Protein AF-0000000077054681 (afdb_homodimer)

InterPro domains:
  IPR001948 Peptidase M18 [PF02127] (9-437)
  IPR001948 Peptidase M18 [PR00932] (75-91)
  IPR001948 Peptidase M18 [PR00932] (108-128)
  IPR001948 Peptidase M18 [PR00932] (143-160)
  IPR001948 Peptidase M18 [PR00932] (277-295)
  IPR001948 Peptidase M18 [PR00932] (404-419)
  IPR001948 Peptidase M18 [PTHR28570] (3-448)
  IPR023358 Peptidase M18, domain 2 [G3DSA:2.30.250.10] (86-228)

Nearest PDB structures (foldseek):
  7dde-assembly1_C  TM=9.577E-01  e=2.203E-56  Schizosaccharomyces pombe 972h-
  4dyo-assembly1_A  TM=9.453E-01  e=5.571E-54  Homo sapiens
  3vat-assembly1_A  TM=9.464E-01  e=4.766E-52  Bos taurus
  5jh9-assembly1_D  TM=9.249E-01  e=1.759E-48  Saccharomyces cerevisiae S288C
  5jm6-assembly1_A  TM=9.136E-01  e=3.093E-45  Thermochaetoides thermophila

Solvent-accessible surface area (backbone atoms only — not comparable to full-atom values): 50030 Å² total; per-residue (Å²): 106,55,44,59,52,48,36,54,50,54,67,60,33,89,42,26,52,38,40,38,51,54,49,49,54,54,38,46,75,70,63,38,40,79,53,62,90,89,51,83,53,77,91,70,62,47,66,62,31,43,36,29,41,67,38,93,56,30,14,39,40,35,38,35,34,18,68,61,49,50,71,25,44,22,36,37,33,37,35,28,30,44,41,51,56,38,42,27,55,37,90,57,17,57,40,68,49,98,50,28,29,33,39,36,56,40,80,35,40,74,28,38,54,65,60,52,37,43,37,60,24,21,48,34,37,37,36,37,30,53,54,96,89,38,80,46,79,43,65,42,70,64,87,38,46,32,27,36,25,65,46,78,32,45,59,68,43,54,80,76,37,46,70,14,40,35,52,73,56,51,76,83,59,54,58,48,32,40,29,43,77,41,77,76,79,83,70,84,51,91,42,64,50,49,67,29,31,48,54,71,57,50,51,52,51,23,60,71,50,71,52,58,66,77,33,39,75,46,72,52,43,34,47,42,65,70,70,69,44,39,71,16,28,76,77,56,50,28,34,40,24,52,47,48,60,24,44,50,33,35,50,16,44,52,51,6,54,56,58,37,64,74,52,90,58,84,78,32,33,33,31,37,33,44,38,32,20,17,44,58,55,69,70,13,81,42,87,37,12,50,63,33,62,64,67,60,47,55,47,30,69,68,28,31,75,90,22,32,69,54,13,33,73,53,23,40,35,39,20,32,40,59,40,71,27,62,47,73,62,49,60,87,67,48,30,85,90,31,65,33,51,65,56,55,24,26,29,37,36,44,35,95,84,42,42,24,40,28,40,73,68,38,45,50,52,51,51,50,53,27,59,76,67,73,46,57,70,37,53,34,45,76,36,91,92,49,69,76,69,71,59,59,35,31,51,37,28,65,74,66,62,32,52,26,29,28,31,19,39,30,27,38,14,48,49,33,58,26,24,38,34,25,34,58,17,44,41,46,40,20,50,50,37,20,48,46,58,60,39,45,57,63,50,52,76,71,53,65,78,84,77,54,79,76,71,78,67,79,72,74,74,77,71,81,76,79,75,72,72,68,66,73,68,66,69,75,72,71,67,87,75,83,124,105,51,42,59,53,47,37,53,50,55,64,61,32,88,42,28,51,36,40,38,51,54,49,49,55,54,39,45,75,70,64,38,40,80,55,60,89,89,51,83,52,77,92,70,60,49,65,63,34,43,35,29,41,68,38,94,56,30,16,38,40,36,37,36,34,17,68,62,47,50,70,25,44,20,37,39,33,39,34,27,29,44,42,50,55,38,43,27,54,37,92,58,18,57,38,69,48,97,51,28,28,32,40,36,56,41,81,34,41,74,28,36,54,64,59,52,38,43,38,62,24,22,49,33,38,39,35,36,28,53,55,95,90,37,81,45,79,44,64,42,71,65,87,38,47,32,27,35,26,67,46,78,31,45,60,69,43,56,79,75,38,45,70,14,41,36,52,72,57,51,75,84,60,56,60,46,33,39,28,42,76,41,77,75,79,83,70,84,51,91,43,65,52,50,68,30,31,49,55,70,59,51,51,52,51,23,61,71,50,70,53,58,67,77,33,38,76,47,72,51,43,33,47,42,66,70,71,68,44,39,70,16,27,77,76,57,49,27,34,40,25,52,46,48,59,24,44,50,33,35,49,16,44,51,50,6,53,57,56,38,65,75,51,90,58,84,79,32,31,32,30,38,33,44,38,32,20,17,44,59,58,70,69,13,82,41,88,38,13,50,63,33,60,63,66,59,48,54,46,32,71,66,27,32,75,89,23,35,68,54,13,33,73,52,23,41,36,40,21,31,41,60,40,71,27,64,47,74,60,48,59,86,67,49,31,84,90,31,64,33,53,65,54,54,24,25,28,37,37,43,34,95,86,43,42,23,41,28,39,72,68,38,45,48,52,52,51,50,54,26,58,78,67,74,46,56,72,37,55,35,46,74,38,91,89,50,68,76,68,71,59,60,34,29,51,37,26,68,74,65,62,32,52,26,30,26,29,19,39,30,26,38,15,51,50,32,58,26,25,37,32,26,33,57,17,44,42,44,39,19,51,50,38,18,49,46,60,60,40,44,58,62,49,53,75,71,53,66,76,84,76,55,78,75,69,78,65,79,71,75,73,77,69,79,75,79,73,70,71,66,63,67,67,62,66,78,68,69,70,86,75,88,121

Foldseek 3Di:
DLLVVLLVLQLQQQFLLSNLVVLVVVLVVLPEAEDDPVDACVVPDDAQHKYKYADPSNKIKIKHAHNQAAFQAAEEEEEAARGAKFWKFDQFFFDDDPFFTKGFTDTAFDFPLVLQAPAQKWKWWWFFFDDPNDTDIFTFTLLDSQWHQHDDDLVPDDPVCVVVPDDDDDCRPRNITTRDGGDADPDDDPQPSCRRYPPVVLVSRCVRRVHDSNGTPGIIMTMAHSPRWDQDDPVSWKIKAFCVWPVLLVSLLSLLQSVLSPDDFDPRHYMYMYIYAYCFSPPQPDCRGLLHCVVVSVSCSRNNPVSSVSHQALYEYEYEGEAAAQDPVCNVFFDVVQHHHFLQEKEWEDDPVLLPVDDPVLVVVLVVLCVVVVFGYGYGYGDPPDDDHHGSFSSNCVVSVHHYIYMYFHWPPGSRSMTMGTSNHSVSSNNSSNSSSRCSNVVSVVDCPPVDPPPPPPPPPPPPPPPPPPPPPPPPPDDDDDD/DLLVVLLVLQLQQQFLLSNLVVLVVVLVVLPEAEDDPVDACVVPDDAQHKYKYADPSNKIKIKHHHNQAAFQAAEEEEEAARGAKFWKFDQFFFDDDPFFTKGFTDTAFDFPLVLQAPAQKWKWWWFFFDDPNDTDIFTFTLLDSQWHQHDDDLVPDDPVCVVVPDDDDDCRPRNITTRDGGDADPDDDPQPSCRRYPPVVLVSRCVRRVHDSNGTPGIIMTMAHSPRWDQDDPVSWKIKAFCVWPVLLVSLLSLLQSVLSPDDFDPRHYMYMYIYAYCFSPPQPDCRGLLHCVVVSVSCSRNNPVSLVSHQALYEYEYEGEAAAQDPVCNVFFDVVQHHHFLQEKEWEDDPVLLPVDDPVLVVVLVVLCVVVVFGYGYGYGDPPDDDHHGSFSSNCVVSVHHYIYMYFHWPPGSRSMTMGTSNHSVSSNNSSNSSSRCSSVVSVVDPPPVDPPPPPPPPPPPPPPPPPVPPPPPVPDDDDDD

pLDDT: mean 90.67, std 16.48, range [17.61, 98.88]

Structure (mmCIF, N/CA/C/O backbone):
data_AF-0000000077054681-model_v1
#
loop_
_entity.id
_entity.type
_entity.pdbx_description
1 polymer 'aspartyl aminopeptidase'
#
loop_
_atom_site.group_PDB
_atom_site.id
_atom_site.type_symbol
_atom_site.label_atom_id
_atom_site.label_alt_id
_atom_site.label_comp_id
_atom_site.label_asym_id
_atom_site.label_entity_id
_atom_site.label_seq_id
_atom_site.pdbx_PDB_ins_code
_atom_site.Cartn_x
_atom_site.Cartn_y
_atom_site.Cartn_z
_atom_site.occupancy
_atom_site.B_iso_or_equiv
_atom_site.auth_seq_id
_atom_site.auth_comp_id
_atom_site.auth_asym_id
_atom_site.auth_atom_id
_atom_site.pdbx_PDB_model_num
ATOM 1 N N . MET A 1 1 ? 7.539 -8.102 -24.031 1 67.88 1 MET A N 1
ATOM 2 C CA . MET A 1 1 ? 8.391 -8.812 -23.078 1 67.88 1 MET A CA 1
ATOM 3 C C . MET A 1 1 ? 7.555 -9.547 -22.047 1 67.88 1 MET A C 1
ATOM 5 O O . MET A 1 1 ? 6.426 -9.148 -21.766 1 67.88 1 MET A O 1
ATOM 9 N N . SER A 1 2 ? 8.062 -10.641 -21.625 1 86.94 2 SER A N 1
ATOM 10 C CA . SER A 1 2 ? 7.367 -11.508 -20.672 1 86.94 2 SER A CA 1
ATOM 11 C C . SER A 1 2 ? 6.961 -10.742 -19.422 1 86.94 2 SER A C 1
ATOM 13 O O . SER A 1 2 ? 5.84 -10.898 -18.922 1 86.94 2 SER A O 1
ATOM 15 N N . ALA A 1 3 ? 7.75 -9.758 -19.141 1 91.12 3 ALA A N 1
ATOM 16 C CA . ALA A 1 3 ? 7.449 -9.023 -17.906 1 91.12 3 ALA A CA 1
ATOM 17 C C . ALA A 1 3 ? 6.227 -8.133 -18.094 1 91.12 3 ALA A C 1
ATOM 19 O O . ALA A 1 3 ? 5.355 -8.078 -17.219 1 91.12 3 ALA A O 1
ATOM 20 N N . THR A 1 4 ? 6.152 -7.453 -19.188 1 95.31 4 THR A N 1
ATOM 21 C CA . THR A 1 4 ? 5.02 -6.574 -19.453 1 95.31 4 THR A CA 1
ATOM 22 C C . THR A 1 4 ? 3.729 -7.379 -19.578 1 95.31 4 THR A C 1
ATOM 24 O O . THR A 1 4 ? 2.672 -6.945 -19.125 1 95.31 4 THR A O 1
ATOM 27 N N . GLY A 1 5 ? 3.811 -8.5 -20.281 1 97.31 5 GLY A N 1
ATOM 28 C CA . GLY A 1 5 ? 2.652 -9.375 -20.359 1 97.31 5 GLY A CA 1
ATOM 29 C C . GLY A 1 5 ? 2.174 -9.859 -19 1 97.31 5 GLY A C 1
ATOM 30 O O . GLY A 1 5 ? 0.968 -9.922 -18.75 1 97.31 5 GLY A O 1
ATOM 31 N N . PHE A 1 6 ? 3.135 -10.156 -18.234 1 98.31 6 PHE A N 1
ATOM 32 C CA . PHE A 1 6 ? 2.801 -10.617 -16.891 1 98.31 6 PHE A CA 1
ATOM 33 C C . PHE A 1 6 ? 2.123 -9.516 -16.078 1 98.31 6 PHE A C 1
ATOM 35 O O . PHE A 1 6 ? 1.15 -9.766 -15.367 1 98.31 6 PHE A O 1
ATOM 42 N N . ILE A 1 7 ? 2.619 -8.344 -16.141 1 98 7 ILE A N 1
ATOM 43 C CA . ILE A 1 7 ? 2.031 -7.191 -15.461 1 98 7 ILE A CA 1
ATOM 44 C C . ILE A 1 7 ? 0.583 -7.016 -15.914 1 98 7 ILE A C 1
ATOM 46 O O . ILE A 1 7 ? -0.308 -6.805 -15.086 1 98 7 ILE A O 1
ATOM 50 N N . ASP A 1 8 ? 0.38 -7.074 -17.156 1 97.81 8 ASP A N 1
ATOM 51 C CA . ASP A 1 8 ? -0.972 -6.965 -17.703 1 97.81 8 ASP A CA 1
ATOM 52 C C . ASP A 1 8 ? -1.867 -8.086 -17.172 1 97.81 8 ASP A C 1
ATOM 54 O O . ASP A 1 8 ? -3.041 -7.855 -16.875 1 97.81 8 ASP A O 1
ATOM 58 N N . PHE A 1 9 ? -1.359 -9.242 -17.141 1 98.44 9 PHE A N 1
ATOM 59 C CA . PHE A 1 9 ? -2.076 -10.391 -16.609 1 98.44 9 PHE A CA 1
ATOM 60 C C . PHE A 1 9 ? -2.486 -10.141 -15.156 1 98.44 9 PHE A C 1
ATOM 62 O O . PHE A 1 9 ? -3.639 -10.375 -14.781 1 98.44 9 PHE A O 1
ATOM 69 N N . LEU A 1 10 ? -1.54 -9.648 -14.312 1 98.5 10 LEU A N 1
ATOM 70 C CA . LEU A 1 10 ? -1.794 -9.383 -12.906 1 98.5 10 LEU A CA 1
ATOM 71 C C . LEU A 1 10 ? -2.869 -8.312 -12.742 1 98.5 10 LEU A C 1
ATOM 73 O O . LEU A 1 10 ? -3.686 -8.383 -11.82 1 98.5 10 LEU A O 1
ATOM 77 N N . ARG A 1 11 ? -2.893 -7.34 -13.586 1 97.81 11 ARG A N 1
ATOM 78 C CA . ARG A 1 11 ? -3.82 -6.219 -13.484 1 97.81 11 ARG A CA 1
ATOM 79 C C . ARG A 1 11 ? -5.246 -6.656 -13.812 1 97.81 11 ARG A C 1
ATOM 81 O O . ARG A 1 11 ? -6.203 -5.945 -13.5 1 97.81 11 ARG A O 1
ATOM 88 N N . LYS A 1 12 ? -5.398 -7.863 -14.375 1 97.69 12 LYS A N 1
ATOM 89 C CA . LYS A 1 12 ? -6.715 -8.328 -14.812 1 97.69 12 LYS A CA 1
ATOM 90 C C . LYS A 1 12 ? -7.215 -9.469 -13.93 1 97.69 12 LYS A C 1
ATOM 92 O O . LYS A 1 12 ? -8.305 -9.992 -14.141 1 97.69 12 LYS A O 1
ATOM 97 N N . THR A 1 13 ? -6.43 -9.828 -12.945 1 98.44 13 THR A N 1
ATOM 98 C CA . THR A 1 13 ? -6.758 -11.078 -12.273 1 98.44 13 THR A CA 1
ATOM 99 C C . THR A 1 13 ? -6.77 -10.891 -10.758 1 98.44 13 THR A C 1
ATOM 101 O O . THR A 1 13 ? -5.965 -11.5 -10.047 1 98.44 13 THR A O 1
ATOM 104 N N . PRO A 1 14 ? -7.773 -10.211 -10.258 1 98 14 PRO A N 1
ATOM 105 C CA . PRO A 1 14 ? -7.84 -9.945 -8.82 1 98 14 PRO A CA 1
ATOM 106 C C . PRO A 1 14 ? -8.227 -11.18 -8 1 98 14 PRO A C 1
ATOM 108 O O . PRO A 1 14 ? -7.945 -11.242 -6.805 1 98 14 PRO A O 1
ATOM 111 N N . THR A 1 15 ? -8.93 -12.164 -8.625 1 98.38 15 THR A N 1
ATOM 112 C CA . THR A 1 15 ? -9.32 -13.398 -7.945 1 98.38 15 THR A CA 1
ATOM 113 C C . THR A 1 15 ? -9.086 -14.609 -8.844 1 98.38 15 THR A C 1
ATOM 115 O O . THR A 1 15 ? -8.797 -14.453 -10.039 1 98.38 15 THR A O 1
ATOM 118 N N . GLN A 1 16 ? -9.234 -15.805 -8.266 1 98.44 16 GLN A N 1
ATOM 119 C CA . GLN A 1 16 ? -9.039 -17.047 -9.023 1 98.44 16 GLN A CA 1
ATOM 120 C C . GLN A 1 16 ? -10.062 -17.172 -10.148 1 98.44 16 GLN A C 1
ATOM 122 O O . GLN A 1 16 ? -9.781 -17.766 -11.188 1 98.44 16 GLN A O 1
ATOM 127 N N . PHE A 1 17 ? -11.258 -16.547 -9.977 1 98.38 17 PHE A N 1
ATOM 128 C CA . PHE A 1 17 ? -12.258 -16.562 -11.039 1 98.38 17 PHE A CA 1
ATOM 129 C C . PHE A 1 17 ? -11.766 -15.805 -12.266 1 98.38 17 PHE A C 1
ATOM 131 O O . PHE A 1 17 ? -11.922 -16.266 -13.391 1 98.38 17 PHE A O 1
ATOM 138 N N . HIS A 1 18 ? -11.188 -14.688 -11.984 1 98.69 18 HIS A N 1
ATOM 139 C CA . HIS A 1 18 ? -10.672 -13.844 -13.055 1 98.69 18 HIS A CA 1
ATOM 140 C C . HIS A 1 18 ? -9.445 -14.461 -13.711 1 98.69 18 HIS A C 1
ATOM 142 O O . HIS A 1 18 ? -9.227 -14.297 -14.906 1 98.69 18 HIS A O 1
ATOM 148 N N . VAL A 1 19 ? -8.656 -15.18 -12.898 1 98.81 19 VAL A N 1
ATOM 149 C CA . VAL A 1 19 ? -7.504 -15.891 -13.445 1 98.81 19 VAL A CA 1
ATOM 150 C C . VAL A 1 19 ? -7.969 -16.906 -14.484 1 98.81 19 VAL A C 1
ATOM 152 O O . VAL A 1 19 ? -7.469 -16.922 -15.609 1 98.81 19 VAL A O 1
ATOM 155 N N . VAL A 1 20 ? -8.914 -17.734 -14.102 1 98.69 20 VAL A N 1
ATOM 156 C CA . VAL A 1 20 ? -9.406 -18.797 -14.977 1 98.69 20 VAL A CA 1
ATOM 157 C C . VAL A 1 20 ? -10.055 -18.172 -16.219 1 98.69 20 VAL A C 1
ATOM 159 O O . VAL A 1 20 ? -9.82 -18.641 -17.344 1 98.69 20 VAL A O 1
ATOM 162 N N . LYS A 1 21 ? -10.828 -17.125 -16.031 1 98.25 21 LYS A N 1
ATOM 163 C CA . LYS A 1 21 ? -11.453 -16.453 -17.172 1 98.25 21 LYS A CA 1
ATOM 164 C C . LYS A 1 21 ? -10.398 -15.945 -18.156 1 98.25 21 LYS A C 1
ATOM 166 O O . LYS A 1 21 ? -10.531 -16.125 -19.359 1 98.25 21 LYS A O 1
ATOM 171 N N . THR A 1 22 ? -9.406 -15.336 -17.609 1 98.5 22 THR A N 1
ATOM 172 C CA . THR A 1 22 ? -8.336 -14.781 -18.438 1 98.5 22 THR A CA 1
ATOM 173 C C . THR A 1 22 ? -7.602 -15.891 -19.188 1 98.5 22 THR A C 1
ATOM 175 O O . THR A 1 22 ? -7.277 -15.75 -20.375 1 98.5 22 THR A O 1
ATOM 178 N N . CYS A 1 23 ? -7.359 -16.969 -18.562 1 98.75 23 CYS A N 1
ATOM 179 C CA . CYS A 1 23 ? -6.711 -18.109 -19.188 1 98.75 23 CYS A CA 1
ATOM 180 C C . CYS A 1 23 ? -7.578 -18.688 -20.297 1 98.75 23 CYS A C 1
ATOM 182 O O . CYS A 1 23 ? -7.082 -19.031 -21.375 1 98.75 23 CYS A O 1
ATOM 184 N N . ILE A 1 24 ? -8.867 -18.844 -20.062 1 98.62 24 ILE A N 1
ATOM 185 C CA . ILE A 1 24 ? -9.797 -19.375 -21.047 1 98.62 24 ILE A CA 1
ATOM 186 C C . ILE A 1 24 ? -9.766 -18.516 -22.312 1 98.62 24 ILE A C 1
ATOM 188 O O . ILE A 1 24 ? -9.727 -19.031 -23.422 1 98.62 24 ILE A O 1
ATOM 192 N N . GLN A 1 25 ? -9.773 -17.203 -22.109 1 98.44 25 GLN A N 1
ATOM 193 C CA . GLN A 1 25 ? -9.742 -16.297 -23.25 1 98.44 25 GLN A CA 1
ATOM 194 C C . GLN A 1 25 ? -8.516 -16.531 -24.125 1 98.44 25 GLN A C 1
ATOM 196 O O . GLN A 1 25 ? -8.602 -16.547 -25.344 1 98.44 25 GLN A O 1
ATOM 201 N N . GLN A 1 26 ? -7.449 -16.734 -23.5 1 98.19 26 GLN A N 1
ATOM 202 C CA . GLN A 1 26 ? -6.211 -16.953 -24.234 1 98.19 26 GLN A CA 1
ATOM 203 C C . GLN A 1 26 ? -6.199 -18.328 -24.906 1 98.19 26 GLN A C 1
ATOM 205 O O . GLN A 1 26 ? -5.719 -18.484 -26.031 1 98.19 26 GLN A O 1
ATOM 210 N N . LEU A 1 27 ? -6.715 -19.312 -24.203 1 98.62 27 LEU A N 1
ATOM 211 C CA . LEU A 1 27 ? -6.801 -20.656 -24.766 1 98.62 27 LEU A CA 1
ATOM 212 C C . LEU A 1 27 ? -7.723 -20.688 -25.984 1 98.62 27 LEU A C 1
ATOM 214 O O . LEU A 1 27 ? -7.391 -21.281 -27.016 1 98.62 27 LEU A O 1
ATOM 218 N N . GLN A 1 28 ? -8.828 -20.031 -25.844 1 98.38 28 GLN A N 1
ATOM 219 C CA . GLN A 1 28 ? -9.773 -19.984 -26.953 1 98.38 28 GLN A CA 1
ATOM 220 C C . GLN A 1 28 ? -9.18 -19.266 -28.156 1 98.38 28 GLN A C 1
ATOM 222 O O . GLN A 1 28 ? -9.367 -19.688 -29.297 1 98.38 28 GLN A O 1
ATOM 227 N N . ALA A 1 29 ? -8.492 -18.234 -27.906 1 98.06 29 ALA A N 1
ATOM 228 C CA . ALA A 1 29 ? -7.82 -17.5 -28.984 1 98.06 29 ALA A CA 1
ATOM 229 C C . ALA A 1 29 ? -6.789 -18.391 -29.688 1 98.06 29 ALA A C 1
ATOM 231 O O . ALA A 1 29 ? -6.496 -18.188 -30.859 1 98.06 29 ALA A O 1
ATOM 232 N N . ALA A 1 30 ? -6.324 -19.406 -28.969 1 97.69 30 ALA A N 1
ATOM 233 C CA . ALA A 1 30 ? -5.312 -20.312 -29.5 1 97.69 30 ALA A CA 1
ATOM 234 C C . ALA A 1 30 ? -5.957 -21.562 -30.078 1 97.69 30 ALA A C 1
ATOM 236 O O . ALA A 1 30 ? -5.262 -22.531 -30.406 1 97.69 30 ALA A O 1
ATOM 237 N N . GLY A 1 31 ? -7.305 -21.625 -30.094 1 97.62 31 GLY A N 1
ATOM 238 C CA . GLY A 1 31 ? -7.996 -22.688 -30.812 1 97.62 31 GLY A CA 1
ATOM 239 C C . GLY A 1 31 ? -8.391 -23.859 -29.922 1 97.62 31 GLY A C 1
ATOM 240 O O . GLY A 1 31 ? -8.727 -24.938 -30.406 1 97.62 31 GLY A O 1
ATOM 241 N N . PHE A 1 32 ? -8.352 -23.719 -28.641 1 98.56 32 PHE A N 1
ATOM 242 C CA . PHE A 1 32 ? -8.734 -24.781 -27.734 1 98.56 32 PHE A CA 1
ATOM 243 C C . PHE A 1 32 ? -10.25 -24.938 -27.688 1 98.56 32 PHE A C 1
ATOM 245 O O . PHE A 1 32 ? -10.977 -23.938 -27.703 1 98.56 32 PHE A O 1
ATOM 252 N N . THR A 1 33 ? -10.648 -26.172 -27.547 1 97.75 33 THR A N 1
ATOM 253 C CA . THR A 1 33 ? -12.062 -26.516 -27.438 1 97.75 33 THR A CA 1
ATOM 254 C C . THR A 1 33 ? -12.398 -26.938 -26 1 97.75 33 THR A C 1
ATOM 256 O O . THR A 1 33 ? -11.68 -27.75 -25.406 1 97.75 33 THR A O 1
ATOM 259 N N . ARG A 1 34 ? -13.461 -26.438 -25.5 1 97.56 34 ARG A N 1
ATOM 260 C CA . ARG A 1 34 ? -13.898 -26.812 -24.156 1 97.56 34 ARG A CA 1
ATOM 261 C C . ARG A 1 34 ? -14.539 -28.188 -24.156 1 97.56 34 ARG A C 1
ATOM 263 O O . ARG A 1 34 ? -15.344 -28.516 -25.031 1 97.56 34 ARG A O 1
ATOM 270 N N . LEU A 1 35 ? -14.172 -29.016 -23.25 1 96.56 35 LEU A N 1
ATOM 271 C CA . LEU A 1 35 ? -14.766 -30.328 -23.031 1 96.56 35 LEU A CA 1
ATOM 272 C C . LEU A 1 35 ? -15.625 -30.344 -21.781 1 96.56 35 LEU A C 1
ATOM 274 O O . LEU A 1 35 ? -15.406 -29.547 -20.859 1 96.56 35 LEU A O 1
ATOM 278 N N . SER A 1 36 ? -16.594 -31.234 -21.797 1 93.06 36 SER A N 1
ATOM 279 C CA . SER A 1 36 ? -17.391 -31.516 -20.594 1 93.06 36 SER A CA 1
ATOM 280 C C . SER A 1 36 ? -16.953 -32.812 -19.953 1 93.06 36 SER A C 1
ATOM 282 O O . SER A 1 36 ? -16.859 -33.844 -20.609 1 93.06 36 SER A O 1
ATOM 284 N N . GLU A 1 37 ? -16.703 -32.75 -18.594 1 89.62 37 GLU A N 1
ATOM 285 C CA . GLU A 1 37 ? -16.359 -33.969 -17.875 1 89.62 37 GLU A CA 1
ATOM 286 C C . GLU A 1 37 ? -17.578 -34.875 -17.719 1 89.62 37 GLU A C 1
ATOM 288 O O . GLU A 1 37 ? -17.453 -36.031 -17.297 1 89.62 37 GLU A O 1
ATOM 293 N N . LYS A 1 38 ? -18.656 -34.375 -18.094 1 90.25 38 LYS A N 1
ATOM 294 C CA . LYS A 1 38 ? -19.875 -35.156 -17.969 1 90.25 38 LYS A CA 1
ATOM 295 C C . LYS A 1 38 ? -20.078 -36.062 -19.188 1 90.25 38 LYS A C 1
ATOM 297 O O . LYS A 1 38 ? -20.953 -36.906 -19.203 1 90.25 38 LYS A O 1
ATOM 302 N N . GLU A 1 39 ? -19.219 -35.875 -20.109 1 90.38 39 GLU A N 1
ATOM 303 C CA . GLU A 1 39 ? -19.312 -36.656 -21.359 1 90.38 39 GLU A CA 1
ATOM 304 C C . GLU A 1 39 ? -18.109 -37.562 -21.531 1 90.38 39 GLU A C 1
ATOM 306 O O . GLU A 1 39 ? -17.062 -37.312 -20.922 1 90.38 39 GLU A O 1
ATOM 311 N N . VAL A 1 40 ? -18.328 -38.531 -22.391 1 87.94 40 VAL A N 1
ATOM 312 C CA . VAL A 1 40 ? -17.203 -39.375 -22.797 1 87.94 40 VAL A CA 1
ATOM 313 C C . VAL A 1 40 ? -16.375 -38.688 -23.859 1 87.94 40 VAL A C 1
ATOM 315 O O . VAL A 1 40 ? -16.922 -38.062 -24.766 1 87.94 40 VAL A O 1
ATOM 318 N N . TRP A 1 41 ? -15.016 -38.844 -23.766 1 92.62 41 TRP A N 1
ATOM 319 C CA . TRP A 1 41 ? -14.141 -38.062 -24.641 1 92.62 41 TRP A CA 1
ATOM 320 C C . TRP A 1 41 ? -13.711 -38.875 -25.844 1 92.62 41 TRP A C 1
ATOM 322 O O . TRP A 1 41 ? -13.078 -38.344 -26.766 1 92.62 41 TRP A O 1
ATOM 332 N N . ASP A 1 42 ? -14.023 -40.125 -26.031 1 86.69 42 ASP A N 1
ATOM 333 C CA . ASP A 1 42 ? -13.523 -41.062 -27.047 1 86.69 42 ASP A CA 1
ATOM 334 C C . ASP A 1 42 ? -13.703 -40.469 -28.453 1 86.69 42 ASP A C 1
ATOM 336 O O . ASP A 1 42 ? -12.789 -40.531 -29.281 1 86.69 42 ASP A O 1
ATOM 340 N N . ASP A 1 43 ? -14.789 -40 -28.766 1 87.69 43 ASP A N 1
ATOM 341 C CA . ASP A 1 43 ? -15.031 -39.469 -30.109 1 87.69 43 ASP A CA 1
ATOM 342 C C . ASP A 1 43 ? -14.797 -37.969 -30.172 1 87.69 43 ASP A C 1
ATOM 344 O O . ASP A 1 43 ? -14.898 -37.344 -31.234 1 87.69 43 ASP A O 1
ATOM 348 N N . LYS A 1 44 ? -14.289 -37.469 -29.109 1 92.56 44 LYS A N 1
ATOM 349 C CA . LYS A 1 44 ? -14.18 -36.031 -29.047 1 92.56 44 LYS A CA 1
ATOM 350 C C . LYS A 1 44 ? -12.719 -35.594 -29.016 1 92.56 44 LYS A C 1
ATOM 352 O O . LYS A 1 44 ? -12.391 -34.5 -29.516 1 92.56 44 LYS A O 1
ATOM 357 N N . VAL A 1 45 ? -11.914 -36.406 -28.453 1 95.56 45 VAL A N 1
ATOM 358 C CA . VAL A 1 45 ? -10.5 -36.062 -28.344 1 95.56 45 VAL A CA 1
ATOM 359 C C . VAL A 1 45 ? -9.703 -36.844 -29.406 1 95.56 45 VAL A C 1
ATOM 361 O O . VAL A 1 45 ? -9.836 -38.062 -29.516 1 95.56 45 VAL A O 1
ATOM 364 N N . GLN A 1 46 ? -8.969 -36.094 -30.172 1 94.44 46 GLN A N 1
ATOM 365 C CA . GLN A 1 46 ? -8.211 -36.688 -31.281 1 94.44 46 GLN A CA 1
ATOM 366 C C . GLN A 1 46 ? -6.754 -36.219 -31.25 1 94.44 46 GLN A C 1
ATOM 368 O O . GLN A 1 46 ? -6.438 -35.188 -30.656 1 94.44 46 GLN A O 1
ATOM 373 N N . PRO A 1 47 ? -5.895 -37.031 -31.891 1 93.69 47 PRO A N 1
ATOM 374 C CA . PRO A 1 47 ? -4.523 -36.531 -32.031 1 93.69 47 PRO A CA 1
ATOM 375 C C . PRO A 1 47 ? -4.453 -35.156 -32.719 1 93.69 47 PRO A C 1
ATOM 377 O O . PRO A 1 47 ? -5.25 -34.875 -33.594 1 93.69 47 PRO A O 1
ATOM 380 N N . ASN A 1 48 ? -3.555 -34.406 -32.281 1 92.75 48 ASN A N 1
ATOM 381 C CA . ASN A 1 48 ? -3.346 -33.031 -32.719 1 92.75 48 ASN A CA 1
ATOM 382 C C . ASN A 1 48 ? -4.477 -32.094 -32.25 1 92.75 48 ASN A C 1
ATOM 384 O O . ASN A 1 48 ? -4.613 -30.984 -32.781 1 92.75 48 ASN A O 1
ATOM 388 N N . GLY A 1 49 ? -5.254 -32.531 -31.375 1 96.25 49 GLY A N 1
ATOM 389 C CA . GLY A 1 49 ? -6.336 -31.734 -30.828 1 96.25 49 GLY A CA 1
ATOM 390 C C . GLY A 1 49 ? -5.926 -30.922 -29.609 1 96.25 49 GLY A C 1
ATOM 391 O O . GLY A 1 49 ? -4.957 -31.266 -28.938 1 96.25 49 GLY A O 1
ATOM 392 N N . ARG A 1 50 ? -6.637 -29.797 -29.375 1 97.94 50 ARG A N 1
ATOM 393 C CA . ARG A 1 50 ? -6.445 -28.891 -28.25 1 97.94 50 ARG A CA 1
ATOM 394 C C . ARG A 1 50 ? -7.719 -28.766 -27.422 1 97.94 50 ARG A C 1
ATOM 396 O O . ARG A 1 50 ? -8.766 -28.375 -27.938 1 97.94 50 ARG A O 1
ATOM 403 N N . TYR A 1 51 ? -7.602 -29.031 -26.109 1 98.62 51 TYR A N 1
ATOM 404 C CA . TYR A 1 51 ? -8.812 -29.125 -25.297 1 98.62 51 TYR A CA 1
ATOM 405 C C . TYR A 1 51 ? -8.586 -28.516 -23.906 1 98.62 51 TYR A C 1
ATOM 407 O O . TYR A 1 51 ? -7.441 -28.359 -23.469 1 98.62 51 TYR A O 1
ATOM 415 N N . PHE A 1 52 ? -9.727 -28.094 -23.266 1 98.56 52 PHE A N 1
ATOM 416 C CA . PHE A 1 52 ? -9.641 -27.703 -21.859 1 98.56 52 PHE A CA 1
ATOM 417 C C . PHE A 1 52 ? -10.977 -27.906 -21.156 1 98.56 52 PHE A C 1
ATOM 419 O O . PHE A 1 52 ? -12.008 -28.047 -21.812 1 98.56 52 PHE A O 1
ATOM 426 N N . PHE A 1 53 ? -10.922 -27.969 -19.891 1 97.81 53 PHE A N 1
ATOM 427 C CA . PHE A 1 53 ? -12.102 -27.922 -19.031 1 97.81 53 PHE A CA 1
ATOM 428 C C . PHE A 1 53 ? -11.773 -27.25 -17.703 1 97.81 53 PHE A C 1
ATOM 430 O O . PHE A 1 53 ? -10.609 -26.969 -17.406 1 97.81 53 PHE A O 1
ATOM 437 N N . THR A 1 54 ? -12.844 -26.875 -16.984 1 97.12 54 THR A N 1
ATOM 438 C CA . THR A 1 54 ? -12.664 -26.219 -15.703 1 97.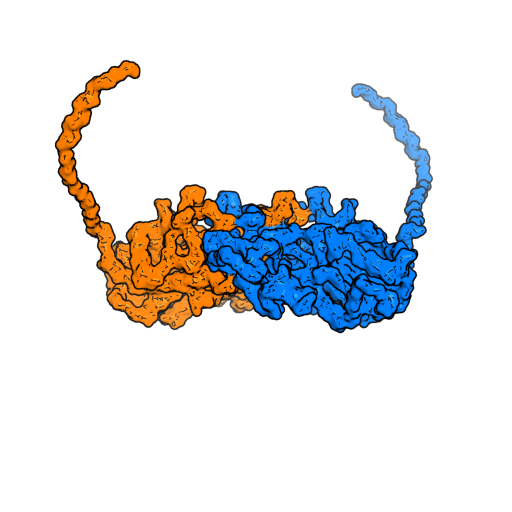12 54 THR A CA 1
ATOM 439 C C . THR A 1 54 ? -13.406 -26.969 -14.602 1 97.12 54 THR A C 1
ATOM 441 O O . THR A 1 54 ? -14.305 -27.766 -14.883 1 97.12 54 THR A O 1
ATOM 444 N N . ARG A 1 55 ? -12.938 -26.766 -13.414 1 95.69 55 ARG A N 1
ATOM 445 C CA . ARG A 1 55 ? -13.656 -27.219 -12.219 1 95.69 55 ARG A CA 1
ATOM 446 C C . ARG A 1 55 ? -13.898 -26.062 -11.258 1 95.69 55 ARG A C 1
ATOM 448 O O . ARG A 1 55 ? -12.977 -25.297 -10.961 1 95.69 55 ARG A O 1
ATOM 455 N N . ASN A 1 56 ? -15.102 -25.859 -10.812 1 93.62 56 ASN A N 1
ATOM 456 C CA . ASN A 1 56 ? -15.531 -24.828 -9.883 1 93.62 56 ASN A CA 1
ATOM 457 C C . ASN A 1 56 ? -15.266 -23.422 -10.438 1 93.62 56 ASN A C 1
ATOM 459 O O . ASN A 1 56 ? -15.312 -22.438 -9.695 1 93.62 56 ASN A O 1
ATOM 463 N N . GLU A 1 57 ? -14.844 -23.344 -11.672 1 94.75 57 GLU A N 1
ATOM 464 C CA . GLU A 1 57 ? -14.508 -22.094 -12.344 1 94.75 57 GLU A CA 1
ATOM 465 C C . GLU A 1 57 ? -13.297 -21.438 -11.695 1 94.75 57 GLU A C 1
ATOM 467 O O . GLU A 1 57 ? -13.055 -20.234 -11.906 1 94.75 57 GLU A O 1
ATOM 472 N N . THR A 1 58 ? -12.578 -22.188 -10.844 1 97.69 58 THR A N 1
ATOM 473 C CA . THR A 1 58 ? -11.398 -21.656 -10.172 1 97.69 58 THR A CA 1
ATOM 474 C C . THR A 1 58 ? -10.164 -22.484 -10.523 1 97.69 58 THR A C 1
ATOM 476 O O . THR A 1 58 ? -9.039 -22.078 -10.234 1 97.69 58 THR A O 1
ATOM 479 N N . SER A 1 59 ? -10.352 -23.625 -11.117 1 98.19 59 SER A N 1
ATOM 480 C CA . SER A 1 59 ? -9.266 -24.453 -11.664 1 98.19 59 SER A CA 1
ATOM 481 C C . SER A 1 59 ? -9.43 -24.656 -13.164 1 98.19 59 SER A C 1
ATOM 483 O O . SER A 1 59 ? -10.547 -24.609 -13.68 1 98.19 59 SER A O 1
ATOM 485 N N . LEU A 1 60 ? -8.359 -24.828 -13.82 1 98.69 60 LEU A N 1
ATOM 486 C CA . LEU A 1 60 ? -8.352 -24.969 -15.273 1 98.69 60 LEU A CA 1
ATOM 487 C C . LEU A 1 60 ? -7.348 -26.031 -15.703 1 98.69 60 LEU A C 1
ATOM 489 O O . LEU A 1 60 ? -6.211 -26.062 -15.219 1 98.69 60 LEU A O 1
ATOM 493 N N . PHE A 1 61 ? -7.82 -26.938 -16.578 1 98.62 61 PHE A N 1
ATOM 494 C CA . PHE A 1 61 ? -6.988 -28 -17.141 1 98.62 61 PHE A CA 1
ATOM 495 C C . PHE A 1 61 ? -7.02 -27.969 -18.656 1 98.62 61 PHE A C 1
ATOM 497 O O . PHE A 1 61 ? -8.078 -28.125 -19.266 1 98.62 61 PHE A O 1
ATOM 504 N N . ALA A 1 62 ? -5.91 -27.703 -19.203 1 98.81 62 ALA A N 1
ATOM 505 C CA . ALA A 1 62 ? -5.77 -27.672 -20.656 1 98.81 62 ALA A CA 1
ATOM 506 C C . ALA A 1 62 ? -4.766 -28.719 -21.141 1 98.81 62 ALA A C 1
ATOM 508 O O . ALA A 1 62 ? -3.787 -29 -20.453 1 98.81 62 ALA A O 1
ATOM 509 N N . PHE A 1 63 ? -5.055 -29.281 -22.344 1 98.62 63 PHE A N 1
ATOM 510 C CA . PHE A 1 63 ? -4.094 -30.25 -22.859 1 98.62 63 PHE A CA 1
ATOM 511 C C . PHE A 1 63 ? -4.148 -30.297 -24.391 1 98.62 63 PHE A C 1
ATOM 513 O O . PHE A 1 63 ? -5.176 -29.969 -24.984 1 98.62 63 PHE A O 1
ATOM 520 N N . CYS A 1 64 ? -3.047 -30.609 -24.922 1 98.06 64 CYS A N 1
ATOM 521 C CA . CYS A 1 64 ? -2.861 -30.859 -26.344 1 98.06 64 CYS A CA 1
ATOM 522 C C . CYS A 1 64 ? -2.355 -32.281 -26.594 1 98.06 64 CYS A C 1
ATOM 524 O O . CYS A 1 64 ? -1.381 -32.719 -25.984 1 98.06 64 CYS A O 1
ATOM 526 N N . VAL A 1 65 ? -3.066 -32.969 -27.531 1 97.62 65 VAL A N 1
ATOM 527 C CA . VAL A 1 65 ? -2.697 -34.344 -27.844 1 97.62 65 VAL A CA 1
ATOM 528 C C . VAL A 1 65 ? -1.709 -34.344 -29 1 97.62 65 VAL A C 1
ATOM 530 O O . VAL A 1 65 ? -1.996 -33.812 -30.078 1 97.62 65 VAL A O 1
ATOM 533 N N . GLY A 1 66 ? -0.561 -34.938 -28.797 1 96.62 66 GLY A N 1
ATOM 534 C CA . GLY A 1 66 ? 0.42 -35.031 -29.875 1 96.62 66 GLY A CA 1
ATOM 535 C C . GLY A 1 66 ? -0.105 -35.75 -31.094 1 96.62 66 GLY A C 1
ATOM 536 O O . GLY A 1 66 ? -0.912 -36.688 -31 1 96.62 66 GLY A O 1
ATOM 537 N N . LYS A 1 67 ? 0.465 -35.406 -32.188 1 95.31 67 LYS A N 1
ATOM 538 C CA . LYS A 1 67 ? 0.022 -35.969 -33.469 1 95.31 67 LYS A CA 1
ATOM 539 C C . LYS A 1 67 ? 0.237 -37.469 -33.531 1 95.31 67 LYS A C 1
ATOM 541 O O . LYS A 1 67 ? -0.56 -38.188 -34.125 1 95.31 67 LYS A O 1
ATOM 546 N N . GLU A 1 68 ? 1.213 -37.969 -32.906 1 95.88 68 GLU A N 1
ATOM 547 C CA . GLU A 1 68 ? 1.587 -39.375 -33 1 95.88 68 GLU A CA 1
ATOM 548 C C . GLU A 1 68 ? 1.227 -40.094 -31.703 1 95.88 68 GLU A C 1
ATOM 550 O O . GLU A 1 68 ? 1.767 -41.156 -31.406 1 95.88 68 GLU A O 1
ATOM 555 N N . PHE A 1 69 ? 0.365 -39.562 -30.938 1 96.75 69 PHE A N 1
ATOM 556 C CA . PHE A 1 69 ? 0.014 -40.094 -29.625 1 96.75 69 PHE A CA 1
ATOM 557 C C . PHE A 1 69 ? -0.633 -41.469 -29.766 1 96.75 69 PHE A C 1
ATOM 559 O O . PHE A 1 69 ? -1.507 -41.656 -30.609 1 96.75 69 PHE A O 1
ATOM 566 N N . GLN A 1 70 ? -0.17 -42.375 -28.969 1 95.31 70 GLN A N 1
ATOM 567 C CA . GLN A 1 70 ? -0.788 -43.688 -28.766 1 95.31 70 GLN A CA 1
ATOM 568 C C . GLN A 1 70 ? -1.139 -43.906 -27.297 1 95.31 70 GLN A C 1
ATOM 570 O O . GLN A 1 70 ? -0.462 -43.406 -26.406 1 95.31 70 GLN A O 1
ATOM 575 N N . LYS A 1 71 ? -2.156 -44.719 -27.125 1 95.06 71 LYS A N 1
ATOM 576 C CA . LYS A 1 71 ? -2.547 -45.062 -25.75 1 95.06 71 LYS A CA 1
ATOM 577 C C . LYS A 1 71 ? -1.372 -45.625 -24.969 1 95.06 71 LYS A C 1
ATOM 579 O O . LYS A 1 71 ? -0.7 -46.562 -25.422 1 95.06 71 LYS A O 1
ATOM 584 N N . GLY A 1 72 ? -1.168 -44.938 -23.844 1 95.5 72 GLY A N 1
ATOM 585 C CA . GLY A 1 72 ? -0.058 -45.375 -23 1 95.5 72 GLY A CA 1
ATOM 586 C C . GLY A 1 72 ? 1.154 -44.469 -23.109 1 95.5 72 GLY A C 1
ATOM 587 O O . GLY A 1 72 ? 2.061 -44.562 -22.266 1 95.5 72 GLY A O 1
ATOM 588 N N . ASP A 1 73 ? 1.199 -43.656 -24.078 1 96.19 73 ASP A N 1
ATOM 589 C CA . ASP A 1 73 ? 2.26 -42.656 -24.141 1 96.19 73 ASP A CA 1
ATOM 590 C C . ASP A 1 73 ? 2.176 -41.688 -22.938 1 96.19 73 ASP A C 1
ATOM 592 O O . ASP A 1 73 ? 1.186 -41.688 -22.203 1 96.19 73 ASP A O 1
ATOM 596 N N . GLY A 1 74 ? 3.26 -40.906 -22.812 1 96.94 74 GLY A N 1
ATOM 597 C CA . GLY A 1 74 ? 3.406 -40.125 -21.594 1 96.94 74 GLY A CA 1
ATOM 598 C C . GLY A 1 74 ? 2.795 -38.75 -21.672 1 96.94 74 GLY A C 1
ATOM 599 O O . GLY A 1 74 ? 2.322 -38.312 -22.734 1 96.94 74 GLY A O 1
ATOM 600 N N . PHE A 1 75 ? 2.789 -38.094 -20.531 1 98.25 75 PHE A N 1
ATOM 601 C CA . PHE A 1 75 ? 2.252 -36.75 -20.359 1 98.25 75 PHE A CA 1
ATOM 602 C C . PHE A 1 75 ? 3.324 -35.781 -19.828 1 98.25 75 PHE A C 1
ATOM 604 O O . PHE A 1 75 ? 4.031 -36.125 -18.875 1 98.25 75 PHE A O 1
ATOM 611 N N . ALA A 1 76 ? 3.506 -34.656 -20.5 1 98.44 76 ALA A N 1
ATOM 612 C CA . ALA A 1 76 ? 4.273 -33.531 -19.969 1 98.44 76 ALA A CA 1
ATOM 613 C C . ALA A 1 76 ? 3.365 -32.562 -19.25 1 98.44 76 ALA A C 1
ATOM 615 O O . ALA A 1 76 ? 2.627 -31.797 -19.891 1 98.44 76 ALA A O 1
ATOM 616 N N . ILE A 1 77 ? 3.51 -32.5 -17.938 1 98.81 77 ILE A N 1
ATOM 617 C CA . ILE A 1 77 ? 2.529 -31.766 -17.141 1 98.81 77 ILE A CA 1
ATOM 618 C C . ILE A 1 77 ? 3.203 -30.594 -16.438 1 98.81 77 ILE A C 1
ATOM 620 O O . ILE A 1 77 ? 4.211 -30.781 -15.742 1 98.81 77 ILE A O 1
ATOM 624 N N . VAL A 1 78 ? 2.705 -29.406 -16.625 1 98.88 78 VAL A N 1
ATOM 625 C CA . VAL A 1 78 ? 3.027 -28.281 -15.773 1 98.88 78 VAL A CA 1
ATOM 626 C C . VAL A 1 78 ? 1.842 -27.969 -14.859 1 98.88 78 VAL A C 1
ATOM 628 O O . VAL A 1 78 ? 0.716 -27.797 -15.336 1 98.88 78 VAL A O 1
ATOM 631 N N . ALA A 1 79 ? 2.105 -27.969 -13.586 1 98.75 79 ALA A N 1
ATOM 632 C CA . ALA A 1 79 ? 1.055 -27.688 -12.609 1 98.75 79 ALA A CA 1
ATOM 633 C C . ALA A 1 79 ? 1.369 -26.422 -11.812 1 98.75 79 ALA A C 1
ATOM 635 O O . ALA A 1 79 ? 2.512 -26.219 -11.398 1 98.75 79 ALA A O 1
ATOM 636 N N . ALA A 1 80 ? 0.426 -25.562 -11.664 1 98.69 80 ALA A N 1
ATOM 637 C CA . ALA A 1 80 ? 0.481 -24.344 -10.852 1 98.69 80 ALA A CA 1
ATOM 638 C C . ALA A 1 80 ? -0.837 -24.125 -10.117 1 98.69 80 ALA A C 1
ATOM 640 O O . ALA A 1 80 ? -1.617 -25.062 -9.922 1 98.69 80 ALA A O 1
ATOM 641 N N . HIS A 1 81 ? -1.003 -22.953 -9.5 1 98.62 81 HIS A N 1
ATOM 642 C CA . HIS A 1 81 ? -2.283 -22.734 -8.836 1 98.62 81 HIS A CA 1
ATOM 643 C C . HIS A 1 81 ? -2.754 -21.297 -9.023 1 98.62 81 HIS A C 1
ATOM 645 O O . HIS A 1 81 ? -1.945 -20.406 -9.273 1 98.62 81 HIS A O 1
ATOM 651 N N . THR A 1 82 ? -4.066 -21.109 -8.875 1 98.69 82 THR A N 1
ATOM 652 C CA . THR A 1 82 ? -4.73 -19.891 -9.281 1 98.69 82 THR A CA 1
ATOM 653 C C . THR A 1 82 ? -5.02 -19 -8.07 1 98.69 82 THR A C 1
ATOM 655 O O . THR A 1 82 ? -5.34 -17.812 -8.219 1 98.69 82 THR A O 1
ATOM 658 N N . ASP A 1 83 ? -4.93 -19.594 -6.887 1 98.06 83 ASP A N 1
ATOM 659 C CA . ASP A 1 83 ? -5.352 -18.859 -5.699 1 98.06 83 ASP A CA 1
ATOM 660 C C . ASP A 1 83 ? -4.164 -18.188 -5.023 1 98.06 83 ASP A C 1
ATOM 662 O O . ASP A 1 83 ? -3.01 -18.484 -5.328 1 98.06 83 ASP A O 1
ATOM 666 N N . SER A 1 84 ? -4.406 -17.203 -4.242 1 97.69 84 SER A N 1
ATOM 667 C CA . SER A 1 84 ? -3.463 -16.453 -3.418 1 97.69 84 SER A CA 1
ATOM 668 C C . SER A 1 84 ? -4.051 -16.156 -2.045 1 97.69 84 SER A C 1
ATOM 670 O O . SER A 1 84 ? -5.27 -16.062 -1.893 1 97.69 84 SER A O 1
ATOM 672 N N . PRO A 1 85 ? -3.213 -15.984 -1.026 1 96.81 85 PRO A N 1
ATOM 673 C CA . PRO A 1 85 ? -3.762 -15.539 0.255 1 96.81 85 PRO A CA 1
ATOM 674 C C . PRO A 1 85 ? -4.562 -14.242 0.133 1 96.81 85 PRO A C 1
ATOM 676 O O . PRO A 1 85 ? -4.172 -13.344 -0.615 1 96.81 85 PRO A O 1
ATOM 679 N N . SER A 1 86 ? -5.719 -14.219 0.817 1 97.56 86 SER A N 1
ATOM 680 C CA . SER A 1 86 ? -6.629 -13.078 0.712 1 97.56 86 SER A CA 1
ATOM 681 C C . SER A 1 86 ? -7.559 -13 1.917 1 97.56 86 SER A C 1
ATOM 683 O O . SER A 1 86 ? -7.52 -13.867 2.795 1 97.56 86 SER A O 1
ATOM 685 N N . LEU A 1 87 ? -8.273 -11.906 2.037 1 97.56 87 LEU A N 1
ATOM 686 C CA . LEU A 1 87 ? -9.398 -11.797 2.955 1 97.56 87 LEU A CA 1
ATOM 687 C C . LEU A 1 87 ? -10.719 -12 2.221 1 97.56 87 LEU A C 1
ATOM 689 O O . LEU A 1 87 ? -11.031 -11.258 1.288 1 97.56 87 LEU A O 1
ATOM 693 N N . LYS A 1 88 ? -11.414 -13.008 2.639 1 98 88 LYS A N 1
ATOM 694 C CA . LYS A 1 88 ? -12.68 -13.375 2.012 1 98 88 LYS A CA 1
ATOM 695 C C . LYS A 1 88 ? -13.867 -12.922 2.857 1 98 88 LYS A C 1
ATOM 697 O O . LYS A 1 88 ? -13.836 -13.031 4.086 1 98 88 LYS A O 1
ATOM 702 N N . LEU A 1 89 ? -14.914 -12.383 2.197 1 98.06 89 LEU A N 1
ATOM 703 C CA . LEU A 1 89 ? -16.109 -12.023 2.943 1 98.06 89 LEU A CA 1
ATOM 704 C C . LEU A 1 89 ? -16.75 -13.258 3.576 1 98.06 8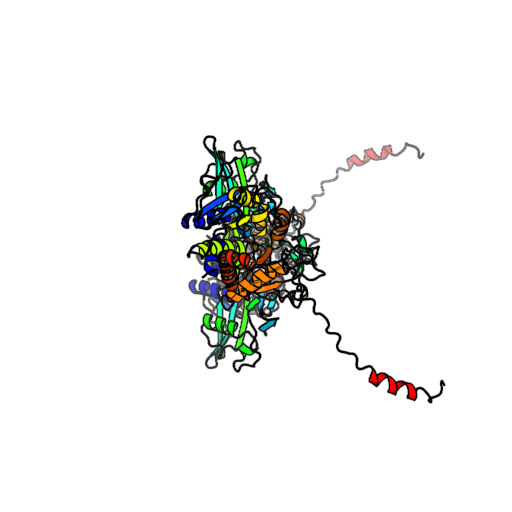9 LEU A C 1
ATOM 706 O O . LEU A 1 89 ? -16.828 -14.312 2.943 1 98.06 89 LEU A O 1
ATOM 710 N N . LYS A 1 90 ? -17.156 -13.117 4.812 1 96.44 90 LYS A N 1
ATOM 711 C CA . LYS A 1 90 ? -17.938 -14.164 5.477 1 96.44 90 LYS A CA 1
ATOM 712 C C . LYS A 1 90 ? -19.312 -14.32 4.832 1 96.44 90 LYS A C 1
ATOM 714 O O . LYS A 1 90 ? -19.781 -13.414 4.148 1 96.44 90 LYS A O 1
ATOM 719 N N . PRO A 1 91 ? -19.953 -15.523 5.027 1 94.94 91 PRO A N 1
ATOM 720 C CA . PRO A 1 91 ? -21.281 -15.711 4.457 1 94.94 91 PRO A CA 1
ATOM 721 C C . PRO A 1 91 ? -22.281 -14.648 4.91 1 94.94 91 PRO A C 1
ATOM 723 O O . PRO A 1 91 ? -23.203 -14.297 4.168 1 94.94 91 PRO A O 1
ATOM 726 N N . ILE A 1 92 ? -22.125 -14.234 6.086 1 95.31 92 ILE A N 1
ATOM 727 C CA . ILE A 1 92 ? -22.766 -13.031 6.602 1 95.31 92 ILE A CA 1
ATOM 728 C C . ILE A 1 92 ? -21.703 -11.977 6.922 1 95.31 92 ILE A C 1
ATOM 730 O O . ILE A 1 92 ? -20.953 -12.117 7.883 1 95.31 92 ILE A O 1
ATOM 734 N N . SER A 1 93 ? -21.703 -10.953 6.086 1 96 93 SER A N 1
ATOM 735 C CA . SER A 1 93 ? -20.594 -10.023 6.191 1 96 93 SER A CA 1
ATOM 736 C C . SER A 1 93 ? -21.031 -8.695 6.809 1 96 93 SER A C 1
ATOM 738 O O . SER A 1 93 ? -20.188 -7.863 7.156 1 96 93 SER A O 1
ATOM 740 N N . LYS A 1 94 ? -22.297 -8.469 6.918 1 93.62 94 LYS A N 1
ATOM 741 C CA . LYS A 1 94 ? -22.781 -7.199 7.438 1 93.62 94 LYS A CA 1
ATOM 742 C C . LYS A 1 94 ? -22.422 -7.031 8.914 1 93.62 94 LYS A C 1
ATOM 744 O O . LYS A 1 94 ? -22.781 -7.867 9.742 1 93.62 94 LYS A O 1
ATOM 749 N N . GLN A 1 95 ? -21.656 -6.031 9.188 1 93.44 95 GLN A N 1
ATOM 750 C CA . GLN A 1 95 ? -21.266 -5.672 10.547 1 93.44 95 GLN A CA 1
ATOM 751 C C . GLN A 1 95 ? -21.297 -4.16 10.742 1 93.44 95 GLN A C 1
ATOM 753 O O . GLN A 1 95 ? -20.953 -3.402 9.836 1 93.44 95 GLN A O 1
ATOM 758 N N . GLU A 1 96 ? -21.766 -3.779 11.844 1 93.25 96 GLU A N 1
ATOM 759 C CA . GLU A 1 96 ? -21.781 -2.373 12.234 1 93.25 96 GLU A CA 1
ATOM 760 C C . GLU A 1 96 ? -21.328 -2.189 13.672 1 93.25 96 GLU A C 1
ATOM 762 O O . GLU A 1 96 ? -21.641 -3 14.547 1 93.25 96 GLU A O 1
ATOM 767 N N . SER A 1 97 ? -20.5 -1.188 13.883 1 91.44 97 SER A N 1
ATOM 768 C CA . SER A 1 97 ? -20.078 -0.844 15.234 1 91.44 97 SER A CA 1
ATOM 769 C C . SER A 1 97 ? -19.984 0.667 15.422 1 91.44 97 SER A C 1
ATOM 771 O O . SER A 1 97 ? -19.203 1.337 14.75 1 91.44 97 SER A O 1
ATOM 773 N N . LYS A 1 98 ? -20.859 1.229 16.297 1 90.75 98 LYS A N 1
ATOM 774 C CA . LYS A 1 98 ? -20.812 2.627 16.719 1 90.75 98 LYS A CA 1
ATOM 775 C C . LYS A 1 98 ? -20.75 3.564 15.523 1 90.75 98 LYS A C 1
ATOM 777 O O . LYS A 1 98 ? -19.875 4.434 15.453 1 90.75 98 LYS A O 1
ATOM 782 N N . GLY A 1 99 ? -21.547 3.381 14.578 1 91.5 99 GLY A N 1
ATOM 783 C CA . GLY A 1 99 ? -21.719 4.305 13.469 1 91.5 99 GLY A CA 1
ATOM 784 C C . GLY A 1 99 ? -20.766 4.023 12.312 1 91.5 99 GLY A C 1
ATOM 785 O O . GLY A 1 99 ? -20.609 4.855 11.422 1 91.5 99 GLY A O 1
ATOM 786 N N . HIS A 1 100 ? -20.094 2.918 12.367 1 95.5 100 HIS A N 1
ATOM 787 C CA . HIS A 1 100 ? -19.203 2.504 11.281 1 95.5 100 HIS A CA 1
ATOM 788 C C . HIS A 1 100 ? -19.734 1.259 10.578 1 95.5 100 HIS A C 1
ATOM 790 O O . HIS A 1 100 ? -20.141 0.293 11.234 1 95.5 100 HIS A O 1
ATOM 796 N N . LEU A 1 101 ? -19.844 1.398 9.266 1 95.56 101 LEU A N 1
ATOM 797 C CA . LEU A 1 101 ? -20.156 0.223 8.461 1 95.56 101 LEU A CA 1
ATOM 798 C C . LEU A 1 101 ? -18.891 -0.601 8.195 1 95.56 101 LEU A C 1
ATOM 800 O O . LEU A 1 101 ? -17.938 -0.102 7.609 1 95.56 101 LEU A O 1
ATOM 804 N N . MET A 1 102 ? -18.906 -1.825 8.672 1 96.62 102 MET A N 1
ATOM 805 C CA . MET A 1 102 ? -17.75 -2.709 8.578 1 96.62 102 MET A CA 1
ATOM 806 C C . MET A 1 102 ? -18.109 -4.008 7.867 1 96.62 102 MET A C 1
ATOM 808 O O . MET A 1 102 ? -19.281 -4.293 7.645 1 96.62 102 MET A O 1
ATOM 812 N N . LEU A 1 103 ? -17.109 -4.809 7.453 1 97.19 103 LEU A N 1
ATOM 813 C CA . LEU A 1 103 ? -17.312 -6.078 6.766 1 97.19 103 LEU A CA 1
ATOM 814 C C . LEU A 1 103 ? -16.703 -7.227 7.551 1 97.19 103 LEU A C 1
ATOM 816 O O . LEU A 1 103 ? -15.516 -7.176 7.91 1 97.19 103 LEU A O 1
ATOM 820 N N . GLY A 1 104 ? -17.5 -8.234 7.855 1 96.88 104 GLY A N 1
ATOM 821 C CA . GLY A 1 104 ? -16.938 -9.484 8.344 1 96.88 104 GLY A CA 1
ATOM 822 C C . GLY A 1 104 ? -16.125 -10.219 7.297 1 96.88 104 GLY A C 1
ATOM 823 O O . GLY A 1 104 ? -16.609 -10.492 6.199 1 96.88 104 GLY A O 1
ATOM 824 N N . VAL A 1 105 ? -14.891 -10.547 7.645 1 97.31 105 VAL A N 1
ATOM 825 C CA . VAL A 1 105 ? -14.023 -11.25 6.703 1 97.31 105 VAL A CA 1
ATOM 826 C C . VAL A 1 105 ? -13.367 -12.438 7.398 1 97.31 105 VAL A C 1
ATOM 828 O O . VAL A 1 105 ? -13.352 -12.516 8.625 1 97.31 105 VAL A O 1
ATOM 831 N N . GLU A 1 106 ? -12.938 -13.359 6.641 1 96.19 106 GLU A N 1
ATOM 832 C CA . GLU A 1 106 ? -12.125 -14.477 7.109 1 96.19 106 GLU A CA 1
ATOM 833 C C . GLU A 1 106 ? -10.828 -14.594 6.305 1 96.19 106 GLU A C 1
ATOM 835 O O . GLU A 1 106 ? -10.805 -14.266 5.117 1 96.19 106 GLU A O 1
ATOM 840 N N . MET A 1 107 ? -9.82 -15.039 6.969 1 95.31 107 MET A N 1
ATOM 841 C CA . MET A 1 107 ? -8.516 -15.203 6.328 1 95.31 107 MET A CA 1
ATOM 842 C C . MET A 1 107 ? -8.523 -16.406 5.391 1 95.31 107 MET A C 1
ATOM 844 O O . MET A 1 107 ? -8.961 -17.5 5.773 1 95.31 107 MET A O 1
ATOM 848 N N . TYR A 1 108 ? -8.172 -16.203 4.195 1 96 108 TYR A N 1
ATOM 849 C CA . TYR A 1 108 ? -7.957 -17.25 3.213 1 96 108 TYR A CA 1
ATOM 850 C C . TYR A 1 108 ? -6.469 -17.5 3 1 96 108 TYR A C 1
ATOM 852 O O . TYR A 1 108 ? -5.762 -16.656 2.465 1 96 108 TYR A O 1
ATOM 860 N N . GLY A 1 109 ? -5.992 -18.703 3.402 1 93.94 109 GLY A N 1
ATOM 861 C CA . GLY A 1 109 ? -4.578 -19.031 3.275 1 93.94 109 GLY A CA 1
ATOM 862 C C . GLY A 1 109 ? -3.725 -18.422 4.367 1 93.94 109 GLY A C 1
ATOM 863 O O . GLY A 1 109 ? -4.238 -17.719 5.25 1 93.94 109 GLY A O 1
ATOM 864 N N . GLY A 1 110 ? -2.451 -18.703 4.34 1 92.94 110 GLY A N 1
ATOM 865 C CA . GLY A 1 110 ? -1.496 -18.203 5.316 1 92.94 110 GLY A CA 1
ATOM 866 C C . GLY A 1 110 ? -0.857 -16.891 4.91 1 92.94 110 GLY A C 1
ATOM 867 O O . GLY A 1 110 ? 0.348 -16.828 4.656 1 92.94 110 GLY A O 1
ATOM 868 N N . GLY A 1 111 ? -1.604 -15.883 4.941 1 94.5 111 GLY A N 1
ATOM 869 C CA . GLY A 1 111 ? -1.106 -14.578 4.531 1 94.5 111 GLY A CA 1
ATOM 870 C C . GLY A 1 111 ? -0.456 -13.805 5.66 1 94.5 111 GLY A C 1
ATOM 871 O O . GLY A 1 111 ? -0.598 -14.164 6.828 1 94.5 111 GLY A O 1
ATOM 872 N N . LYS A 1 112 ? 0.389 -12.812 5.301 1 95.25 112 LYS A N 1
ATOM 873 C CA . LYS A 1 112 ? 0.843 -11.781 6.227 1 95.25 112 LYS A CA 1
ATOM 874 C C . LYS A 1 112 ? -0.194 -10.672 6.359 1 95.25 112 LYS A C 1
ATOM 876 O O . LYS A 1 112 ? -0.02 -9.586 5.809 1 95.25 112 LYS A O 1
ATOM 881 N N . PHE A 1 113 ? -1.086 -10.844 7.254 1 95.62 113 PHE A N 1
ATOM 882 C CA . PHE A 1 113 ? -2.303 -10.039 7.219 1 95.62 113 PHE A CA 1
ATOM 883 C C . PHE A 1 113 ? -2.057 -8.656 7.805 1 95.62 113 PHE A C 1
ATOM 885 O O . PHE A 1 113 ? -2.859 -7.742 7.613 1 95.62 113 PHE A O 1
ATOM 892 N N . TYR A 1 114 ? -0.945 -8.398 8.547 1 93.69 114 TYR A N 1
ATOM 893 C CA . TYR A 1 114 ? -0.619 -7.051 8.992 1 93.69 114 TYR A CA 1
ATOM 894 C C . TYR A 1 114 ? -0.354 -6.133 7.809 1 93.69 114 TYR A C 1
ATOM 896 O O . TYR A 1 114 ? -0.489 -4.91 7.922 1 93.69 114 TYR A O 1
ATOM 904 N N . THR A 1 115 ? 0.002 -6.719 6.648 1 95.94 115 THR A N 1
ATOM 905 C CA . THR A 1 115 ? 0.304 -5.91 5.473 1 95.94 115 THR A CA 1
ATOM 906 C C . THR A 1 115 ? -0.979 -5.43 4.805 1 95.94 115 THR A C 1
ATOM 908 O O . THR A 1 115 ? -0.937 -4.605 3.887 1 95.94 115 THR A O 1
ATOM 911 N N . TRP A 1 116 ? -2.119 -5.891 5.262 1 96.38 116 TRP A N 1
ATOM 912 C CA . TRP A 1 116 ? -3.408 -5.492 4.707 1 96.38 116 TRP A CA 1
ATOM 913 C C . TRP A 1 116 ? -3.92 -4.223 5.375 1 96.38 116 TRP A C 1
ATOM 915 O O . TRP A 1 116 ? -4.848 -3.58 4.871 1 96.38 116 TRP A O 1
ATOM 925 N N . ALA A 1 117 ? -3.314 -3.902 6.508 1 95 117 ALA A N 1
ATOM 926 C CA . ALA A 1 117 ? -3.711 -2.689 7.219 1 95 117 ALA A CA 1
ATOM 927 C C . ALA A 1 117 ? -3.168 -1.443 6.523 1 95 117 ALA A C 1
ATOM 929 O O . ALA A 1 117 ? -2.109 -1.488 5.895 1 95 117 ALA A O 1
ATOM 930 N N . ASP A 1 118 ? -3.965 -0.364 6.656 1 96.25 118 ASP A N 1
ATOM 931 C CA . ASP A 1 118 ? -3.559 0.958 6.191 1 96.25 118 ASP A CA 1
ATOM 932 C C . ASP A 1 118 ? -3.258 0.947 4.695 1 96.25 118 ASP A C 1
ATOM 934 O O . ASP A 1 118 ? -2.189 1.389 4.266 1 96.25 118 ASP A O 1
ATOM 938 N N . ARG A 1 119 ? -4.176 0.351 3.945 1 95.44 119 ARG A N 1
ATOM 939 C CA . ARG A 1 119 ? -4.18 0.246 2.49 1 95.44 119 ARG A CA 1
ATOM 940 C C . ARG A 1 119 ? -5.594 0.4 1.934 1 95.44 119 ARG A C 1
ATOM 942 O O . ARG A 1 119 ? -6.57 0.048 2.598 1 95.44 119 ARG A O 1
ATOM 949 N N . ASP A 1 120 ? -5.551 0.978 0.654 1 95.62 120 ASP A N 1
ATOM 950 C CA . ASP A 1 120 ? -6.828 0.908 -0.054 1 95.62 120 ASP A CA 1
ATOM 951 C C . ASP A 1 120 ? -7.184 -0.536 -0.401 1 95.62 120 ASP A C 1
ATOM 953 O O . ASP A 1 120 ? -6.34 -1.288 -0.893 1 95.62 120 ASP A O 1
ATOM 957 N N . LEU A 1 121 ? -8.383 -0.881 -0.12 1 98.31 121 LEU A N 1
ATOM 958 C CA . LEU A 1 121 ? -8.812 -2.221 -0.495 1 98.31 121 LEU A CA 1
ATOM 959 C C . LEU A 1 121 ? -10.047 -2.16 -1.396 1 98.31 121 LEU A C 1
ATOM 961 O O . LEU A 1 121 ? -10.953 -1.358 -1.163 1 98.31 121 LEU A O 1
ATOM 965 N N . SER A 1 122 ? -10.031 -2.904 -2.439 1 98.5 122 SER A N 1
ATOM 966 C CA . SER A 1 122 ? -11.172 -3.111 -3.328 1 98.5 122 SER A CA 1
ATOM 967 C C . SER A 1 122 ? -11.781 -4.492 -3.131 1 98.5 122 SER A C 1
ATOM 969 O O . SER A 1 122 ? -11.445 -5.195 -2.172 1 98.5 122 SER A O 1
ATOM 971 N N . LEU A 1 123 ? -12.773 -4.805 -3.967 1 98.56 123 LEU A N 1
ATOM 972 C CA . LEU A 1 123 ? -13.516 -6.055 -3.84 1 98.56 123 LEU A CA 1
ATOM 973 C C . LEU A 1 123 ? -13.812 -6.656 -5.211 1 98.56 123 LEU A C 1
ATOM 975 O O . LEU A 1 123 ? -14.18 -5.934 -6.141 1 98.56 123 LEU A O 1
ATOM 979 N N . ALA A 1 124 ? -13.57 -7.957 -5.375 1 98.81 124 ALA A N 1
ATOM 980 C CA . ALA A 1 124 ? -13.891 -8.711 -6.586 1 98.81 124 ALA A CA 1
ATOM 981 C C . ALA A 1 124 ? -14.328 -10.133 -6.246 1 98.81 124 ALA A C 1
ATOM 983 O O . ALA A 1 124 ? -14.102 -10.609 -5.133 1 98.81 124 ALA A O 1
ATOM 984 N N . GLY A 1 125 ? -15.047 -10.734 -7.164 1 98.38 125 GLY A N 1
ATOM 985 C CA . GLY A 1 125 ? -15.5 -12.094 -6.922 1 98.38 125 GLY A CA 1
ATOM 986 C C . GLY A 1 125 ? -16.531 -12.57 -7.934 1 98.38 125 GLY A C 1
ATOM 987 O O . GLY A 1 125 ? -16.438 -12.242 -9.117 1 98.38 125 GLY A O 1
ATOM 988 N N . ARG A 1 126 ? -17.406 -13.461 -7.434 1 98.19 126 ARG A N 1
ATOM 989 C CA . ARG A 1 126 ? -18.453 -14 -8.289 1 98.19 126 ARG A CA 1
ATOM 990 C C . ARG A 1 126 ? -19.797 -14.016 -7.57 1 98.19 126 ARG A C 1
ATOM 992 O O . ARG A 1 126 ? -19.859 -14.086 -6.344 1 98.19 126 ARG A O 1
ATOM 999 N N . LEU A 1 127 ? -20.828 -13.875 -8.375 1 97.75 127 LEU A N 1
ATOM 1000 C CA . LEU A 1 127 ? -22.219 -14.055 -7.961 1 97.75 127 LEU A CA 1
ATOM 1001 C C . LEU A 1 127 ? -22.797 -15.336 -8.555 1 97.75 127 LEU A C 1
ATOM 1003 O O . LEU A 1 127 ? -22.531 -15.672 -9.711 1 97.75 127 LEU A O 1
ATOM 1007 N N . ILE A 1 128 ? -23.5 -16.109 -7.727 1 96.88 128 ILE A N 1
ATOM 1008 C CA . ILE A 1 128 ? -24.344 -17.188 -8.203 1 96.88 128 ILE A CA 1
ATOM 1009 C C . ILE A 1 128 ? -25.797 -16.703 -8.305 1 96.88 128 ILE A C 1
ATOM 1011 O O . ILE A 1 128 ? -26.422 -16.375 -7.293 1 96.88 128 ILE A O 1
ATOM 1015 N N . CYS A 1 129 ? -26.312 -16.688 -9.523 1 96.81 129 CYS A N 1
ATOM 1016 C CA . CYS A 1 129 ? -27.609 -16.062 -9.773 1 96.81 129 CYS A CA 1
ATOM 1017 C C . CYS A 1 129 ? -28.594 -17.078 -10.375 1 96.81 129 CYS A C 1
ATOM 1019 O O . CYS A 1 129 ? -28.172 -18.016 -11.047 1 96.81 129 CYS A O 1
ATOM 1021 N N . GLU A 1 130 ? -29.844 -16.828 -10.055 1 96 130 GLU A N 1
ATOM 1022 C CA . GLU A 1 130 ? -30.938 -17.562 -10.695 1 96 130 GLU A CA 1
ATOM 1023 C C . GLU A 1 130 ? -31.625 -16.719 -11.758 1 96 130 GLU A C 1
ATOM 1025 O O . GLU A 1 130 ? -32.031 -15.586 -11.492 1 96 130 GLU A O 1
ATOM 1030 N N . LYS A 1 131 ? -31.641 -17.203 -12.938 1 92.25 131 LYS A N 1
ATOM 1031 C CA . LYS A 1 131 ? -32.344 -16.547 -14.039 1 92.25 131 LYS A CA 1
ATOM 1032 C C . LYS A 1 131 ? -33.219 -17.547 -14.812 1 92.25 131 LYS A C 1
ATOM 1034 O O . LYS A 1 131 ? -32.688 -18.406 -15.508 1 92.25 131 LYS A O 1
ATOM 1039 N N . GLU A 1 132 ? -34.5 -17.328 -14.75 1 92.88 132 GLU A N 1
ATOM 1040 C CA . GLU A 1 132 ? -35.469 -18.141 -15.484 1 92.88 132 GLU A CA 1
ATOM 1041 C C . GLU A 1 132 ? -35.25 -19.625 -15.242 1 92.88 132 GLU A C 1
ATOM 1043 O O . GLU A 1 132 ? -35.156 -20.422 -16.188 1 92.88 132 GLU A O 1
ATOM 1048 N N . GLY A 1 133 ? -34.969 -19.969 -14.117 1 93.06 133 GLY A N 1
ATOM 1049 C CA . GLY A 1 133 ? -34.812 -21.359 -13.734 1 93.06 133 GLY A CA 1
ATOM 1050 C C . GLY A 1 133 ? -33.375 -21.875 -13.898 1 93.06 133 GLY A C 1
ATOM 1051 O O . GLY A 1 133 ? -33.094 -23.016 -13.523 1 93.06 133 GLY A O 1
ATOM 1052 N N . ARG A 1 134 ? -32.531 -21.094 -14.336 1 94.75 134 ARG A N 1
ATOM 1053 C CA . ARG A 1 134 ? -31.141 -21.469 -14.492 1 94.75 134 ARG A CA 1
ATOM 1054 C C . ARG A 1 134 ? -30.281 -20.812 -13.422 1 94.75 134 ARG A C 1
ATOM 1056 O O . ARG A 1 134 ? -30.547 -19.688 -13 1 94.75 134 ARG A O 1
ATOM 1063 N N . ILE A 1 135 ? -29.266 -21.625 -12.992 1 95.38 135 ILE A N 1
ATOM 1064 C CA . ILE A 1 135 ? -28.281 -21.109 -12.055 1 95.38 135 ILE A CA 1
ATOM 1065 C C . ILE A 1 135 ? -26.969 -20.812 -12.797 1 95.38 135 ILE A C 1
ATOM 1067 O O . ILE A 1 135 ? -26.406 -21.703 -13.414 1 95.38 135 ILE A O 1
ATOM 1071 N N . GLU A 1 136 ? -26.609 -19.578 -12.727 1 95.19 136 GLU A N 1
ATOM 1072 C CA . GLU A 1 136 ? -25.438 -19.172 -13.484 1 95.19 136 GLU A CA 1
ATOM 1073 C C . GLU A 1 136 ? -24.484 -18.328 -12.625 1 95.19 136 GLU A C 1
ATOM 1075 O O . GLU A 1 136 ? -24.891 -17.797 -11.586 1 95.19 136 GLU A O 1
ATOM 1080 N N . THR A 1 137 ? -23.234 -18.297 -13.109 1 96.44 137 THR A N 1
ATOM 1081 C CA . THR A 1 137 ? -22.219 -17.516 -12.422 1 96.44 137 THR A CA 1
ATOM 1082 C C . THR A 1 137 ? -21.953 -16.203 -13.156 1 96.44 137 THR A C 1
ATOM 1084 O O . THR A 1 137 ? -21.922 -16.188 -14.391 1 96.44 137 THR A O 1
ATOM 1087 N N . LYS A 1 138 ? -21.812 -15.109 -12.398 1 97 138 LYS A N 1
ATOM 1088 C CA . LYS A 1 138 ? -21.359 -13.812 -12.891 1 97 138 LYS A CA 1
ATOM 1089 C C . LYS A 1 138 ? -20.172 -13.297 -12.086 1 97 138 LYS A C 1
ATOM 1091 O O . LYS A 1 138 ? -20.188 -13.328 -10.852 1 97 138 LYS A O 1
ATOM 1096 N N . ILE A 1 139 ? -19.094 -12.906 -12.812 1 97.88 139 ILE A N 1
ATOM 1097 C CA . ILE A 1 139 ? -17.953 -12.383 -12.078 1 97.88 139 ILE A CA 1
ATOM 1098 C C . ILE A 1 139 ? -17.969 -10.852 -12.133 1 97.88 139 ILE A C 1
ATOM 1100 O O . ILE A 1 139 ? -18.562 -10.266 -13.039 1 97.88 139 ILE A O 1
ATOM 1104 N N . PHE A 1 140 ? -17.375 -10.18 -11.172 1 98.38 140 PHE A N 1
ATOM 1105 C CA . PHE A 1 140 ? -17.312 -8.719 -11.102 1 98.38 140 PHE A CA 1
ATOM 1106 C C . PHE A 1 140 ? -15.992 -8.258 -10.492 1 98.38 140 PHE A C 1
ATOM 1108 O O . PHE A 1 140 ? -15.289 -9.047 -9.852 1 98.38 140 PHE A O 1
ATOM 1115 N N . ASP A 1 141 ? -15.609 -7.086 -10.773 1 98.56 141 ASP A N 1
ATOM 1116 C CA . ASP A 1 141 ? -14.492 -6.355 -10.188 1 98.56 141 ASP A CA 1
ATOM 1117 C C . ASP A 1 141 ? -14.852 -4.883 -9.984 1 98.56 141 ASP A C 1
ATOM 1119 O O . ASP A 1 141 ? -15.078 -4.152 -10.945 1 98.56 141 ASP A O 1
ATOM 1123 N N . LEU A 1 142 ? -14.859 -4.418 -8.734 1 97.5 142 LEU A N 1
ATOM 1124 C CA . LEU A 1 142 ? -15.359 -3.078 -8.445 1 97.5 142 LEU A CA 1
ATOM 1125 C C . LEU A 1 142 ? -14.344 -2.02 -8.867 1 97.5 142 LEU A C 1
ATOM 1127 O O . LEU A 1 142 ? -14.711 -0.884 -9.172 1 97.5 142 LEU A O 1
ATOM 1131 N N . HIS A 1 143 ? -13.07 -2.318 -8.859 1 95.38 143 HIS A N 1
ATOM 1132 C CA . HIS A 1 143 ? -12.016 -1.382 -9.219 1 95.38 143 HIS A CA 1
ATOM 1133 C C . HIS A 1 143 ? -12.141 -0.078 -8.438 1 95.38 143 HIS A C 1
ATOM 1135 O O . HIS A 1 143 ? -11.961 1.006 -9 1 95.38 143 HIS A O 1
ATOM 1141 N N . LYS A 1 144 ? -12.516 -0.123 -7.219 1 94.62 144 LYS A N 1
ATOM 1142 C CA . LYS A 1 144 ? -12.75 1.032 -6.355 1 94.62 144 LYS A CA 1
ATOM 1143 C C . LYS A 1 144 ? -12.031 0.875 -5.02 1 94.62 144 LYS A C 1
ATOM 1145 O O . LYS A 1 144 ? -12.016 -0.213 -4.441 1 94.62 144 LYS A O 1
ATOM 1150 N N . ALA A 1 145 ? -11.406 2.047 -4.617 1 96.5 145 ALA A N 1
ATOM 1151 C CA . ALA A 1 145 ? -10.977 2.059 -3.223 1 96.5 145 ALA A CA 1
ATOM 1152 C C . ALA A 1 145 ? -12.172 2.004 -2.281 1 96.5 145 ALA A C 1
ATOM 1154 O O . ALA A 1 145 ? -12.625 3.035 -1.782 1 96.5 145 ALA A O 1
ATOM 1155 N N . LEU A 1 146 ? -12.602 0.853 -1.944 1 97.88 146 LEU A N 1
ATOM 1156 C CA . LEU A 1 146 ? -13.883 0.623 -1.292 1 97.88 146 LEU A CA 1
ATOM 1157 C C . LEU A 1 146 ? -13.758 0.751 0.222 1 97.88 146 LEU A C 1
ATOM 1159 O O . LEU A 1 146 ? -14.664 1.254 0.886 1 97.88 146 LEU A O 1
ATOM 1163 N N . CYS A 1 147 ? -12.742 0.225 0.758 1 97.69 147 CYS A N 1
ATOM 1164 C CA . CYS A 1 147 ? -12.672 0.135 2.213 1 97.69 147 CYS A CA 1
ATOM 1165 C C . CYS A 1 147 ? -11.234 0.211 2.697 1 97.69 147 CYS A C 1
ATOM 1167 O O . CYS A 1 147 ? -10.305 0.346 1.893 1 97.69 147 CYS A O 1
ATOM 1169 N N . PHE A 1 148 ? -11.062 0.246 4.039 1 97.81 148 PHE A N 1
ATOM 1170 C CA . PHE A 1 148 ? -9.797 0.463 4.734 1 97.81 148 PHE A CA 1
ATOM 1171 C C . PHE A 1 148 ? -9.797 -0.248 6.086 1 97.81 148 PHE A C 1
ATOM 1173 O O . PHE A 1 148 ? -10.805 -0.255 6.789 1 97.81 148 PHE A O 1
ATOM 1180 N N . ILE A 1 149 ? -8.703 -0.978 6.336 1 97.44 149 ILE A N 1
ATOM 1181 C CA . ILE A 1 149 ? -8.5 -1.522 7.672 1 97.44 149 ILE A CA 1
ATOM 1182 C C . ILE A 1 149 ? -7.492 -0.659 8.43 1 97.44 149 ILE A C 1
ATOM 1184 O O . ILE A 1 149 ? -6.281 -0.866 8.32 1 97.44 149 ILE A O 1
ATOM 1188 N N . PRO A 1 150 ? -7.957 0.235 9.219 1 96.75 150 PRO A N 1
ATOM 1189 C CA . PRO A 1 150 ? -7.031 1.149 9.891 1 96.75 150 PRO A CA 1
ATOM 1190 C C . PRO A 1 150 ? -6.332 0.506 11.086 1 96.75 150 PRO A C 1
ATOM 1192 O O . PRO A 1 150 ? -6.996 -0.023 11.984 1 96.75 150 PRO A O 1
ATOM 1195 N N . SER A 1 151 ? -5.016 0.565 11.094 1 94 151 SER A N 1
ATOM 1196 C CA . SER A 1 151 ? -4.273 0.185 12.289 1 94 151 SER A CA 1
ATOM 1197 C C . SER A 1 151 ? -4.445 1.219 13.398 1 94 151 SER A C 1
ATOM 1199 O O . SER A 1 151 ? -4.934 2.324 13.156 1 94 151 SER A O 1
ATOM 1201 N N . LEU A 1 152 ? -4.113 0.83 14.547 1 92.38 152 LEU A N 1
ATOM 1202 C CA . LEU A 1 152 ? -4.184 1.737 15.688 1 92.38 152 LEU A CA 1
ATOM 1203 C C . LEU A 1 152 ? -3.135 2.836 15.578 1 92.38 152 LEU A C 1
ATOM 1205 O O . LEU A 1 152 ? -1.979 2.566 15.242 1 92.38 152 LEU A O 1
ATOM 1209 N N . ALA A 1 153 ? -3.625 4.082 15.82 1 90.94 153 ALA A N 1
ATOM 1210 C CA . ALA A 1 153 ? -2.674 5.191 15.836 1 90.94 153 ALA A CA 1
ATOM 1211 C C . ALA A 1 153 ? -1.536 4.926 16.812 1 90.94 153 ALA A C 1
ATOM 1213 O O . ALA A 1 153 ? -1.76 4.398 17.906 1 90.94 153 ALA A O 1
ATOM 1214 N N . ILE A 1 154 ? -0.394 5.387 16.453 1 89.19 154 ILE A N 1
ATOM 1215 C CA . ILE A 1 154 ? 0.804 5.09 17.234 1 89.19 154 ILE A CA 1
ATOM 1216 C C . ILE A 1 154 ? 0.67 5.688 18.625 1 89.19 154 ILE A C 1
ATOM 1218 O O . ILE A 1 154 ? 1.174 5.121 19.594 1 89.19 154 ILE A O 1
ATOM 1222 N N . HIS A 1 155 ? 0.006 6.82 18.75 1 87.88 155 HIS A N 1
ATOM 1223 C CA . HIS A 1 155 ? -0.154 7.543 20.016 1 87.88 155 HIS A CA 1
ATOM 1224 C C . HIS A 1 155 ? -0.991 6.738 21 1 87.88 155 HIS A C 1
ATOM 1226 O O . HIS A 1 155 ? -0.915 6.969 22.219 1 87.88 155 HIS A O 1
ATOM 1232 N N . LEU A 1 156 ? -1.788 5.859 20.469 1 88.56 156 LEU A N 1
ATOM 1233 C CA . LEU A 1 156 ? -2.727 5.098 21.281 1 88.56 156 LEU A CA 1
ATOM 1234 C C . LEU A 1 156 ? -2.189 3.701 21.578 1 88.56 156 LEU A C 1
ATOM 1236 O O . LEU A 1 156 ? -2.832 2.918 22.281 1 88.56 156 LEU A O 1
ATOM 1240 N N . SER A 1 157 ? -1.017 3.416 21.031 1 87.38 157 SER A N 1
ATOM 1241 C CA . SER A 1 157 ? -0.429 2.088 21.172 1 87.38 157 SER A CA 1
ATOM 1242 C C . SER A 1 157 ? 0.277 1.944 22.516 1 87.38 157 SER A C 1
ATOM 1244 O O . SER A 1 157 ? 0.557 2.941 23.188 1 87.38 157 SER A O 1
ATOM 1246 N N . ASP A 1 158 ? 0.514 0.739 22.906 1 87 158 ASP A N 1
ATOM 1247 C CA . ASP A 1 158 ? 1.285 0.499 24.125 1 87 158 ASP A CA 1
ATOM 1248 C C . ASP A 1 158 ? 2.762 0.823 23.906 1 87 158 ASP A C 1
ATOM 1250 O O . ASP A 1 158 ? 3.162 1.234 22.812 1 87 158 ASP A O 1
ATOM 1254 N N . GLU A 1 159 ? 3.482 0.675 24.922 1 85.88 159 GLU A N 1
ATOM 1255 C CA . GLU A 1 159 ? 4.875 1.109 24.906 1 85.88 159 GLU A CA 1
ATOM 1256 C C . GLU A 1 159 ? 5.695 0.314 23.891 1 85.88 159 GLU A C 1
ATOM 1258 O O . GLU A 1 159 ? 6.574 0.867 23.234 1 85.88 159 GLU A O 1
ATOM 1263 N N . LYS A 1 160 ? 5.422 -0.97 23.797 1 85.5 160 LYS A N 1
ATOM 1264 C CA . LYS A 1 160 ? 6.184 -1.825 22.891 1 85.5 160 LYS A CA 1
ATOM 1265 C C . LYS A 1 160 ? 5.898 -1.477 21.438 1 85.5 160 LYS A C 1
ATOM 1267 O O . LYS A 1 160 ? 6.816 -1.418 20.625 1 85.5 160 LYS A O 1
ATOM 1272 N N . GLU A 1 161 ? 4.688 -1.184 21.141 1 87.94 161 GLU A N 1
ATOM 1273 C CA . GLU A 1 161 ? 4.281 -0.917 19.75 1 87.94 161 GLU A CA 1
ATOM 1274 C C . GLU A 1 161 ? 4.586 0.524 19.359 1 87.94 161 GLU A C 1
ATOM 1276 O O . GLU A 1 161 ? 4.68 0.84 18.172 1 87.94 161 GLU A O 1
ATOM 1281 N N . ARG A 1 162 ? 4.828 1.396 20.266 1 88 162 ARG A N 1
ATOM 1282 C CA . ARG A 1 162 ? 5.031 2.816 20.016 1 88 162 ARG A CA 1
ATOM 1283 C C . ARG A 1 162 ? 6.391 3.064 19.359 1 88 162 ARG A C 1
ATOM 1285 O O . ARG A 1 162 ? 6.652 4.16 18.859 1 88 162 ARG A O 1
ATOM 1292 N N . LYS A 1 163 ? 7.219 2.025 19.375 1 87.19 163 LYS A N 1
ATOM 1293 C CA . LYS A 1 163 ? 8.523 2.152 18.734 1 87.19 163 LYS A CA 1
ATOM 1294 C C . LYS A 1 163 ? 8.406 2.07 17.219 1 87.19 163 LYS A C 1
ATOM 1296 O O . LYS A 1 163 ? 9.344 2.416 16.484 1 87.19 163 LYS A O 1
ATOM 1301 N N . GLY A 1 164 ? 7.301 1.562 16.766 1 87.75 164 GLY A N 1
ATOM 1302 C CA . GLY A 1 164 ? 7.027 1.549 15.336 1 87.75 164 GLY A CA 1
ATOM 1303 C C . GLY A 1 164 ? 7.625 0.351 14.625 1 87.75 164 GLY A C 1
ATOM 1304 O O . GLY A 1 164 ? 7.582 0.268 13.398 1 87.75 164 GLY A O 1
ATOM 1305 N N . ASP A 1 165 ? 8.203 -0.587 15.391 1 91.25 165 ASP A N 1
ATOM 1306 C CA . ASP A 1 165 ? 8.891 -1.726 14.789 1 91.25 165 ASP A CA 1
ATOM 1307 C C . ASP A 1 165 ? 8.172 -3.033 15.117 1 91.25 165 ASP A C 1
ATOM 1309 O O . ASP A 1 165 ? 8.758 -4.113 14.992 1 91.25 165 ASP A O 1
ATOM 1313 N N . ARG A 1 166 ? 6.949 -2.865 15.594 1 92.5 166 ARG A N 1
ATOM 1314 C CA . ARG A 1 166 ? 6.188 -4.07 15.898 1 92.5 166 ARG A CA 1
ATOM 1315 C C . ARG A 1 166 ? 4.688 -3.797 15.859 1 92.5 166 ARG A C 1
ATOM 1317 O O . ARG A 1 166 ? 4.254 -2.666 16.078 1 92.5 166 ARG A O 1
ATOM 1324 N N . VAL A 1 167 ? 3.932 -4.844 15.562 1 92.69 167 VAL A N 1
ATOM 1325 C CA . VAL A 1 167 ? 2.475 -4.816 15.641 1 92.69 167 VAL A CA 1
ATOM 1326 C C . VAL A 1 167 ? 1.949 -6.215 15.953 1 92.69 167 VAL A C 1
ATOM 1328 O O . VAL A 1 167 ? 2.559 -7.215 15.57 1 92.69 167 VAL A O 1
ATOM 1331 N N . GLU A 1 168 ? 0.992 -6.289 16.734 1 93.19 168 GLU A N 1
ATOM 1332 C CA . GLU A 1 168 ? 0.211 -7.492 17.016 1 93.19 168 GLU A CA 1
ATOM 1333 C C . GLU A 1 168 ? -1.277 -7.172 17.109 1 93.19 168 GLU A C 1
ATOM 1335 O O . GLU A 1 168 ? -1.662 -6.148 17.688 1 93.19 168 GLU A O 1
ATOM 1340 N N . PHE A 1 169 ? -2.137 -7.953 16.5 1 92.94 169 PHE A N 1
ATOM 1341 C CA . PHE A 1 169 ? -3.564 -7.652 16.516 1 92.9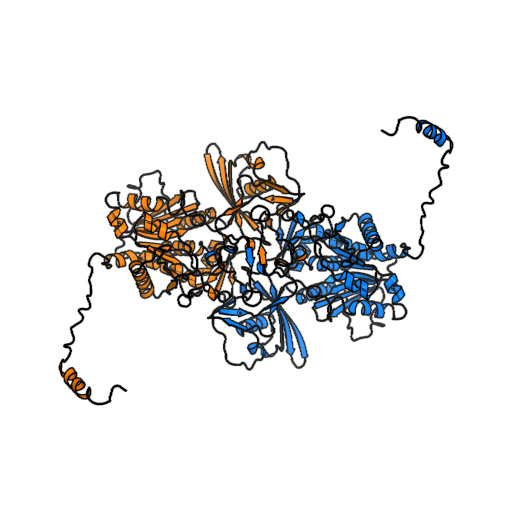4 169 PHE A CA 1
ATOM 1342 C C . PHE A 1 169 ? -4.387 -8.938 16.547 1 92.94 169 PHE A C 1
ATOM 1344 O O . PHE A 1 169 ? -3.873 -10.016 16.234 1 92.94 169 PHE A O 1
ATOM 1351 N N . ASN A 1 170 ? -5.633 -8.805 17.047 1 94.69 170 ASN A N 1
ATOM 1352 C CA . ASN A 1 170 ? -6.586 -9.914 17.031 1 94.69 170 ASN A CA 1
ATOM 1353 C C . ASN A 1 170 ? -7.211 -10.094 15.648 1 94.69 170 ASN A C 1
ATOM 1355 O O . ASN A 1 170 ? -7.891 -9.203 15.148 1 94.69 170 ASN A O 1
ATOM 1359 N N . LYS A 1 171 ? -7.113 -11.242 15.07 1 92.75 171 LYS A N 1
ATOM 1360 C CA . LYS A 1 171 ? -7.512 -11.508 13.688 1 92.75 171 LYS A CA 1
ATOM 1361 C C . LYS A 1 171 ? -9.031 -11.438 13.531 1 92.75 171 LYS A C 1
ATOM 1363 O O . LYS A 1 171 ? -9.539 -11.211 12.438 1 92.75 171 LYS A O 1
ATOM 1368 N N . GLU A 1 172 ? -9.711 -11.672 14.602 1 93.81 172 GLU A N 1
ATOM 1369 C CA . GLU A 1 172 ? -11.164 -11.672 14.531 1 93.81 172 GLU A CA 1
ATOM 1370 C C . GLU A 1 172 ? -11.727 -10.266 14.719 1 93.81 172 GLU A C 1
ATOM 1372 O O . GLU A 1 172 ? -12.68 -9.875 14.039 1 93.81 172 GLU A O 1
ATOM 1377 N N . THR A 1 173 ? -11.141 -9.422 15.57 1 94.06 173 THR A N 1
ATOM 1378 C CA . THR A 1 173 ? -11.773 -8.172 15.977 1 94.06 173 THR A CA 1
ATOM 1379 C C . THR A 1 173 ? -11.008 -6.973 15.406 1 94.06 173 THR A C 1
ATOM 1381 O O . THR A 1 173 ? -11.508 -5.848 15.422 1 94.06 173 THR A O 1
ATOM 1384 N N . GLN A 1 174 ? -9.82 -7.211 14.844 1 94.38 174 GLN A N 1
ATOM 1385 C CA . GLN A 1 174 ? -8.992 -6.086 14.43 1 94.38 174 GLN A CA 1
ATOM 1386 C C . GLN A 1 174 ? -8.516 -6.254 12.992 1 94.38 174 GLN A C 1
ATOM 1388 O O . GLN A 1 174 ? -7.398 -5.855 12.648 1 94.38 174 GLN A O 1
ATOM 1393 N N . LEU A 1 175 ? -9.258 -6.988 12.234 1 94.56 175 LEU A N 1
ATOM 1394 C CA . LEU A 1 175 ? -9.047 -7.16 10.797 1 94.56 175 LEU A CA 1
ATOM 1395 C C . LEU A 1 175 ? -10.336 -6.902 10.023 1 94.56 175 LEU A C 1
ATOM 1397 O O . LEU A 1 175 ? -10.633 -7.605 9.055 1 94.56 175 LEU A O 1
ATOM 1401 N N . LEU A 1 176 ? -11.133 -5.934 10.484 1 95.81 176 LEU A N 1
ATOM 1402 C CA . LEU A 1 176 ? -12.43 -5.652 9.883 1 95.81 176 LEU A CA 1
ATOM 1403 C C . LEU A 1 176 ? -12.375 -4.391 9.031 1 95.81 176 LEU A C 1
ATOM 1405 O O . LEU A 1 176 ? -12.25 -3.283 9.562 1 95.81 176 LEU A O 1
ATOM 1409 N N . PRO A 1 177 ? -12.594 -4.488 7.75 1 97.5 177 PRO A N 1
ATOM 1410 C CA . PRO A 1 177 ? -12.57 -3.305 6.891 1 97.5 177 PRO A CA 1
ATOM 1411 C C . PRO A 1 177 ? -13.719 -2.342 7.18 1 97.5 177 PRO A C 1
ATOM 1413 O O . PRO A 1 177 ? -14.859 -2.775 7.363 1 97.5 177 PRO A O 1
ATOM 1416 N N . ILE A 1 178 ? -13.406 -1.069 7.305 1 97.69 178 ILE A N 1
ATOM 1417 C CA . ILE A 1 178 ? -14.414 -0.013 7.34 1 97.69 178 ILE A CA 1
ATOM 1418 C C . ILE A 1 178 ? -14.703 0.474 5.922 1 97.69 178 ILE A C 1
ATOM 1420 O O . ILE A 1 178 ? -13.789 0.904 5.211 1 97.69 178 ILE A O 1
ATOM 1424 N N . PHE A 1 179 ? -15.984 0.406 5.492 1 97 179 PHE A N 1
ATOM 1425 C CA . PHE A 1 179 ? -16.266 0.767 4.105 1 97 179 PHE A CA 1
ATOM 1426 C C . PHE A 1 179 ? -17.25 1.923 4.039 1 97 179 PHE A C 1
ATOM 1428 O O . PHE A 1 179 ? -17.547 2.438 2.955 1 97 179 PHE A O 1
ATOM 1435 N N . GLY A 1 180 ? -17.734 2.342 5.18 1 96.12 180 GLY A N 1
ATOM 1436 C CA . GLY A 1 180 ? -18.641 3.482 5.215 1 96.12 180 GLY A CA 1
ATOM 1437 C C . GLY A 1 180 ? -19 3.906 6.625 1 96.12 180 GLY A C 1
ATOM 1438 O O . GLY A 1 180 ? -18.562 3.295 7.598 1 96.12 180 GLY A O 1
ATOM 1439 N N . LEU A 1 181 ? -19.719 5.031 6.707 1 94.56 181 LEU A N 1
ATOM 1440 C CA . LEU A 1 181 ? -20.281 5.512 7.961 1 94.56 181 LEU A CA 1
ATOM 1441 C C . LEU A 1 181 ? -21.797 5.34 7.977 1 94.56 181 LEU A C 1
ATOM 1443 O O . LEU A 1 181 ? -22.453 5.449 6.938 1 94.56 181 LEU A O 1
ATOM 1447 N N . GLY A 1 182 ? -22.344 5.035 9.148 1 90.25 182 GLY A N 1
ATOM 1448 C CA . GLY A 1 182 ? -23.781 4.914 9.289 1 90.25 182 GLY A CA 1
ATOM 1449 C C . GLY A 1 182 ? -24.203 3.66 10.031 1 90.25 182 GLY A C 1
ATOM 1450 O O . GLY A 1 182 ? -23.375 2.992 10.656 1 90.25 182 GLY A O 1
ATOM 1451 N N . SER A 1 183 ? -25.516 3.514 10.023 1 84.81 183 SER A N 1
ATOM 1452 C CA . SER A 1 183 ? -26.094 2.346 10.68 1 84.81 183 SER A CA 1
ATOM 1453 C C . SER A 1 183 ? -26.75 1.412 9.68 1 84.81 183 SER A C 1
ATOM 1455 O O . SER A 1 183 ? -27.219 1.854 8.625 1 84.81 183 SER A O 1
ATOM 1457 N N . LEU A 1 184 ? -26.703 0.174 10.016 1 82.5 184 LEU A N 1
ATOM 1458 C CA . LEU A 1 184 ? -27.359 -0.827 9.188 1 82.5 184 LEU A CA 1
ATOM 1459 C C . LEU A 1 184 ? -28.859 -0.835 9.445 1 82.5 184 LEU A C 1
ATOM 1461 O O . LEU A 1 184 ? -29.312 -0.575 10.562 1 82.5 184 LEU A O 1
ATOM 1465 N N . ASP A 1 185 ? -29.547 -1.012 8.383 1 77.31 185 ASP A N 1
ATOM 1466 C CA . ASP A 1 185 ? -30.984 -1.219 8.547 1 77.31 185 ASP A CA 1
ATOM 1467 C C . ASP A 1 185 ? -31.266 -2.537 9.266 1 77.31 185 ASP A C 1
ATOM 1469 O O . ASP A 1 185 ? -30.812 -3.598 8.828 1 77.31 185 ASP A O 1
ATOM 1473 N N . GLU A 1 186 ? -31.938 -2.479 10.328 1 74.56 186 GLU A N 1
ATOM 1474 C CA . GLU A 1 186 ? -32.219 -3.654 11.141 1 74.56 186 GLU A CA 1
ATOM 1475 C C . GLU A 1 186 ? -33.406 -4.434 10.602 1 74.56 186 GLU A C 1
ATOM 1477 O O . GLU A 1 186 ? -33.594 -5.609 10.93 1 74.56 186 GLU A O 1
ATOM 1482 N N . LYS A 1 187 ? -34.156 -3.877 9.727 1 81.12 187 LYS A N 1
ATOM 1483 C CA . LYS A 1 187 ? -35.344 -4.574 9.258 1 81.12 187 LYS A CA 1
ATOM 1484 C C . LYS A 1 187 ? -34.969 -5.648 8.234 1 81.12 187 LYS A C 1
ATOM 1486 O O . LYS A 1 187 ? -34.156 -5.41 7.336 1 81.12 187 LYS A O 1
ATOM 1491 N N . GLU A 1 188 ? -35.594 -6.797 8.445 1 86.88 188 GLU A N 1
ATOM 1492 C CA . GLU A 1 188 ? -35.406 -7.887 7.496 1 86.88 188 GLU A CA 1
ATOM 1493 C C . GLU A 1 188 ? -35.938 -7.516 6.113 1 86.88 188 GLU A C 1
ATOM 1495 O O . GLU A 1 188 ? -37.031 -6.926 5.988 1 86.88 188 GLU A O 1
ATOM 1500 N N . SER A 1 189 ? -35.125 -7.883 5.082 1 90.69 189 SER A N 1
ATOM 1501 C CA . SER A 1 189 ? -35.5 -7.582 3.703 1 90.69 189 SER A CA 1
ATOM 1502 C C . SER A 1 189 ? -36.125 -8.789 3.033 1 90.69 189 SER A C 1
ATOM 1504 O O . SER A 1 189 ? -35.844 -9.938 3.375 1 90.69 189 SER A O 1
ATOM 1506 N N . GLU A 1 190 ? -37 -8.516 2.072 1 92.5 190 GLU A N 1
ATOM 1507 C CA . GLU A 1 190 ? -37.562 -9.562 1.232 1 92.5 190 GLU A CA 1
ATOM 1508 C C . GLU A 1 190 ? -36.531 -10.156 0.297 1 92.5 190 GLU A C 1
ATOM 1510 O O . GLU A 1 190 ? -36.656 -11.297 -0.147 1 92.5 190 GLU A O 1
ATOM 1515 N N . VAL A 1 191 ? -35.625 -9.383 -0.003 1 94.56 191 VAL A N 1
ATOM 1516 C CA . VAL A 1 191 ? -34.5 -9.844 -0.811 1 94.56 191 VAL A CA 1
ATOM 1517 C C . VAL A 1 191 ? -33.469 -10.484 0.089 1 94.56 191 VAL A C 1
ATOM 1519 O O . VAL A 1 191 ? -32.781 -9.789 0.855 1 94.56 191 VAL A O 1
ATOM 1522 N N . ASP A 1 192 ? -33.219 -11.773 -0.044 1 93 192 ASP A N 1
ATOM 1523 C CA . ASP A 1 192 ? -32.469 -12.609 0.894 1 93 192 ASP A CA 1
ATOM 1524 C C . ASP A 1 192 ? -31.031 -12.125 1.044 1 93 192 ASP A C 1
ATOM 1526 O O . ASP A 1 192 ? -30.5 -12.078 2.154 1 93 192 ASP A O 1
ATOM 1530 N N . ILE A 1 193 ? -30.406 -11.781 -0.027 1 95.25 193 ILE A N 1
ATOM 1531 C CA . ILE A 1 193 ? -28.984 -11.445 -0.013 1 95.25 193 ILE A CA 1
ATOM 1532 C C . ILE A 1 193 ? -28.766 -10.203 0.845 1 95.25 193 ILE A C 1
ATOM 1534 O O . ILE A 1 193 ? -27.688 -10.031 1.421 1 95.25 193 ILE A O 1
ATOM 1538 N N . TYR A 1 194 ? -29.75 -9.297 1.004 1 95.56 194 TYR A N 1
ATOM 1539 C CA . TYR A 1 194 ? -29.641 -8.086 1.807 1 95.56 194 TYR A CA 1
ATOM 1540 C C . TYR A 1 194 ? -29.609 -8.422 3.293 1 95.56 194 TYR A C 1
ATOM 1542 O O . TYR A 1 194 ? -29.188 -7.598 4.109 1 95.56 194 TYR A O 1
ATOM 1550 N N . ASN A 1 195 ? -30.109 -9.555 3.658 1 93.5 195 ASN A N 1
ATOM 1551 C CA . ASN A 1 195 ? -30.109 -9.961 5.059 1 93.5 195 ASN A CA 1
ATOM 1552 C C . ASN A 1 195 ? -28.734 -10.453 5.496 1 93.5 195 ASN A C 1
ATOM 1554 O O . ASN A 1 195 ? -28.438 -10.5 6.691 1 93.5 195 ASN A O 1
ATOM 1558 N N . ARG A 1 196 ? -27.969 -10.789 4.531 1 94.44 196 ARG A N 1
ATOM 1559 C CA . ARG A 1 196 ? -26.672 -11.383 4.848 1 94.44 196 ARG A CA 1
ATOM 1560 C C . ARG A 1 196 ? -25.531 -10.398 4.594 1 94.44 196 ARG A C 1
ATOM 1562 O O . ARG A 1 196 ? -24.5 -10.453 5.266 1 94.44 196 ARG A O 1
ATOM 1569 N N . HIS A 1 197 ? -25.625 -9.508 3.686 1 96.44 197 HIS A N 1
ATOM 1570 C CA . HIS A 1 197 ? -24.625 -8.531 3.273 1 96.44 197 HIS A CA 1
ATOM 1571 C C . HIS A 1 197 ? -25.203 -7.121 3.244 1 96.44 197 HIS A C 1
ATOM 1573 O O . HIS A 1 197 ? -26.406 -6.945 3.049 1 96.44 197 HIS A O 1
ATOM 1579 N N . PRO A 1 198 ? -24.359 -6.055 3.482 1 95.5 198 PRO A N 1
ATOM 1580 C CA . PRO A 1 198 ? -24.875 -4.688 3.453 1 95.5 198 PRO A CA 1
ATOM 1581 C C . PRO A 1 198 ? -25.547 -4.336 2.127 1 95.5 198 PRO A C 1
ATOM 1583 O O . PRO A 1 198 ? -24.969 -4.562 1.061 1 95.5 198 PRO A O 1
ATOM 1586 N N . LYS A 1 199 ? -26.719 -3.758 2.217 1 95.5 199 LYS A N 1
ATOM 1587 C CA . LYS A 1 199 ? -27.531 -3.463 1.034 1 95.5 199 LYS A CA 1
ATOM 1588 C C . LYS A 1 199 ? -26.75 -2.613 0.035 1 95.5 199 LYS A C 1
ATOM 1590 O O . LYS A 1 199 ? -26.766 -2.879 -1.169 1 95.5 199 LYS A O 1
ATOM 1595 N N . GLU A 1 200 ? -26.078 -1.589 0.538 1 94.38 200 GLU A N 1
ATOM 1596 C CA . GLU A 1 200 ? -25.359 -0.684 -0.346 1 94.38 200 GLU A CA 1
ATOM 1597 C C . GLU A 1 200 ? -24.25 -1.416 -1.091 1 94.38 200 GLU A C 1
ATOM 1599 O O . GLU A 1 200 ? -24 -1.144 -2.268 1 94.38 200 GLU A O 1
ATOM 1604 N N . LEU A 1 201 ? -23.594 -2.293 -0.427 1 96.56 201 LEU A N 1
ATOM 1605 C CA . LEU A 1 201 ? -22.531 -3.066 -1.055 1 96.56 201 LEU A CA 1
ATOM 1606 C C . LEU A 1 201 ? -23.094 -4.004 -2.117 1 96.56 201 LEU A C 1
ATOM 1608 O O . LEU A 1 201 ? -22.547 -4.09 -3.225 1 96.56 201 LEU A O 1
ATOM 1612 N N . VAL A 1 202 ? -24.156 -4.68 -1.79 1 97.5 202 VAL A N 1
ATOM 1613 C CA . VAL A 1 202 ? -24.797 -5.598 -2.73 1 97.5 202 VAL A CA 1
ATOM 1614 C C . VAL A 1 202 ? -25.234 -4.836 -3.977 1 97.5 202 VAL A C 1
ATOM 1616 O O . VAL A 1 202 ? -25.031 -5.301 -5.102 1 97.5 202 VAL A O 1
ATOM 1619 N N . ASP A 1 203 ? -25.844 -3.68 -3.727 1 97.5 203 ASP A N 1
ATOM 1620 C CA . ASP A 1 203 ? -26.312 -2.869 -4.848 1 97.5 203 ASP A CA 1
ATOM 1621 C C . ASP A 1 203 ? -25.156 -2.49 -5.77 1 97.5 203 ASP A C 1
ATOM 1623 O O . ASP A 1 203 ? -25.281 -2.529 -6.992 1 97.5 203 ASP A O 1
ATOM 1627 N N . LEU A 1 204 ? -24.078 -2.131 -5.188 1 97.69 204 LEU A N 1
ATOM 1628 C CA . LEU A 1 204 ? -22.906 -1.759 -5.973 1 97.69 204 LEU A CA 1
ATOM 1629 C C . LEU A 1 204 ? -22.391 -2.949 -6.77 1 97.69 204 LEU A C 1
ATOM 1631 O O . LEU A 1 204 ? -22.047 -2.814 -7.945 1 97.69 204 LEU A O 1
ATOM 1635 N N . ILE A 1 205 ? -22.297 -4.121 -6.164 1 98.38 205 ILE A N 1
ATOM 1636 C CA . ILE A 1 205 ? -21.812 -5.34 -6.805 1 98.38 205 ILE A CA 1
ATOM 1637 C C . ILE A 1 205 ? -22.734 -5.719 -7.957 1 98.38 205 ILE A C 1
ATOM 1639 O O . ILE A 1 205 ? -22.281 -6.023 -9.062 1 98.38 205 ILE A O 1
ATOM 1643 N N . CYS A 1 206 ? -24.031 -5.656 -7.707 1 98.25 206 CYS A N 1
ATOM 1644 C CA . CYS A 1 206 ? -25.016 -6.031 -8.711 1 98.25 206 CYS A CA 1
ATOM 1645 C C . CYS A 1 206 ? -24.953 -5.09 -9.906 1 98.25 206 CYS A C 1
ATOM 1647 O O . CYS A 1 206 ? -25.078 -5.523 -11.055 1 98.25 206 CYS A O 1
ATOM 1649 N N . LYS A 1 207 ? -24.828 -3.832 -9.578 1 98 207 LYS A N 1
ATOM 1650 C CA . LYS A 1 207 ? -24.688 -2.857 -10.656 1 98 207 LYS A CA 1
ATOM 1651 C C . LYS A 1 207 ? -23.484 -3.182 -11.539 1 98 207 LYS A C 1
ATOM 1653 O O . LYS A 1 207 ? -23.578 -3.16 -12.773 1 98 207 LYS A O 1
ATOM 1658 N N . GLU A 1 208 ? -22.344 -3.506 -10.938 1 97.56 208 GLU A N 1
ATOM 1659 C CA . GLU A 1 208 ? -21.125 -3.842 -11.664 1 97.56 208 GLU A CA 1
ATOM 1660 C C . GLU A 1 208 ? -21.297 -5.125 -12.469 1 97.56 208 GLU A C 1
ATOM 1662 O O . GLU A 1 208 ? -20.812 -5.23 -13.602 1 97.56 208 GLU A O 1
ATOM 1667 N N . ALA A 1 209 ? -22 -6.07 -11.922 1 97.31 209 ALA A N 1
ATOM 1668 C CA . ALA A 1 209 ? -22.156 -7.387 -12.539 1 97.31 209 ALA A CA 1
ATOM 1669 C C . ALA A 1 209 ? -23.297 -7.391 -13.555 1 97.31 209 ALA A C 1
ATOM 1671 O O . ALA A 1 209 ? -23.422 -8.312 -14.367 1 97.31 209 ALA A O 1
ATOM 1672 N N . GLY A 1 210 ? -24.172 -6.41 -13.531 1 96.81 210 GLY A N 1
ATOM 1673 C CA . GLY A 1 210 ? -25.312 -6.32 -14.438 1 96.81 210 GLY A CA 1
ATOM 1674 C C . GLY A 1 210 ? -26.422 -7.285 -14.094 1 96.81 210 GLY A C 1
ATOM 1675 O O . GLY A 1 210 ? -27.016 -7.898 -14.977 1 96.81 210 GLY A O 1
ATOM 1676 N N . VAL A 1 211 ? -26.688 -7.48 -12.828 1 97.38 211 VAL A N 1
ATOM 1677 C CA . VAL A 1 211 ? -27.766 -8.375 -12.398 1 97.38 211 VAL A CA 1
ATOM 1678 C C . VAL A 1 211 ? -28.594 -7.691 -11.32 1 97.38 211 VAL A C 1
ATOM 1680 O O . VAL A 1 211 ? -28.219 -6.648 -10.789 1 97.38 211 VAL A O 1
ATOM 1683 N N . SER A 1 212 ? -29.781 -8.219 -11.062 1 97.06 212 SER A N 1
ATOM 1684 C CA . SER A 1 212 ? -30.625 -7.73 -9.977 1 97.06 212 SER A CA 1
ATOM 1685 C C . SER A 1 212 ? -30.312 -8.453 -8.664 1 97.06 212 SER A C 1
ATOM 1687 O O . SER A 1 212 ? -30.031 -9.656 -8.672 1 97.06 212 SER A O 1
ATOM 1689 N N . ALA A 1 213 ? -30.453 -7.766 -7.523 1 97.56 213 ALA A N 1
ATOM 1690 C CA . ALA A 1 213 ? -30.203 -8.352 -6.211 1 97.56 213 ALA A CA 1
ATOM 1691 C C . ALA A 1 213 ? -31.109 -9.539 -5.949 1 97.56 213 ALA A C 1
ATOM 1693 O O . ALA A 1 213 ? -30.719 -10.508 -5.297 1 97.56 213 ALA A O 1
ATOM 1694 N N . GLU A 1 214 ? -32.281 -9.477 -6.504 1 96.75 214 GLU A N 1
ATOM 1695 C CA . GLU A 1 214 ? -33.25 -10.523 -6.289 1 96.75 214 GLU A CA 1
ATOM 1696 C C . GLU A 1 214 ? -32.812 -11.844 -6.91 1 96.75 214 GLU A C 1
ATOM 1698 O O . GLU A 1 214 ? -33.188 -12.922 -6.445 1 96.75 214 GLU A O 1
ATOM 1703 N N . SER A 1 215 ? -32.031 -11.719 -7.891 1 97 215 SER A N 1
ATOM 1704 C CA . SER A 1 215 ? -31.594 -12.914 -8.609 1 97 215 SER A CA 1
ATOM 1705 C C . SER A 1 215 ? -30.391 -13.562 -7.934 1 97 215 SER A C 1
ATOM 1707 O O . SER A 1 215 ? -30.047 -14.703 -8.242 1 97 215 SER A O 1
ATOM 1709 N N . VAL A 1 216 ? -29.75 -12.867 -6.98 1 97.69 216 VAL A N 1
ATOM 1710 C CA . VAL A 1 216 ? -28.516 -13.344 -6.379 1 97.69 216 VAL A CA 1
ATOM 1711 C C . VAL A 1 216 ? -28.828 -14.344 -5.27 1 97.69 216 VAL A C 1
ATOM 1713 O O . VAL A 1 216 ? -29.484 -14.008 -4.285 1 97.69 216 VAL A O 1
ATOM 1716 N N . LEU A 1 217 ? -28.359 -15.555 -5.492 1 96.06 217 LEU A N 1
ATOM 1717 C CA . LEU A 1 217 ? -28.531 -16.609 -4.496 1 96.06 217 LEU A CA 1
ATOM 1718 C C . LEU A 1 217 ? -27.391 -16.609 -3.494 1 96.06 217 LEU A C 1
ATOM 1720 O O . LEU A 1 217 ? -27.594 -16.859 -2.307 1 96.06 217 LEU A O 1
ATOM 1724 N N . ASP A 1 218 ? -26.172 -16.406 -3.99 1 96.44 218 ASP A N 1
ATOM 1725 C CA . ASP A 1 218 ? -24.969 -16.406 -3.158 1 96.44 218 ASP A CA 1
ATOM 1726 C C . ASP A 1 218 ? -23.828 -15.656 -3.842 1 96.44 218 ASP A C 1
ATOM 1728 O O . ASP A 1 218 ? -23.938 -15.281 -5.012 1 96.44 218 ASP A O 1
ATOM 1732 N N . MET A 1 219 ? -22.797 -15.383 -3.014 1 96.81 219 MET A N 1
ATOM 1733 C CA . MET A 1 219 ? -21.656 -14.688 -3.578 1 96.81 219 MET A CA 1
ATOM 1734 C C . MET A 1 219 ? -20.359 -15.133 -2.895 1 96.81 219 MET A C 1
ATOM 1736 O O . MET A 1 219 ? -20.375 -15.562 -1.741 1 96.81 219 MET A O 1
ATOM 1740 N N . ASP A 1 220 ? -19.203 -15.18 -3.607 1 97.19 220 ASP A N 1
ATOM 1741 C CA . ASP A 1 220 ? -17.828 -15.32 -3.146 1 97.19 220 ASP A CA 1
ATOM 1742 C C . ASP A 1 220 ? -17.016 -14.07 -3.453 1 97.19 220 ASP A C 1
ATOM 1744 O O . ASP A 1 220 ? -16.719 -13.781 -4.617 1 97.19 220 ASP A O 1
ATOM 1748 N N . CYS A 1 221 ? -16.656 -13.367 -2.387 1 98 221 CYS A N 1
ATOM 1749 C CA . CYS A 1 221 ? -16 -12.078 -2.588 1 98 221 CYS A CA 1
ATOM 1750 C C . CYS A 1 221 ? -14.68 -12.023 -1.843 1 98 221 CYS A C 1
ATOM 1752 O O . CYS A 1 221 ? -14.578 -12.484 -0.706 1 98 221 CYS A O 1
ATOM 1754 N N . TYR A 1 222 ? -13.711 -11.477 -2.504 1 98.56 222 TYR A N 1
ATOM 1755 C CA . TYR A 1 222 ? -12.375 -11.336 -1.934 1 98.56 222 TYR A CA 1
ATOM 1756 C C . TYR A 1 222 ? -11.906 -9.883 -1.987 1 98.56 222 TYR A C 1
ATOM 1758 O O . TYR A 1 222 ? -12.133 -9.195 -2.982 1 98.56 222 TYR A O 1
ATOM 1766 N N . LEU A 1 223 ? -11.312 -9.414 -0.856 1 98.56 223 LEU A N 1
ATOM 1767 C CA . LEU A 1 223 ? -10.633 -8.117 -0.866 1 98.56 223 LEU A CA 1
ATOM 1768 C C . LEU A 1 223 ? -9.281 -8.227 -1.566 1 98.56 223 LEU A C 1
ATOM 1770 O O . LEU A 1 223 ? -8.648 -9.289 -1.564 1 98.56 223 LEU A O 1
ATOM 1774 N N . TYR A 1 224 ? -8.867 -7.133 -2.207 1 98.25 224 TYR A N 1
ATOM 1775 C CA . TYR A 1 224 ? -7.543 -7.09 -2.824 1 98.25 224 TYR A CA 1
ATOM 1776 C C . TYR A 1 224 ? -7.012 -5.66 -2.871 1 98.25 224 TYR A C 1
ATOM 1778 O O . TYR A 1 224 ? -7.77 -4.703 -2.703 1 98.25 224 TYR A O 1
ATOM 1786 N N . ASP A 1 225 ? -5.688 -5.523 -2.947 1 97.19 225 ASP A N 1
ATOM 1787 C CA . ASP A 1 225 ? -5.004 -4.254 -3.17 1 97.19 225 ASP A CA 1
ATOM 1788 C C . ASP A 1 225 ? -5.137 -3.807 -4.625 1 97.19 225 ASP A C 1
ATOM 1790 O O . ASP A 1 225 ? -4.59 -4.441 -5.527 1 97.19 225 ASP A O 1
ATOM 1794 N N . PRO A 1 226 ? -5.82 -2.656 -4.859 1 95.44 226 PRO A N 1
ATOM 1795 C CA . PRO A 1 226 ? -6.039 -2.238 -6.246 1 95.44 226 PRO A CA 1
ATOM 1796 C C . PRO A 1 226 ? -4.844 -1.495 -6.836 1 95.44 226 PRO A C 1
ATOM 1798 O O . PRO A 1 226 ? -4.871 -1.1 -8 1 95.44 226 PRO A O 1
ATOM 1801 N N . THR A 1 227 ? -3.76 -1.225 -6.035 1 95.25 227 THR A N 1
ATOM 1802 C CA . THR A 1 227 ? -2.549 -0.65 -6.609 1 95.25 227 THR A CA 1
ATOM 1803 C C . THR A 1 227 ? -2.049 -1.497 -7.777 1 95.25 227 THR A C 1
ATOM 1805 O O . THR A 1 227 ? -1.795 -2.693 -7.617 1 95.25 227 THR A O 1
ATOM 1808 N N . PRO A 1 228 ? -1.892 -0.898 -8.93 1 95.94 228 PRO A N 1
ATOM 1809 C CA . PRO A 1 228 ? -1.542 -1.69 -10.109 1 95.94 228 PRO A CA 1
ATOM 1810 C C . PRO A 1 228 ? -0.157 -2.326 -10 1 95.94 228 PRO A C 1
ATOM 1812 O O . PRO A 1 228 ? 0.77 -1.71 -9.469 1 95.94 228 PRO A O 1
ATOM 1815 N N . ALA A 1 229 ? -0.068 -3.562 -10.531 1 97.88 229 ALA A N 1
ATOM 1816 C CA . ALA A 1 229 ? 1.253 -4.152 -10.734 1 97.88 229 ALA A CA 1
ATOM 1817 C C . ALA A 1 229 ? 2.158 -3.205 -11.523 1 97.88 229 ALA A C 1
ATOM 1819 O O . ALA A 1 229 ? 1.71 -2.541 -12.461 1 97.88 229 ALA A O 1
ATOM 1820 N N . THR A 1 230 ? 3.488 -3.191 -11.156 1 96.88 230 THR A N 1
ATOM 1821 C CA . THR A 1 230 ? 4.348 -2.205 -11.805 1 96.88 230 THR A CA 1
ATOM 1822 C C . THR A 1 230 ? 5.789 -2.705 -11.867 1 96.88 230 THR A C 1
ATOM 1824 O O . THR A 1 230 ? 6.18 -3.586 -11.102 1 96.88 230 THR A O 1
ATOM 1827 N N . ILE A 1 231 ? 6.504 -2.215 -12.891 1 97.12 231 ILE A N 1
ATOM 1828 C CA . ILE A 1 231 ? 7.949 -2.402 -12.969 1 97.12 231 ILE A CA 1
ATOM 1829 C C . ILE A 1 231 ? 8.656 -1.382 -12.078 1 97.12 231 ILE A C 1
ATOM 1831 O O . ILE A 1 231 ? 8.25 -0.216 -12.023 1 97.12 231 ILE A O 1
ATOM 1835 N N . GLY A 1 232 ? 9.656 -1.877 -11.367 1 96.19 232 GLY A N 1
ATOM 1836 C CA . GLY A 1 232 ? 10.375 -0.978 -10.484 1 96.19 232 GLY A CA 1
ATOM 1837 C C . GLY A 1 232 ? 11.867 -1.269 -10.414 1 96.19 232 GLY A C 1
ATOM 1838 O O . GLY A 1 232 ? 12.359 -2.156 -11.109 1 96.19 232 GLY A O 1
ATOM 1839 N N . GLY A 1 233 ? 12.555 -0.515 -9.469 1 96.5 233 GLY A N 1
ATOM 1840 C CA . GLY A 1 233 ? 14.008 -0.608 -9.344 1 96.5 233 GLY A CA 1
ATOM 1841 C C . GLY A 1 233 ? 14.742 0.41 -10.195 1 96.5 233 GLY A C 1
ATOM 1842 O O . GLY A 1 233 ? 14.18 0.965 -11.141 1 96.5 233 GLY A O 1
ATOM 1843 N N . ILE A 1 234 ? 15.961 0.565 -9.891 1 95.94 234 ILE A N 1
ATOM 1844 C CA . ILE A 1 234 ? 16.75 1.605 -10.531 1 95.94 234 ILE A CA 1
ATOM 1845 C C . ILE A 1 234 ? 16.938 1.281 -12.008 1 95.94 234 ILE A C 1
ATOM 1847 O O . ILE A 1 234 ? 16.984 2.184 -12.852 1 95.94 234 ILE A O 1
ATOM 1851 N N . HIS A 1 235 ? 16.938 0.025 -12.359 1 95.06 235 HIS A N 1
ATOM 1852 C CA . HIS A 1 235 ? 17.125 -0.406 -13.742 1 95.06 235 HIS A CA 1
ATOM 1853 C C . HIS A 1 235 ? 15.922 -1.175 -14.258 1 95.06 235 HIS A C 1
ATOM 1855 O O . HIS A 1 235 ? 16.047 -2.027 -15.141 1 95.06 235 HIS A O 1
ATOM 1861 N N . ASP A 1 236 ? 14.82 -0.928 -13.625 1 95.31 236 ASP A N 1
ATOM 1862 C CA . ASP A 1 236 ? 13.578 -1.587 -14.031 1 95.31 236 ASP A CA 1
ATOM 1863 C C . ASP A 1 236 ? 13.719 -3.105 -13.977 1 95.31 236 ASP A C 1
ATOM 1865 O O . ASP A 1 236 ? 13.297 -3.805 -14.906 1 95.31 236 ASP A O 1
ATOM 1869 N N . GLU A 1 237 ? 14.273 -3.617 -12.961 1 95.75 237 GLU A N 1
ATOM 1870 C CA . GLU A 1 237 ? 14.609 -5.035 -12.906 1 95.75 237 GLU A CA 1
ATOM 1871 C C . GLU A 1 237 ? 13.648 -5.801 -11.992 1 95.75 237 GLU A C 1
ATOM 1873 O O . GLU A 1 237 ? 13.773 -7.016 -11.836 1 95.75 237 GLU A O 1
ATOM 1878 N N . PHE A 1 238 ? 12.695 -5.047 -11.375 1 98.19 238 PHE A N 1
ATOM 1879 C CA . PHE A 1 238 ? 11.781 -5.695 -10.445 1 98.19 238 PHE A CA 1
ATOM 1880 C C . PHE A 1 238 ? 10.336 -5.555 -10.914 1 98.19 238 PHE A C 1
ATOM 1882 O O . PHE A 1 238 ? 10.031 -4.684 -11.727 1 98.19 238 PHE A O 1
ATOM 1889 N N . ILE A 1 239 ? 9.516 -6.434 -10.484 1 98.44 239 ILE A N 1
ATOM 1890 C CA . ILE A 1 239 ? 8.062 -6.328 -10.539 1 98.44 239 ILE A CA 1
ATOM 1891 C C . ILE A 1 239 ? 7.488 -6.262 -9.125 1 98.44 239 ILE A C 1
ATOM 1893 O O . ILE A 1 239 ? 7.848 -7.074 -8.266 1 98.44 239 ILE A O 1
ATOM 1897 N N . PHE A 1 240 ? 6.707 -5.23 -8.852 1 98.31 240 PHE A N 1
ATOM 1898 C CA . PHE A 1 240 ? 5.977 -5.098 -7.598 1 98.31 240 PHE A CA 1
ATOM 1899 C C . PHE A 1 240 ? 4.488 -5.352 -7.809 1 98.31 240 PHE A C 1
ATOM 1901 O O . PHE A 1 240 ? 3.867 -4.742 -8.68 1 98.31 240 PHE A O 1
ATOM 1908 N N . SER A 1 241 ? 3.91 -6.25 -7.086 1 98.25 241 SER A N 1
ATOM 1909 C CA . SER A 1 241 ? 2.488 -6.555 -7.199 1 98.25 241 SER A CA 1
ATOM 1910 C C . SER A 1 241 ? 2.035 -7.496 -6.086 1 98.25 241 SER A C 1
ATOM 1912 O O . SER A 1 241 ? 2.863 -8.047 -5.359 1 98.25 241 SER A O 1
ATOM 1914 N N . GLY A 1 242 ? 0.716 -7.535 -5.98 1 97 242 GLY A N 1
ATOM 1915 C CA . GLY A 1 242 ? 0.16 -8.656 -5.242 1 97 242 GLY A CA 1
ATOM 1916 C C . GLY A 1 242 ? 0.047 -9.922 -6.078 1 97 242 GLY A C 1
ATOM 1917 O O . GLY A 1 242 ? 0.094 -9.867 -7.309 1 97 242 GLY A O 1
ATOM 1918 N N . LYS A 1 243 ? 0.046 -11.047 -5.391 1 98.31 243 LYS A N 1
ATOM 1919 C CA . LYS A 1 243 ? -0.338 -12.352 -5.934 1 98.31 243 LYS A CA 1
ATOM 1920 C C . LYS A 1 243 ? 0.73 -12.883 -6.883 1 98.31 243 LYS A C 1
ATOM 1922 O O . LYS A 1 243 ? 0.453 -13.758 -7.707 1 98.31 243 LYS A O 1
ATOM 1927 N N . ILE A 1 244 ? 1.987 -12.289 -6.801 1 98.62 244 ILE A N 1
ATOM 1928 C CA . ILE A 1 244 ? 3.064 -12.914 -7.559 1 98.62 244 ILE A CA 1
ATOM 1929 C C . ILE A 1 244 ? 3.109 -14.406 -7.258 1 98.62 244 ILE A C 1
ATOM 1931 O O . ILE A 1 244 ? 3.27 -15.227 -8.164 1 98.62 244 ILE A O 1
ATOM 1935 N N . ASP A 1 245 ? 2.99 -14.734 -6.004 1 98 245 ASP A N 1
ATOM 1936 C CA . ASP A 1 245 ? 2.701 -16.109 -5.582 1 98 245 ASP A CA 1
ATOM 1937 C C . ASP A 1 245 ? 1.224 -16.438 -5.773 1 98 245 ASP A C 1
ATOM 1939 O O . ASP A 1 245 ? 0.366 -15.898 -5.066 1 98 245 ASP A O 1
ATOM 1943 N N . ASN A 1 246 ? 0.81 -17.172 -6.652 1 98.19 246 ASN A N 1
ATOM 1944 C CA . ASN A 1 246 ? 1.589 -17.969 -7.594 1 98.19 246 ASN A CA 1
ATOM 1945 C C . ASN A 1 246 ? 1.25 -17.609 -9.039 1 98.19 246 ASN A C 1
ATOM 1947 O O . ASN A 1 246 ? 1.424 -18.438 -9.945 1 98.19 246 ASN A O 1
ATOM 1951 N N . LEU A 1 247 ? 0.708 -16.438 -9.203 1 98.75 247 LEU A N 1
ATOM 1952 C CA . LEU A 1 247 ? 0.237 -16.078 -10.539 1 98.75 247 LEU A CA 1
ATOM 1953 C C . LEU A 1 247 ? 1.407 -15.914 -11.5 1 98.75 247 LEU A C 1
ATOM 1955 O O . LEU A 1 247 ? 1.229 -15.969 -12.719 1 98.75 247 LEU A O 1
ATOM 1959 N N . SER A 1 248 ? 2.596 -15.719 -10.953 1 98.75 248 SER A N 1
ATOM 1960 C CA . SER A 1 248 ? 3.773 -15.703 -11.82 1 98.75 248 SER A CA 1
ATOM 1961 C C . SER A 1 248 ? 3.959 -17.047 -12.516 1 98.75 248 SER A C 1
ATOM 1963 O O . SER A 1 248 ? 4.141 -17.094 -13.734 1 98.75 248 SER A O 1
ATOM 1965 N N . MET A 1 249 ? 3.838 -18.094 -11.742 1 98.75 249 MET A N 1
ATOM 1966 C CA . MET A 1 249 ? 4.043 -19.422 -12.312 1 98.75 249 MET A CA 1
ATOM 1967 C C . MET A 1 249 ? 2.846 -19.844 -13.164 1 98.75 249 MET A C 1
ATOM 1969 O O . MET A 1 249 ? 3.004 -20.531 -14.164 1 98.75 249 MET A O 1
ATOM 1973 N N . THR A 1 250 ? 1.681 -19.406 -12.75 1 98.81 250 THR A N 1
ATOM 1974 C CA . THR A 1 250 ? 0.509 -19.594 -13.594 1 98.81 250 THR A CA 1
ATOM 1975 C C . THR A 1 250 ? 0.715 -18.969 -14.961 1 98.81 250 THR A C 1
ATOM 1977 O O . THR A 1 250 ? 0.463 -19.594 -15.992 1 98.81 250 THR A O 1
ATOM 1980 N N . TYR A 1 251 ? 1.178 -17.766 -14.938 1 98.81 251 TYR A N 1
ATOM 1981 C CA . TYR A 1 251 ? 1.455 -17.047 -16.188 1 98.81 251 TYR A CA 1
ATOM 1982 C C . TYR A 1 251 ? 2.529 -17.766 -17 1 98.81 251 TYR A C 1
ATOM 1984 O O . TYR A 1 251 ? 2.375 -17.953 -18.203 1 98.81 251 TYR A O 1
ATOM 1992 N N . CYS A 1 252 ? 3.627 -18.125 -16.375 1 98.75 252 CYS A N 1
ATOM 1993 C CA . CYS A 1 252 ? 4.73 -18.781 -17.062 1 98.75 252 CYS A CA 1
ATOM 1994 C C . CYS A 1 252 ? 4.285 -20.109 -17.656 1 98.75 252 CYS A C 1
ATOM 1996 O O . CYS A 1 252 ? 4.633 -20.438 -18.797 1 98.75 252 CYS A O 1
ATOM 1998 N N . GLY A 1 253 ? 3.541 -20.891 -16.859 1 98.81 253 GLY A N 1
ATOM 1999 C CA . GLY A 1 253 ? 3.027 -22.156 -17.359 1 98.81 253 GLY A CA 1
ATOM 2000 C C . GLY A 1 253 ? 2.125 -22 -18.562 1 98.81 253 GLY A C 1
ATOM 2001 O O . GLY A 1 253 ? 2.264 -22.719 -19.547 1 98.81 253 GLY A O 1
ATOM 2002 N N . LEU A 1 254 ? 1.21 -21.047 -18.484 1 98.81 254 LEU A N 1
ATOM 2003 C CA . LEU A 1 254 ? 0.266 -20.797 -19.578 1 98.81 254 LEU A CA 1
ATOM 2004 C C . LEU A 1 254 ? 0.997 -20.375 -20.844 1 98.81 254 LEU A C 1
ATOM 2006 O O . LEU A 1 254 ? 0.754 -20.938 -21.922 1 98.81 254 LEU A O 1
ATOM 2010 N N . HIS A 1 255 ? 1.857 -19.484 -20.703 1 98.69 255 HIS A N 1
ATOM 2011 C CA . HIS A 1 255 ? 2.496 -18.938 -21.891 1 98.69 255 HIS A CA 1
ATOM 2012 C C . HIS A 1 255 ? 3.537 -19.906 -22.453 1 98.69 255 HIS A C 1
ATOM 2014 O O . HIS A 1 255 ? 3.717 -20 -23.672 1 98.69 255 HIS A O 1
ATOM 2020 N N . GLY A 1 256 ? 4.25 -20.594 -21.562 1 98.75 256 GLY A N 1
ATOM 2021 C CA . GLY A 1 256 ? 5.086 -21.672 -22.062 1 98.75 256 GLY A CA 1
ATOM 2022 C C . GLY A 1 256 ? 4.305 -22.734 -22.812 1 98.75 256 GLY A C 1
ATOM 2023 O O . GLY A 1 256 ? 4.773 -23.266 -23.812 1 98.75 256 GLY A O 1
ATOM 2024 N N . PHE A 1 257 ? 3.152 -23.062 -22.312 1 98.62 257 PHE A N 1
ATOM 2025 C CA . PHE A 1 257 ? 2.26 -24.047 -22.922 1 98.62 257 PHE A CA 1
ATOM 2026 C C . PHE A 1 257 ? 1.836 -23.594 -24.312 1 98.62 257 PHE A C 1
ATOM 2028 O O . PHE A 1 257 ? 1.993 -24.328 -25.297 1 98.62 257 PHE A O 1
ATOM 2035 N N . LEU A 1 258 ? 1.389 -22.391 -24.422 1 98.44 258 LEU A N 1
ATOM 2036 C CA . LEU A 1 258 ? 0.904 -21.844 -25.688 1 98.44 258 LEU A CA 1
ATOM 2037 C C . LEU A 1 258 ? 2.043 -21.719 -26.688 1 98.44 258 LEU A C 1
ATOM 2039 O O . LEU A 1 258 ? 1.882 -22.047 -27.859 1 98.44 258 LEU A O 1
ATOM 2043 N N . GLN A 1 259 ? 3.17 -21.281 -26.203 1 97.88 259 GLN A N 1
ATOM 2044 C CA . GLN A 1 259 ? 4.309 -21.094 -27.094 1 97.88 259 GLN A CA 1
ATOM 2045 C C . GLN A 1 259 ? 4.828 -22.438 -27.609 1 97.88 259 GLN A C 1
ATOM 2047 O O . GLN A 1 259 ? 5.32 -22.531 -28.734 1 97.88 259 GLN A O 1
ATOM 2052 N N . SER A 1 260 ? 4.691 -23.438 -26.828 1 97.56 260 SER A N 1
ATOM 2053 C CA . SER A 1 260 ? 5.168 -24.766 -27.219 1 97.56 260 SER A CA 1
ATOM 2054 C C . SER A 1 260 ? 4.379 -25.312 -28.406 1 97.56 260 SER A C 1
ATOM 2056 O O . SER A 1 260 ? 4.82 -26.266 -29.062 1 97.56 260 SER A O 1
ATOM 2058 N N . LEU A 1 261 ? 3.283 -24.734 -28.703 1 96.44 261 LEU A N 1
ATOM 2059 C CA . LEU A 1 261 ? 2.391 -25.234 -29.75 1 96.44 261 LEU A CA 1
ATOM 2060 C C . LEU A 1 261 ? 2.596 -24.469 -31.047 1 96.44 261 LEU A C 1
ATOM 2062 O O . LEU A 1 261 ? 2.023 -24.828 -32.094 1 96.44 261 LEU A O 1
ATOM 2066 N N . GLU A 1 262 ? 3.377 -23.484 -31.047 1 94.44 262 GLU A N 1
ATOM 2067 C CA . GLU A 1 262 ? 3.533 -22.609 -32.219 1 94.44 262 GLU A CA 1
ATOM 2068 C C . GLU A 1 262 ? 4.25 -23.328 -33.344 1 94.44 262 GLU A C 1
ATOM 2070 O O . GLU A 1 262 ? 3.986 -23.062 -34.531 1 94.44 262 GLU A O 1
ATOM 2075 N N . GLN A 1 263 ? 5.16 -24.219 -33 1 93 263 GLN A N 1
ATOM 2076 C CA . GLN A 1 263 ? 5.887 -25 -33.969 1 93 263 GLN A CA 1
ATOM 2077 C C . GLN A 1 263 ? 5.742 -26.5 -33.719 1 93 263 GLN A C 1
ATOM 2079 O O . GLN A 1 263 ? 5.703 -26.922 -32.562 1 93 263 GLN A O 1
ATOM 2084 N N . PRO A 1 264 ? 5.688 -27.156 -34.812 1 90.44 264 PRO A N 1
ATOM 2085 C CA . PRO A 1 264 ? 5.598 -28.609 -34.625 1 90.44 264 PRO A CA 1
ATOM 2086 C C . PRO A 1 264 ? 6.848 -29.203 -33.969 1 90.44 264 PRO A C 1
ATOM 2088 O O . PRO A 1 264 ? 7.949 -28.672 -34.156 1 90.44 264 PRO A O 1
ATOM 2091 N N . VAL A 1 265 ? 6.605 -30.203 -33.188 1 90.44 265 VAL A N 1
ATOM 2092 C CA . VAL A 1 265 ? 7.691 -30.953 -32.594 1 90.44 265 VAL A CA 1
ATOM 2093 C C . VAL A 1 265 ? 7.875 -32.281 -33.312 1 90.44 265 VAL A C 1
ATOM 2095 O O . VAL A 1 265 ? 6.898 -32.906 -33.75 1 90.44 265 VAL A O 1
ATOM 2098 N N . ALA A 1 266 ? 9.18 -32.625 -33.438 1 85.06 266 ALA A N 1
ATOM 2099 C CA . ALA A 1 266 ? 9.445 -33.938 -34.031 1 85.06 266 ALA A CA 1
ATOM 2100 C C . ALA A 1 266 ? 9.016 -35.062 -33.125 1 85.06 266 ALA A C 1
ATOM 2102 O O . ALA A 1 266 ? 9.203 -35 -31.891 1 85.06 266 ALA A O 1
ATOM 2103 N N . ASP A 1 267 ? 8.383 -36.156 -33.562 1 86.25 267 ASP A N 1
ATOM 2104 C CA . ASP A 1 267 ? 7.938 -37.312 -32.781 1 86.25 267 ASP A CA 1
ATOM 2105 C C . ASP A 1 267 ? 7.004 -36.875 -31.656 1 86.25 267 ASP A C 1
ATOM 2107 O O . ASP A 1 267 ? 7.254 -37.188 -30.484 1 86.25 267 ASP A O 1
ATOM 2111 N N . ASP A 1 268 ? 6.062 -36.188 -32.031 1 93.25 268 ASP A N 1
ATOM 2112 C CA . ASP A 1 268 ? 5.113 -35.594 -31.094 1 93.25 268 ASP A CA 1
ATOM 2113 C C . ASP A 1 268 ? 4.152 -36.656 -30.531 1 93.25 268 ASP A C 1
ATOM 2115 O O . ASP A 1 268 ? 2.945 -36.594 -30.781 1 93.25 268 ASP A O 1
ATOM 2119 N N . HIS A 1 269 ? 4.652 -37.531 -29.641 1 95.31 269 HIS A N 1
ATOM 2120 C CA . HIS A 1 269 ? 3.85 -38.625 -29.125 1 95.31 269 HIS A CA 1
ATOM 2121 C C . HIS A 1 269 ? 3.344 -38.312 -27.719 1 95.31 269 HIS A C 1
ATOM 2123 O O . HIS A 1 269 ? 2.57 -39.094 -27.156 1 95.31 269 HIS A O 1
ATOM 2129 N N . MET A 1 270 ? 3.674 -37.219 -27.172 1 96.62 270 MET A N 1
ATOM 2130 C CA . MET A 1 270 ? 3.293 -36.875 -25.812 1 96.62 270 MET A CA 1
ATOM 2131 C C . MET A 1 270 ? 1.998 -36.062 -25.781 1 96.62 270 MET A C 1
ATOM 2133 O O . MET A 1 270 ? 1.618 -35.469 -26.797 1 96.62 270 MET A O 1
ATOM 2137 N N . VAL A 1 271 ? 1.306 -36.125 -24.625 1 98.19 271 VAL A N 1
ATOM 2138 C CA . VAL A 1 271 ? 0.262 -35.156 -24.312 1 98.19 271 VAL A CA 1
ATOM 2139 C C . VAL A 1 271 ? 0.836 -34.062 -23.438 1 98.19 271 VAL A C 1
ATOM 2141 O O . VAL A 1 271 ? 1.48 -34.312 -22.422 1 98.19 271 VAL A O 1
ATOM 2144 N N . ARG A 1 272 ? 0.688 -32.812 -23.875 1 98.5 272 ARG A N 1
ATOM 2145 C CA . ARG A 1 272 ? 1.068 -31.672 -23.047 1 98.5 272 ARG A CA 1
ATOM 2146 C C . ARG A 1 272 ? -0.102 -31.188 -22.203 1 98.5 272 ARG A C 1
ATOM 2148 O O . ARG A 1 272 ? -1.208 -30.984 -22.703 1 98.5 272 ARG A O 1
ATOM 2155 N N . VAL A 1 273 ? 0.164 -31 -20.891 1 98.81 273 VAL A N 1
ATOM 2156 C CA . VAL A 1 273 ? -0.932 -30.672 -19.984 1 98.81 273 VAL A CA 1
ATOM 2157 C C . VAL A 1 273 ? -0.562 -29.469 -19.141 1 98.81 273 VAL A C 1
ATOM 2159 O O . VAL A 1 273 ? 0.522 -29.422 -18.547 1 98.81 273 VAL A O 1
ATOM 2162 N N . LEU A 1 274 ? -1.398 -28.438 -19.141 1 98.88 274 LEU A N 1
ATOM 2163 C CA . LEU A 1 274 ? -1.381 -27.359 -18.172 1 98.88 274 LEU A CA 1
ATOM 2164 C C . LEU A 1 274 ? -2.467 -27.547 -17.125 1 98.88 274 LEU A C 1
ATOM 2166 O O . LEU A 1 274 ? -3.654 -27.578 -17.438 1 98.88 274 LEU A O 1
ATOM 2170 N N . ALA A 1 275 ? -2.051 -27.719 -15.898 1 98.81 275 ALA A N 1
ATOM 2171 C CA . ALA A 1 275 ? -2.98 -27.906 -14.789 1 98.81 275 ALA A CA 1
ATOM 2172 C C . ALA A 1 275 ? -2.877 -26.75 -13.789 1 98.81 275 ALA A C 1
ATOM 2174 O O . ALA A 1 275 ? -1.865 -26.609 -13.102 1 98.81 275 ALA A O 1
ATOM 2175 N N . LEU A 1 276 ? -3.912 -25.953 -13.727 1 98.81 276 LEU A N 1
ATOM 2176 C CA . LEU A 1 276 ? -3.99 -24.844 -12.781 1 98.81 276 LEU A CA 1
ATOM 2177 C C . LEU A 1 276 ? -5.016 -25.125 -11.688 1 98.81 276 LEU A C 1
ATOM 2179 O O . LEU A 1 276 ? -6.223 -25.094 -11.938 1 98.81 276 LEU A O 1
ATOM 2183 N N . PHE A 1 277 ? -4.523 -25.312 -10.492 1 98.44 277 PHE A N 1
ATOM 2184 C CA . PHE A 1 277 ? -5.379 -25.75 -9.398 1 98.44 277 PHE A CA 1
ATOM 2185 C C . PHE A 1 277 ? -5.781 -24.578 -8.516 1 98.44 277 PHE A C 1
ATOM 2187 O O . PHE A 1 277 ? -5.066 -23.562 -8.453 1 98.44 277 PHE A O 1
ATOM 2194 N N . ASP A 1 278 ? -6.91 -24.688 -7.883 1 97.5 278 ASP A N 1
ATOM 2195 C CA . ASP A 1 278 ? -7.301 -23.828 -6.773 1 97.5 278 ASP A CA 1
ATOM 2196 C C . ASP A 1 278 ? -6.984 -24.484 -5.43 1 97.5 278 ASP A C 1
ATOM 2198 O O . ASP A 1 278 ? -6.598 -25.656 -5.383 1 97.5 278 ASP A O 1
ATOM 2202 N N . HIS A 1 279 ? -7.012 -23.688 -4.367 1 95.81 279 HIS A N 1
ATOM 2203 C CA . HIS A 1 279 ? -6.992 -24.109 -2.975 1 95.81 279 HIS A CA 1
ATOM 2204 C C . HIS A 1 279 ? -5.621 -24.641 -2.578 1 95.81 279 HIS A C 1
ATOM 2206 O O . HIS A 1 279 ? -5.504 -25.453 -1.654 1 95.81 279 HIS A O 1
ATOM 2212 N N . GLU A 1 280 ? -4.609 -24.297 -3.309 1 95.06 280 GLU A N 1
ATOM 2213 C CA . GLU A 1 280 ? -3.266 -24.641 -2.848 1 95.06 280 GLU A CA 1
ATOM 2214 C C . GLU A 1 280 ? -2.945 -23.953 -1.523 1 95.06 280 GLU A C 1
ATOM 2216 O O . GLU A 1 280 ? -2.352 -24.562 -0.631 1 95.06 280 GLU A O 1
ATOM 2221 N N . GLU A 1 281 ? -3.406 -22.734 -1.363 1 93.88 281 GLU A N 1
ATOM 2222 C CA . GLU A 1 281 ? -3.053 -21.922 -0.204 1 93.88 281 GLU A CA 1
ATOM 2223 C C . GLU A 1 281 ? -3.773 -22.406 1.051 1 93.88 281 GLU A C 1
ATOM 2225 O O . GLU A 1 281 ? -3.449 -21.984 2.162 1 93.88 281 GLU A O 1
ATOM 2230 N N . ILE A 1 282 ? -4.746 -23.266 0.778 1 92.44 282 ILE A N 1
ATOM 2231 C CA . ILE A 1 282 ? -5.488 -23.75 1.935 1 92.44 282 ILE A CA 1
ATOM 2232 C C . ILE A 1 282 ? -5.391 -25.281 2.004 1 92.44 282 ILE A C 1
ATOM 2234 O O . ILE A 1 282 ? -6.262 -25.938 2.574 1 92.44 282 ILE A O 1
ATOM 2238 N N . GLY A 1 283 ? -4.434 -25.953 1.296 1 88.94 283 GLY A N 1
ATOM 2239 C CA . GLY A 1 283 ? -4.109 -27.344 1.552 1 88.94 283 GLY A CA 1
ATOM 2240 C C . GLY A 1 283 ? -4.379 -28.25 0.363 1 88.94 283 GLY A C 1
ATOM 2241 O O . GLY A 1 283 ? -3.99 -29.422 0.365 1 88.94 283 GLY A O 1
ATOM 2242 N N . SER A 1 284 ? -5.215 -27.844 -0.673 1 92 284 SER A N 1
ATOM 2243 C CA . SER A 1 284 ? -5.383 -28.5 -1.962 1 92 284 SER A CA 1
ATOM 2244 C C . SER A 1 284 ? -6.383 -29.656 -1.865 1 92 284 SER A C 1
ATOM 2246 O O . SER A 1 284 ? -6.75 -30.25 -2.879 1 92 284 SER A O 1
ATOM 2248 N N . ALA A 1 285 ? -6.836 -30.062 -0.657 1 89.69 285 ALA A N 1
ATOM 2249 C CA . ALA A 1 285 ? -7.758 -31.188 -0.475 1 89.69 285 ALA A CA 1
ATOM 2250 C C . ALA A 1 285 ? -9.195 -30.766 -0.756 1 89.69 285 ALA A C 1
ATOM 2252 O O . ALA A 1 285 ? -10.016 -30.672 0.163 1 89.69 285 ALA A O 1
ATOM 2253 N N . SER A 1 286 ? -9.477 -30.578 -1.961 1 90.5 286 SER A N 1
ATOM 2254 C CA . SER A 1 286 ? -10.797 -30.109 -2.369 1 90.5 286 SER A CA 1
ATOM 2255 C C . SER A 1 286 ? -11.117 -30.531 -3.799 1 90.5 286 SER A C 1
ATOM 2257 O O . SER A 1 286 ? -10.266 -31.094 -4.488 1 90.5 286 SER A O 1
ATOM 2259 N N . LEU A 1 287 ? -12.297 -30.281 -4.254 1 90 287 LEU A N 1
ATOM 2260 C CA . LEU A 1 287 ? -12.789 -30.562 -5.602 1 90 287 LEU A CA 1
ATOM 2261 C C . LEU A 1 287 ? -11.883 -29.906 -6.648 1 90 287 LEU A C 1
ATOM 2263 O O . LEU A 1 287 ? -11.625 -30.5 -7.699 1 90 287 LEU A O 1
ATOM 2267 N N . ALA A 1 288 ? -11.414 -28.734 -6.324 1 92.62 288 ALA A N 1
ATOM 2268 C CA . ALA A 1 288 ? -10.672 -27.938 -7.301 1 92.62 288 ALA A CA 1
ATOM 2269 C C . ALA A 1 288 ? -9.18 -27.922 -6.977 1 92.62 288 ALA A C 1
ATOM 2271 O O . ALA A 1 288 ? -8.406 -27.234 -7.652 1 92.62 288 ALA A O 1
ATOM 2272 N N . GLY A 1 289 ? -8.805 -28.703 -5.98 1 94.69 289 GLY A N 1
ATOM 2273 C CA . GLY A 1 289 ? -7.418 -28.719 -5.531 1 94.69 289 GLY A CA 1
ATOM 2274 C C . GLY A 1 289 ? -6.598 -29.828 -6.156 1 94.69 289 GLY A C 1
ATOM 2275 O O . GLY A 1 289 ? -7.137 -30.688 -6.859 1 94.69 289 GLY A O 1
ATOM 2276 N N . ALA A 1 290 ? -5.367 -29.828 -5.836 1 94.88 290 ALA A N 1
ATOM 2277 C CA . ALA A 1 290 ? -4.41 -30.734 -6.469 1 94.88 290 ALA A CA 1
ATOM 2278 C C . ALA A 1 290 ? -4.617 -32.156 -5.996 1 94.88 290 ALA A C 1
ATOM 2280 O O . ALA A 1 290 ? -4.152 -33.094 -6.637 1 94.88 290 ALA A O 1
ATOM 2281 N N . GLU A 1 291 ? -5.281 -32.312 -4.969 1 92.56 291 GLU A N 1
ATOM 2282 C CA . GLU A 1 291 ? -5.547 -33.656 -4.484 1 92.56 291 GLU A CA 1
ATOM 2283 C C . GLU A 1 291 ? -6.816 -34.219 -5.113 1 92.56 291 GLU A C 1
ATOM 2285 O O . GLU A 1 291 ? -7.242 -35.344 -4.77 1 92.56 291 GLU A O 1
ATOM 2290 N N . SER A 1 292 ? -7.316 -33.469 -5.973 1 91.5 292 SER A N 1
ATOM 2291 C CA . SER A 1 292 ? -8.484 -33.969 -6.695 1 91.5 292 SER A CA 1
ATOM 2292 C C . SER A 1 292 ? -8.086 -35 -7.746 1 91.5 292 SER A C 1
ATOM 2294 O O . SER A 1 292 ? -6.922 -35.375 -7.832 1 91.5 292 SER A O 1
ATOM 2296 N N . THR A 1 293 ? -9.078 -35.438 -8.57 1 91.62 293 THR A N 1
ATOM 2297 C CA . THR A 1 293 ? -8.859 -36.5 -9.531 1 91.62 293 THR A CA 1
ATOM 2298 C C . THR A 1 293 ? -8.664 -35.938 -10.938 1 91.62 293 THR A C 1
ATOM 2300 O O . THR A 1 293 ? -8.773 -36.688 -11.922 1 91.62 293 THR A O 1
ATOM 2303 N N . SER A 1 294 ? -8.438 -34.719 -11.039 1 92.75 294 SER A N 1
ATOM 2304 C CA . SER A 1 294 ? -8.453 -34.062 -12.336 1 92.75 294 SER A CA 1
ATOM 2305 C C . SER A 1 294 ? -7.387 -34.625 -13.266 1 92.75 294 SER A C 1
ATOM 2307 O O . SER A 1 294 ? -7.676 -34.969 -14.414 1 92.75 294 SER A O 1
ATOM 2309 N N . LEU A 1 295 ? -6.152 -34.719 -12.797 1 95.44 295 LEU A N 1
ATOM 2310 C CA . LEU A 1 295 ? -5.074 -35.219 -13.641 1 95.44 295 LEU A CA 1
ATOM 2311 C C . LEU A 1 295 ? -5.273 -36.719 -13.953 1 95.44 295 LEU A C 1
ATOM 2313 O O . LEU A 1 295 ? -5.023 -37.156 -15.078 1 95.44 295 LEU A O 1
ATOM 2317 N N . ARG A 1 296 ? -5.672 -37.438 -12.992 1 93.25 296 ARG A N 1
ATOM 2318 C CA . ARG A 1 296 ? -5.957 -38.844 -13.211 1 93.25 296 ARG A CA 1
ATOM 2319 C C . ARG A 1 296 ? -7.047 -39.031 -14.266 1 93.25 296 ARG A C 1
ATOM 2321 O O . ARG A 1 296 ? -6.996 -39.969 -15.062 1 93.25 296 ARG A O 1
ATOM 2328 N N . THR A 1 297 ? -8.008 -38.188 -14.188 1 92.56 297 THR A N 1
ATOM 2329 C CA . THR A 1 297 ? -9.094 -38.25 -15.156 1 92.56 297 THR A CA 1
ATOM 2330 C C . THR A 1 297 ? -8.562 -38.031 -16.578 1 92.56 297 THR A C 1
ATOM 2332 O O . THR A 1 297 ? -8.938 -38.781 -17.5 1 92.56 297 THR A O 1
ATOM 2335 N N . ILE A 1 298 ? -7.742 -37.094 -16.781 1 95.25 298 ILE A N 1
ATOM 2336 C CA . ILE A 1 298 ? -7.172 -36.844 -18.094 1 95.25 298 ILE A CA 1
ATOM 2337 C C . ILE A 1 298 ? -6.383 -38.062 -18.578 1 95.25 298 ILE A C 1
ATOM 2339 O O . ILE A 1 298 ? -6.57 -38.5 -19.703 1 95.25 298 ILE A O 1
ATOM 2343 N N . ILE A 1 299 ? -5.551 -38.594 -17.734 1 96 299 ILE A N 1
ATOM 2344 C CA . ILE A 1 299 ? -4.68 -39.719 -18.109 1 96 299 ILE A CA 1
ATOM 2345 C C . ILE A 1 299 ? -5.527 -40.938 -18.422 1 96 299 ILE A C 1
ATOM 2347 O O . ILE A 1 299 ? -5.312 -41.594 -19.453 1 96 299 ILE A O 1
ATOM 2351 N N . SER A 1 300 ? -6.504 -41.188 -17.641 1 94.38 300 SER A N 1
ATOM 2352 C CA . SER A 1 300 ? -7.348 -42.344 -17.828 1 94.38 300 SER A CA 1
ATOM 2353 C C . SER A 1 300 ? -8.195 -42.25 -19.078 1 94.38 300 SER A C 1
ATOM 2355 O O . SER A 1 300 ? -8.359 -43.219 -19.828 1 94.38 300 SER A O 1
ATOM 2357 N N . GLN A 1 301 ? -8.734 -41.094 -19.328 1 93.88 301 GLN A N 1
ATOM 2358 C CA . GLN A 1 301 ? -9.602 -40.906 -20.484 1 93.88 301 GLN A CA 1
ATOM 2359 C C . GLN A 1 301 ? -8.805 -41 -21.781 1 93.88 301 GLN A C 1
ATOM 2361 O O . GLN A 1 301 ? -9.305 -41.531 -22.781 1 93.88 301 GLN A O 1
ATOM 2366 N N . LEU A 1 302 ? -7.613 -40.562 -21.781 1 94.81 302 LEU A N 1
ATOM 2367 C CA . LEU A 1 302 ? -6.836 -40.531 -23.016 1 94.81 302 LEU A CA 1
ATOM 2368 C C . LEU A 1 302 ? -6.117 -41.875 -23.234 1 94.81 302 LEU A C 1
ATOM 2370 O O . LEU A 1 302 ? -6.023 -42.344 -24.375 1 94.81 302 LEU A O 1
ATOM 2374 N N . SER A 1 303 ? -5.621 -42.438 -22.172 1 94.56 303 SER A N 1
ATOM 2375 C CA . SER A 1 303 ? -4.805 -43.656 -22.312 1 94.56 303 SER A CA 1
ATOM 2376 C C . SER A 1 303 ? -5.652 -44.906 -22.203 1 94.56 303 SER A C 1
ATOM 2378 O O . SER A 1 303 ? -5.246 -45.969 -22.672 1 94.56 303 SER A O 1
ATOM 2380 N N . GLY A 1 304 ? -6.793 -44.781 -21.625 1 92.94 304 GLY A N 1
ATOM 2381 C CA . GLY A 1 304 ? -7.523 -45.969 -21.219 1 92.94 304 GLY A CA 1
ATOM 2382 C C . GLY A 1 304 ? -7.031 -46.531 -19.891 1 92.94 304 GLY A C 1
ATOM 2383 O O . GLY A 1 304 ? -5.832 -46.5 -19.609 1 92.94 304 GLY A O 1
ATOM 2384 N N . GLU A 1 305 ? -7.93 -47.125 -19.203 1 92.56 305 GLU A N 1
ATOM 2385 C CA . GLU A 1 305 ? -7.625 -47.562 -17.844 1 92.56 305 GLU A CA 1
ATOM 2386 C C . GLU A 1 305 ? -6.523 -48.625 -17.859 1 92.56 305 GLU A C 1
ATOM 2388 O O . GLU A 1 305 ? -5.723 -48.688 -16.922 1 92.56 305 GLU A O 1
ATOM 2393 N N . SER A 1 306 ? -6.434 -49.344 -18.875 1 95.06 306 SER A N 1
ATOM 2394 C CA . SER A 1 306 ? -5.484 -50.469 -18.938 1 95.06 306 SER A CA 1
ATOM 2395 C C . SER A 1 306 ? -4.062 -49.969 -19.172 1 95.06 306 SER A C 1
ATOM 2397 O O . SER A 1 306 ? -3.094 -50.688 -18.922 1 95.06 306 SER A O 1
ATOM 2399 N N . ASN A 1 307 ? -3.943 -48.75 -19.609 1 95.81 307 ASN A N 1
ATOM 2400 C CA . ASN A 1 307 ? -2.635 -48.219 -20 1 95.81 307 ASN A CA 1
ATOM 2401 C C . ASN A 1 307 ? -2.178 -47.094 -19.078 1 95.81 307 ASN A C 1
ATOM 2403 O O . ASN A 1 307 ? -1.182 -46.438 -19.359 1 95.81 307 ASN A O 1
ATOM 2407 N N . VAL A 1 308 ? -2.854 -46.938 -17.969 1 95.31 308 VAL A N 1
ATOM 2408 C CA . VAL A 1 308 ? -2.598 -45.812 -17.094 1 95.31 308 VAL A CA 1
ATOM 2409 C C . VAL A 1 308 ? -1.216 -45.938 -16.469 1 95.31 308 VAL A C 1
ATOM 2411 O O . VAL A 1 308 ? -0.468 -44.969 -16.375 1 95.31 308 VAL A O 1
ATOM 2414 N N . SER A 1 309 ? -0.921 -47.094 -16.016 1 94.44 309 SER A N 1
ATOM 2415 C CA . SER A 1 309 ? 0.357 -47.312 -15.344 1 94.44 309 SER A CA 1
ATOM 2416 C C . SER A 1 309 ? 1.527 -47 -16.266 1 94.44 309 SER A C 1
ATOM 2418 O O . SER A 1 309 ? 2.496 -46.344 -15.859 1 94.44 309 SER A O 1
ATOM 2420 N N . GLN A 1 310 ? 1.462 -47.469 -17.5 1 93.94 310 GLN A N 1
ATOM 2421 C CA . GLN A 1 310 ? 2.502 -47.188 -18.5 1 93.94 310 GLN A CA 1
ATOM 2422 C C . GLN A 1 310 ? 2.588 -45.719 -18.812 1 93.94 310 GLN A C 1
ATOM 2424 O O . GLN A 1 310 ? 3.684 -45.156 -18.906 1 93.94 310 GLN A O 1
ATOM 2429 N N . ALA A 1 311 ? 1.447 -45.125 -18.922 1 96.5 311 ALA A N 1
ATOM 2430 C CA . ALA A 1 311 ? 1.402 -43.688 -19.234 1 96.5 311 ALA A CA 1
ATOM 2431 C C . ALA A 1 311 ? 2.082 -42.875 -18.141 1 96.5 311 ALA A C 1
ATOM 2433 O O . ALA A 1 311 ? 2.863 -41.969 -18.422 1 96.5 311 ALA A O 1
ATOM 2434 N N . ILE A 1 312 ? 1.808 -43.219 -16.922 1 95.75 312 ILE A N 1
ATOM 2435 C CA . ILE A 1 312 ? 2.338 -42.469 -15.781 1 95.75 312 ILE A CA 1
ATOM 2436 C C . ILE A 1 312 ? 3.859 -42.625 -15.742 1 95.75 312 ILE A C 1
ATOM 2438 O O . ILE A 1 312 ? 4.566 -41.625 -15.484 1 95.75 312 ILE A O 1
ATOM 2442 N N . ARG A 1 313 ? 4.355 -43.75 -16.016 1 93.38 313 ARG A N 1
ATOM 2443 C CA . ARG A 1 313 ? 5.793 -44 -15.961 1 93.38 313 ARG A CA 1
ATOM 2444 C C . ARG A 1 313 ? 6.531 -43.25 -17.047 1 93.38 313 ARG A C 1
ATOM 2446 O O . ARG A 1 313 ? 7.73 -43 -16.922 1 93.38 313 ARG A O 1
ATOM 2453 N N . LYS A 1 314 ? 5.785 -42.875 -18.062 1 95.25 314 LYS A N 1
ATOM 2454 C CA . LYS A 1 314 ? 6.371 -42.125 -19.172 1 95.25 314 LYS A CA 1
ATOM 2455 C C . LYS A 1 314 ? 6.105 -40.625 -19 1 95.25 314 LYS A C 1
ATOM 2457 O O . LYS A 1 314 ? 6.422 -39.812 -19.891 1 95.25 314 LYS A O 1
ATOM 2462 N N . SER A 1 315 ? 5.543 -40.25 -17.875 1 97.31 315 SER A N 1
ATOM 2463 C CA . SER A 1 315 ? 5.109 -38.875 -17.656 1 97.31 315 SER A CA 1
ATOM 2464 C C . SER A 1 315 ? 6.062 -38.156 -16.719 1 97.31 315 SER A C 1
ATOM 2466 O O . SER A 1 315 ? 6.859 -38.781 -16.016 1 97.31 315 SER A O 1
ATOM 2468 N N . PHE A 1 316 ? 6.039 -36.812 -16.75 1 97.75 316 PHE A N 1
ATOM 2469 C CA . PHE A 1 316 ? 6.809 -35.906 -15.906 1 97.75 316 PHE A CA 1
ATOM 2470 C C . PHE A 1 316 ? 5.961 -34.719 -15.453 1 97.75 316 PHE A C 1
ATOM 2472 O O . PHE A 1 316 ? 5.191 -34.156 -16.234 1 97.75 316 PHE A O 1
ATOM 2479 N N . LEU A 1 317 ? 6.066 -34.469 -14.172 1 98.5 317 LEU A N 1
ATOM 2480 C CA . LEU A 1 317 ? 5.363 -33.312 -13.586 1 98.5 317 LEU A CA 1
ATOM 2481 C C . LEU A 1 317 ? 6.344 -32.219 -13.219 1 98.5 317 LEU A C 1
ATOM 2483 O O . LEU A 1 317 ? 7.254 -32.406 -12.414 1 98.5 317 LEU A O 1
ATOM 2487 N N . LEU A 1 318 ? 6.211 -31.125 -13.867 1 98.69 318 LEU A N 1
ATOM 2488 C CA . LEU A 1 318 ? 6.855 -29.891 -13.445 1 98.69 318 LEU A CA 1
ATOM 2489 C C . LEU A 1 318 ? 5.93 -29.078 -12.555 1 98.69 318 LEU A C 1
ATOM 2491 O O . LEU A 1 318 ? 4.996 -28.438 -13.039 1 98.69 318 LEU A O 1
ATOM 2495 N N . SER A 1 319 ? 6.168 -29.141 -11.266 1 98.62 319 SER A N 1
ATOM 2496 C CA . SER A 1 319 ? 5.406 -28.359 -10.305 1 98.62 319 SER A CA 1
ATOM 2497 C C . SER A 1 319 ? 5.91 -26.922 -10.234 1 98.62 319 SER A C 1
ATOM 2499 O O . SER A 1 319 ? 6.969 -26.656 -9.656 1 98.62 319 SER A O 1
ATOM 2501 N N . TYR A 1 320 ? 5.129 -26.016 -10.82 1 98.56 320 TYR A N 1
ATOM 2502 C CA . TYR A 1 320 ? 5.477 -24.594 -10.906 1 98.56 320 TYR A CA 1
ATOM 2503 C C . TYR A 1 320 ? 4.922 -23.828 -9.711 1 98.56 320 TYR A C 1
ATOM 2505 O O . TYR A 1 320 ? 3.738 -23.469 -9.688 1 98.56 320 TYR A O 1
ATOM 2513 N N . ASP A 1 321 ? 5.75 -23.516 -8.789 1 98.19 321 ASP A N 1
ATOM 2514 C CA . ASP A 1 321 ? 5.461 -22.766 -7.57 1 98.19 321 ASP A CA 1
ATOM 2515 C C . ASP A 1 321 ? 6.637 -21.875 -7.184 1 98.19 321 ASP A C 1
ATOM 2517 O O . ASP A 1 321 ? 7.789 -22.297 -7.227 1 98.19 321 ASP A O 1
ATOM 2521 N N . VAL A 1 322 ? 6.379 -20.688 -6.785 1 98 322 VAL A N 1
ATOM 2522 C CA . VAL A 1 322 ? 7.434 -19.719 -6.52 1 98 322 VAL A CA 1
ATOM 2523 C C . VAL A 1 322 ? 8.305 -20.203 -5.363 1 98 322 VAL A C 1
ATOM 2525 O O . VAL A 1 322 ? 7.891 -21.062 -4.582 1 98 322 VAL A O 1
ATOM 2528 N N . SER A 1 323 ? 9.5 -19.672 -5.371 1 96.62 323 SER A N 1
ATOM 2529 C CA . SER A 1 323 ? 10.453 -19.953 -4.301 1 96.62 323 SER A CA 1
ATOM 2530 C C . SER A 1 323 ? 10.859 -18.672 -3.586 1 96.62 323 SER A C 1
ATOM 2532 O O . SER A 1 323 ? 10.477 -17.562 -3.996 1 96.62 323 SER A O 1
ATOM 2534 N N . HIS A 1 324 ? 11.656 -18.844 -2.479 1 96.12 324 HIS A N 1
ATOM 2535 C CA . HIS A 1 324 ? 12.109 -17.688 -1.704 1 96.12 324 HIS A CA 1
ATOM 2536 C C . HIS A 1 324 ? 13.422 -17.141 -2.256 1 96.12 324 HIS A C 1
ATOM 2538 O O . HIS A 1 324 ? 14.422 -17.844 -2.322 1 96.12 324 HIS A O 1
ATOM 2544 N N . ALA A 1 325 ? 13.406 -15.875 -2.604 1 97.44 325 ALA A N 1
ATOM 2545 C CA . ALA A 1 325 ? 14.672 -15.203 -2.896 1 97.44 325 ALA A CA 1
ATOM 2546 C C . ALA A 1 325 ? 15.406 -14.828 -1.613 1 97.44 325 ALA A C 1
ATOM 2548 O O . ALA A 1 325 ? 14.781 -14.633 -0.567 1 97.44 325 ALA A O 1
ATOM 2549 N N . PHE A 1 326 ? 16.688 -14.727 -1.754 1 95.88 326 PHE A N 1
ATOM 2550 C CA . PHE A 1 326 ? 17.516 -14.281 -0.64 1 95.88 326 PHE A CA 1
ATOM 2551 C C . PHE A 1 326 ? 17.156 -12.859 -0.235 1 95.88 326 PHE A C 1
ATOM 2553 O O . PHE A 1 326 ? 17.125 -11.961 -1.077 1 95.88 326 PHE A O 1
ATOM 2560 N N . ASN A 1 327 ? 16.828 -12.672 0.967 1 95.12 327 ASN A N 1
ATOM 2561 C CA . ASN A 1 327 ? 16.609 -11.359 1.565 1 95.12 327 ASN A CA 1
ATOM 2562 C C . ASN A 1 327 ? 17.828 -10.906 2.373 1 95.12 327 ASN A C 1
ATOM 2564 O O . ASN A 1 327 ? 18.094 -11.438 3.453 1 95.12 327 ASN A O 1
ATOM 2568 N N . PRO A 1 328 ? 18.531 -9.914 1.917 1 94.25 328 PRO A N 1
ATOM 2569 C CA . PRO A 1 328 ? 19.75 -9.492 2.611 1 94.25 328 PRO A CA 1
ATOM 2570 C C . PRO A 1 328 ? 19.469 -8.953 4.012 1 94.25 328 PRO A C 1
ATOM 2572 O O . PRO A 1 328 ? 20.375 -8.922 4.855 1 94.25 328 PRO A O 1
ATOM 2575 N N . GLU A 1 329 ? 18.281 -8.516 4.297 1 93.69 329 GLU A N 1
ATOM 2576 C CA . GLU A 1 329 ? 17.922 -8.023 5.625 1 93.69 329 GLU A CA 1
ATOM 2577 C C . GLU A 1 329 ? 17.781 -9.172 6.617 1 93.69 329 GLU A C 1
ATOM 2579 O O . GLU A 1 329 ? 17.781 -8.953 7.832 1 93.69 329 GLU A O 1
ATOM 2584 N N . TYR A 1 330 ? 17.609 -10.32 6.125 1 94.12 330 TYR A N 1
ATOM 2585 C CA . TYR A 1 330 ? 17.406 -11.523 6.926 1 94.12 330 TYR A CA 1
ATOM 2586 C C . TYR A 1 330 ? 18.344 -12.641 6.484 1 94.12 330 TYR A C 1
ATOM 2588 O O . TYR A 1 330 ? 17.922 -13.766 6.227 1 94.12 330 TYR A O 1
ATOM 2596 N N . SER A 1 331 ? 19.547 -12.344 6.5 1 91.25 331 SER A N 1
ATOM 2597 C CA . SER A 1 331 ? 20.562 -13.227 5.918 1 91.25 331 SER A CA 1
ATOM 2598 C C . SER A 1 331 ? 20.625 -14.555 6.668 1 91.25 331 SER A C 1
ATOM 2600 O O . SER A 1 331 ? 21.016 -15.578 6.102 1 91.25 331 SER A O 1
ATOM 2602 N N . ASP A 1 332 ? 20.203 -14.562 7.879 1 91.25 332 ASP A N 1
ATOM 2603 C CA . ASP A 1 332 ? 20.297 -15.758 8.711 1 91.25 332 ASP A CA 1
ATOM 2604 C C . ASP A 1 332 ? 19.141 -16.719 8.445 1 91.25 332 ASP A C 1
ATOM 2606 O O . ASP A 1 332 ? 19.109 -17.828 8.977 1 91.25 332 ASP A O 1
ATOM 2610 N N . LYS A 1 333 ? 18.25 -16.406 7.531 1 92.44 333 LYS A N 1
ATOM 2611 C CA . LYS A 1 333 ? 17.047 -17.219 7.316 1 92.44 333 LYS A CA 1
ATOM 2612 C C . LYS A 1 333 ? 17.188 -18.078 6.062 1 92.44 333 LYS A C 1
ATOM 2614 O O . LYS A 1 333 ? 16.234 -18.766 5.672 1 92.44 333 LYS A O 1
ATOM 2619 N N . THR A 1 334 ? 18.25 -18.078 5.453 1 91 334 THR A N 1
ATOM 2620 C CA . THR A 1 334 ? 18.516 -18.875 4.262 1 91 334 THR A CA 1
ATOM 2621 C C . THR A 1 334 ? 19.781 -19.703 4.426 1 91 334 THR A C 1
ATOM 2623 O O . THR A 1 334 ? 20.734 -19.25 5.062 1 91 334 THR A O 1
ATOM 2626 N N . GLU A 1 335 ? 19.781 -20.938 3.873 1 90.81 335 GLU A N 1
ATOM 2627 C CA . GLU A 1 335 ? 20.984 -21.75 3.844 1 90.81 335 GLU A CA 1
ATOM 2628 C C . GLU A 1 335 ? 22.078 -21.078 3.021 1 90.81 335 GLU A C 1
ATOM 2630 O O . GLU A 1 335 ? 21.859 -20.672 1.882 1 90.81 335 GLU A O 1
ATOM 2635 N N . SER A 1 336 ? 23.234 -20.969 3.457 1 90.12 336 SER A N 1
ATOM 2636 C CA . SER A 1 336 ? 24.281 -20.062 2.979 1 90.12 336 SER A CA 1
ATOM 2637 C C . SER A 1 336 ? 24.703 -20.422 1.558 1 90.12 336 SER A C 1
ATOM 2639 O O . SER A 1 336 ? 25.078 -19.547 0.776 1 90.12 336 SER A O 1
ATOM 2641 N N . ASN A 1 337 ? 24.609 -21.688 1.171 1 91.12 337 ASN A N 1
ATOM 2642 C CA . ASN A 1 337 ? 25.078 -22.094 -0.15 1 91.12 337 ASN A CA 1
ATOM 2643 C C . ASN A 1 337 ? 23.938 -22.203 -1.145 1 91.12 337 ASN A C 1
ATOM 2645 O O . ASN A 1 337 ? 24.141 -22.547 -2.309 1 91.12 337 ASN A O 1
ATOM 2649 N N . HIS A 1 338 ? 22.797 -21.922 -0.685 1 94.12 338 HIS A N 1
ATOM 2650 C CA . HIS A 1 338 ? 21.625 -22.094 -1.529 1 94.12 338 HIS A CA 1
ATOM 2651 C C . HIS A 1 338 ? 20.797 -20.812 -1.598 1 94.12 338 HIS A C 1
ATOM 2653 O O . HIS A 1 338 ? 19.578 -20.844 -1.549 1 94.12 338 HIS A O 1
ATOM 2659 N N . ARG A 1 339 ? 21.531 -19.688 -1.579 1 93.56 339 ARG A N 1
ATOM 2660 C CA . ARG A 1 339 ? 20.875 -18.391 -1.725 1 93.56 339 ARG A CA 1
ATOM 2661 C C . ARG A 1 339 ? 20.406 -18.172 -3.16 1 93.56 339 ARG A C 1
ATOM 2663 O O . ARG A 1 339 ? 21.219 -18.156 -4.086 1 93.56 339 ARG A O 1
ATOM 2670 N N . CYS A 1 340 ? 19.156 -18.062 -3.332 1 96.38 340 CYS A N 1
ATOM 2671 C CA . CYS A 1 340 ? 18.609 -17.781 -4.656 1 96.38 340 CYS A CA 1
ATOM 2672 C C . CYS A 1 340 ? 18.453 -16.281 -4.867 1 96.38 340 CYS A C 1
ATOM 2674 O O . CYS A 1 340 ? 18 -15.562 -3.969 1 96.38 340 CYS A O 1
ATOM 2676 N N . ILE A 1 341 ? 18.828 -15.781 -5.98 1 96.62 341 ILE A N 1
ATOM 2677 C CA . ILE A 1 341 ? 18.891 -14.352 -6.266 1 96.62 341 ILE A CA 1
ATOM 2678 C C . ILE A 1 341 ? 17.906 -14.008 -7.379 1 96.62 341 ILE A C 1
ATOM 2680 O O . ILE A 1 341 ? 17.75 -14.758 -8.344 1 96.62 341 ILE A O 1
ATOM 2684 N N . LEU A 1 342 ? 17.219 -12.891 -7.223 1 97.81 342 LEU A N 1
ATOM 2685 C CA . LEU A 1 342 ? 16.312 -12.414 -8.266 1 97.81 342 LEU A CA 1
ATOM 2686 C C . LEU A 1 342 ? 17.062 -12.219 -9.578 1 97.81 342 LEU A C 1
ATOM 2688 O O . LEU A 1 342 ? 18.203 -11.75 -9.594 1 97.81 342 LEU A O 1
ATOM 2692 N N . ASN A 1 343 ? 16.406 -12.562 -10.656 1 97.69 343 ASN A N 1
ATOM 2693 C CA . ASN A 1 343 ? 16.859 -12.375 -12.031 1 97.69 343 ASN A CA 1
ATOM 2694 C C . ASN A 1 343 ? 18.047 -13.273 -12.352 1 97.69 343 ASN A C 1
ATOM 2696 O O . ASN A 1 343 ? 18.75 -13.055 -13.336 1 97.69 343 ASN A O 1
ATOM 2700 N N . LYS A 1 344 ? 18.266 -14.273 -11.547 1 97 344 LYS A N 1
ATOM 2701 C CA . LYS A 1 344 ? 19.312 -15.25 -11.828 1 97 344 LYS A CA 1
ATOM 2702 C C . LYS A 1 344 ? 18.703 -16.594 -12.211 1 97 344 LYS A C 1
ATOM 2704 O O . LYS A 1 344 ? 19.391 -17.625 -12.141 1 97 344 LYS A O 1
ATOM 2709 N N . GLY A 1 345 ? 17.438 -16.594 -12.555 1 96.75 345 GLY A N 1
ATOM 2710 C CA . GLY A 1 345 ? 16.812 -17.781 -13.125 1 96.75 345 GLY A CA 1
ATOM 2711 C C . GLY A 1 345 ? 15.844 -18.453 -12.18 1 96.75 345 GLY A C 1
ATOM 2712 O O . GLY A 1 345 ? 15.68 -18.031 -11.039 1 96.75 345 GLY A O 1
ATOM 2713 N N . VAL A 1 346 ? 15.227 -19.516 -12.688 1 98.06 346 VAL A N 1
ATOM 2714 C CA . VAL A 1 346 ? 14.242 -20.328 -11.961 1 98.06 346 VAL A CA 1
ATOM 2715 C C . VAL A 1 346 ? 14.945 -21.172 -10.914 1 98.06 346 VAL A C 1
ATOM 2717 O O . VAL A 1 346 ? 16.109 -21.547 -11.086 1 98.06 346 VAL A O 1
ATOM 2720 N N . VAL A 1 347 ? 14.18 -21.453 -9.828 1 98.31 347 VAL A N 1
ATOM 2721 C CA . VAL A 1 347 ? 14.727 -22.203 -8.703 1 98.31 347 VAL A CA 1
ATOM 2722 C C . VAL A 1 347 ? 14.148 -23.609 -8.688 1 98.31 347 VAL A C 1
ATOM 2724 O O . VAL A 1 347 ? 12.93 -23.797 -8.734 1 98.31 347 VAL A O 1
ATOM 2727 N N . MET A 1 348 ? 15.008 -24.531 -8.648 1 97.81 348 MET A N 1
ATOM 2728 C CA . MET A 1 348 ? 14.633 -25.906 -8.352 1 97.81 348 MET A CA 1
ATOM 2729 C C . MET A 1 348 ? 14.742 -26.203 -6.859 1 97.81 348 MET A C 1
ATOM 2731 O O . MET A 1 348 ? 15.82 -26.062 -6.273 1 97.81 348 MET A O 1
ATOM 2735 N N . SER A 1 349 ? 13.68 -26.641 -6.266 1 96.75 349 SER A N 1
ATOM 2736 C CA . SER A 1 349 ? 13.617 -26.781 -4.812 1 96.75 349 SER A CA 1
ATOM 2737 C C . SER A 1 349 ? 13.75 -28.234 -4.387 1 96.75 349 SER A C 1
ATOM 2739 O O . SER A 1 349 ? 13.094 -29.109 -4.961 1 96.75 349 SER A O 1
ATOM 2741 N N . PHE A 1 350 ? 14.578 -28.469 -3.404 1 94.5 350 PHE A N 1
ATOM 2742 C CA . PHE A 1 350 ? 14.812 -29.797 -2.842 1 94.5 350 PHE A CA 1
ATOM 2743 C C . PHE A 1 350 ? 14.367 -29.844 -1.386 1 94.5 350 PHE A C 1
ATOM 2745 O O . PHE A 1 350 ? 14.43 -28.844 -0.671 1 94.5 350 PHE A O 1
ATOM 2752 N N . ALA A 1 351 ? 13.859 -31 -0.979 1 92.69 351 ALA A N 1
ATOM 2753 C CA . ALA A 1 351 ? 13.555 -31.281 0.421 1 92.69 351 ALA A CA 1
ATOM 2754 C C . ALA A 1 351 ? 13.641 -32.781 0.703 1 92.69 351 ALA A C 1
ATOM 2756 O O . ALA A 1 351 ? 12.859 -33.562 0.156 1 92.69 351 ALA A O 1
ATOM 2757 N N . ALA A 1 352 ? 14.477 -33.125 1.63 1 86.5 352 ALA A N 1
ATOM 2758 C CA . ALA A 1 352 ? 14.602 -34.531 1.99 1 86.5 352 ALA A CA 1
ATOM 2759 C C . ALA A 1 352 ? 13.32 -35.062 2.648 1 86.5 352 ALA A C 1
ATOM 2761 O O . ALA A 1 352 ? 13.039 -36.25 2.619 1 86.5 352 ALA A O 1
ATOM 2762 N N . SER A 1 353 ? 12.562 -34.156 3.18 1 85.31 353 SER A N 1
ATOM 2763 C CA . SER A 1 353 ? 11.305 -34.469 3.836 1 85.31 353 SER A CA 1
ATOM 2764 C C . SER A 1 353 ? 10.227 -34.812 2.814 1 85.31 353 SER A C 1
ATOM 2766 O O . SER A 1 353 ? 9.156 -35.312 3.178 1 85.31 353 SER A O 1
ATOM 2768 N N . GLN A 1 354 ? 10.438 -34.469 1.549 1 87.75 354 GLN A N 1
ATOM 2769 C CA . GLN A 1 354 ? 9.531 -34.688 0.429 1 87.75 354 GLN A CA 1
ATOM 2770 C C . GLN A 1 354 ? 8.414 -33.625 0.425 1 87.75 354 GLN A C 1
ATOM 2772 O O . GLN A 1 354 ? 7.395 -33.812 -0.237 1 87.75 354 GLN A O 1
ATOM 2777 N N . ASN A 1 355 ? 8.656 -32.625 1.203 1 89.75 355 ASN A N 1
ATOM 2778 C CA . ASN A 1 355 ? 7.781 -31.453 1.039 1 89.75 355 ASN A CA 1
ATOM 2779 C C . ASN A 1 355 ? 7.969 -30.797 -0.325 1 89.75 355 ASN A C 1
ATOM 2781 O O . ASN A 1 355 ? 7.137 -30 -0.75 1 89.75 355 ASN A O 1
ATOM 2785 N N . MET A 1 356 ? 9.055 -31.109 -0.835 1 93.31 356 MET A N 1
ATOM 2786 C CA . MET A 1 356 ? 9.297 -30.922 -2.262 1 93.31 356 MET A CA 1
ATOM 2787 C C . MET A 1 356 ? 9.586 -32.25 -2.945 1 93.31 356 MET A C 1
ATOM 2789 O O . MET A 1 356 ? 10.266 -33.125 -2.385 1 93.31 356 MET A O 1
ATOM 2793 N N . ALA A 1 357 ? 9.156 -32.344 -4.145 1 94.69 357 ALA A N 1
ATOM 2794 C CA . ALA A 1 357 ? 9.172 -33.688 -4.758 1 94.69 357 ALA A CA 1
ATOM 2795 C C . ALA A 1 357 ? 10.406 -33.875 -5.633 1 94.69 357 ALA A C 1
ATOM 2797 O O . ALA A 1 357 ? 10.625 -34.938 -6.191 1 94.69 357 ALA A O 1
ATOM 2798 N N . THR A 1 358 ? 11.195 -32.875 -5.75 1 95.38 358 THR A N 1
ATOM 2799 C CA . THR A 1 358 ? 12.383 -32.969 -6.594 1 95.38 358 THR A CA 1
ATOM 2800 C C . THR A 1 358 ? 13.32 -34.062 -6.094 1 95.38 358 THR A C 1
ATOM 2802 O O . THR A 1 358 ? 13.633 -34.125 -4.902 1 95.38 358 THR A O 1
ATOM 2805 N N . SER A 1 359 ? 13.672 -34.938 -6.969 1 92.25 359 SER A N 1
ATOM 2806 C CA . SER A 1 359 ? 14.648 -36 -6.738 1 92.25 359 SER A CA 1
ATOM 2807 C C . SER A 1 359 ? 15.836 -35.875 -7.691 1 92.25 359 SER A C 1
ATOM 2809 O O . SER A 1 359 ? 15.828 -35.031 -8.594 1 92.25 359 SER A O 1
ATOM 2811 N N . ALA A 1 360 ? 16.828 -36.75 -7.461 1 90.88 360 ALA A N 1
ATOM 2812 C CA . ALA A 1 360 ? 18.016 -36.688 -8.32 1 90.88 360 ALA A CA 1
ATOM 2813 C C . ALA A 1 360 ? 17.641 -36.906 -9.781 1 90.88 360 ALA A C 1
ATOM 2815 O O . ALA A 1 360 ? 18.109 -36.219 -10.672 1 90.88 360 ALA A O 1
ATOM 2816 N N . PRO A 1 361 ? 16.828 -37.875 -10.086 1 91 361 PRO A N 1
ATOM 2817 C CA . PRO A 1 361 ? 16.453 -38.094 -11.492 1 91 361 PRO A CA 1
ATOM 2818 C C . PRO A 1 361 ? 15.695 -36.906 -12.086 1 91 361 PRO A C 1
ATOM 2820 O O . PRO A 1 361 ? 16 -36.469 -13.203 1 91 361 PRO A O 1
ATOM 2823 N N . SER A 1 362 ? 14.688 -36.469 -11.336 1 95.25 362 SER A N 1
ATOM 2824 C CA . SER A 1 362 ? 13.922 -35.344 -11.883 1 95.25 362 SER A CA 1
ATOM 2825 C C . SER A 1 362 ? 14.773 -34.094 -12 1 95.25 362 SER A C 1
ATOM 2827 O O . SER A 1 362 ? 14.625 -33.312 -12.945 1 95.25 362 SER A O 1
ATOM 2829 N N . ALA A 1 363 ? 15.664 -33.906 -11.047 1 96.06 363 ALA A N 1
ATOM 2830 C CA . ALA A 1 363 ? 16.594 -32.781 -11.109 1 96.06 363 ALA A CA 1
ATOM 2831 C C . ALA A 1 363 ? 17.516 -32.875 -12.328 1 96.06 363 ALA A C 1
ATOM 2833 O O . ALA A 1 363 ? 17.828 -31.875 -12.969 1 96.06 363 ALA A O 1
ATOM 2834 N N . ALA A 1 364 ? 17.969 -34.062 -12.617 1 94.12 364 ALA A N 1
ATOM 2835 C CA . ALA A 1 364 ? 18.844 -34.312 -13.773 1 94.12 364 ALA A CA 1
ATOM 2836 C C . ALA A 1 364 ? 18.141 -33.906 -15.07 1 94.12 364 ALA A C 1
ATOM 2838 O O . ALA A 1 364 ? 18.75 -33.344 -15.969 1 94.12 364 ALA A O 1
ATOM 2839 N N . VAL A 1 365 ? 16.922 -34.281 -15.141 1 94.44 365 VAL A N 1
ATOM 2840 C CA . VAL A 1 365 ? 16.141 -33.938 -16.312 1 94.44 365 VAL A CA 1
ATOM 2841 C C . VAL A 1 365 ? 16.094 -32.406 -16.484 1 94.44 365 VAL A C 1
ATOM 2843 O O . VAL A 1 365 ? 16.344 -31.891 -17.578 1 94.44 365 VAL A O 1
ATOM 2846 N N . MET A 1 366 ? 15.805 -31.719 -15.406 1 97.31 366 MET A N 1
ATOM 2847 C CA . MET A 1 366 ? 15.695 -30.266 -15.453 1 97.31 366 MET A CA 1
ATOM 2848 C C . MET A 1 366 ? 17.047 -29.641 -15.781 1 97.31 366 MET A C 1
ATOM 2850 O O . MET A 1 366 ? 17.109 -28.672 -16.562 1 97.31 366 MET A O 1
ATOM 2854 N N . ARG A 1 367 ? 18.047 -30.109 -15.188 1 96.38 367 ARG A N 1
ATOM 2855 C CA . ARG A 1 367 ? 19.375 -29.578 -15.461 1 96.38 367 ARG A CA 1
ATOM 2856 C C . ARG A 1 367 ? 19.766 -29.797 -16.922 1 96.38 367 ARG A C 1
ATOM 2858 O O . ARG A 1 367 ? 20.375 -28.922 -17.547 1 96.38 367 ARG A O 1
ATOM 2865 N N . TYR A 1 368 ? 19.5 -30.984 -17.438 1 95.94 368 TYR A N 1
ATOM 2866 C CA . TYR A 1 368 ? 19.766 -31.281 -18.844 1 95.94 368 TYR A CA 1
ATOM 2867 C C . TYR A 1 368 ? 19 -30.328 -19.766 1 95.94 368 TYR A C 1
ATOM 2869 O O . TYR A 1 368 ? 19.578 -29.75 -20.672 1 95.94 368 TYR A O 1
ATOM 2877 N N . LEU A 1 369 ? 17.75 -30.234 -19.484 1 96.94 369 LEU A N 1
ATOM 2878 C CA . LEU A 1 369 ? 16.891 -29.375 -20.281 1 96.94 369 LEU A CA 1
ATOM 2879 C C . LEU A 1 369 ? 17.391 -27.938 -20.266 1 96.94 369 LEU A C 1
ATOM 2881 O O . LEU A 1 369 ? 17.484 -27.297 -21.312 1 96.94 369 LEU A O 1
ATOM 2885 N N . CYS A 1 370 ? 17.703 -27.391 -19.094 1 97.62 370 CYS A N 1
ATOM 2886 C CA . CYS A 1 370 ? 18.141 -26 -18.953 1 97.62 370 CYS A CA 1
ATOM 2887 C C . CYS A 1 370 ? 19.5 -25.781 -19.578 1 97.62 370 CYS A C 1
ATOM 2889 O O . CYS A 1 370 ? 19.766 -24.75 -20.188 1 97.62 370 CYS A O 1
ATOM 2891 N N . LYS A 1 371 ? 20.391 -26.719 -19.406 1 96.38 371 LYS A N 1
ATOM 2892 C CA . LYS A 1 371 ? 21.703 -26.641 -20.031 1 96.38 371 LYS A CA 1
ATOM 2893 C C . LYS A 1 371 ? 21.562 -26.594 -21.562 1 96.38 371 LYS A C 1
ATOM 2895 O O . LYS A 1 371 ? 22.188 -25.75 -22.203 1 96.38 371 LYS A O 1
ATOM 2900 N N . LYS A 1 372 ? 20.844 -27.5 -22.109 1 96.19 372 LYS A N 1
ATOM 2901 C CA . LYS A 1 372 ? 20.641 -27.594 -23.547 1 96.19 372 LYS A CA 1
ATOM 2902 C C . LYS A 1 372 ? 20.094 -26.297 -24.125 1 96.19 372 LYS A C 1
ATOM 2904 O O . LYS A 1 372 ? 20.438 -25.906 -25.234 1 96.19 372 LYS A O 1
ATOM 2909 N N . ASN A 1 373 ? 19.266 -25.641 -23.422 1 97.62 373 ASN A N 1
ATOM 2910 C CA . ASN A 1 373 ? 18.594 -24.453 -23.906 1 97.62 373 ASN A CA 1
ATOM 2911 C C . ASN A 1 373 ? 19.234 -23.172 -23.344 1 97.62 373 ASN A C 1
ATOM 2913 O O . ASN A 1 373 ? 18.703 -22.078 -23.547 1 97.62 373 ASN A O 1
ATOM 2917 N N . ARG A 1 374 ? 20.266 -23.203 -22.594 1 97.56 374 ARG A N 1
ATOM 2918 C CA . ARG A 1 374 ? 21 -22.094 -22 1 97.56 374 ARG A CA 1
ATOM 2919 C C . ARG A 1 374 ? 20.094 -21.25 -21.109 1 97.56 374 ARG A C 1
ATOM 2921 O O . ARG A 1 374 ? 20.031 -20.031 -21.25 1 97.56 374 ARG A O 1
ATOM 2928 N N . LEU A 1 375 ? 19.406 -21.984 -20.297 1 97.81 375 LEU A N 1
ATOM 2929 C CA . LEU A 1 375 ? 18.516 -21.328 -19.328 1 97.81 375 LEU A CA 1
ATOM 2930 C C . LEU A 1 375 ? 19.094 -21.438 -17.922 1 97.81 375 LEU A C 1
ATOM 2932 O O . LEU A 1 375 ? 19.625 -22.469 -17.547 1 97.81 375 LEU A O 1
ATOM 2936 N N . ASP A 1 376 ? 18.953 -20.359 -17.156 1 96.25 376 ASP A N 1
ATOM 2937 C CA . ASP A 1 376 ? 19.516 -20.297 -15.805 1 96.25 376 ASP A CA 1
ATOM 2938 C C . ASP A 1 376 ? 18.625 -21.047 -14.805 1 96.25 376 ASP A C 1
ATOM 2940 O O . ASP A 1 376 ? 17.406 -20.906 -14.836 1 96.25 376 ASP A O 1
ATOM 2944 N N . LEU A 1 377 ? 19.281 -21.844 -14.023 1 97.25 377 LEU A N 1
ATOM 2945 C CA . LEU A 1 377 ? 18.609 -22.656 -13.008 1 97.25 377 LEU A CA 1
ATOM 2946 C C . LEU A 1 377 ? 19.344 -22.562 -11.672 1 97.25 377 LEU A C 1
ATOM 2948 O O . LEU A 1 377 ? 20.562 -22.719 -11.625 1 97.25 377 LEU A O 1
ATOM 2952 N N . GLN A 1 378 ? 18.594 -22.203 -10.609 1 97.56 378 GLN A N 1
ATOM 2953 C CA . GLN A 1 378 ? 19.109 -22.172 -9.25 1 97.56 378 GLN A CA 1
ATOM 2954 C C . GLN A 1 378 ? 18.594 -23.344 -8.438 1 97.56 378 GLN A C 1
ATOM 2956 O O . GLN A 1 378 ? 17.703 -24.078 -8.875 1 97.56 378 GLN A O 1
ATOM 2961 N N . SER A 1 379 ? 19.234 -23.641 -7.305 1 96.94 379 SER A N 1
ATOM 2962 C CA . SER A 1 379 ? 18.812 -24.703 -6.398 1 96.94 379 SER A CA 1
ATOM 2963 C C . SER A 1 379 ? 18.562 -24.156 -4.996 1 96.94 379 SER A C 1
ATOM 2965 O O . SER A 1 379 ? 19.281 -23.281 -4.52 1 96.94 379 SER A O 1
ATOM 2967 N N . SER A 1 380 ? 17.547 -24.672 -4.418 1 95.31 380 SER A N 1
ATOM 2968 C CA . SER A 1 380 ? 17.219 -24.219 -3.064 1 95.31 380 SER A CA 1
ATOM 2969 C C . SER A 1 380 ? 16.953 -25.406 -2.143 1 95.31 380 SER A C 1
ATOM 2971 O O . SER A 1 380 ? 16.391 -26.422 -2.57 1 95.31 380 SER A O 1
ATOM 2973 N N . VAL A 1 381 ? 17.391 -25.297 -0.939 1 93.56 381 VAL A N 1
ATOM 2974 C CA . VAL A 1 381 ? 17.047 -26.172 0.184 1 93.56 381 VAL A CA 1
ATOM 2975 C C . VAL A 1 381 ? 16.844 -25.328 1.441 1 93.56 381 VAL A C 1
ATOM 2977 O O . VAL A 1 381 ? 17.547 -24.328 1.642 1 93.56 381 VAL A O 1
ATOM 2980 N N . LYS A 1 382 ? 15.906 -25.641 2.17 1 89.75 382 LYS A N 1
ATOM 2981 C CA . LYS A 1 382 ? 15.672 -24.906 3.402 1 89.75 382 LYS A CA 1
ATOM 2982 C C . LYS A 1 382 ? 16.766 -25.188 4.43 1 89.75 382 LYS A C 1
ATOM 2984 O O . LYS A 1 382 ? 17.422 -26.234 4.379 1 89.75 382 LYS A O 1
ATOM 2989 N N . LYS A 1 383 ? 16.844 -24.219 5.375 1 89.81 383 LYS A N 1
ATOM 2990 C CA . LYS A 1 383 ? 17.672 -24.531 6.543 1 89.81 383 LYS A CA 1
ATOM 2991 C C . LYS A 1 383 ? 17.062 -25.672 7.359 1 89.81 383 LYS A C 1
ATOM 2993 O O . LYS A 1 383 ? 15.836 -25.781 7.473 1 89.81 383 LYS A O 1
ATOM 2998 N N . GLN A 1 384 ? 17.953 -26.391 8.023 1 87.25 384 GLN A N 1
ATOM 2999 C CA . GLN A 1 384 ? 17.5 -27.562 8.766 1 87.25 384 GLN A CA 1
ATOM 3000 C C . GLN A 1 384 ? 16.656 -27.172 9.977 1 87.25 384 GLN A C 1
ATOM 3002 O O . GLN A 1 384 ? 15.883 -27.969 10.5 1 87.25 384 GLN A O 1
ATOM 3007 N N . ASP A 1 385 ? 16.891 -25.953 10.398 1 87.62 385 ASP A N 1
ATOM 3008 C CA . ASP A 1 385 ? 16.203 -25.531 11.609 1 87.62 385 ASP A CA 1
ATOM 3009 C C . ASP A 1 385 ? 15 -24.641 11.273 1 87.62 385 ASP A C 1
ATOM 3011 O O . ASP A 1 385 ? 14.531 -23.875 12.117 1 87.62 385 ASP A O 1
ATOM 3015 N N . MET A 1 386 ? 14.609 -24.656 10.047 1 86.94 386 MET A N 1
ATOM 3016 C CA . MET A 1 386 ? 13.461 -23.875 9.609 1 86.94 386 MET A CA 1
ATOM 3017 C C . MET A 1 386 ? 12.359 -24.781 9.07 1 86.94 386 MET A C 1
ATOM 3019 O O . MET A 1 386 ? 12.641 -25.891 8.594 1 86.94 386 MET A O 1
ATOM 3023 N N . ARG A 1 387 ? 11.141 -24.25 9.227 1 81.12 387 ARG A N 1
ATOM 3024 C CA . ARG A 1 387 ? 10.016 -24.969 8.641 1 81.12 387 ARG A CA 1
ATOM 3025 C C . ARG A 1 387 ? 9.984 -24.797 7.125 1 81.12 387 ARG A C 1
ATOM 3027 O O . ARG A 1 387 ? 10.461 -23.797 6.598 1 81.12 387 ARG A O 1
ATOM 3034 N N . GLU A 1 388 ? 9.445 -25.828 6.586 1 76.38 388 GLU A N 1
ATOM 3035 C CA . GLU A 1 388 ? 9.391 -25.844 5.125 1 76.38 388 GLU A CA 1
ATOM 3036 C C . GLU A 1 388 ? 7.953 -25.734 4.625 1 76.38 388 GLU A C 1
ATOM 3038 O O . GLU A 1 388 ? 7.035 -26.266 5.25 1 76.38 388 GLU A O 1
ATOM 3043 N N . GLY A 1 389 ? 7.723 -25.016 3.596 1 82.12 389 GLY A N 1
ATOM 3044 C CA . GLY A 1 389 ? 6.449 -25.062 2.895 1 82.12 389 GLY A CA 1
ATOM 3045 C C . GLY A 1 389 ? 6.344 -26.219 1.926 1 82.12 389 GLY A C 1
ATOM 3046 O O . GLY A 1 389 ? 7.176 -27.141 1.944 1 82.12 389 GLY A O 1
ATOM 3047 N N . SER A 1 390 ? 5.207 -26.234 1.269 1 89.31 390 SER A N 1
ATOM 3048 C CA . SER A 1 390 ? 5.008 -27.25 0.246 1 89.31 390 SER A CA 1
ATOM 3049 C C . SER A 1 390 ? 4.32 -26.672 -0.987 1 89.31 390 SER A C 1
ATOM 3051 O O . SER A 1 390 ? 4.109 -25.469 -1.072 1 89.31 390 SER A O 1
ATOM 3053 N N . THR A 1 391 ? 4.207 -27.484 -1.991 1 93.62 391 THR A N 1
ATOM 3054 C CA . THR A 1 391 ? 3.559 -27.125 -3.244 1 93.62 391 THR A CA 1
ATOM 3055 C C . THR A 1 391 ? 2.531 -28.172 -3.654 1 93.62 391 THR A C 1
ATOM 3057 O O . THR A 1 391 ? 2.227 -29.078 -2.883 1 93.62 391 THR A O 1
ATOM 3060 N N . VAL A 1 392 ? 1.985 -27.969 -4.805 1 95.44 392 VAL A N 1
ATOM 3061 C CA . VAL A 1 392 ? 1.075 -28.969 -5.344 1 95.44 392 VAL A CA 1
ATOM 3062 C C . VAL A 1 392 ? 1.866 -30.188 -5.793 1 95.44 392 VAL A C 1
ATOM 3064 O O . VAL A 1 392 ? 1.307 -31.281 -5.938 1 95.44 392 VAL A O 1
ATOM 3067 N N . GLY A 1 393 ? 3.135 -30.078 -5.957 1 95.44 393 GLY A N 1
ATOM 3068 C CA . GLY A 1 393 ? 3.996 -31.109 -6.5 1 95.44 393 GLY A CA 1
ATOM 3069 C C . GLY A 1 393 ? 3.965 -32.406 -5.691 1 95.44 393 GLY A C 1
ATOM 3070 O O . GLY A 1 393 ? 3.576 -33.438 -6.199 1 95.44 393 GLY A O 1
ATOM 3071 N N . PRO A 1 394 ? 4.301 -32.312 -4.441 1 93.88 394 PRO A N 1
ATOM 3072 C CA . PRO A 1 394 ? 4.309 -33.5 -3.607 1 93.88 394 PRO A CA 1
ATOM 3073 C C . PRO A 1 394 ? 2.943 -34.188 -3.547 1 93.88 394 PRO A C 1
ATOM 3075 O O . PRO A 1 394 ? 2.863 -35.406 -3.525 1 93.88 394 PRO A O 1
ATOM 3078 N N . ARG A 1 395 ? 1.923 -33.406 -3.561 1 92.81 395 ARG A N 1
ATOM 3079 C CA . ARG A 1 395 ? 0.578 -33.969 -3.51 1 92.81 395 ARG A CA 1
ATOM 3080 C C . ARG A 1 395 ? 0.273 -34.781 -4.773 1 92.81 395 ARG A C 1
ATOM 3082 O O . ARG A 1 395 ? -0.204 -35.906 -4.691 1 92.81 395 ARG A O 1
ATOM 3089 N N . ILE A 1 396 ? 0.567 -34.219 -5.852 1 95.44 396 ILE A N 1
ATOM 3090 C CA . ILE A 1 396 ? 0.289 -34.844 -7.133 1 95.44 396 ILE A CA 1
ATOM 3091 C C . ILE A 1 396 ? 1.219 -36.031 -7.328 1 95.44 396 ILE A C 1
ATOM 3093 O O . ILE A 1 396 ? 0.786 -37.094 -7.773 1 95.44 396 ILE A O 1
ATOM 3097 N N . SER A 1 397 ? 2.469 -35.844 -7.012 1 94.06 397 SER A N 1
ATOM 3098 C CA . SER A 1 397 ? 3.457 -36.906 -7.152 1 94.06 397 SER A CA 1
ATOM 3099 C C . SER A 1 397 ? 3.053 -38.125 -6.359 1 94.06 397 SER A C 1
ATOM 3101 O O . SER A 1 397 ? 3.189 -39.25 -6.844 1 94.06 397 SER A O 1
ATOM 3103 N N . THR A 1 398 ? 2.576 -37.938 -5.176 1 91.25 398 THR A N 1
ATOM 3104 C CA . THR A 1 398 ? 2.164 -39.031 -4.301 1 91.25 398 THR A CA 1
ATOM 3105 C C . THR A 1 398 ? 0.928 -39.75 -4.855 1 91.25 398 THR A C 1
ATOM 3107 O O . THR A 1 398 ? 0.865 -40.969 -4.887 1 91.25 398 THR A O 1
ATOM 3110 N N . GLN A 1 399 ? 0.025 -39 -5.312 1 91.38 399 GLN A N 1
ATOM 3111 C CA . GLN A 1 399 ? -1.247 -39.562 -5.773 1 91.38 399 GLN A CA 1
ATOM 3112 C C . GLN A 1 399 ? -1.079 -40.312 -7.09 1 91.38 399 GLN A C 1
ATOM 3114 O O . GLN A 1 399 ? -1.68 -41.375 -7.289 1 91.38 399 GLN A O 1
ATOM 3119 N N . LEU A 1 400 ? -0.28 -39.75 -7.969 1 93.38 400 LEU A N 1
ATOM 3120 C CA . LEU A 1 400 ? -0.162 -40.312 -9.312 1 93.38 400 LEU A CA 1
ATOM 3121 C C . LEU A 1 400 ? 1.06 -41.219 -9.414 1 93.38 400 LEU A C 1
ATOM 3123 O O . LEU A 1 400 ? 1.123 -42.094 -10.297 1 93.38 400 LEU A O 1
ATOM 3127 N N . GLY A 1 401 ? 2.016 -41.031 -8.539 1 93 401 GLY A N 1
ATOM 3128 C CA . GLY A 1 401 ? 3.285 -41.719 -8.688 1 93 401 GLY A CA 1
ATOM 3129 C C . GLY A 1 401 ? 4.09 -41.25 -9.875 1 93 401 GLY A C 1
ATOM 3130 O O . GLY A 1 401 ? 4.695 -42.062 -10.594 1 93 401 GLY A O 1
ATOM 3131 N N . VAL A 1 402 ? 4.102 -40.062 -10.133 1 95.38 402 VAL A N 1
ATOM 3132 C CA . VAL A 1 402 ? 4.754 -39.5 -11.305 1 95.38 402 VAL A CA 1
ATOM 3133 C C . VAL A 1 402 ? 6.055 -38.812 -10.891 1 95.38 402 VAL A C 1
ATOM 3135 O O . VAL A 1 402 ? 6.129 -38.188 -9.828 1 95.38 402 VAL A O 1
ATOM 3138 N N . LEU A 1 403 ? 7.113 -38.938 -11.727 1 94.94 403 LEU A N 1
ATOM 3139 C CA . LEU A 1 403 ? 8.359 -38.219 -11.523 1 94.94 403 LEU A CA 1
ATOM 3140 C C . LEU A 1 403 ? 8.117 -36.719 -11.539 1 94.94 403 LEU A C 1
ATOM 3142 O O . LEU A 1 403 ? 7.457 -36.188 -12.445 1 94.94 403 LEU A O 1
ATOM 3146 N N . THR A 1 404 ? 8.656 -36 -10.484 1 97.5 404 THR A N 1
ATOM 3147 C CA . THR A 1 404 ? 8.25 -34.594 -10.297 1 97.5 404 THR A CA 1
ATOM 3148 C C . THR A 1 404 ? 9.453 -33.75 -9.938 1 97.5 404 THR A C 1
ATOM 3150 O O . THR A 1 404 ? 10.328 -34.156 -9.18 1 97.5 404 THR A O 1
ATOM 3153 N N . ALA A 1 405 ? 9.539 -32.594 -10.516 1 98.12 405 ALA A N 1
ATOM 3154 C CA . ALA A 1 405 ? 10.461 -31.516 -10.102 1 98.12 405 ALA A CA 1
ATOM 3155 C C . ALA A 1 405 ? 9.695 -30.281 -9.664 1 98.12 405 ALA A C 1
ATOM 3157 O O . ALA A 1 405 ? 8.805 -29.797 -10.375 1 98.12 405 ALA A O 1
ATOM 3158 N N . ASP A 1 406 ? 10.031 -29.766 -8.508 1 98.31 406 ASP A N 1
ATOM 3159 C CA . ASP A 1 406 ? 9.477 -28.5 -8.008 1 98.31 406 ASP A CA 1
ATOM 3160 C C . ASP A 1 406 ? 10.359 -27.328 -8.422 1 98.31 406 ASP A C 1
ATOM 3162 O O . ASP A 1 406 ? 11.508 -27.219 -7.988 1 98.31 406 ASP A O 1
ATOM 3166 N N . CYS A 1 407 ? 9.75 -26.469 -9.266 1 98.38 407 CYS A N 1
ATOM 3167 C CA . CYS A 1 407 ? 10.492 -25.312 -9.773 1 98.38 407 CYS A CA 1
ATOM 3168 C C . CYS A 1 407 ? 9.633 -24.062 -9.734 1 98.38 407 CYS A C 1
ATOM 3170 O O . CYS A 1 407 ? 8.406 -24.141 -9.828 1 98.38 407 CYS A O 1
ATOM 3172 N N . GLY A 1 408 ? 10.242 -22.906 -9.617 1 98.19 408 GLY A N 1
ATOM 3173 C CA . GLY A 1 408 ? 9.57 -21.625 -9.703 1 98.19 408 GLY A CA 1
ATOM 3174 C C . GLY A 1 408 ? 10.508 -20.453 -9.562 1 98.19 408 GLY A C 1
ATOM 3175 O O . GLY A 1 408 ? 11.633 -20.594 -9.062 1 98.19 408 GLY A O 1
ATOM 3176 N N . ILE A 1 409 ? 10.07 -19.312 -9.984 1 98.5 409 ILE A N 1
ATOM 3177 C CA . ILE A 1 409 ? 10.906 -18.125 -9.883 1 98.5 409 ILE A CA 1
ATOM 3178 C C . ILE A 1 409 ? 11.062 -17.734 -8.414 1 98.5 409 ILE A C 1
ATOM 3180 O O . ILE A 1 409 ? 10.188 -18.031 -7.59 1 98.5 409 ILE A O 1
ATOM 3184 N N . PRO A 1 410 ? 12.203 -17.109 -8.078 1 98.12 410 PRO A N 1
ATOM 3185 C CA . PRO A 1 410 ? 12.336 -16.594 -6.719 1 98.12 410 PRO A CA 1
ATOM 3186 C C . PRO A 1 410 ? 11.594 -15.266 -6.523 1 98.12 410 PRO A C 1
ATOM 3188 O O . PRO A 1 410 ? 11.453 -14.484 -7.469 1 98.12 410 PRO A O 1
ATOM 3191 N N . GLN A 1 411 ? 11.125 -15.055 -5.352 1 98.12 411 GLN A N 1
ATOM 3192 C CA . GLN A 1 411 ? 10.477 -13.789 -5.016 1 98.12 411 GLN A CA 1
ATOM 3193 C C . GLN A 1 411 ? 10.75 -13.398 -3.566 1 98.12 411 GLN A C 1
ATOM 3195 O O . GLN A 1 411 ? 11.188 -14.227 -2.764 1 98.12 411 GLN A O 1
ATOM 3200 N N . LEU A 1 412 ? 10.586 -12.125 -3.256 1 97.75 412 LEU A N 1
ATOM 3201 C CA . LEU A 1 412 ? 10.648 -11.586 -1.902 1 97.75 412 LEU A CA 1
ATOM 3202 C C . LEU A 1 412 ? 9.266 -11.211 -1.397 1 97.75 412 LEU A C 1
ATOM 3204 O O . LEU A 1 412 ? 8.359 -10.945 -2.193 1 97.75 412 LEU A O 1
ATOM 3208 N N . ALA A 1 413 ? 9.094 -11.266 -0.083 1 97.44 413 ALA A N 1
ATOM 3209 C CA . ALA A 1 413 ? 7.875 -10.836 0.6 1 97.44 413 ALA A CA 1
ATOM 3210 C C . ALA A 1 413 ? 6.711 -11.766 0.268 1 97.44 413 ALA A C 1
ATOM 3212 O O . ALA A 1 413 ? 5.566 -11.312 0.149 1 97.44 413 ALA A O 1
ATOM 3213 N N . MET A 1 414 ? 7.012 -13.055 0.132 1 96.81 414 MET A N 1
ATOM 3214 C CA . MET A 1 414 ? 5.992 -14.055 -0.19 1 96.81 414 MET A CA 1
ATOM 3215 C C . MET A 1 414 ? 4.852 -14.008 0.822 1 96.81 414 MET A C 1
ATOM 3217 O O . MET A 1 414 ? 5.09 -13.898 2.025 1 96.81 414 MET A O 1
ATOM 3221 N N . HIS A 1 415 ? 3.619 -14.062 0.358 1 96.69 415 HIS A N 1
ATOM 3222 C CA . HIS A 1 415 ? 2.371 -14.125 1.111 1 96.69 415 HIS A CA 1
ATOM 3223 C C . HIS A 1 415 ? 2.016 -12.758 1.699 1 96.69 415 HIS A C 1
ATOM 3225 O O . HIS A 1 415 ? 1.124 -12.656 2.545 1 96.69 415 HIS A O 1
ATOM 3231 N N . SER A 1 416 ? 2.715 -11.727 1.35 1 97.38 416 SER A N 1
ATOM 3232 C CA . SER A 1 416 ? 2.293 -10.352 1.621 1 97.38 416 SER A CA 1
ATOM 3233 C C . SER A 1 416 ? 1.215 -9.906 0.641 1 97.38 416 SER A C 1
ATOM 3235 O O . SER A 1 416 ? 1.007 -10.539 -0.396 1 97.38 416 SER A O 1
ATOM 3237 N N . ILE A 1 417 ? 0.508 -8.844 1.029 1 97.31 417 ILE A N 1
ATOM 3238 C CA . ILE A 1 417 ? -0.476 -8.281 0.11 1 97.31 417 ILE A CA 1
ATOM 3239 C C . ILE A 1 417 ? 0.229 -7.73 -1.128 1 97.31 417 ILE A C 1
ATOM 3241 O O . ILE A 1 417 ? -0.373 -7.633 -2.199 1 97.31 417 ILE A O 1
ATOM 3245 N N . ARG A 1 418 ? 1.515 -7.398 -0.98 1 97.88 418 ARG A N 1
ATOM 3246 C CA . ARG A 1 418 ? 2.35 -6.945 -2.088 1 97.88 418 ARG A CA 1
ATOM 3247 C C . ARG A 1 418 ? 3.721 -7.609 -2.049 1 97.88 418 ARG A C 1
ATOM 3249 O O . ARG A 1 418 ? 4.363 -7.664 -0.998 1 97.88 418 ARG A O 1
ATOM 3256 N N . GLU A 1 419 ? 4.141 -8.102 -3.174 1 98.44 419 GLU A N 1
ATOM 3257 C CA . GLU A 1 419 ? 5.34 -8.922 -3.32 1 98.44 419 GLU A CA 1
ATOM 3258 C C . GLU A 1 419 ? 6.273 -8.352 -4.383 1 98.44 419 GLU A C 1
ATOM 3260 O O . GLU A 1 419 ? 5.961 -7.344 -5.02 1 98.44 419 GLU A O 1
ATOM 3265 N N . MET A 1 420 ? 7.488 -9.008 -4.438 1 98.12 420 MET A N 1
ATOM 3266 C CA . MET A 1 420 ? 8.523 -8.523 -5.352 1 98.12 420 MET A CA 1
ATOM 3267 C C . MET A 1 420 ? 9.211 -9.695 -6.051 1 98.12 420 MET A C 1
ATOM 3269 O O . MET A 1 420 ? 9.555 -10.688 -5.414 1 98.12 420 MET A O 1
ATOM 3273 N N . CYS A 1 421 ? 9.32 -9.609 -7.383 1 98.56 421 CYS A N 1
ATOM 3274 C CA . CYS A 1 421 ? 10.094 -10.594 -8.125 1 98.56 421 CYS A CA 1
ATOM 3275 C C . CYS A 1 421 ? 10.906 -9.93 -9.234 1 98.56 421 CYS A C 1
ATOM 3277 O O . CYS A 1 421 ? 10.859 -8.711 -9.398 1 98.56 421 CYS A O 1
ATOM 3279 N N . GLY A 1 422 ? 11.75 -10.711 -9.898 1 98.31 422 GLY A N 1
ATOM 3280 C CA . GLY A 1 422 ? 12.586 -10.195 -10.969 1 98.31 422 GLY A CA 1
ATOM 3281 C C . GLY A 1 422 ? 11.898 -10.203 -12.32 1 98.31 422 GLY A C 1
ATOM 3282 O O . GLY A 1 422 ? 11.164 -11.133 -12.641 1 98.31 422 GLY A O 1
ATOM 3283 N N . THR A 1 423 ? 12.203 -9.164 -13.133 1 97.75 423 THR A N 1
ATOM 3284 C CA . THR A 1 423 ? 11.609 -9.07 -14.461 1 97.75 423 THR A CA 1
ATOM 3285 C C . THR A 1 423 ? 12.148 -10.164 -15.383 1 97.75 423 THR A C 1
ATOM 3287 O O . THR A 1 423 ? 11.398 -10.75 -16.156 1 97.75 423 THR A O 1
ATOM 3290 N N . LYS A 1 424 ? 13.406 -10.531 -15.305 1 97.5 424 LYS A N 1
ATOM 3291 C CA . LYS A 1 424 ? 14.039 -11.523 -16.172 1 97.5 424 LYS A CA 1
ATOM 3292 C C . LYS A 1 424 ? 13.594 -12.938 -15.82 1 97.5 424 LYS A C 1
ATOM 3294 O O . LYS A 1 424 ? 13.555 -13.812 -16.672 1 97.5 424 LYS A O 1
ATOM 3299 N N . ASP A 1 425 ? 13.266 -13.078 -14.609 1 98.31 425 ASP A N 1
ATOM 3300 C CA . ASP A 1 425 ? 12.883 -14.414 -14.148 1 98.31 425 ASP A CA 1
ATOM 3301 C C . ASP A 1 425 ? 11.594 -14.875 -14.828 1 98.31 425 ASP A C 1
ATOM 3303 O O . ASP A 1 425 ? 11.414 -16.062 -15.086 1 98.31 425 ASP A O 1
ATOM 3307 N N . ILE A 1 426 ? 10.719 -13.938 -15.102 1 98.44 426 ILE A N 1
ATOM 3308 C CA . ILE A 1 426 ? 9.461 -14.281 -15.758 1 98.44 426 ILE A CA 1
ATOM 3309 C C . ILE A 1 426 ? 9.742 -14.859 -17.141 1 98.44 426 ILE A C 1
ATOM 3311 O O . ILE A 1 426 ? 9.156 -15.875 -17.531 1 98.44 426 ILE A O 1
ATOM 3315 N N . GLU A 1 427 ? 10.609 -14.227 -17.844 1 97.69 427 GLU A N 1
ATOM 3316 C CA . GLU A 1 427 ? 10.977 -14.711 -19.172 1 97.69 427 GLU A CA 1
ATOM 3317 C C . GLU A 1 427 ? 11.602 -16.109 -19.094 1 97.69 427 GLU A C 1
ATOM 3319 O O . GLU A 1 427 ? 11.266 -16.984 -19.875 1 97.69 427 GLU A O 1
ATOM 3324 N N . THR A 1 428 ? 12.453 -16.266 -18.156 1 98.25 428 THR A N 1
ATOM 3325 C CA . THR A 1 428 ? 13.094 -17.562 -17.984 1 98.25 428 THR A CA 1
ATOM 3326 C C . THR A 1 428 ? 12.055 -18.641 -17.641 1 98.25 428 THR A C 1
ATOM 3328 O O . THR A 1 428 ? 12.133 -19.75 -18.156 1 98.25 428 THR A O 1
ATOM 3331 N N . GLY A 1 429 ? 11.141 -18.312 -16.766 1 98.5 429 GLY A N 1
ATOM 3332 C CA . GLY A 1 429 ? 10.094 -19.25 -16.422 1 98.5 429 GLY A CA 1
ATOM 3333 C C . GLY A 1 429 ? 9.266 -19.688 -17.609 1 98.5 429 GLY A C 1
ATOM 3334 O O . GLY A 1 429 ? 8.953 -20.875 -17.75 1 98.5 429 GLY A O 1
ATOM 3335 N N . VAL A 1 430 ? 8.953 -18.75 -18.438 1 98.69 430 VAL A N 1
ATOM 3336 C CA . VAL A 1 430 ? 8.18 -19.062 -19.641 1 98.69 430 VAL A CA 1
ATOM 3337 C C . VAL A 1 430 ? 9 -19.969 -20.547 1 98.69 430 VAL A C 1
ATOM 3339 O O . VAL A 1 430 ? 8.484 -20.969 -21.062 1 98.69 430 VAL A O 1
ATOM 3342 N N . LYS A 1 431 ? 10.242 -19.703 -20.734 1 98.69 431 LYS A N 1
ATOM 3343 C CA . LYS A 1 431 ? 11.109 -20.453 -21.656 1 98.69 431 LYS A CA 1
ATOM 3344 C C . LYS A 1 431 ? 11.336 -21.875 -21.141 1 98.69 431 LYS A C 1
ATOM 3346 O O . LYS A 1 431 ? 11.422 -22.812 -21.938 1 98.69 431 LYS A O 1
ATOM 3351 N N . ILE A 1 432 ? 11.453 -22 -19.875 1 98.69 432 ILE A N 1
ATOM 3352 C CA . ILE A 1 432 ? 11.648 -23.344 -19.312 1 98.69 432 ILE A CA 1
ATOM 3353 C C . ILE A 1 432 ? 10.406 -24.188 -19.547 1 98.69 432 ILE A C 1
ATOM 3355 O O . ILE A 1 432 ? 10.5 -25.344 -19.953 1 98.69 432 ILE A O 1
ATOM 3359 N N . ALA A 1 433 ? 9.258 -23.641 -19.297 1 98.69 433 ALA A N 1
ATOM 3360 C CA . ALA A 1 433 ? 8.023 -24.375 -19.547 1 98.69 433 ALA A CA 1
ATOM 3361 C C . ALA A 1 433 ? 7.906 -24.75 -21.016 1 98.69 433 ALA A C 1
ATOM 3363 O O . ALA A 1 433 ? 7.543 -25.891 -21.359 1 98.69 433 ALA A O 1
ATOM 3364 N N . GLU A 1 434 ? 8.203 -23.812 -21.875 1 98.56 434 GLU A N 1
ATOM 3365 C CA . GLU A 1 434 ? 8.148 -24.094 -23.312 1 98.56 434 GLU A CA 1
ATOM 3366 C C . GLU A 1 434 ? 9.086 -25.234 -23.688 1 98.56 434 GLU A C 1
ATOM 3368 O O . GLU A 1 434 ? 8.68 -26.172 -24.375 1 98.56 434 GLU A O 1
ATOM 3373 N N . ALA A 1 435 ? 10.289 -25.141 -23.234 1 98.31 435 ALA A N 1
ATOM 3374 C CA . ALA A 1 435 ? 11.281 -26.172 -23.531 1 98.31 435 ALA A CA 1
ATOM 3375 C C . ALA A 1 435 ? 10.852 -27.531 -22.984 1 98.31 435 ALA A C 1
ATOM 3377 O O . ALA A 1 435 ? 11 -28.547 -23.672 1 98.31 435 ALA A O 1
ATOM 3378 N N . PHE A 1 436 ? 10.344 -27.547 -21.828 1 98.38 436 PHE A N 1
ATOM 3379 C CA . PHE A 1 436 ? 9.891 -28.781 -21.188 1 98.38 436 PHE A CA 1
ATOM 3380 C C . PHE A 1 436 ? 8.812 -29.453 -22.031 1 98.38 436 PHE A C 1
ATOM 3382 O O . PHE A 1 436 ? 8.922 -30.641 -22.344 1 98.38 436 PHE A O 1
ATOM 3389 N N . TYR A 1 437 ? 7.84 -28.656 -22.406 1 98.25 437 TYR A N 1
ATOM 3390 C CA . TYR A 1 437 ? 6.742 -29.203 -23.188 1 98.25 437 TYR A CA 1
ATOM 3391 C C . TYR A 1 437 ? 7.246 -29.766 -24.516 1 98.25 437 TYR A C 1
ATOM 3393 O O . TYR A 1 437 ? 6.75 -30.781 -24.984 1 98.25 437 TYR A O 1
ATOM 3401 N N . ARG A 1 438 ? 8.219 -29.172 -25.047 1 97.5 438 ARG A N 1
ATOM 3402 C CA . ARG A 1 438 ? 8.68 -29.531 -26.391 1 97.5 438 ARG A CA 1
ATOM 3403 C C . ARG A 1 438 ? 9.648 -30.703 -26.344 1 97.5 438 ARG A C 1
ATOM 3405 O O . ARG A 1 438 ? 9.711 -31.5 -27.281 1 97.5 438 ARG A O 1
ATOM 3412 N N . GLU A 1 439 ? 10.32 -30.891 -25.25 1 96.81 439 GLU A N 1
ATOM 3413 C CA . GLU A 1 439 ? 11.484 -31.766 -25.312 1 96.81 439 GLU A CA 1
ATOM 3414 C C . GLU A 1 439 ? 11.312 -33 -24.422 1 96.81 439 GLU A C 1
ATOM 3416 O O . GLU A 1 439 ? 12.062 -33.969 -24.531 1 96.81 439 GLU A O 1
ATOM 3421 N N . TRP A 1 440 ? 10.375 -33 -23.516 1 96.5 440 TRP A N 1
ATOM 3422 C CA . TRP A 1 440 ? 10.227 -34.125 -22.594 1 96.5 440 TRP A CA 1
ATOM 3423 C C . TRP A 1 440 ? 10.109 -35.469 -23.359 1 96.5 440 TRP A C 1
ATOM 3425 O O . TRP A 1 440 ? 10.703 -36.469 -22.969 1 96.5 440 TRP A O 1
ATOM 3435 N N . GLY A 1 441 ? 9.328 -35.469 -24.469 1 94.69 441 GLY A N 1
ATOM 3436 C CA . GLY A 1 441 ? 9.172 -36.719 -25.234 1 94.69 441 GLY A CA 1
ATOM 3437 C C . GLY A 1 441 ? 10.492 -37.312 -25.672 1 94.69 441 GLY A C 1
ATOM 3438 O O . GLY A 1 441 ? 10.695 -38.531 -25.547 1 94.69 441 GLY A O 1
ATOM 3439 N N . THR A 1 442 ? 11.336 -36.5 -26.109 1 94 442 THR A N 1
ATOM 3440 C CA . THR A 1 442 ? 12.648 -36.938 -26.562 1 94 442 THR A CA 1
ATOM 3441 C C . THR A 1 442 ? 13.5 -37.375 -25.375 1 94 442 THR A C 1
ATOM 3443 O O . THR A 1 442 ? 14.195 -38.375 -25.438 1 94 442 THR A O 1
ATOM 3446 N N . ILE A 1 443 ? 13.453 -36.625 -24.297 1 93.75 443 ILE A N 1
ATOM 3447 C CA . ILE A 1 443 ? 14.242 -36.938 -23.109 1 93.75 443 ILE A CA 1
ATOM 3448 C C . ILE A 1 443 ? 13.781 -38.281 -22.516 1 93.75 443 ILE A C 1
ATOM 3450 O O . ILE A 1 443 ? 14.609 -39.125 -22.141 1 93.75 443 ILE A O 1
ATOM 3454 N N . GLU A 1 444 ? 12.516 -38.469 -22.438 1 92.31 444 GLU A N 1
ATOM 3455 C CA . GLU A 1 444 ? 11.93 -39.688 -21.875 1 92.31 444 GLU A CA 1
ATOM 3456 C C . GLU A 1 444 ? 12.406 -40.906 -22.609 1 92.31 444 GLU A C 1
ATOM 3458 O O . GLU A 1 444 ? 12.766 -41.906 -22 1 92.31 444 GLU A O 1
ATOM 3463 N N . LYS A 1 445 ? 12.469 -40.906 -23.922 1 89.38 445 LYS A N 1
ATOM 3464 C CA . LYS A 1 445 ? 12.875 -42.062 -24.734 1 89.38 445 LYS A CA 1
ATOM 3465 C C . LYS A 1 445 ? 14.336 -42.406 -24.469 1 89.38 445 LYS A C 1
ATOM 3467 O O . LYS A 1 445 ? 14.719 -43.594 -24.578 1 89.38 445 LYS A O 1
ATOM 3472 N N . ASN A 1 446 ? 15.039 -41.469 -24.109 1 87.81 446 ASN A N 1
ATOM 3473 C CA . ASN A 1 446 ? 16.484 -41.656 -23.953 1 87.81 446 ASN A CA 1
ATOM 3474 C C . ASN A 1 446 ? 16.859 -41.844 -22.484 1 87.81 446 ASN A C 1
ATOM 3476 O O . ASN A 1 446 ? 18.031 -42 -22.156 1 87.81 446 ASN A O 1
ATOM 3480 N N . MET A 1 447 ? 15.906 -41.812 -21.609 1 85.12 447 MET A N 1
ATOM 3481 C CA . MET A 1 447 ? 16.156 -41.938 -20.172 1 85.12 447 MET A CA 1
ATOM 3482 C C . MET A 1 447 ? 15.961 -43.375 -19.734 1 85.12 447 MET A C 1
ATOM 3484 O O . MET A 1 447 ? 14.898 -43.969 -19.938 1 85.12 447 MET A O 1
ATOM 3488 N N . LYS A 1 448 ? 16.969 -44.094 -19.344 1 76.06 448 LYS A N 1
ATOM 3489 C CA . LYS A 1 448 ? 16.906 -45.469 -18.859 1 76.06 448 LYS A CA 1
ATOM 3490 C C . LYS A 1 448 ? 17.016 -45.531 -17.344 1 76.06 448 LYS A C 1
ATOM 3492 O O . LYS A 1 448 ? 17.938 -46.156 -16.812 1 76.06 448 LYS A O 1
ATOM 3497 N N . LEU A 1 449 ? 16.203 -44.719 -16.641 1 62.25 449 LEU A N 1
ATOM 3498 C CA . LEU A 1 449 ? 16.297 -44.688 -15.18 1 62.25 449 LEU A CA 1
ATOM 3499 C C . LEU A 1 449 ? 15.625 -45.938 -14.57 1 62.25 449 LEU A C 1
ATOM 3501 O O . LEU A 1 449 ? 14.492 -46.25 -14.914 1 62.25 449 LEU A O 1
ATOM 3505 N N . GLY A 1 450 ? 16.312 -46.656 -13.617 1 55.66 450 GLY A N 1
ATOM 3506 C CA . GLY A 1 450 ? 15.82 -47.781 -12.844 1 55.66 450 GLY A CA 1
ATOM 3507 C C . GLY A 1 450 ? 15.758 -49.062 -13.633 1 55.66 450 GLY A C 1
ATOM 3508 O O . GLY A 1 450 ? 15.461 -50.125 -13.078 1 55.66 450 GLY A O 1
ATOM 3509 N N . GLU A 1 451 ? 15.703 -48.938 -14.977 1 59.56 451 GLU A N 1
ATOM 3510 C CA . GLU A 1 451 ? 15.562 -50.156 -15.758 1 59.56 451 GLU A CA 1
ATOM 3511 C C . GLU A 1 451 ? 16.875 -50.938 -15.805 1 59.56 451 GLU A C 1
ATOM 3513 O O . GLU A 1 451 ? 16.859 -52.156 -15.859 1 59.56 451 GLU A O 1
ATOM 3518 N N . GLU A 1 452 ? 17.969 -50.188 -15.836 1 54.62 452 GLU A N 1
ATOM 3519 C CA . GLU A 1 452 ? 19.266 -50.844 -15.82 1 54.62 452 GLU A CA 1
ATOM 3520 C C . GLU A 1 452 ? 20.203 -50.188 -14.805 1 54.62 452 GLU A C 1
ATOM 3522 O O . GLU A 1 452 ? 20.328 -48.969 -14.758 1 54.62 452 GLU A O 1
ATOM 3527 N N . PHE A 1 453 ? 20.219 -50.812 -13.617 1 49.09 453 PHE A N 1
ATOM 3528 C CA . PHE A 1 453 ? 21.25 -50.312 -12.695 1 49.09 453 PHE A CA 1
ATOM 3529 C C . PHE A 1 453 ? 22.641 -50.594 -13.25 1 49.09 453 PHE A C 1
ATOM 3531 O O . PHE A 1 453 ? 23 -51.719 -13.531 1 49.09 453 PHE A O 1
ATOM 3538 N N . TRP A 1 454 ? 23.094 -49.594 -13.906 1 44.88 454 TRP A N 1
ATOM 3539 C CA . TRP A 1 454 ? 24.516 -49.781 -14.18 1 44.88 454 TRP A CA 1
ATOM 3540 C C . TRP A 1 454 ? 25.344 -49.438 -12.953 1 44.88 454 TRP A C 1
ATOM 3542 O O . TRP A 1 454 ? 25.328 -48.281 -12.477 1 44.88 454 TRP A O 1
ATOM 3552 N N . ILE A 1 455 ? 25.391 -50.344 -12.156 1 38.56 455 ILE A N 1
ATOM 3553 C CA . ILE A 1 455 ? 26.25 -50.156 -10.984 1 38.56 455 ILE A CA 1
ATOM 3554 C C . ILE A 1 455 ? 27.703 -50.031 -11.422 1 38.56 455 ILE A C 1
ATOM 3556 O O . ILE A 1 455 ? 28.266 -50.938 -12.023 1 38.56 455 ILE A O 1
ATOM 3560 N N . VAL A 1 456 ? 28.062 -48.875 -11.711 1 40.97 456 VAL A N 1
ATOM 3561 C CA . VAL A 1 456 ? 29.516 -48.719 -11.844 1 40.97 456 VAL A CA 1
ATOM 3562 C C . VAL A 1 456 ? 30.188 -49 -10.5 1 40.97 456 VAL A C 1
ATOM 3564 O O . VAL A 1 456 ? 30.047 -48.25 -9.547 1 40.97 456 VAL A O 1
ATOM 3567 N N . CYS A 1 457 ? 30.156 -50.188 -10.203 1 34.88 457 CYS A N 1
ATOM 3568 C CA . CYS A 1 457 ? 30.922 -50.594 -9.031 1 34.88 457 CYS A CA 1
ATOM 3569 C C . CYS A 1 457 ? 32.406 -50.281 -9.227 1 34.88 457 CYS A C 1
ATOM 3571 O O . CYS A 1 457 ? 33.031 -50.75 -10.18 1 34.88 457 CYS A O 1
ATOM 3573 N N . PHE A 1 458 ? 32.812 -49.094 -8.789 1 40.22 458 PHE A N 1
ATOM 3574 C CA . PHE A 1 458 ? 34.25 -48.875 -8.75 1 40.22 458 PHE A CA 1
ATOM 3575 C C . PHE A 1 458 ? 34.969 -50.062 -8.117 1 40.22 458 PHE A C 1
ATOM 3577 O O . PHE A 1 458 ? 34.75 -50.375 -6.949 1 40.22 458 PHE A O 1
ATOM 3584 N N . HIS A 1 459 ? 35.156 -51.156 -8.773 1 36.25 459 HIS A N 1
ATOM 3585 C CA . HIS A 1 459 ? 36.062 -52.219 -8.328 1 36.25 459 HIS A CA 1
ATOM 3586 C C . HIS A 1 459 ? 37.406 -51.625 -7.887 1 36.25 459 HIS A C 1
ATOM 3588 O O . HIS A 1 459 ? 38.031 -50.875 -8.648 1 36.25 459 HIS A O 1
ATOM 3594 N N . THR A 1 460 ? 37.531 -51.312 -6.598 1 39.84 460 THR A N 1
ATOM 3595 C CA . THR A 1 460 ? 38.844 -51.031 -6.016 1 39.84 460 THR A CA 1
ATOM 3596 C C . THR A 1 460 ? 39.906 -52 -6.559 1 39.84 460 THR A C 1
ATOM 3598 O O . THR A 1 460 ? 39.781 -53.219 -6.391 1 39.84 460 THR A O 1
ATOM 3601 N N . PHE A 1 461 ? 40.469 -51.75 -7.641 1 37.56 461 PHE A N 1
ATOM 3602 C CA . PHE A 1 461 ? 41.688 -52.469 -7.988 1 37.56 461 PHE A CA 1
ATOM 3603 C C . PHE A 1 461 ? 42.656 -52.5 -6.801 1 37.56 461 PHE A C 1
ATOM 3605 O O . PHE A 1 461 ? 42.969 -51.469 -6.223 1 37.56 461 PHE A O 1
ATOM 3612 N N . ALA A 1 462 ? 42.625 -53.594 -6.039 1 37.56 462 ALA A N 1
ATOM 3613 C CA . ALA A 1 462 ? 43.594 -53.969 -5.031 1 37.56 462 ALA A CA 1
ATOM 3614 C C . ALA A 1 462 ? 45.031 -53.656 -5.496 1 37.56 462 ALA A C 1
ATOM 3616 O O . ALA A 1 462 ? 45.531 -54.281 -6.43 1 37.56 462 ALA A O 1
ATOM 3617 N N . ILE A 1 463 ? 45.469 -52.438 -5.398 1 36.25 463 ILE A N 1
ATOM 3618 C CA . ILE A 1 463 ? 46.875 -52.156 -5.598 1 36.25 463 ILE A CA 1
ATOM 3619 C C . ILE A 1 463 ? 47.719 -53.062 -4.684 1 36.25 463 ILE A C 1
ATOM 3621 O O . ILE A 1 463 ? 47.438 -53.156 -3.48 1 36.25 463 ILE A O 1
ATOM 3625 N N . PRO A 1 464 ? 48.438 -54.062 -5.09 1 37.06 464 PRO A N 1
ATOM 3626 C CA . PRO A 1 464 ? 49.281 -55 -4.367 1 37.06 464 PRO A CA 1
ATOM 3627 C C . PRO A 1 464 ? 50.156 -54.312 -3.311 1 37.06 464 PRO A C 1
ATOM 3629 O O . PRO A 1 464 ? 50.812 -53.312 -3.605 1 37.06 464 PRO A O 1
ATOM 3632 N N . PHE A 1 465 ? 49.656 -54.25 -2.049 1 34.38 465 PHE A N 1
AT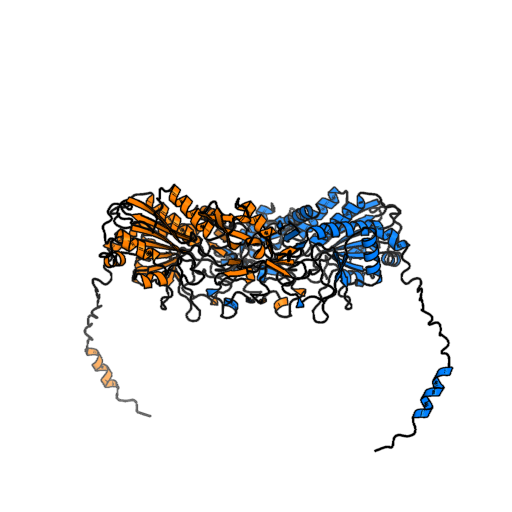OM 3633 C CA . PHE A 1 465 ? 50.406 -53.75 -0.902 1 34.38 465 PHE A CA 1
ATOM 3634 C C . PHE A 1 465 ? 51.781 -54.375 -0.849 1 34.38 465 PHE A C 1
ATOM 3636 O O . PHE A 1 465 ? 51.906 -55.625 -0.845 1 34.38 465 PHE A O 1
ATOM 3643 N N . PHE A 1 466 ? 52.844 -53.844 -1.452 1 32.19 466 PHE A N 1
ATOM 3644 C CA . PHE A 1 466 ? 54.25 -54.25 -1.302 1 32.19 466 PHE A CA 1
ATOM 3645 C C . PHE A 1 466 ? 54.594 -54.438 0.169 1 32.19 466 PHE A C 1
ATOM 3647 O O . PHE A 1 466 ? 54.375 -53.531 0.987 1 32.19 466 PHE A O 1
ATOM 3654 N N . GLY A 1 467 ? 54.562 -55.688 0.798 1 30.95 467 GLY A N 1
ATOM 3655 C CA . GLY A 1 467 ? 54.906 -56.344 2.047 1 30.95 467 GLY A CA 1
ATOM 3656 C C . GLY A 1 467 ? 56.188 -55.844 2.678 1 30.95 467 GLY A C 1
ATOM 3657 O O . GLY A 1 467 ? 56.594 -56.312 3.744 1 30.95 467 GLY A O 1
ATOM 3658 N N . GLY A 1 468 ? 57.062 -55.219 1.916 1 29.7 468 GLY A N 1
ATOM 3659 C CA . GLY A 1 468 ? 58.438 -55.219 2.439 1 29.7 468 GLY A CA 1
ATOM 3660 C C . GLY A 1 468 ? 58.594 -54.344 3.678 1 29.7 468 GLY A C 1
ATOM 3661 O O . GLY A 1 468 ? 59.594 -54.438 4.383 1 29.7 468 GLY A O 1
ATOM 3662 N N . PHE A 1 469 ? 57.781 -53.25 3.758 1 28.38 469 PHE A N 1
ATOM 3663 C CA . PHE A 1 469 ? 58.344 -52.25 4.641 1 28.38 469 PHE A CA 1
ATOM 3664 C C . PHE A 1 469 ? 57.969 -52.5 6.09 1 28.38 469 PHE A C 1
ATOM 3666 O O . PHE A 1 469 ? 58.188 -51.656 6.965 1 28.38 469 PHE A O 1
ATOM 3673 N N . LEU A 1 470 ? 57.25 -53.594 6.391 1 28.92 470 LEU A N 1
ATOM 3674 C CA . LEU A 1 470 ? 56.844 -53.688 7.781 1 28.92 470 LEU A CA 1
ATOM 3675 C C . LEU A 1 470 ? 58 -53.969 8.703 1 28.92 470 LEU A C 1
ATOM 3677 O O . LEU A 1 470 ? 57.844 -54.094 9.914 1 28.92 470 LEU A O 1
ATOM 3681 N N . SER A 1 471 ? 59.062 -54.469 8.156 1 25.23 471 SER A N 1
ATOM 3682 C CA . SER A 1 471 ? 60.062 -55 9.047 1 25.23 471 SER A CA 1
ATOM 3683 C C . SER A 1 471 ? 60.625 -53.938 9.969 1 25.23 471 SER A C 1
ATOM 3685 O O . SER A 1 471 ? 61.312 -54.25 10.945 1 25.23 471 SER A O 1
ATOM 3687 N N . ALA A 1 472 ? 60.781 -52.688 9.391 1 30.91 472 ALA A N 1
ATOM 3688 C CA . ALA A 1 472 ? 61.75 -51.875 10.133 1 30.91 472 ALA A CA 1
ATOM 3689 C C . ALA A 1 472 ? 61.188 -51.5 11.5 1 30.91 472 ALA A C 1
ATOM 3691 O O . ALA A 1 472 ? 61.906 -50.938 12.328 1 30.91 472 ALA A O 1
ATOM 3692 N N . ILE A 1 473 ? 59.812 -51.469 11.633 1 26.59 473 ILE A N 1
ATOM 3693 C CA . ILE A 1 473 ? 59.469 -50.688 12.82 1 26.59 473 ILE A CA 1
ATOM 3694 C C . ILE A 1 473 ? 59.531 -51.594 14.055 1 26.59 473 ILE A C 1
ATOM 3696 O O . ILE A 1 473 ? 59.25 -51.156 15.172 1 26.59 473 ILE A O 1
ATOM 3700 N N . ASP A 1 474 ? 59.594 -52.906 13.906 1 25.58 474 ASP A N 1
ATOM 3701 C CA . ASP A 1 474 ? 59.469 -53.688 15.141 1 25.58 474 ASP A CA 1
ATOM 3702 C C . ASP A 1 474 ? 60.562 -53.312 16.141 1 25.58 474 ASP A C 1
ATOM 3704 O O . ASP A 1 474 ? 60.469 -53.656 17.312 1 25.58 474 ASP A O 1
ATOM 3708 N N . GLN A 1 475 ? 61.688 -53 15.625 1 26.7 475 GLN A N 1
ATOM 3709 C CA . GLN A 1 475 ? 62.781 -53.219 16.547 1 26.7 475 GLN A CA 1
ATOM 3710 C C . GLN A 1 475 ? 62.75 -52.219 17.688 1 26.7 475 GLN A C 1
ATOM 3712 O O . GLN A 1 475 ? 63.562 -52.312 18.625 1 26.7 475 GLN A O 1
ATOM 3717 N N . VAL A 1 476 ? 62.219 -51 17.406 1 28.34 476 VAL A N 1
ATOM 3718 C CA . VAL A 1 476 ? 62.656 -49.969 18.344 1 28.34 476 VAL A CA 1
ATOM 3719 C C . VAL A 1 476 ? 61.875 -50.094 19.656 1 28.34 476 VAL A C 1
ATOM 3721 O O . VAL A 1 476 ? 61.875 -49.156 20.469 1 28.34 476 VAL A O 1
ATOM 3724 N N . ASN A 1 477 ? 61.062 -51.125 19.844 1 25.16 477 ASN A N 1
ATOM 3725 C CA . ASN A 1 477 ? 60.188 -51.094 21.016 1 25.16 477 ASN A CA 1
ATOM 3726 C C . ASN A 1 477 ? 60.969 -51.125 22.312 1 25.16 477 ASN A C 1
ATOM 3728 O O . ASN A 1 477 ? 60.406 -51.219 23.406 1 25.16 477 ASN A O 1
ATOM 3732 N N . ASN A 1 478 ? 62.125 -51.656 22.328 1 25.2 478 ASN A N 1
ATOM 3733 C CA . ASN A 1 478 ? 62.562 -52.312 23.578 1 25.2 478 ASN A CA 1
ATOM 3734 C C . ASN A 1 478 ? 62.844 -51.281 24.656 1 25.2 478 ASN A C 1
ATOM 3736 O O . ASN A 1 478 ? 62.906 -51.594 25.844 1 25.2 478 ASN A O 1
ATOM 3740 N N . SER A 1 479 ? 63.594 -50.25 24.531 1 22.36 479 SER A N 1
ATOM 3741 C CA . SER A 1 479 ? 64.438 -49.906 25.656 1 22.36 479 SER A CA 1
ATOM 3742 C C . SER A 1 479 ? 63.75 -48.969 26.625 1 22.36 479 SER A C 1
ATOM 3744 O O . SER A 1 479 ? 64.25 -48.688 27.719 1 22.36 479 SER A O 1
ATOM 3746 N N . VAL A 1 480 ? 63 -47.938 26.172 1 26.2 480 VAL A N 1
ATOM 3747 C CA . VAL A 1 480 ? 63.031 -46.969 27.281 1 26.2 480 VAL A CA 1
ATOM 3748 C C . VAL A 1 480 ? 62.125 -47.438 28.406 1 26.2 480 VAL A C 1
ATOM 3750 O O . VAL A 1 480 ? 60.969 -47.875 28.156 1 26.2 480 VAL A O 1
ATOM 3753 N N . PRO A 1 481 ? 62.656 -47.562 29.641 1 24.25 481 PRO A N 1
ATOM 3754 C CA . PRO A 1 481 ? 62.188 -48 30.969 1 24.25 481 PRO A CA 1
ATOM 3755 C C . PRO A 1 481 ? 60.938 -47.25 31.438 1 24.25 481 PRO A C 1
ATOM 3757 O O . PRO A 1 481 ? 60.688 -46.156 31 1 24.25 481 PRO A O 1
ATOM 3760 N N . PHE A 1 482 ? 59.938 -48.094 31.969 1 22.36 482 PHE A N 1
ATOM 3761 C CA . PHE A 1 482 ? 58.688 -47.875 32.688 1 22.36 482 PHE A CA 1
ATOM 3762 C C . PHE A 1 482 ? 58.844 -46.844 33.781 1 22.36 482 PHE A C 1
ATOM 3764 O O . PHE A 1 482 ? 57.875 -46.531 34.5 1 22.36 482 PHE A O 1
ATOM 3771 N N . VAL A 1 483 ? 59.531 -45.719 33.812 1 17.98 483 VAL A N 1
ATOM 3772 C CA . VAL A 1 483 ? 59.219 -45.031 35.031 1 17.98 483 VAL A CA 1
ATOM 3773 C C . VAL A 1 483 ? 57.75 -44.5 34.969 1 17.98 483 VAL A C 1
ATOM 3775 O O . VAL A 1 483 ? 57.344 -44 33.938 1 17.98 483 VAL A O 1
ATOM 3778 N N . MET B 1 1 ? -14.586 21.156 -4.742 1 68.56 1 MET B N 1
ATOM 3779 C CA . MET B 1 1 ? -14.828 20.781 -3.352 1 68.56 1 MET B CA 1
ATOM 3780 C C . MET B 1 1 ? -13.516 20.672 -2.582 1 68.56 1 MET B C 1
ATOM 3782 O O . MET B 1 1 ? -12.461 20.438 -3.172 1 68.56 1 MET B O 1
ATOM 3786 N N . SER B 1 2 ? -13.578 21 -1.36 1 87 2 SER B N 1
ATOM 3787 C CA . SER B 1 2 ? -12.414 21.047 -0.489 1 87 2 SER B CA 1
ATOM 3788 C C . SER B 1 2 ? -11.672 19.703 -0.501 1 87 2 SER B C 1
ATOM 3790 O O . SER B 1 2 ? -10.445 19.672 -0.569 1 87 2 SER B O 1
ATOM 3792 N N . ALA B 1 3 ? -12.453 18.703 -0.717 1 90.81 3 ALA B N 1
ATOM 3793 C CA . ALA B 1 3 ? -11.82 17.375 -0.682 1 90.81 3 ALA B CA 1
ATOM 3794 C C . ALA B 1 3 ? -10.977 17.141 -1.93 1 90.81 3 ALA B C 1
ATOM 3796 O O . ALA B 1 3 ? -9.844 16.656 -1.841 1 90.81 3 ALA B O 1
ATOM 3797 N N . THR B 1 4 ? -11.484 17.5 -3.062 1 95.38 4 THR B N 1
ATOM 3798 C CA . THR B 1 4 ? -10.75 17.312 -4.309 1 95.38 4 THR B CA 1
ATOM 3799 C C . THR B 1 4 ? -9.5 18.188 -4.332 1 95.38 4 THR B C 1
ATOM 3801 O O . THR B 1 4 ? -8.453 17.766 -4.816 1 95.38 4 THR B O 1
ATOM 3804 N N . GLY B 1 5 ? -9.648 19.438 -3.885 1 97.38 5 GLY B N 1
ATOM 3805 C CA . GLY B 1 5 ? -8.477 20.297 -3.775 1 97.38 5 GLY B CA 1
ATOM 3806 C C . GLY B 1 5 ? -7.402 19.734 -2.869 1 97.38 5 GLY B C 1
ATOM 3807 O O . GLY B 1 5 ? -6.215 19.812 -3.178 1 97.38 5 GLY B O 1
ATOM 3808 N N . PHE B 1 6 ? -7.891 19.188 -1.819 1 98.31 6 PHE B N 1
ATOM 3809 C CA . PHE B 1 6 ? -6.953 18.594 -0.872 1 98.31 6 PHE B CA 1
ATOM 3810 C C . PHE B 1 6 ? -6.227 17.406 -1.497 1 98.31 6 PHE B C 1
ATOM 3812 O O . PHE B 1 6 ? -5.016 17.25 -1.317 1 98.31 6 PHE B O 1
ATOM 3819 N N . ILE B 1 7 ? -6.914 16.578 -2.16 1 98 7 ILE B N 1
ATOM 3820 C CA . ILE B 1 7 ? -6.328 15.43 -2.852 1 98 7 ILE B CA 1
ATOM 3821 C C . ILE B 1 7 ? -5.258 15.906 -3.828 1 98 7 ILE B C 1
ATOM 3823 O O . ILE B 1 7 ? -4.16 15.344 -3.883 1 98 7 ILE B O 1
ATOM 3827 N N . ASP B 1 8 ? -5.578 16.891 -4.57 1 97.81 8 ASP B N 1
ATOM 3828 C CA . ASP B 1 8 ? -4.617 17.453 -5.508 1 97.81 8 ASP B CA 1
ATOM 3829 C C . ASP B 1 8 ? -3.387 17.984 -4.777 1 97.81 8 ASP B C 1
ATOM 3831 O O . ASP B 1 8 ? -2.26 17.844 -5.258 1 97.81 8 ASP B O 1
ATOM 3835 N N . PHE B 1 9 ? -3.604 18.656 -3.717 1 98.44 9 PHE B N 1
ATOM 3836 C CA . PHE B 1 9 ? -2.523 19.172 -2.885 1 98.44 9 PHE B CA 1
ATOM 3837 C C . PHE B 1 9 ? -1.608 18.047 -2.422 1 98.44 9 PHE B C 1
ATOM 3839 O O . PHE B 1 9 ? -0.384 18.156 -2.52 1 98.44 9 PHE B O 1
ATOM 3846 N N . LEU B 1 10 ? -2.203 16.922 -1.917 1 98.5 10 LEU B N 1
ATOM 3847 C CA . LEU B 1 10 ? -1.445 15.781 -1.423 1 98.5 10 LEU B CA 1
ATOM 3848 C C . LEU B 1 10 ? -0.622 15.148 -2.541 1 98.5 10 LEU B C 1
ATOM 3850 O O . LEU B 1 10 ? 0.502 14.703 -2.311 1 98.5 10 LEU B O 1
ATOM 3854 N N . ARG B 1 11 ? -1.137 15.102 -3.723 1 97.81 11 ARG B N 1
ATOM 3855 C CA . ARG B 1 11 ? -0.481 14.453 -4.855 1 97.81 11 ARG B CA 1
ATOM 3856 C C . ARG B 1 11 ? 0.735 15.25 -5.312 1 97.81 11 ARG B C 1
ATOM 3858 O O . ARG B 1 11 ? 1.588 14.734 -6.039 1 97.81 11 ARG B O 1
ATOM 3865 N N . LYS B 1 12 ? 0.873 16.5 -4.828 1 97.69 12 LYS B N 1
ATOM 3866 C CA . LYS B 1 12 ? 1.955 17.375 -5.281 1 97.69 12 LYS B CA 1
ATOM 3867 C C . LYS B 1 12 ? 2.98 17.594 -4.172 1 97.69 12 LYS B C 1
ATOM 3869 O O . LYS B 1 12 ? 3.969 18.312 -4.371 1 97.69 12 LYS B O 1
ATOM 3874 N N . THR B 1 13 ? 2.758 16.984 -3.037 1 98.44 13 THR B N 1
ATOM 3875 C CA . THR B 1 13 ? 3.562 17.406 -1.896 1 98.44 13 THR B CA 1
ATOM 3876 C C . THR B 1 13 ? 4.16 16.203 -1.185 1 98.44 13 THR B C 1
ATOM 3878 O O . THR B 1 13 ? 3.85 15.938 -0.02 1 98.44 13 THR B O 1
ATOM 3881 N N . PRO B 1 14 ? 5.129 15.57 -1.804 1 98 14 PRO B N 1
ATOM 3882 C CA . PRO B 1 14 ? 5.73 14.367 -1.218 1 98 14 PRO B CA 1
ATOM 3883 C C . PRO B 1 14 ? 6.645 14.688 -0.034 1 98 14 PRO B C 1
ATOM 3885 O O . PRO B 1 14 ? 6.902 13.812 0.8 1 98 14 PRO B O 1
ATOM 3888 N N . THR B 1 15 ? 7.207 15.93 0.035 1 98.38 15 THR B N 1
ATOM 3889 C CA . THR B 1 15 ? 8.062 16.344 1.14 1 98.38 15 THR B CA 1
ATOM 3890 C C . THR B 1 15 ? 7.715 17.75 1.598 1 98.38 15 THR B C 1
ATOM 3892 O O . THR B 1 15 ? 6.941 18.453 0.938 1 98.38 15 THR B O 1
ATOM 3895 N N . GLN B 1 16 ? 8.305 18.156 2.725 1 98.44 16 GLN B N 1
ATOM 3896 C CA . GLN B 1 16 ? 8.055 19.5 3.271 1 98.44 16 GLN B CA 1
ATOM 3897 C C . GLN B 1 16 ? 8.523 20.578 2.309 1 98.44 16 GLN B C 1
ATOM 3899 O O . GLN B 1 16 ? 7.957 21.672 2.275 1 98.44 16 GLN B O 1
ATOM 3904 N N . PHE B 1 17 ? 9.547 20.281 1.463 1 98.38 17 PHE B N 1
ATOM 3905 C CA . PHE B 1 17 ? 10.008 21.234 0.465 1 98.38 17 PHE B CA 1
ATOM 3906 C C . PHE B 1 17 ? 8.914 21.516 -0.561 1 98.38 17 PHE B C 1
ATOM 3908 O O . PHE B 1 17 ? 8.68 22.672 -0.929 1 98.38 17 PHE B O 1
ATOM 3915 N N . HIS B 1 18 ? 8.305 20.469 -0.966 1 98.69 18 HIS B N 1
ATOM 3916 C CA . HIS B 1 18 ? 7.25 20.562 -1.964 1 98.69 18 HIS B CA 1
ATOM 3917 C C . HIS B 1 18 ? 6.004 21.219 -1.38 1 98.69 18 HIS B C 1
ATOM 3919 O O . HIS B 1 18 ? 5.281 21.938 -2.084 1 98.69 18 HIS B O 1
ATOM 3925 N N . VAL B 1 19 ? 5.766 20.969 -0.093 1 98.81 19 VAL B N 1
ATOM 3926 C CA . VAL B 1 19 ? 4.648 21.609 0.59 1 98.81 19 VAL B CA 1
ATOM 3927 C C . VAL B 1 19 ? 4.832 23.125 0.546 1 98.81 19 VAL B C 1
ATOM 3929 O O . VAL B 1 19 ? 3.924 23.859 0.133 1 98.81 19 VAL B O 1
ATOM 3932 N N . VAL B 1 20 ? 5.984 23.594 0.968 1 98.69 20 VAL B N 1
ATOM 3933 C CA . VAL B 1 20 ? 6.258 25.031 1.036 1 98.69 20 VAL B CA 1
ATOM 3934 C C . VAL B 1 20 ? 6.207 25.625 -0.366 1 98.69 20 VAL B C 1
ATOM 3936 O O . VAL B 1 20 ? 5.633 26.703 -0.568 1 98.69 20 VAL B O 1
ATOM 3939 N N . LYS B 1 21 ? 6.785 24.938 -1.345 1 98.25 21 LYS B N 1
ATOM 3940 C CA . LYS B 1 21 ? 6.742 25.406 -2.723 1 98.25 21 LYS B CA 1
ATOM 3941 C C . LYS B 1 21 ? 5.305 25.578 -3.203 1 98.25 21 LYS B C 1
ATOM 3943 O O . LYS B 1 21 ? 4.961 26.594 -3.807 1 98.25 21 LYS B O 1
ATOM 3948 N N . THR B 1 22 ? 4.52 24.594 -2.93 1 98.5 22 THR B N 1
ATOM 3949 C CA . THR B 1 22 ? 3.121 24.625 -3.352 1 98.5 22 THR B CA 1
ATOM 3950 C C . THR B 1 22 ? 2.373 25.766 -2.668 1 98.5 22 THR B C 1
ATOM 3952 O O . THR B 1 22 ? 1.57 26.453 -3.301 1 98.5 22 THR B O 1
ATOM 3955 N N . CYS B 1 23 ? 2.619 26 -1.436 1 98.75 23 CYS B N 1
ATOM 3956 C CA . CYS B 1 23 ? 1.998 27.094 -0.699 1 98.75 23 CYS B CA 1
ATOM 3957 C C . CYS B 1 23 ? 2.43 28.438 -1.263 1 98.75 23 CYS B C 1
ATOM 3959 O O . CYS B 1 23 ? 1.605 29.344 -1.423 1 98.75 23 CYS B O 1
ATOM 3961 N N . ILE B 1 24 ? 3.703 28.609 -1.565 1 98.62 24 ILE B N 1
ATOM 3962 C CA . ILE B 1 24 ? 4.227 29.859 -2.117 1 98.62 24 ILE B CA 1
ATOM 3963 C C . ILE B 1 24 ? 3.516 30.172 -3.428 1 98.62 24 ILE B C 1
ATOM 3965 O O . ILE B 1 24 ? 3.121 31.328 -3.662 1 98.62 24 ILE B O 1
ATOM 3969 N N . GLN B 1 25 ? 3.355 29.156 -4.266 1 98.44 25 GLN B N 1
ATOM 3970 C CA . GLN B 1 25 ? 2.691 29.359 -5.547 1 98.44 25 GLN B CA 1
ATOM 3971 C C . GLN B 1 25 ? 1.279 29.906 -5.355 1 98.44 25 GLN B C 1
ATOM 3973 O O . GLN B 1 25 ? 0.857 30.812 -6.074 1 98.44 25 GLN B O 1
ATOM 3978 N N . GLN B 1 26 ? 0.626 29.406 -4.418 1 98.19 26 GLN B N 1
ATOM 3979 C CA . GLN B 1 26 ? -0.741 29.844 -4.164 1 98.19 26 GLN B CA 1
ATOM 3980 C C . GLN B 1 26 ? -0.762 31.234 -3.547 1 98.19 26 GLN B C 1
ATOM 3982 O O . GLN B 1 26 ? -1.625 32.062 -3.875 1 98.19 26 GLN B O 1
ATOM 3987 N N . LEU B 1 27 ? 0.166 31.5 -2.656 1 98.62 27 LEU B N 1
ATOM 3988 C CA . LEU B 1 27 ? 0.265 32.812 -2.041 1 98.62 27 LEU B CA 1
ATOM 3989 C C . LEU B 1 27 ? 0.596 33.875 -3.086 1 98.62 27 LEU B C 1
ATOM 3991 O O . LEU B 1 27 ? -0.008 34.969 -3.096 1 98.62 27 LEU B O 1
ATOM 3995 N N . GLN B 1 28 ? 1.511 33.562 -3.932 1 98.38 28 GLN B N 1
ATOM 3996 C CA . GLN B 1 28 ? 1.895 34.5 -4.977 1 98.38 28 GLN B CA 1
ATOM 3997 C C . GLN B 1 28 ? 0.732 34.781 -5.93 1 98.38 28 GLN B C 1
ATOM 3999 O O . GLN B 1 28 ? 0.51 35.906 -6.34 1 98.38 28 GLN B O 1
ATOM 4004 N N . ALA B 1 29 ? 0.022 33.781 -6.254 1 98 29 ALA B N 1
ATOM 4005 C CA . ALA B 1 29 ? -1.158 33.938 -7.102 1 98 29 ALA B CA 1
ATOM 4006 C C . ALA B 1 29 ? -2.195 34.812 -6.434 1 98 29 ALA B C 1
ATOM 4008 O O . ALA B 1 29 ? -2.98 35.5 -7.113 1 98 29 ALA B O 1
ATOM 4009 N N . ALA B 1 30 ? -2.121 34.906 -5.109 1 97.62 30 ALA B N 1
ATOM 4010 C CA . ALA B 1 30 ? -3.072 35.719 -4.344 1 97.62 30 ALA B CA 1
ATOM 4011 C C . ALA B 1 30 ? -2.496 37.094 -4.027 1 97.62 30 ALA B C 1
ATOM 4013 O O . ALA B 1 30 ? -3.07 37.844 -3.238 1 97.62 30 ALA B O 1
ATOM 4014 N N . GLY B 1 31 ? -1.295 37.406 -4.547 1 97.56 31 GLY B N 1
ATOM 4015 C CA . GLY B 1 31 ? -0.769 38.75 -4.469 1 97.56 31 GLY B CA 1
ATOM 4016 C C . GLY B 1 31 ? 0.166 38.969 -3.291 1 97.56 31 GLY B C 1
ATOM 4017 O O . GLY B 1 31 ? 0.471 40.094 -2.928 1 97.56 31 GLY B O 1
ATOM 4018 N N . PHE B 1 32 ? 0.623 37.938 -2.664 1 98.56 32 PHE B N 1
ATOM 4019 C CA . PHE B 1 32 ? 1.542 38.094 -1.541 1 98.56 32 PHE B CA 1
ATOM 4020 C C . PHE B 1 32 ? 2.943 38.438 -2.027 1 98.56 32 PHE B C 1
ATOM 4022 O O . PHE B 1 32 ? 3.396 37.906 -3.051 1 98.56 32 PHE B O 1
ATOM 4029 N N . THR B 1 33 ? 3.588 39.25 -1.227 1 97.75 33 THR B N 1
ATOM 4030 C CA . THR B 1 33 ? 4.961 39.656 -1.494 1 97.75 33 THR B CA 1
ATOM 4031 C C . THR B 1 33 ? 5.926 38.969 -0.525 1 97.75 33 THR B C 1
ATOM 4033 O O . THR B 1 33 ? 5.684 38.969 0.684 1 97.75 33 THR B O 1
ATOM 4036 N N . ARG B 1 34 ? 6.98 38.469 -1.048 1 97.56 34 ARG B N 1
ATOM 4037 C CA . ARG B 1 34 ? 7.996 37.844 -0.213 1 97.56 34 ARG B CA 1
ATOM 4038 C C . ARG B 1 34 ? 8.828 38.875 0.524 1 97.56 34 ARG B C 1
ATOM 4040 O O . ARG B 1 34 ? 9.25 39.875 -0.065 1 97.56 34 ARG B O 1
ATOM 4047 N N . LEU B 1 35 ? 9.047 38.719 1.776 1 96.56 35 LEU B N 1
ATOM 4048 C CA . LEU B 1 35 ? 9.906 39.562 2.598 1 96.56 35 LEU B CA 1
ATOM 4049 C C . LEU B 1 35 ? 11.195 38.812 2.959 1 96.56 35 LEU B C 1
ATOM 4051 O O . LEU B 1 35 ? 11.227 37.594 3.006 1 96.56 35 LEU B O 1
ATOM 4055 N N . SER B 1 36 ? 12.234 39.594 3.186 1 93.12 36 SER B N 1
ATOM 4056 C CA . SER B 1 36 ? 13.477 39.094 3.734 1 93.12 36 SER B CA 1
ATOM 4057 C C . SER B 1 36 ? 13.609 39.406 5.215 1 93.12 36 SER B C 1
ATOM 4059 O O . SER B 1 36 ? 13.453 40.562 5.617 1 93.12 36 SER B O 1
ATOM 4061 N N . GLU B 1 37 ? 13.922 38.344 6.012 1 89.62 37 GLU B N 1
ATOM 4062 C CA . GLU B 1 37 ? 14.148 38.594 7.434 1 89.62 37 GLU B CA 1
ATOM 4063 C C . GLU B 1 37 ? 15.477 39.312 7.676 1 89.62 37 GLU B C 1
ATOM 4065 O O . GLU B 1 37 ? 15.75 39.75 8.789 1 89.62 37 GLU B O 1
ATOM 4070 N N . LYS B 1 38 ? 16.188 39.438 6.668 1 90.38 38 LYS B N 1
ATOM 4071 C CA . LYS B 1 38 ? 17.484 40.125 6.789 1 90.38 38 LYS B CA 1
ATOM 4072 C C . LYS B 1 38 ? 17.312 41.625 6.668 1 90.38 38 LYS B C 1
ATOM 4074 O O . LYS B 1 38 ? 18.266 42.375 6.902 1 90.38 38 LYS B O 1
ATOM 4079 N N . GLU B 1 39 ? 16.141 42 6.379 1 90.5 39 GLU B N 1
ATOM 4080 C CA . GLU B 1 39 ? 15.859 43.438 6.199 1 90.5 39 GLU B CA 1
ATOM 4081 C C . GLU B 1 39 ? 14.883 43.938 7.25 1 90.5 39 GLU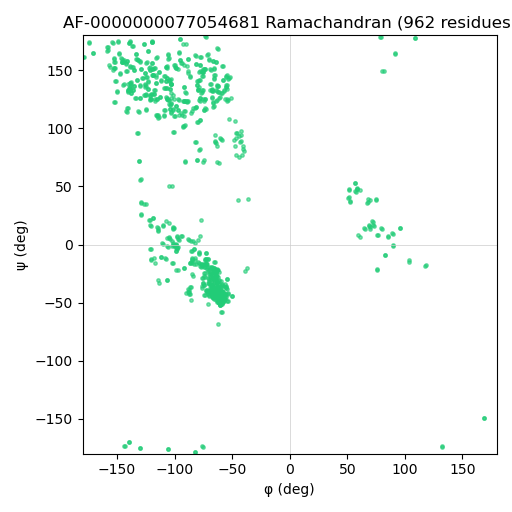 B C 1
ATOM 4083 O O . GLU B 1 39 ? 14.148 43.156 7.855 1 90.5 39 GLU B O 1
ATOM 4088 N N . VAL B 1 40 ? 14.914 45.25 7.383 1 88.12 40 VAL B N 1
ATOM 4089 C CA . VAL B 1 40 ? 13.914 45.906 8.234 1 88.12 40 VAL B CA 1
ATOM 4090 C C . VAL B 1 40 ? 12.602 46.031 7.465 1 88.12 40 VAL B C 1
ATOM 4092 O O . VAL B 1 40 ? 12.609 46.375 6.281 1 88.12 40 VAL B O 1
ATOM 4095 N N . TRP B 1 41 ? 11.453 45.812 8.195 1 92.62 41 TRP B N 1
ATOM 4096 C CA . TRP B 1 41 ? 10.172 45.75 7.512 1 92.62 41 TRP B CA 1
ATOM 4097 C C . TRP B 1 41 ? 9.438 47.094 7.598 1 92.62 41 TRP B C 1
ATOM 4099 O O . TRP B 1 41 ? 8.398 47.281 6.965 1 92.62 41 TRP B O 1
ATOM 4109 N N . ASP B 1 42 ? 9.883 48.125 8.258 1 86.69 42 ASP B N 1
ATOM 4110 C CA . ASP B 1 42 ? 9.195 49.375 8.555 1 86.69 42 ASP B CA 1
ATOM 4111 C C . ASP B 1 42 ? 8.664 50.031 7.285 1 86.69 42 ASP B C 1
ATOM 4113 O O . ASP B 1 42 ? 7.523 50.5 7.25 1 86.69 42 ASP B O 1
ATOM 4117 N N . ASP B 1 43 ? 9.406 50.156 6.316 1 87.62 43 ASP B N 1
ATOM 4118 C CA . ASP B 1 43 ? 8.977 50.812 5.094 1 87.62 43 ASP B CA 1
ATOM 4119 C C . ASP B 1 43 ? 8.445 49.812 4.078 1 87.62 43 ASP B C 1
ATOM 4121 O O . ASP B 1 43 ? 7.988 50.188 2.998 1 87.62 43 ASP B O 1
ATOM 4125 N N . LYS B 1 44 ? 8.336 48.625 4.531 1 92.56 44 LYS B N 1
ATOM 4126 C CA . LYS B 1 44 ? 7.988 47.562 3.566 1 92.56 44 LYS B CA 1
ATOM 4127 C C . LYS B 1 44 ? 6.609 47 3.861 1 92.56 44 LYS B C 1
ATOM 4129 O O . LYS B 1 44 ? 5.902 46.562 2.947 1 92.56 44 LYS B O 1
ATOM 4134 N N . VAL B 1 45 ? 6.285 46.969 5.098 1 95.56 45 VAL B N 1
ATOM 4135 C CA . VAL B 1 45 ? 5.004 46.406 5.516 1 95.56 45 VAL B CA 1
ATOM 4136 C C . VAL B 1 45 ? 4.008 47.531 5.797 1 95.56 45 VAL B C 1
ATOM 4138 O O . VAL B 1 45 ? 4.305 48.438 6.562 1 95.56 45 VAL B O 1
ATOM 4141 N N . GLN B 1 46 ? 2.898 47.438 5.137 1 94.44 46 GLN B N 1
ATOM 4142 C CA . GLN B 1 46 ? 1.878 48.5 5.238 1 94.44 46 GLN B CA 1
ATOM 4143 C C . GLN B 1 46 ? 0.507 47.875 5.531 1 94.44 46 GLN B C 1
ATOM 4145 O O . GLN B 1 46 ? 0.27 46.719 5.258 1 94.44 46 GLN B O 1
ATOM 4150 N N . PRO B 1 47 ? -0.379 48.719 6.113 1 93.69 47 PRO B N 1
ATOM 4151 C CA . PRO B 1 47 ? -1.761 48.25 6.242 1 93.69 47 PRO B CA 1
ATOM 4152 C C . PRO B 1 47 ? -2.354 47.781 4.91 1 93.69 47 PRO B C 1
ATOM 4154 O O . PRO B 1 47 ? -2.064 48.375 3.865 1 93.69 47 PRO B O 1
ATOM 4157 N N . ASN B 1 48 ? -3.117 46.781 4.965 1 92.75 48 ASN B N 1
ATOM 4158 C CA . ASN B 1 48 ? -3.748 46.156 3.811 1 92.75 48 ASN B CA 1
ATOM 4159 C C . ASN B 1 48 ? -2.727 45.438 2.939 1 92.75 48 ASN B C 1
ATOM 4161 O O . ASN B 1 48 ? -3.014 45.094 1.789 1 92.75 48 ASN B O 1
ATOM 4165 N N . GLY B 1 49 ? -1.595 45.219 3.436 1 96.25 49 GLY B N 1
ATOM 4166 C CA . GLY B 1 49 ? -0.56 44.5 2.715 1 96.25 49 GLY B CA 1
ATOM 4167 C C . GLY B 1 49 ? -0.574 43 2.988 1 96.25 49 GLY B C 1
ATOM 4168 O O . GLY B 1 49 ? -1.088 42.562 4.016 1 96.25 49 GLY B O 1
ATOM 4169 N N . ARG B 1 50 ? -0.051 42.219 2.018 1 97.94 50 ARG B N 1
ATOM 4170 C CA . ARG B 1 50 ? 0.068 40.75 2.068 1 97.94 50 ARG B CA 1
ATOM 4171 C C . ARG B 1 50 ? 1.521 40.312 1.917 1 97.94 50 ARG B C 1
ATOM 4173 O O . ARG B 1 50 ? 2.166 40.625 0.912 1 97.94 50 ARG B O 1
ATOM 4180 N N . TYR B 1 51 ? 2.006 39.531 2.893 1 98.62 51 TYR B N 1
ATOM 4181 C CA . TYR B 1 51 ? 3.434 39.25 2.916 1 98.62 51 TYR B CA 1
ATOM 4182 C C . TYR B 1 51 ? 3.686 37.812 3.346 1 98.62 51 TYR B C 1
ATOM 4184 O O . TYR B 1 51 ? 2.816 37.156 3.941 1 98.62 51 TYR B O 1
ATOM 4192 N N . PHE B 1 52 ? 4.887 37.25 2.922 1 98.5 52 PHE B N 1
ATOM 4193 C CA . PHE B 1 52 ? 5.305 35.969 3.463 1 98.5 52 PHE B CA 1
ATOM 4194 C C . PHE B 1 52 ? 6.824 35.844 3.451 1 98.5 52 PHE B C 1
ATOM 4196 O O . PHE B 1 52 ? 7.512 36.625 2.771 1 98.5 52 PHE B O 1
ATOM 4203 N N . PHE B 1 53 ? 7.316 34.969 4.242 1 97.81 53 PHE B N 1
ATOM 4204 C CA . PHE B 1 53 ? 8.711 34.562 4.207 1 97.81 53 PHE B CA 1
ATOM 4205 C C . PHE B 1 53 ? 8.844 33.094 4.617 1 97.81 53 PHE B C 1
ATOM 4207 O O . PHE B 1 53 ? 7.875 32.469 5.051 1 97.81 53 PHE B O 1
ATOM 4214 N N . THR B 1 54 ? 10.023 32.531 4.305 1 97.06 54 THR B N 1
ATOM 4215 C CA . THR B 1 54 ? 10.273 31.125 4.629 1 97.06 54 THR B CA 1
ATOM 4216 C C . THR B 1 54 ? 11.531 30.984 5.484 1 97.06 54 THR B C 1
ATOM 4218 O O . THR B 1 54 ? 12.359 31.891 5.535 1 97.06 54 THR B O 1
ATOM 4221 N N . ARG B 1 55 ? 11.57 29.906 6.191 1 95.62 55 ARG B N 1
ATOM 4222 C CA . ARG B 1 55 ? 12.781 29.484 6.887 1 95.62 55 ARG B CA 1
ATOM 4223 C C . ARG B 1 55 ? 13.172 28.062 6.492 1 95.62 55 ARG B C 1
ATOM 4225 O O . ARG B 1 55 ? 12.328 27.156 6.492 1 95.62 55 ARG B O 1
ATOM 4232 N N . ASN B 1 56 ? 14.391 27.844 6.117 1 93.62 56 ASN B N 1
ATOM 4233 C CA . ASN B 1 56 ? 14.961 26.562 5.707 1 93.62 56 ASN B CA 1
ATOM 4234 C C . ASN B 1 56 ? 14.227 25.969 4.508 1 93.62 56 ASN B C 1
ATOM 4236 O O . ASN B 1 56 ? 14.383 24.797 4.195 1 93.62 56 ASN B O 1
ATOM 4240 N N . GLU B 1 57 ? 13.344 26.719 3.926 1 94.81 57 GLU B N 1
ATOM 4241 C CA . GLU B 1 57 ? 12.523 26.312 2.789 1 94.81 57 GLU B CA 1
ATOM 4242 C C . GLU B 1 57 ? 11.586 25.172 3.17 1 94.81 57 GLU B C 1
ATOM 4244 O O . GLU B 1 57 ? 11.062 24.469 2.297 1 94.81 57 GLU B O 1
ATOM 4249 N N . THR B 1 58 ? 11.438 24.922 4.488 1 97.69 58 THR B N 1
ATOM 4250 C CA . THR B 1 58 ? 10.555 23.859 4.973 1 97.69 58 THR B CA 1
ATOM 4251 C C . THR B 1 58 ? 9.469 24.438 5.871 1 97.69 58 THR B C 1
ATOM 4253 O O . THR B 1 58 ? 8.508 23.75 6.207 1 97.69 58 THR B O 1
ATOM 4256 N N . SER B 1 59 ? 9.602 25.656 6.289 1 98.19 59 SER B N 1
ATOM 4257 C CA . SER B 1 59 ? 8.578 26.391 7.02 1 98.19 59 SER B CA 1
ATOM 4258 C C . SER B 1 59 ? 8.141 27.641 6.258 1 98.19 59 SER B C 1
ATOM 4260 O O . SER B 1 59 ? 8.914 28.203 5.48 1 98.19 59 SER B O 1
ATOM 4262 N N . LEU B 1 60 ? 6.938 28.031 6.449 1 98.69 60 LEU B N 1
ATOM 4263 C CA . LEU B 1 60 ? 6.363 29.172 5.746 1 98.69 60 LEU B CA 1
ATOM 4264 C C . LEU B 1 60 ? 5.492 30 6.68 1 98.69 60 LEU B C 1
ATOM 4266 O O . LEU B 1 60 ? 4.684 29.453 7.434 1 98.69 60 LEU B O 1
ATOM 4270 N N . PHE B 1 61 ? 5.73 31.328 6.641 1 98.62 61 PHE B N 1
ATOM 4271 C CA . PHE B 1 61 ? 4.957 32.281 7.43 1 98.62 61 PHE B CA 1
ATOM 4272 C C . PHE B 1 61 ? 4.348 33.344 6.535 1 98.62 61 PHE B C 1
ATOM 4274 O O . PHE B 1 61 ? 5.07 34.094 5.867 1 98.62 61 PHE B O 1
ATOM 4281 N N . ALA B 1 62 ? 3.09 33.375 6.496 1 98.81 62 ALA B N 1
ATOM 4282 C CA . ALA B 1 62 ? 2.359 34.375 5.715 1 98.81 62 ALA B CA 1
ATOM 4283 C C . ALA B 1 62 ? 1.464 35.219 6.613 1 98.81 62 ALA B C 1
ATOM 4285 O O . ALA B 1 62 ? 0.936 34.719 7.613 1 98.81 62 ALA B O 1
ATOM 4286 N N . PHE B 1 63 ? 1.335 36.5 6.234 1 98.62 63 PHE B N 1
ATOM 4287 C CA . PHE B 1 63 ? 0.447 37.344 7.027 1 98.62 63 PHE B CA 1
ATOM 4288 C C . PHE B 1 63 ? -0.126 38.469 6.184 1 98.62 63 PHE B C 1
ATOM 4290 O O . PHE B 1 63 ? 0.481 38.875 5.191 1 98.62 63 PHE B O 1
ATOM 4297 N N . CYS B 1 64 ? -1.266 38.875 6.566 1 98.06 64 CYS B N 1
ATOM 4298 C CA . CYS B 1 64 ? -1.974 40.031 6.016 1 98.06 64 CYS B CA 1
ATOM 4299 C C . CYS B 1 64 ? -2.258 41.062 7.102 1 98.06 64 CYS B C 1
ATOM 4301 O O . CYS B 1 64 ? -2.801 40.719 8.156 1 98.06 64 CYS B O 1
ATOM 4303 N N . VAL B 1 65 ? -1.879 42.312 6.777 1 97.56 65 VAL B N 1
ATOM 4304 C CA . VAL B 1 65 ? -2.08 43.406 7.738 1 97.56 65 VAL B CA 1
ATOM 4305 C C . VAL B 1 65 ? -3.438 44.062 7.504 1 97.56 65 VAL B C 1
ATOM 4307 O O . VAL B 1 65 ? -3.723 44.531 6.398 1 97.56 65 VAL B O 1
ATOM 4310 N N . GLY B 1 66 ? -4.262 44.094 8.531 1 96.62 66 GLY B N 1
ATOM 4311 C CA . GLY B 1 66 ? -5.559 44.75 8.398 1 96.62 66 GLY B CA 1
ATOM 4312 C C . GLY B 1 66 ? -5.461 46.188 8 1 96.62 66 GLY B C 1
ATOM 4313 O O . GLY B 1 66 ? -4.523 46.906 8.391 1 96.62 66 GLY B O 1
ATOM 4314 N N . LYS B 1 67 ? -6.484 46.656 7.379 1 95.31 67 LYS B N 1
ATOM 4315 C CA . LYS B 1 67 ? -6.516 48 6.871 1 95.31 67 LYS B CA 1
ATOM 4316 C C . LYS B 1 67 ? -6.445 49.031 8.016 1 95.31 67 LYS B C 1
ATOM 4318 O O . LYS B 1 67 ? -5.844 50.094 7.867 1 95.31 67 LYS B O 1
ATOM 4323 N N . GLU B 1 68 ? -6.977 48.75 9.102 1 95.81 68 GLU B N 1
ATOM 4324 C CA . GLU B 1 68 ? -7.07 49.656 10.227 1 95.81 68 GLU B CA 1
ATOM 4325 C C . GLU B 1 68 ? -6.078 49.281 11.328 1 95.81 68 GLU B C 1
ATOM 4327 O O . GLU B 1 68 ? -6.238 49.688 12.477 1 95.81 68 GLU B O 1
ATOM 4332 N N . PHE B 1 69 ? -5.105 48.531 11.016 1 96.75 69 PHE B N 1
ATOM 4333 C CA . PHE B 1 69 ? -4.152 48.031 11.992 1 96.75 69 PHE B CA 1
ATOM 4334 C C . PHE B 1 69 ? -3.373 49.156 12.633 1 96.75 69 PHE B C 1
ATOM 4336 O O . PHE B 1 69 ? -2.908 50.062 11.945 1 96.75 69 PHE B O 1
ATOM 4343 N N . GLN B 1 70 ? -3.281 49.125 13.922 1 95.31 70 GLN B N 1
ATOM 4344 C CA . GLN B 1 70 ? -2.402 49.969 14.719 1 95.31 70 GLN B CA 1
ATOM 4345 C C . GLN B 1 70 ? -1.443 49.125 15.562 1 95.31 70 GLN B C 1
ATOM 4347 O O . GLN B 1 70 ? -1.777 48.031 15.969 1 95.31 70 GLN B O 1
ATOM 4352 N N . LYS B 1 71 ? -0.305 49.75 15.828 1 95 71 LYS B N 1
ATOM 4353 C CA . LYS B 1 71 ? 0.671 49.062 16.656 1 95 71 LYS B CA 1
ATOM 4354 C C . LYS B 1 71 ? 0.058 48.656 18 1 95 71 LYS B C 1
ATOM 4356 O O . LYS B 1 71 ? -0.556 49.469 18.688 1 95 71 LYS B O 1
ATOM 4361 N N . GLY B 1 72 ? 0.204 47.344 18.234 1 95.44 72 GLY B N 1
ATOM 4362 C CA . GLY B 1 72 ? -0.355 46.812 19.469 1 95.44 72 GLY B CA 1
ATOM 4363 C C . GLY B 1 72 ? -1.649 46.062 19.266 1 95.44 72 GLY B C 1
ATOM 4364 O O . GLY B 1 72 ? -2.096 45.344 20.156 1 95.44 72 GLY B O 1
ATOM 4365 N N . ASP B 1 73 ? -2.248 46.188 18.141 1 96.12 73 ASP B N 1
ATOM 4366 C CA . ASP B 1 73 ? -3.404 45.375 17.828 1 96.12 73 ASP B CA 1
ATOM 4367 C C . ASP B 1 73 ? -3.018 43.906 17.781 1 96.12 73 ASP B C 1
ATOM 4369 O O . ASP B 1 73 ? -1.832 43.562 17.781 1 96.12 73 ASP B O 1
ATOM 4373 N N . GLY B 1 74 ? -4.078 43.031 17.719 1 96.94 74 GLY B N 1
ATOM 4374 C CA . GLY B 1 74 ? -3.85 41.625 17.922 1 96.94 74 GLY B CA 1
ATOM 4375 C C . GLY B 1 74 ? -3.607 40.875 16.625 1 96.94 74 GLY B C 1
ATOM 4376 O O . GLY B 1 74 ? -3.711 41.438 15.539 1 96.94 74 GLY B O 1
ATOM 4377 N N . PHE B 1 75 ? -3.254 39.625 16.797 1 98.25 75 PHE B N 1
ATOM 4378 C CA . PHE B 1 75 ? -2.963 38.688 15.703 1 98.25 75 PHE B CA 1
ATOM 4379 C C . PHE B 1 75 ? -3.883 37.469 15.758 1 98.25 75 PHE B C 1
ATOM 4381 O O . PHE B 1 75 ? -4.059 36.875 16.828 1 98.25 75 PHE B O 1
ATOM 4388 N N . ALA B 1 76 ? -4.527 37.156 14.656 1 98.38 76 ALA B N 1
ATOM 4389 C CA . ALA B 1 76 ? -5.203 35.875 14.469 1 98.38 76 ALA B CA 1
ATOM 4390 C C . ALA B 1 76 ? -4.285 34.875 13.781 1 98.38 76 ALA B C 1
ATOM 4392 O O . ALA B 1 76 ? -4.031 34.969 12.578 1 98.38 76 ALA B O 1
ATOM 4393 N N . ILE B 1 77 ? -3.885 33.875 14.523 1 98.81 77 ILE B N 1
ATOM 4394 C CA . ILE B 1 77 ? -2.814 33 14.055 1 98.81 77 ILE B CA 1
ATOM 4395 C C . ILE B 1 77 ? -3.346 31.578 13.891 1 98.81 77 ILE B C 1
ATOM 4397 O O . ILE B 1 77 ? -3.922 31.016 14.82 1 98.81 77 ILE B O 1
ATOM 4401 N N . VAL B 1 78 ? -3.211 31.016 12.719 1 98.88 78 VAL B N 1
ATOM 4402 C CA . VAL B 1 78 ? -3.355 29.578 12.523 1 98.88 78 VAL B CA 1
ATOM 4403 C C . VAL B 1 78 ? -1.981 28.953 12.328 1 98.88 78 VAL B C 1
ATOM 4405 O O . VAL B 1 78 ? -1.207 29.375 11.469 1 98.88 78 VAL B O 1
ATOM 4408 N N . ALA B 1 79 ? -1.691 27.984 13.156 1 98.75 79 ALA B N 1
ATOM 4409 C CA . ALA B 1 79 ? -0.406 27.297 13.07 1 98.75 79 ALA B CA 1
ATOM 4410 C C . ALA B 1 79 ? -0.595 25.812 12.742 1 98.75 79 ALA B C 1
ATOM 4412 O O . ALA B 1 79 ? -1.482 25.156 13.289 1 98.75 79 ALA B O 1
ATOM 4413 N N . ALA B 1 80 ? 0.143 25.297 11.812 1 98.62 80 ALA B N 1
ATOM 4414 C CA . ALA B 1 80 ? 0.202 23.891 11.422 1 98.62 80 ALA B CA 1
ATOM 4415 C C . ALA B 1 80 ? 1.637 23.469 11.125 1 98.62 80 ALA B C 1
ATOM 4417 O O . ALA B 1 80 ? 2.588 24.094 11.594 1 98.62 80 ALA B O 1
ATOM 4418 N N . HIS B 1 81 ? 1.822 22.281 10.57 1 98.62 81 HIS B N 1
ATOM 4419 C CA . HIS B 1 81 ? 3.193 21.906 10.258 1 98.62 81 HIS B CA 1
ATOM 4420 C C . HIS B 1 81 ? 3.264 21.156 8.922 1 98.62 81 HIS B C 1
ATOM 4422 O O . HIS B 1 81 ? 2.268 20.594 8.469 1 98.62 81 HIS B O 1
ATOM 4428 N N . THR B 1 82 ? 4.465 21.188 8.336 1 98.62 82 THR B N 1
ATOM 4429 C CA . THR B 1 82 ? 4.656 20.781 6.949 1 98.62 82 THR B CA 1
ATOM 4430 C C . THR B 1 82 ? 5.242 19.375 6.871 1 98.62 82 THR B C 1
ATOM 4432 O O . THR B 1 82 ? 5.242 18.75 5.805 1 98.62 82 THR B O 1
ATOM 4435 N N . ASP B 1 83 ? 5.77 18.891 7.988 1 98.06 83 ASP B N 1
ATOM 4436 C CA . ASP B 1 83 ? 6.496 17.625 7.953 1 98.06 83 ASP B CA 1
ATOM 4437 C C . ASP B 1 83 ? 5.586 16.469 8.336 1 98.06 83 ASP B C 1
ATOM 4439 O O . ASP B 1 83 ? 4.488 16.672 8.859 1 98.06 83 ASP B O 1
ATOM 4443 N N . SER B 1 84 ? 5.93 15.297 7.973 1 97.69 84 SER B N 1
ATOM 4444 C CA . SER B 1 84 ? 5.285 14.023 8.281 1 97.69 84 SER B CA 1
ATOM 4445 C C . SER B 1 84 ? 6.32 12.945 8.586 1 97.69 84 SER B C 1
ATOM 4447 O O . SER B 1 84 ? 7.453 13.008 8.102 1 97.69 84 SER B O 1
ATOM 4449 N N . PRO B 1 85 ? 5.961 11.945 9.398 1 96.88 85 PRO B N 1
ATOM 4450 C CA . PRO B 1 85 ? 6.895 10.828 9.57 1 96.88 85 PRO B CA 1
ATOM 4451 C C . PRO B 1 85 ? 7.312 10.203 8.242 1 96.88 85 PRO B C 1
ATOM 4453 O O . PRO B 1 85 ? 6.488 10.062 7.332 1 96.88 85 PRO B O 1
ATOM 4456 N N . SER B 1 86 ? 8.625 9.906 8.125 1 97.56 86 SER B N 1
ATOM 4457 C CA . SER B 1 86 ? 9.172 9.391 6.875 1 97.56 86 SER B CA 1
ATOM 4458 C C . SER B 1 86 ? 10.484 8.648 7.113 1 97.56 86 SER B C 1
ATOM 4460 O O . SER B 1 86 ? 10.969 8.586 8.242 1 97.56 86 SER B O 1
ATOM 4462 N N . LEU B 1 87 ? 10.961 7.965 6.098 1 97.56 87 LEU B N 1
ATOM 4463 C CA . LEU B 1 87 ? 12.32 7.445 6.07 1 97.56 87 LEU B CA 1
ATOM 4464 C C . LEU B 1 87 ? 13.234 8.359 5.262 1 97.56 87 LEU B C 1
ATOM 4466 O O . LEU B 1 87 ? 12.992 8.602 4.078 1 97.56 87 LEU B O 1
ATOM 4470 N N . LYS B 1 88 ? 14.219 8.859 5.938 1 98 88 LYS B N 1
ATOM 4471 C CA . LYS B 1 88 ? 15.164 9.797 5.328 1 98 88 LYS B CA 1
ATOM 4472 C C . LYS B 1 88 ? 16.484 9.109 4.984 1 98 88 LYS B C 1
ATOM 4474 O O . LYS B 1 88 ? 16.984 8.289 5.762 1 98 88 LYS B O 1
ATOM 4479 N N . LEU B 1 89 ? 17.047 9.422 3.799 1 98.06 89 LEU B N 1
ATOM 4480 C CA . LEU B 1 89 ? 18.359 8.875 3.465 1 98.06 89 LEU B CA 1
ATOM 4481 C C . LEU B 1 89 ? 19.406 9.367 4.449 1 98.06 89 LEU B C 1
ATOM 4483 O O . LEU B 1 89 ? 19.422 10.539 4.82 1 98.06 89 LEU B O 1
ATOM 4487 N N . LYS B 1 90 ? 20.25 8.469 4.875 1 96.56 90 LYS B N 1
ATOM 4488 C CA . LYS B 1 90 ? 21.422 8.836 5.68 1 96.56 90 LYS B CA 1
ATOM 4489 C C . LYS B 1 90 ? 22.406 9.664 4.871 1 96.56 90 LYS B C 1
ATOM 4491 O O . LYS B 1 90 ? 22.375 9.648 3.639 1 96.56 90 LYS B O 1
ATOM 4496 N N . PRO B 1 91 ? 23.281 10.445 5.574 1 95.06 91 PRO B N 1
ATOM 4497 C CA . PRO B 1 91 ? 24.281 11.242 4.848 1 95.06 91 PRO B CA 1
ATOM 4498 C C . PRO B 1 91 ? 25.141 10.391 3.922 1 95.06 91 PRO B C 1
ATOM 4500 O O . PRO B 1 91 ? 25.594 10.875 2.879 1 95.06 91 PRO B O 1
ATOM 4503 N N . ILE B 1 92 ? 25.422 9.25 4.344 1 95.31 92 ILE B N 1
ATOM 4504 C CA . ILE B 1 92 ? 25.984 8.195 3.506 1 95.31 92 ILE B CA 1
ATOM 4505 C C . ILE B 1 92 ? 24.969 7.055 3.363 1 95.31 92 ILE B C 1
ATOM 4507 O O . ILE B 1 92 ? 24.703 6.32 4.32 1 95.31 92 ILE B O 1
ATOM 4511 N N . SER B 1 93 ? 24.438 6.961 2.156 1 96 93 SER B N 1
ATOM 4512 C CA . SER B 1 93 ? 23.297 6.047 2.012 1 96 93 SER B CA 1
ATOM 4513 C C . SER B 1 93 ? 23.703 4.805 1.223 1 96 93 SER B C 1
ATOM 4515 O O . SER B 1 93 ? 22.938 3.834 1.164 1 96 93 SER B O 1
ATOM 4517 N N . LYS B 1 94 ? 24.828 4.809 0.61 1 93.75 94 LYS B N 1
ATOM 4518 C CA . LYS B 1 94 ? 25.25 3.68 -0.214 1 93.75 94 LYS B CA 1
ATOM 4519 C C . LYS B 1 94 ? 25.484 2.439 0.64 1 93.75 94 LYS B C 1
ATOM 4521 O O . LYS B 1 94 ? 26.297 2.469 1.568 1 93.75 94 LYS B O 1
ATOM 4526 N N . GLN B 1 95 ? 24.75 1.421 0.38 1 93.56 95 GLN B N 1
ATOM 4527 C CA . GLN B 1 95 ? 24.875 0.13 1.046 1 93.56 95 GLN B CA 1
ATOM 4528 C C . GLN B 1 95 ? 24.688 -1.02 0.058 1 93.56 95 GLN B C 1
ATOM 4530 O O . GLN B 1 95 ? 23.859 -0.938 -0.852 1 93.56 95 GLN B O 1
ATOM 4535 N N . GLU B 1 96 ? 25.484 -1.973 0.213 1 93.25 96 GLU B N 1
ATOM 4536 C CA . GLU B 1 96 ? 25.406 -3.189 -0.589 1 93.25 96 GLU B CA 1
ATOM 4537 C C . GLU B 1 96 ? 25.547 -4.434 0.281 1 93.25 96 GLU B C 1
ATOM 4539 O O . GLU B 1 96 ? 26.344 -4.453 1.22 1 93.25 96 GLU B O 1
ATOM 4544 N N . SER B 1 97 ? 24.703 -5.418 0.009 1 91.56 97 SER B N 1
ATOM 4545 C CA . SER B 1 97 ? 24.828 -6.703 0.694 1 91.56 97 SER B CA 1
ATOM 4546 C C . SER B 1 97 ? 24.531 -7.863 -0.253 1 91.56 97 SER B C 1
ATOM 4548 O O . SER B 1 97 ? 23.438 -7.977 -0.785 1 91.56 97 SER B O 1
ATOM 4550 N N . LYS B 1 98 ? 25.562 -8.703 -0.527 1 90.81 98 LYS B N 1
ATOM 4551 C CA . LYS B 1 98 ? 25.438 -9.953 -1.274 1 90.81 98 LYS B CA 1
ATOM 4552 C C . LYS B 1 98 ? 24.719 -9.734 -2.598 1 90.81 98 LYS B C 1
ATOM 4554 O O . LYS B 1 98 ? 23.734 -10.43 -2.902 1 90.81 98 LYS B O 1
ATOM 4559 N N . GLY B 1 99 ? 25.062 -8.773 -3.314 1 91.56 99 GLY B N 1
ATOM 4560 C CA . GLY B 1 99 ? 24.578 -8.562 -4.668 1 91.56 99 GLY B CA 1
ATOM 4561 C C . GLY B 1 99 ? 23.312 -7.723 -4.723 1 91.56 99 GLY B C 1
ATOM 4562 O O . GLY B 1 99 ? 22.641 -7.66 -5.758 1 91.56 99 GLY B O 1
ATOM 4563 N N . HIS B 1 100 ? 22.938 -7.152 -3.615 1 95.56 100 HIS B N 1
ATOM 4564 C CA . HIS B 1 100 ? 21.781 -6.262 -3.562 1 95.56 100 HIS B CA 1
ATOM 4565 C C . HIS B 1 100 ? 22.203 -4.824 -3.281 1 95.56 100 HIS B C 1
ATOM 4567 O O . HIS B 1 100 ? 23.016 -4.578 -2.383 1 95.56 100 HIS B O 1
ATOM 4573 N N . LEU B 1 101 ? 21.734 -3.951 -4.164 1 95.62 101 LEU B N 1
ATOM 4574 C CA . LEU B 1 101 ? 21.906 -2.527 -3.896 1 95.62 101 LEU B CA 1
ATOM 4575 C C . LEU B 1 101 ? 20.828 -2.025 -2.936 1 95.62 101 LEU B C 1
ATOM 4577 O O . LEU B 1 101 ? 19.641 -2.121 -3.227 1 95.62 101 LEU B O 1
ATOM 4581 N N . MET B 1 102 ? 21.266 -1.547 -1.791 1 96.69 102 MET B N 1
ATOM 4582 C CA . MET B 1 102 ? 20.359 -1.109 -0.729 1 96.69 102 MET B CA 1
ATOM 4583 C C . MET B 1 102 ? 20.641 0.341 -0.346 1 96.69 102 MET B C 1
ATOM 4585 O O . MET B 1 102 ? 21.641 0.917 -0.759 1 96.69 102 MET B O 1
ATOM 4589 N N . LEU B 1 103 ? 19.734 0.991 0.403 1 97.25 103 LEU B N 1
ATOM 4590 C CA . LEU B 1 103 ? 19.875 2.373 0.845 1 97.25 103 LEU B CA 1
ATOM 4591 C C . LEU B 1 103 ? 19.859 2.461 2.367 1 97.25 103 LEU B C 1
ATOM 4593 O O . LEU B 1 103 ? 18.953 1.947 3.018 1 97.25 103 LEU B O 1
ATOM 4597 N N . GLY B 1 104 ? 20.906 3.078 2.934 1 96.94 104 GLY B N 1
ATOM 4598 C CA . GLY B 1 104 ? 20.828 3.455 4.336 1 96.94 104 GLY B CA 1
ATOM 4599 C C . GLY B 1 104 ? 19.812 4.547 4.609 1 96.94 104 GLY B C 1
ATOM 4600 O O . GLY B 1 104 ? 19.844 5.609 3.984 1 96.94 104 GLY B O 1
ATOM 4601 N N . VAL B 1 105 ? 18.922 4.277 5.551 1 97.38 105 VAL B N 1
ATOM 4602 C CA . VAL B 1 105 ? 17.891 5.262 5.883 1 97.38 105 VAL B CA 1
ATOM 4603 C C . VAL B 1 105 ? 17.812 5.438 7.398 1 97.38 105 VAL B C 1
ATOM 4605 O O . VAL B 1 105 ? 18.312 4.602 8.148 1 97.38 105 VAL B O 1
ATOM 4608 N N . GLU B 1 106 ? 17.297 6.512 7.805 1 96.25 106 GLU B N 1
ATOM 4609 C CA . GLU B 1 106 ? 16.969 6.773 9.203 1 96.25 106 GLU B CA 1
ATOM 4610 C C . GLU B 1 106 ? 15.508 7.184 9.367 1 96.25 106 GLU B C 1
ATOM 4612 O O . GLU B 1 106 ? 14.93 7.809 8.477 1 96.25 106 GLU B O 1
ATOM 4617 N N . MET B 1 107 ? 14.961 6.809 10.484 1 95.31 107 MET B N 1
ATOM 4618 C CA . MET B 1 107 ? 13.57 7.137 10.781 1 95.31 107 MET B CA 1
ATOM 4619 C C . MET B 1 107 ? 13.422 8.617 11.117 1 95.31 107 MET B C 1
ATOM 4621 O O . MET B 1 107 ? 14.164 9.156 11.938 1 95.31 107 MET B O 1
ATOM 4625 N N . TYR B 1 108 ? 12.578 9.266 10.43 1 96 108 TYR B N 1
ATOM 4626 C CA . TYR B 1 108 ? 12.188 10.641 10.734 1 96 108 TYR B CA 1
ATOM 4627 C C . TYR B 1 108 ? 10.82 10.68 11.406 1 96 108 TYR B C 1
ATOM 4629 O O . TYR B 1 108 ? 9.805 10.352 10.789 1 96 108 TYR B O 1
ATOM 4637 N N . GLY B 1 109 ? 10.789 11.109 12.695 1 93.88 109 GLY B N 1
ATOM 4638 C CA . GLY B 1 109 ? 9.539 11.148 13.445 1 93.88 109 GLY B CA 1
ATOM 4639 C C . GLY B 1 109 ? 9.109 9.789 13.969 1 93.88 109 GLY B C 1
ATOM 4640 O O . GLY B 1 109 ? 9.805 8.789 13.758 1 93.88 109 GLY B O 1
ATOM 4641 N N . GLY B 1 110 ? 8.016 9.766 14.672 1 93 110 GLY B N 1
ATOM 4642 C CA . GLY B 1 110 ? 7.473 8.547 15.258 1 93 110 GLY B CA 1
ATOM 4643 C C . GLY B 1 110 ? 6.488 7.836 14.344 1 93 110 GLY B C 1
ATOM 4644 O O . GLY B 1 110 ? 5.297 7.75 14.648 1 93 110 GLY B O 1
ATOM 4645 N N . GLY B 1 111 ? 6.977 7.266 13.336 1 94.5 111 GLY B N 1
ATOM 4646 C CA . GLY B 1 111 ? 6.121 6.594 12.375 1 94.5 111 GLY B CA 1
ATOM 4647 C C . GLY B 1 111 ? 5.855 5.141 12.719 1 94.5 111 GLY B C 1
ATOM 4648 O O . GLY B 1 111 ? 6.539 4.566 13.57 1 94.5 111 GLY B O 1
ATOM 4649 N N . LYS B 1 112 ? 4.766 4.582 12.156 1 95.31 112 LYS B N 1
ATOM 4650 C CA . LYS B 1 112 ? 4.547 3.141 12.117 1 95.31 112 LYS B CA 1
ATOM 4651 C C . LYS B 1 112 ? 5.312 2.496 10.969 1 95.31 112 LYS B C 1
ATOM 4653 O O . LYS B 1 112 ? 4.723 2.129 9.953 1 95.31 112 LYS B O 1
ATOM 4658 N N . PHE B 1 113 ? 6.508 2.143 11.227 1 95.62 113 PHE B N 1
ATOM 4659 C CA . PHE B 1 113 ? 7.426 1.854 10.125 1 95.62 113 PHE B CA 1
ATOM 4660 C C . PHE B 1 113 ? 7.172 0.46 9.562 1 95.62 113 PHE B C 1
ATOM 4662 O O . PHE B 1 113 ? 7.629 0.139 8.461 1 95.62 113 PHE B O 1
ATOM 4669 N N . TYR B 1 114 ? 6.441 -0.451 10.258 1 93.75 114 TYR B N 1
ATOM 4670 C CA . TYR B 1 114 ? 6.07 -1.737 9.672 1 93.75 114 TYR B CA 1
ATOM 4671 C C . TYR B 1 114 ? 5.172 -1.55 8.461 1 93.75 114 TYR B C 1
ATOM 4673 O O . TYR B 1 114 ? 5.094 -2.424 7.594 1 93.75 114 TYR B O 1
ATOM 4681 N N . THR B 1 115 ? 4.492 -0.391 8.367 1 96 115 THR B N 1
ATOM 4682 C CA . THR B 1 115 ? 3.588 -0.142 7.254 1 96 115 THR B CA 1
ATOM 4683 C C . THR B 1 115 ? 4.371 0.261 6.004 1 96 115 THR B C 1
ATOM 4685 O O . THR B 1 115 ? 3.801 0.363 4.914 1 96 115 THR B O 1
ATOM 4688 N N . TRP B 1 116 ? 5.66 0.461 6.129 1 96.5 116 TRP B N 1
ATOM 4689 C CA . TRP B 1 116 ? 6.508 0.84 5.004 1 96.5 116 TRP B CA 1
ATOM 4690 C C . TRP B 1 116 ? 7 -0.393 4.254 1 96.5 116 TRP B C 1
ATOM 4692 O O . TRP B 1 116 ? 7.5 -0.287 3.131 1 96.5 116 TRP B O 1
ATOM 4702 N N . ALA B 1 117 ? 6.867 -1.54 4.91 1 95.06 117 ALA B N 1
ATOM 4703 C CA . ALA B 1 117 ? 7.281 -2.787 4.273 1 95.06 117 ALA B CA 1
ATOM 4704 C C . ALA B 1 117 ? 6.277 -3.221 3.211 1 95.06 117 ALA B C 1
ATOM 4706 O O . ALA B 1 117 ? 5.082 -2.934 3.324 1 95.06 117 ALA B O 1
ATOM 4707 N N . ASP B 1 118 ? 6.832 -3.893 2.18 1 96.25 118 ASP B N 1
ATOM 4708 C CA . ASP B 1 118 ? 6.027 -4.523 1.137 1 96.25 118 ASP B CA 1
ATOM 4709 C C . ASP B 1 118 ? 5.145 -3.496 0.431 1 96.25 118 ASP B C 1
ATOM 4711 O O . ASP B 1 118 ? 3.932 -3.684 0.318 1 96.25 118 ASP B O 1
ATOM 4715 N N . ARG B 1 119 ? 5.773 -2.385 0.057 1 95.5 119 ARG B N 1
ATOM 4716 C CA . ARG B 1 119 ? 5.195 -1.27 -0.686 1 95.5 119 ARG B CA 1
ATOM 4717 C C . ARG B 1 119 ? 6.195 -0.705 -1.689 1 95.5 119 ARG B C 1
ATOM 4719 O O . ARG B 1 119 ? 7.406 -0.759 -1.464 1 95.5 119 ARG B O 1
ATOM 4726 N N . ASP B 1 120 ? 5.527 -0.179 -2.803 1 95.69 120 ASP B N 1
ATOM 4727 C CA . ASP B 1 120 ? 6.387 0.614 -3.676 1 95.69 120 ASP B CA 1
ATOM 4728 C C . ASP B 1 120 ? 6.836 1.898 -2.984 1 95.69 120 ASP B C 1
ATOM 4730 O O . ASP B 1 120 ? 6.023 2.6 -2.375 1 95.69 120 ASP B O 1
ATOM 4734 N N . LEU B 1 121 ? 8.078 2.154 -3.072 1 98.31 121 LEU B N 1
ATOM 4735 C CA . LEU B 1 121 ? 8.57 3.404 -2.5 1 98.31 121 LEU B CA 1
ATOM 4736 C C . LEU B 1 121 ? 9.281 4.242 -3.555 1 98.31 121 LEU B C 1
ATOM 4738 O O . LEU B 1 121 ? 10.031 3.711 -4.375 1 98.31 121 LEU B O 1
ATOM 4742 N N . SER B 1 122 ? 8.984 5.488 -3.6 1 98.5 122 SER B N 1
ATOM 4743 C CA . SER B 1 122 ? 9.672 6.48 -4.418 1 98.5 122 SER B CA 1
ATOM 4744 C C . SER B 1 122 ? 10.562 7.379 -3.562 1 98.5 122 SER B C 1
ATOM 4746 O O . SER B 1 122 ? 10.789 7.094 -2.385 1 98.5 122 SER B O 1
ATOM 4748 N N . LEU B 1 123 ? 11.164 8.375 -4.219 1 98.62 123 LEU B N 1
ATOM 4749 C CA . LEU B 1 123 ? 12.109 9.258 -3.555 1 98.62 123 LEU B CA 1
ATOM 4750 C C . LEU B 1 123 ? 11.93 10.703 -4.016 1 98.62 123 LEU B C 1
ATOM 4752 O O . LEU B 1 123 ? 11.734 10.961 -5.207 1 98.62 123 LEU B O 1
ATOM 4756 N N . ALA B 1 124 ? 11.891 11.648 -3.074 1 98.81 124 ALA B N 1
ATOM 4757 C CA . ALA B 1 124 ? 11.82 13.086 -3.342 1 98.81 124 ALA B CA 1
ATOM 4758 C C . ALA B 1 124 ? 12.617 13.875 -2.312 1 98.81 124 ALA B C 1
ATOM 4760 O O . ALA B 1 124 ? 12.961 13.352 -1.25 1 98.81 124 ALA B O 1
ATOM 4761 N N . GLY B 1 125 ? 12.984 15.078 -2.689 1 98.38 125 GLY B N 1
ATOM 4762 C CA . GLY B 1 125 ? 13.75 15.898 -1.765 1 98.38 125 GLY B CA 1
ATOM 4763 C C . GLY B 1 125 ? 14.336 17.141 -2.41 1 98.38 125 GLY B C 1
ATOM 4764 O O . GLY B 1 125 ? 13.695 17.766 -3.268 1 98.38 125 GLY B O 1
ATOM 4765 N N . ARG B 1 126 ? 15.5 17.547 -1.851 1 98.19 126 ARG B N 1
ATOM 4766 C CA . ARG B 1 126 ? 16.188 18.719 -2.371 1 98.19 126 ARG B CA 1
ATOM 4767 C C . ARG B 1 126 ? 17.672 18.469 -2.518 1 98.19 126 ARG B C 1
ATOM 4769 O O . ARG B 1 126 ? 18.25 17.641 -1.803 1 98.19 126 ARG B O 1
ATOM 4776 N N . LEU B 1 127 ? 18.25 19.156 -3.49 1 97.75 127 LEU B N 1
ATOM 4777 C CA . LEU B 1 127 ? 19.688 19.234 -3.697 1 97.75 127 LEU B CA 1
ATOM 4778 C C . LEU B 1 127 ? 20.203 20.625 -3.352 1 97.75 127 LEU B C 1
ATOM 4780 O O . LEU B 1 127 ? 19.547 21.625 -3.639 1 97.75 127 LEU B O 1
ATOM 4784 N N . ILE B 1 128 ? 21.312 20.672 -2.625 1 96.88 128 ILE B N 1
ATOM 4785 C CA . ILE B 1 128 ? 22.078 21.906 -2.461 1 96.88 128 ILE B CA 1
ATOM 4786 C C . ILE B 1 128 ? 23.234 21.922 -3.461 1 96.88 128 ILE B C 1
ATOM 4788 O O . ILE B 1 128 ? 24.141 21.094 -3.395 1 96.88 128 ILE B O 1
ATOM 4792 N N . CYS B 1 129 ? 23.203 22.875 -4.379 1 96.81 129 CYS B N 1
ATOM 4793 C CA . CYS B 1 129 ? 24.141 22.891 -5.5 1 96.81 129 CYS B CA 1
ATOM 4794 C C . CYS B 1 129 ? 24.953 24.188 -5.516 1 96.81 129 CYS B C 1
ATOM 4796 O O . CYS B 1 129 ? 24.484 25.219 -5.039 1 96.81 129 CYS B O 1
ATOM 4798 N N . GLU B 1 130 ? 26.156 24.031 -6.031 1 95.88 130 GLU B N 1
ATOM 4799 C CA . GLU B 1 130 ? 27 25.188 -6.297 1 95.88 130 GLU B CA 1
ATOM 4800 C C . GLU B 1 130 ? 27.031 25.531 -7.785 1 95.88 130 GLU B C 1
ATOM 4802 O O . GLU B 1 130 ? 27.281 24.656 -8.617 1 95.88 130 GLU B O 1
ATOM 4807 N N . LYS B 1 131 ? 26.641 26.688 -8.117 1 92.25 131 LYS B N 1
ATOM 4808 C CA . LYS B 1 131 ? 26.688 27.172 -9.492 1 92.25 131 LYS B CA 1
ATOM 4809 C C . LYS B 1 131 ? 27.344 28.562 -9.562 1 92.25 131 LYS B C 1
ATOM 4811 O O . LYS B 1 131 ? 26.75 29.547 -9.117 1 92.25 131 LYS B O 1
ATOM 4816 N N . GLU B 1 132 ? 28.484 28.625 -10.188 1 92.81 132 GLU B N 1
ATOM 4817 C CA . GLU B 1 132 ? 29.203 29.875 -10.406 1 92.81 132 GLU B CA 1
ATOM 4818 C C . GLU B 1 132 ? 29.375 30.656 -9.109 1 92.81 132 GLU B C 1
ATOM 4820 O O . GLU B 1 132 ? 29.062 31.844 -9.039 1 92.81 132 GLU B O 1
ATOM 4825 N N . GLY B 1 133 ? 29.656 30.016 -8.125 1 93.06 133 GLY B N 1
ATOM 4826 C CA . GLY B 1 133 ? 29.938 30.641 -6.848 1 93.06 133 GLY B CA 1
ATOM 4827 C C . GLY B 1 133 ? 28.703 30.828 -5.992 1 93.06 133 GLY B C 1
ATOM 4828 O O . GLY B 1 133 ? 28.812 31.266 -4.84 1 93.06 133 GLY B O 1
ATOM 4829 N N . ARG B 1 134 ? 27.609 30.469 -6.457 1 94.69 134 ARG B N 1
ATOM 4830 C CA . ARG B 1 134 ? 26.375 30.578 -5.703 1 94.69 134 ARG B CA 1
ATOM 4831 C C . ARG B 1 134 ? 25.906 29.203 -5.219 1 94.69 134 ARG B C 1
ATOM 4833 O O . ARG B 1 134 ? 26.109 28.203 -5.906 1 94.69 134 ARG B O 1
ATOM 4840 N N . ILE B 1 135 ? 25.344 29.25 -3.98 1 95.38 135 ILE B N 1
ATOM 4841 C CA . ILE B 1 135 ? 24.75 28.031 -3.422 1 95.38 135 ILE B CA 1
ATOM 4842 C C . ILE B 1 135 ? 23.219 28.141 -3.504 1 95.38 135 ILE B C 1
ATOM 4844 O O . ILE B 1 135 ? 22.625 29.062 -2.971 1 95.38 135 ILE B O 1
ATOM 4848 N N . GLU B 1 136 ? 22.688 27.188 -4.203 1 95.19 136 GLU B N 1
ATOM 4849 C CA . GLU B 1 136 ? 21.25 27.234 -4.441 1 95.19 136 GLU B CA 1
ATOM 4850 C C . GLU B 1 136 ? 20.609 25.875 -4.176 1 95.19 136 GLU B C 1
ATOM 4852 O O . GLU B 1 136 ? 21.281 24.859 -4.133 1 95.19 136 GLU B O 1
ATOM 4857 N N . THR B 1 137 ? 19.281 25.969 -3.953 1 96.44 137 THR B N 1
ATOM 4858 C CA . THR B 1 137 ? 18.516 24.75 -3.705 1 96.44 137 THR B CA 1
ATOM 4859 C C . THR B 1 137 ? 17.719 24.359 -4.945 1 96.44 137 THR B C 1
ATOM 4861 O O . THR B 1 137 ? 17.172 25.219 -5.641 1 96.44 137 THR B O 1
ATOM 4864 N N . LYS B 1 138 ? 17.688 23.047 -5.258 1 96.94 138 LYS B N 1
ATOM 4865 C CA . LYS B 1 138 ? 16.844 22.453 -6.281 1 96.94 138 LYS B CA 1
ATOM 4866 C C . LYS B 1 138 ? 16.016 21.297 -5.707 1 96.94 138 LYS B C 1
ATOM 4868 O O . LYS B 1 138 ? 16.547 20.438 -4.996 1 96.94 138 LYS B O 1
ATOM 4873 N N . ILE B 1 139 ? 14.688 21.359 -5.949 1 97.88 139 ILE B N 1
ATOM 4874 C CA . ILE B 1 139 ? 13.875 20.25 -5.449 1 97.88 139 ILE B CA 1
ATOM 4875 C C . ILE B 1 139 ? 13.57 19.281 -6.582 1 97.88 139 ILE B C 1
ATOM 4877 O O . ILE B 1 139 ? 13.609 19.656 -7.758 1 97.88 139 ILE B O 1
ATOM 4881 N N . PHE B 1 140 ? 13.312 18.031 -6.289 1 98.38 140 PHE B N 1
ATOM 4882 C CA . PHE B 1 140 ? 13.016 16.984 -7.27 1 98.38 140 PHE B CA 1
ATOM 4883 C C . PHE B 1 140 ? 12.008 15.992 -6.715 1 98.38 140 PHE B C 1
ATOM 4885 O O . PHE B 1 140 ? 11.797 15.922 -5.5 1 98.38 140 PHE B O 1
ATOM 4892 N N . ASP B 1 141 ? 11.328 15.328 -7.566 1 98.56 141 ASP B N 1
ATOM 4893 C CA . ASP B 1 141 ? 10.43 14.211 -7.305 1 98.56 141 ASP B CA 1
ATOM 4894 C C . ASP B 1 141 ? 10.555 13.141 -8.391 1 98.56 141 ASP B C 1
ATOM 4896 O O . ASP B 1 141 ? 10.219 13.391 -9.547 1 98.56 141 ASP B O 1
ATOM 4900 N N . LEU B 1 142 ? 10.977 11.938 -8.023 1 97.5 142 LEU B N 1
ATOM 4901 C CA . LEU B 1 142 ? 11.289 10.93 -9.039 1 97.5 142 LEU B CA 1
ATOM 4902 C C . LEU B 1 142 ? 10.008 10.328 -9.617 1 97.5 142 LEU B C 1
ATOM 4904 O O . LEU B 1 142 ? 10 9.859 -10.75 1 97.5 142 LEU B O 1
ATOM 4908 N N . HIS B 1 143 ? 8.938 10.281 -8.875 1 95.44 143 HIS B N 1
ATOM 4909 C CA . HIS B 1 143 ? 7.668 9.711 -9.32 1 95.44 143 HIS B CA 1
ATOM 4910 C C . HIS B 1 143 ? 7.855 8.297 -9.867 1 95.44 143 HIS B C 1
ATOM 4912 O O . HIS B 1 143 ? 7.25 7.938 -10.875 1 95.44 143 HIS B O 1
ATOM 4918 N N . LYS B 1 144 ? 8.711 7.539 -9.305 1 94.69 144 LYS B N 1
ATOM 4919 C CA . LYS B 1 144 ? 9.055 6.191 -9.75 1 94.69 144 LYS B CA 1
ATOM 4920 C C . LYS B 1 144 ? 8.992 5.199 -8.586 1 94.69 144 LYS B C 1
ATOM 4922 O O . LYS B 1 144 ? 9.43 5.512 -7.477 1 94.69 144 LYS B O 1
ATOM 4927 N N . ALA B 1 145 ? 8.375 4.004 -8.938 1 96.56 145 ALA B N 1
ATOM 4928 C CA . ALA B 1 145 ? 8.562 2.91 -7.984 1 96.56 145 ALA B CA 1
ATOM 4929 C C . ALA B 1 145 ? 10.031 2.496 -7.914 1 96.56 145 ALA B C 1
ATOM 4931 O O . ALA B 1 145 ? 10.445 1.53 -8.562 1 96.56 145 ALA B O 1
ATOM 4932 N N . LEU B 1 146 ? 10.773 3.104 -7.07 1 97.94 146 LEU B N 1
ATOM 4933 C CA . LEU B 1 146 ? 12.227 3.033 -7.07 1 97.94 146 LEU B CA 1
ATOM 4934 C C . LEU B 1 146 ? 12.711 1.836 -6.262 1 97.94 146 LEU B C 1
ATOM 4936 O O . LEU B 1 146 ? 13.703 1.195 -6.621 1 97.94 146 LEU B O 1
ATOM 4940 N N . CYS B 1 147 ? 12.125 1.608 -5.168 1 97.75 147 CYS B N 1
ATOM 4941 C CA . CYS B 1 147 ? 12.68 0.611 -4.258 1 97.75 147 CYS B CA 1
ATOM 4942 C C . CYS B 1 147 ? 11.578 -0.062 -3.447 1 97.75 147 CYS B C 1
ATOM 4944 O O . CYS B 1 147 ? 10.398 0.261 -3.605 1 97.75 147 CYS B O 1
ATOM 4946 N N . PHE B 1 148 ? 11.977 -1.088 -2.648 1 97.81 148 PHE B N 1
ATOM 4947 C CA . PHE B 1 148 ? 11.102 -1.973 -1.893 1 97.81 148 PHE B CA 1
ATOM 4948 C C . PHE B 1 148 ? 11.789 -2.465 -0.625 1 97.81 148 PHE B C 1
ATOM 4950 O O . PHE B 1 148 ? 12.977 -2.775 -0.639 1 97.81 148 PHE B O 1
ATOM 4957 N N . ILE B 1 149 ? 11.055 -2.354 0.489 1 97.56 149 ILE B N 1
ATOM 4958 C CA . ILE B 1 149 ? 11.523 -2.988 1.716 1 97.56 149 ILE B CA 1
ATOM 4959 C C . ILE B 1 149 ? 10.773 -4.301 1.938 1 97.56 149 ILE B C 1
ATOM 4961 O O . ILE B 1 149 ? 9.688 -4.312 2.523 1 97.56 149 ILE B O 1
ATOM 4965 N N . PRO B 1 150 ? 11.344 -5.383 1.552 1 96.75 150 PRO B N 1
ATOM 4966 C CA . PRO B 1 150 ? 10.625 -6.656 1.652 1 96.75 150 PRO B CA 1
ATOM 4967 C C . PRO B 1 150 ? 10.617 -7.219 3.072 1 96.75 150 PRO B C 1
ATOM 4969 O O . PRO B 1 150 ? 11.68 -7.387 3.68 1 96.75 150 PRO B O 1
ATOM 4972 N N . SER B 1 151 ? 9.422 -7.516 3.568 1 94.12 151 SER B N 1
ATOM 4973 C CA . SER B 1 151 ? 9.328 -8.266 4.82 1 94.12 151 SER B CA 1
ATOM 4974 C C . SER B 1 151 ? 9.734 -9.719 4.629 1 94.12 151 SER B C 1
ATOM 4976 O O . SER B 1 151 ? 9.852 -10.195 3.496 1 94.12 151 SER B O 1
ATOM 4978 N N . LEU B 1 152 ? 10 -10.336 5.695 1 92.44 152 LEU B N 1
ATOM 4979 C CA . LEU B 1 152 ? 10.359 -11.75 5.652 1 92.44 152 LEU B CA 1
ATOM 4980 C C . LEU B 1 152 ? 9.172 -12.602 5.227 1 92.44 152 LEU B C 1
ATOM 4982 O O . LEU B 1 152 ? 8.055 -12.398 5.711 1 92.44 152 LEU B O 1
ATOM 4986 N N . ALA B 1 153 ? 9.469 -13.531 4.273 1 91.06 153 ALA B N 1
ATOM 4987 C CA . ALA B 1 153 ? 8.414 -14.461 3.873 1 91.06 153 ALA B CA 1
ATOM 4988 C C . ALA B 1 153 ? 7.855 -15.203 5.082 1 91.06 153 ALA B C 1
ATOM 4990 O O . ALA B 1 153 ? 8.602 -15.602 5.977 1 91.06 153 ALA B O 1
ATOM 4991 N N . ILE B 1 154 ? 6.598 -15.461 5.016 1 89.31 154 ILE B N 1
ATOM 4992 C CA . ILE B 1 154 ? 5.91 -16.047 6.156 1 89.31 154 ILE B CA 1
ATOM 4993 C C . ILE B 1 154 ? 6.492 -17.438 6.457 1 89.31 154 ILE B C 1
ATOM 4995 O O . ILE B 1 154 ? 6.551 -17.844 7.617 1 89.31 154 ILE B O 1
ATOM 4999 N N . HIS B 1 155 ? 6.934 -18.156 5.449 1 88.12 155 HIS B N 1
ATOM 5000 C CA . HIS B 1 155 ? 7.461 -19.516 5.574 1 88.12 155 HIS B CA 1
ATOM 5001 C C . HIS B 1 155 ? 8.766 -19.516 6.359 1 88.12 155 HIS B C 1
ATOM 5003 O O . HIS B 1 155 ? 9.148 -20.562 6.91 1 88.12 155 HIS B O 1
ATOM 5009 N N . LEU B 1 156 ? 9.422 -18.406 6.352 1 88.69 156 LEU B N 1
ATOM 5010 C CA . LEU B 1 156 ? 10.734 -18.297 6.965 1 88.69 156 LEU B CA 1
ATOM 5011 C C . LEU B 1 156 ? 10.641 -17.672 8.352 1 88.69 156 LEU B C 1
ATOM 5013 O O . LEU B 1 156 ? 11.656 -17.516 9.039 1 88.69 156 LEU B O 1
ATOM 5017 N N . SER B 1 157 ? 9.422 -17.328 8.734 1 87.44 157 SER B N 1
ATOM 5018 C CA . SER B 1 157 ? 9.211 -16.656 10.016 1 87.44 157 SER B CA 1
ATOM 5019 C C . SER B 1 157 ? 9.164 -17.656 11.164 1 87.44 157 SER B C 1
ATOM 5021 O O . SER B 1 157 ? 9.016 -18.859 10.938 1 87.44 157 SER B O 1
ATOM 5023 N N . ASP B 1 158 ? 9.328 -17.172 12.344 1 87 158 ASP B N 1
ATOM 5024 C CA . ASP B 1 158 ? 9.188 -18.047 13.508 1 87 158 ASP B CA 1
ATOM 5025 C C . ASP B 1 158 ? 7.723 -18.391 13.758 1 87 158 ASP B C 1
ATOM 5027 O O . ASP B 1 158 ? 6.84 -17.953 13.016 1 87 158 ASP B O 1
ATOM 5031 N N . GLU B 1 159 ? 7.523 -19.156 14.734 1 85.75 159 GLU B N 1
ATOM 5032 C CA . GLU B 1 159 ? 6.195 -19.703 14.984 1 85.75 159 GLU B CA 1
ATOM 5033 C C . GLU B 1 159 ? 5.195 -18.594 15.328 1 85.75 159 GLU B C 1
ATOM 5035 O O . GLU B 1 159 ? 4.035 -18.656 14.922 1 85.75 159 GLU B O 1
ATOM 5040 N N . LYS B 1 160 ? 5.648 -17.609 16.078 1 85.25 160 LYS B N 1
ATOM 5041 C CA . LYS B 1 160 ? 4.754 -16.531 16.5 1 85.25 160 LYS B CA 1
ATOM 5042 C C . LYS B 1 160 ? 4.352 -15.664 15.312 1 85.25 160 LYS B C 1
ATOM 5044 O O . LYS B 1 160 ? 3.182 -15.297 15.172 1 85.25 160 LYS B O 1
ATOM 5049 N N . GLU B 1 161 ? 5.25 -15.398 14.438 1 88 161 GLU B N 1
ATOM 5050 C CA . GLU B 1 161 ? 5 -14.516 13.312 1 88 161 GLU B CA 1
ATOM 5051 C C . GLU B 1 161 ? 4.289 -15.25 12.18 1 88 161 GLU B C 1
ATOM 5053 O O . GLU B 1 161 ? 3.658 -14.617 11.32 1 88 161 GLU B O 1
ATOM 5058 N N . ARG B 1 162 ? 4.281 -16.531 12.156 1 88.06 162 ARG B N 1
ATOM 5059 C CA . ARG B 1 162 ? 3.721 -17.344 11.078 1 88.06 162 ARG B CA 1
ATOM 5060 C C . ARG B 1 162 ? 2.197 -17.297 11.102 1 88.06 162 ARG B C 1
ATOM 5062 O O . ARG B 1 162 ? 1.546 -17.719 10.141 1 88.06 162 ARG B O 1
ATOM 5069 N N . LYS B 1 163 ? 1.668 -16.781 12.188 1 87.25 163 LYS B N 1
ATOM 5070 C CA . LYS B 1 163 ? 0.216 -16.656 12.281 1 87.25 163 LYS B CA 1
ATOM 5071 C C . LYS B 1 163 ? -0.293 -15.484 11.438 1 87.25 163 LYS B C 1
ATOM 5073 O O . LYS B 1 163 ? -1.492 -15.383 11.172 1 87.25 163 LYS B O 1
ATOM 5078 N N . GLY B 1 164 ? 0.597 -14.609 11.102 1 87.88 164 GLY B N 1
ATOM 5079 C CA . GLY B 1 164 ? 0.252 -13.516 10.195 1 87.88 164 GLY B CA 1
ATOM 5080 C C . GLY B 1 164 ? -0.357 -12.328 10.906 1 87.88 164 GLY B C 1
ATOM 5081 O O . GLY B 1 164 ? -0.818 -11.383 10.266 1 87.88 164 GLY B O 1
ATOM 5082 N N . ASP B 1 165 ? -0.362 -12.359 12.258 1 91 165 ASP B N 1
ATOM 5083 C CA . ASP B 1 165 ? -1.016 -11.305 13.023 1 91 165 ASP B CA 1
ATOM 5084 C C . ASP B 1 165 ? 0.001 -10.516 13.852 1 91 165 ASP B C 1
ATOM 5086 O O . ASP B 1 165 ? -0.365 -9.828 14.805 1 91 165 ASP B O 1
ATOM 5090 N N . ARG B 1 166 ? 1.255 -10.711 13.484 1 92.44 166 ARG B N 1
ATOM 5091 C CA . ARG B 1 166 ? 2.283 -9.969 14.195 1 92.44 166 ARG B CA 1
ATOM 5092 C C . ARG B 1 166 ? 3.551 -9.836 13.359 1 92.44 166 ARG B C 1
ATOM 5094 O O . ARG B 1 166 ? 3.811 -10.664 12.484 1 92.44 166 ARG B O 1
ATOM 5101 N N . VAL B 1 167 ? 4.32 -8.797 13.641 1 92.62 167 VAL B N 1
ATOM 5102 C CA . VAL B 1 167 ? 5.645 -8.594 13.062 1 92.62 167 VAL B CA 1
ATOM 5103 C C . VAL B 1 167 ? 6.516 -7.793 14.031 1 92.62 167 VAL B C 1
ATOM 5105 O O . VAL B 1 167 ? 6.004 -6.969 14.797 1 92.62 167 VAL B O 1
ATOM 5108 N N . GLU B 1 168 ? 7.691 -8.117 14.125 1 93.25 168 GLU B N 1
ATOM 5109 C CA . GLU B 1 168 ? 8.727 -7.367 14.828 1 93.25 168 GLU B CA 1
ATOM 5110 C C . GLU B 1 168 ? 10.039 -7.371 14.039 1 93.25 168 GLU B C 1
ATOM 5112 O O . GLU B 1 168 ? 10.422 -8.391 13.469 1 93.25 168 GLU B O 1
ATOM 5117 N N . PHE B 1 169 ? 10.703 -6.25 13.898 1 93.06 169 PHE B N 1
ATOM 5118 C CA . PHE B 1 169 ? 11.93 -6.191 13.109 1 93.06 169 PHE B CA 1
ATOM 5119 C C . PHE B 1 169 ? 12.922 -5.203 13.711 1 93.06 169 PHE B C 1
ATOM 5121 O O . PHE B 1 169 ? 12.539 -4.367 14.539 1 93.06 169 PHE B O 1
ATOM 5128 N N . ASN B 1 170 ? 14.211 -5.41 13.383 1 94.75 170 ASN B N 1
ATOM 5129 C CA . ASN B 1 170 ? 15.258 -4.477 13.781 1 94.75 170 ASN B CA 1
ATOM 5130 C C . ASN B 1 170 ? 15.281 -3.244 12.875 1 94.75 170 ASN B C 1
ATOM 5132 O O . ASN B 1 170 ? 15.516 -3.354 11.672 1 94.75 170 ASN B O 1
ATOM 5136 N N . LYS B 1 171 ? 15.18 -2.08 13.414 1 92.81 171 LYS B N 1
ATOM 5137 C CA . LYS B 1 171 ? 15.016 -0.838 12.664 1 92.81 171 LYS B CA 1
ATOM 5138 C C . LYS B 1 171 ? 16.297 -0.484 11.906 1 92.81 171 LYS B C 1
ATOM 5140 O O . LYS B 1 171 ? 16.25 0.241 10.914 1 92.81 171 LYS B O 1
ATOM 5145 N N . GLU B 1 172 ? 17.375 -0.954 12.391 1 93.94 172 GLU B N 1
ATOM 5146 C CA . GLU B 1 172 ? 18.656 -0.628 11.758 1 93.94 172 GLU B CA 1
ATOM 5147 C C . GLU B 1 172 ? 18.969 -1.594 10.617 1 93.94 172 GLU B C 1
ATOM 5149 O O . GLU B 1 172 ? 19.453 -1.183 9.57 1 93.94 172 GLU B O 1
ATOM 5154 N N . THR B 1 173 ? 18.625 -2.877 10.734 1 94.06 173 THR B N 1
ATOM 5155 C CA . THR B 1 173 ? 19.125 -3.885 9.805 1 94.06 173 THR B CA 1
ATOM 5156 C C . THR B 1 173 ? 17.984 -4.422 8.938 1 94.06 173 THR B C 1
ATOM 5158 O O . THR B 1 173 ? 18.219 -5.09 7.93 1 94.06 173 THR B O 1
ATOM 5161 N N . GLN B 1 174 ? 16.734 -4.09 9.289 1 94.5 174 GLN B N 1
ATOM 5162 C CA . GLN B 1 174 ? 15.617 -4.707 8.586 1 94.5 174 GLN B CA 1
ATOM 5163 C C . GLN B 1 174 ? 14.633 -3.65 8.094 1 94.5 174 GLN B C 1
ATOM 5165 O O . GLN B 1 174 ? 13.422 -3.885 8.078 1 94.5 174 GLN B O 1
ATOM 5170 N N . LEU B 1 175 ? 15.109 -2.475 7.883 1 94.62 175 LEU B N 1
ATOM 5171 C CA . LEU B 1 175 ? 14.359 -1.37 7.293 1 94.62 175 LEU B CA 1
ATOM 5172 C C . LEU B 1 175 ? 15.141 -0.741 6.141 1 94.62 175 LEU B C 1
ATOM 5174 O O . LEU B 1 175 ? 15.117 0.48 5.969 1 94.62 175 LEU B O 1
ATOM 5178 N N . LEU B 1 176 ? 15.859 -1.566 5.383 1 95.88 176 LEU B N 1
ATOM 5179 C CA . LEU B 1 176 ? 16.719 -1.074 4.312 1 95.88 176 LEU B CA 1
ATOM 5180 C C . LEU B 1 176 ? 16.078 -1.319 2.949 1 95.88 176 LEU B C 1
ATOM 5182 O O . LEU B 1 176 ? 15.969 -2.465 2.506 1 95.88 176 LEU B O 1
ATOM 5186 N N . PRO B 1 177 ? 15.766 -0.291 2.211 1 97.56 177 PRO B N 1
ATOM 5187 C CA . PRO B 1 177 ? 15.172 -0.469 0.886 1 97.56 177 PRO B CA 1
ATOM 5188 C C . PRO B 1 177 ? 16.125 -1.106 -0.114 1 97.56 177 PRO B C 1
ATOM 5190 O O . PRO B 1 177 ? 17.312 -0.738 -0.166 1 97.56 177 PRO B O 1
ATOM 5193 N N . ILE B 1 178 ? 15.656 -2.105 -0.826 1 97.75 178 ILE B N 1
ATOM 5194 C CA . ILE B 1 178 ? 16.375 -2.65 -1.979 1 97.75 178 ILE B CA 1
ATOM 5195 C C . ILE B 1 178 ? 15.945 -1.903 -3.242 1 97.75 178 ILE B C 1
ATOM 5197 O O . ILE B 1 178 ? 14.766 -1.849 -3.574 1 97.75 178 ILE B O 1
ATOM 5201 N N . PHE B 1 179 ? 16.922 -1.31 -3.977 1 97.06 179 PHE B N 1
ATOM 5202 C CA . PHE B 1 179 ? 16.531 -0.504 -5.129 1 97.06 179 PHE B CA 1
ATOM 5203 C C . PHE B 1 179 ? 17.172 -1.039 -6.402 1 97.06 179 PHE B C 1
ATOM 5205 O O . PHE B 1 179 ? 16.891 -0.55 -7.5 1 97.06 179 PHE B O 1
ATOM 5212 N N . GLY B 1 180 ? 18 -2.047 -6.254 1 96.19 180 GLY B N 1
ATOM 5213 C CA . GLY B 1 180 ? 18.609 -2.666 -7.426 1 96.19 180 GLY B CA 1
ATOM 5214 C C . GLY B 1 180 ? 19.422 -3.895 -7.09 1 96.19 180 GLY B C 1
ATOM 5215 O O . GLY B 1 180 ? 19.531 -4.273 -5.922 1 96.19 180 GLY B O 1
ATOM 5216 N N . LEU B 1 181 ? 19.891 -4.559 -8.148 1 94.62 181 LEU B N 1
ATOM 5217 C CA . LEU B 1 181 ? 20.812 -5.68 -8.016 1 94.62 181 LEU B CA 1
ATOM 5218 C C . LEU B 1 181 ? 22.203 -5.293 -8.516 1 94.62 181 LEU B C 1
ATOM 5220 O O . LEU B 1 181 ? 22.344 -4.492 -9.438 1 94.62 181 LEU B O 1
ATOM 5224 N N . GLY B 1 182 ? 23.219 -5.828 -7.863 1 90.31 182 GLY B N 1
ATOM 5225 C CA . GLY B 1 182 ? 24.594 -5.578 -8.289 1 90.31 182 GLY B CA 1
ATOM 5226 C C . GLY B 1 182 ? 25.5 -5.191 -7.141 1 90.31 182 GLY B C 1
ATOM 5227 O O . GLY B 1 182 ? 25.156 -5.348 -5.973 1 90.31 182 GLY B O 1
ATOM 5228 N N . SER B 1 183 ? 26.703 -4.844 -7.574 1 84.94 183 SER B N 1
ATOM 5229 C CA . SER B 1 183 ? 27.703 -4.426 -6.602 1 84.94 183 SER B CA 1
ATOM 5230 C C . SER B 1 183 ? 28.062 -2.953 -6.773 1 84.94 183 SER B C 1
ATOM 5232 O O . SER B 1 183 ? 27.953 -2.408 -7.875 1 84.94 183 SER B O 1
ATOM 5234 N N . LEU B 1 184 ? 28.375 -2.375 -5.676 1 82.5 184 LEU B N 1
ATOM 5235 C CA . LEU B 1 184 ? 28.812 -0.984 -5.699 1 82.5 184 LEU B CA 1
ATOM 5236 C C . LEU B 1 184 ? 30.266 -0.882 -6.172 1 82.5 184 LEU B C 1
ATOM 5238 O O . LEU B 1 184 ? 31.078 -1.78 -5.918 1 82.5 184 LEU B O 1
ATOM 5242 N N . ASP B 1 185 ? 30.453 0.131 -6.926 1 77.56 185 ASP B N 1
ATOM 5243 C CA . ASP B 1 185 ? 31.844 0.419 -7.277 1 77.56 185 ASP B CA 1
ATOM 5244 C C . ASP B 1 185 ? 32.656 0.845 -6.047 1 77.56 185 ASP B C 1
ATOM 5246 O O . ASP B 1 185 ? 32.281 1.796 -5.355 1 77.56 185 ASP B O 1
ATOM 5250 N N . GLU B 1 186 ? 33.656 0.164 -5.766 1 74.5 186 GLU B N 1
ATOM 5251 C CA . GLU B 1 186 ? 34.469 0.413 -4.574 1 74.5 186 GLU B CA 1
ATOM 5252 C C . GLU B 1 186 ? 35.469 1.542 -4.809 1 74.5 186 GLU B C 1
ATOM 5254 O O . GLU B 1 186 ? 36 2.123 -3.857 1 74.5 186 GLU B O 1
ATOM 5259 N N . LYS B 1 187 ? 35.656 1.967 -6.004 1 81.62 187 LYS B N 1
ATOM 5260 C CA . LYS B 1 187 ? 36.656 2.994 -6.262 1 81.62 187 LYS B CA 1
ATOM 5261 C C . LYS B 1 187 ? 36.125 4.383 -5.914 1 81.62 187 LYS B C 1
ATOM 5263 O O . LYS B 1 187 ? 35 4.711 -6.234 1 81.62 187 LYS B O 1
ATOM 5268 N N . GLU B 1 188 ? 36.969 5.105 -5.215 1 86.88 188 GLU B N 1
ATOM 5269 C CA . GLU B 1 188 ? 36.625 6.484 -4.883 1 86.88 188 GLU B CA 1
ATOM 5270 C C . GLU B 1 188 ? 36.469 7.328 -6.141 1 86.88 188 GLU B C 1
ATOM 5272 O O . GLU B 1 188 ? 37.25 7.219 -7.082 1 86.88 188 GLU B O 1
ATOM 5277 N N . SER B 1 189 ? 35.375 8.148 -6.109 1 90.56 189 SER B N 1
ATOM 5278 C CA . SER B 1 189 ? 35.094 9.008 -7.25 1 90.56 189 SER B CA 1
ATOM 5279 C C . SER B 1 189 ? 35.625 10.422 -7.031 1 90.56 189 SER B C 1
ATOM 5281 O O . SER B 1 189 ? 35.719 10.883 -5.891 1 90.56 189 SER B O 1
ATOM 5283 N N . GLU B 1 190 ? 35.969 11.102 -8.133 1 92.38 190 GLU B N 1
ATOM 5284 C CA . GLU B 1 190 ? 36.312 12.516 -8.086 1 92.38 190 GLU B CA 1
ATOM 5285 C C . GLU B 1 190 ? 35.125 13.383 -7.754 1 92.38 190 GLU B C 1
ATOM 5287 O O . GLU B 1 190 ? 35.25 14.484 -7.227 1 92.38 190 GLU B O 1
ATOM 5292 N N . VAL B 1 191 ? 34.062 12.914 -8.109 1 94.44 191 VAL B N 1
ATOM 5293 C CA . VAL B 1 191 ? 32.812 13.594 -7.77 1 94.44 191 VAL B CA 1
ATOM 5294 C C . VAL B 1 191 ? 32.344 13.172 -6.371 1 94.44 191 VAL B C 1
ATOM 5296 O O . VAL B 1 191 ? 31.938 12.031 -6.164 1 94.44 191 VAL B O 1
ATOM 5299 N N . ASP B 1 192 ? 32.344 14.094 -5.422 1 93 192 ASP B N 1
ATOM 5300 C CA . ASP B 1 192 ? 32.219 13.844 -3.986 1 93 192 ASP B CA 1
ATOM 5301 C C . ASP B 1 192 ? 30.906 13.133 -3.66 1 93 192 ASP B C 1
ATOM 5303 O O . ASP B 1 192 ? 30.875 12.203 -2.854 1 93 192 ASP B O 1
ATOM 5307 N N . ILE B 1 193 ? 29.828 13.547 -4.254 1 95.19 193 ILE B N 1
ATOM 5308 C CA . ILE B 1 193 ? 28.516 13.047 -3.902 1 95.19 193 ILE B CA 1
ATOM 5309 C C . ILE B 1 193 ? 28.422 11.555 -4.219 1 95.19 193 ILE B C 1
ATOM 5311 O O . ILE B 1 193 ? 27.672 10.82 -3.572 1 95.19 193 ILE B O 1
ATOM 5315 N N . TYR B 1 194 ? 29.203 11.023 -5.184 1 95.56 194 TYR B N 1
ATOM 5316 C CA . TYR B 1 194 ? 29.203 9.617 -5.559 1 95.56 194 TYR B CA 1
ATOM 5317 C C . TYR B 1 194 ? 29.859 8.758 -4.477 1 95.56 194 TYR B C 1
ATOM 5319 O O . TYR B 1 194 ? 29.656 7.543 -4.438 1 95.56 194 TYR B O 1
ATOM 5327 N N . ASN B 1 195 ? 30.656 9.352 -3.66 1 93.5 195 ASN B N 1
ATOM 5328 C CA . ASN B 1 195 ? 31.312 8.617 -2.578 1 93.5 195 ASN B CA 1
ATOM 5329 C C . ASN B 1 195 ? 30.359 8.375 -1.411 1 93.5 195 ASN B C 1
ATOM 5331 O O . ASN B 1 195 ? 30.594 7.488 -0.587 1 93.5 195 ASN B O 1
ATOM 5335 N N . ARG B 1 196 ? 29.328 9.141 -1.393 1 94.5 196 ARG B N 1
ATOM 5336 C CA . ARG B 1 196 ? 28.422 9.07 -0.252 1 94.5 196 ARG B CA 1
ATOM 5337 C C . ARG B 1 196 ? 27.125 8.375 -0.631 1 94.5 196 ARG B C 1
ATOM 5339 O O . ARG B 1 196 ? 26.484 7.738 0.21 1 94.5 196 ARG B O 1
ATOM 5346 N N . HIS B 1 197 ? 26.672 8.453 -1.837 1 96.44 197 HIS B N 1
ATOM 5347 C CA . HIS B 1 197 ? 25.422 7.906 -2.355 1 96.44 197 HIS B CA 1
ATOM 5348 C C . HIS B 1 197 ? 25.656 7.094 -3.625 1 96.44 197 HIS B C 1
ATOM 5350 O O . HIS B 1 197 ? 26.625 7.344 -4.352 1 96.44 197 HIS B O 1
ATOM 5356 N N . PRO B 1 198 ? 24.797 6.055 -3.904 1 95.56 198 PRO B N 1
ATOM 5357 C CA . PRO B 1 198 ? 24.984 5.258 -5.117 1 95.56 198 PRO B CA 1
ATOM 5358 C C . PRO B 1 198 ? 24.969 6.105 -6.387 1 95.56 198 PRO B C 1
ATOM 5360 O O . PRO B 1 198 ? 24.062 6.914 -6.586 1 95.56 198 PRO B O 1
ATOM 5363 N N . LYS B 1 199 ? 25.938 5.863 -7.238 1 95.5 199 LYS B N 1
ATOM 5364 C CA . LYS B 1 199 ? 26.109 6.672 -8.445 1 95.5 199 LYS B CA 1
ATOM 5365 C C . LYS B 1 199 ? 24.844 6.672 -9.297 1 95.5 199 LYS B C 1
ATOM 5367 O O . LYS B 1 199 ? 24.422 7.719 -9.789 1 95.5 199 LYS B O 1
ATOM 5372 N N . GLU B 1 200 ? 24.281 5.516 -9.469 1 94.38 200 GLU B N 1
ATOM 5373 C CA . GLU B 1 200 ? 23.094 5.406 -10.32 1 94.38 200 GLU B CA 1
ATOM 5374 C C . GLU B 1 200 ? 21.938 6.219 -9.75 1 94.38 200 GLU B C 1
ATOM 5376 O O . GLU B 1 200 ? 21.172 6.832 -10.5 1 94.38 200 GLU B O 1
ATOM 5381 N N . LEU B 1 201 ? 21.797 6.199 -8.484 1 96.62 201 LEU B N 1
ATOM 5382 C CA . LEU B 1 201 ? 20.734 6.965 -7.84 1 96.62 201 LEU B CA 1
ATOM 5383 C C . LEU B 1 201 ? 20.969 8.461 -7.996 1 96.62 201 LEU B C 1
ATOM 5385 O O . LEU B 1 201 ? 20.047 9.211 -8.336 1 96.62 201 LEU B O 1
ATOM 5389 N N . VAL B 1 202 ? 22.188 8.883 -7.77 1 97.5 202 VAL B N 1
ATOM 5390 C CA . VAL B 1 202 ? 22.547 10.289 -7.898 1 97.5 202 VAL B CA 1
ATOM 5391 C C . VAL B 1 202 ? 22.281 10.758 -9.328 1 97.5 202 VAL B C 1
ATOM 5393 O O . VAL B 1 202 ? 21.719 11.836 -9.539 1 97.5 202 VAL B O 1
ATOM 5396 N N . ASP B 1 203 ? 22.703 9.922 -10.266 1 97.5 203 ASP B N 1
ATOM 5397 C CA . ASP B 1 203 ? 22.5 10.273 -11.664 1 97.5 203 ASP B CA 1
ATOM 5398 C C . ASP B 1 203 ? 21.016 10.461 -11.977 1 97.5 203 ASP B C 1
ATOM 5400 O O . ASP B 1 203 ? 20.641 11.391 -12.688 1 97.5 203 ASP B O 1
ATOM 5404 N N . LEU B 1 204 ? 20.234 9.609 -11.469 1 97.69 204 LEU B N 1
ATOM 5405 C CA . LEU B 1 204 ? 18.797 9.695 -11.695 1 97.69 204 LEU B CA 1
ATOM 5406 C C . LEU B 1 204 ? 18.219 10.969 -11.07 1 97.69 204 LEU B C 1
ATOM 5408 O O . LEU B 1 204 ? 17.406 11.664 -11.688 1 97.69 204 LEU B O 1
ATOM 5412 N N . ILE B 1 205 ? 18.625 11.305 -9.852 1 98.38 205 ILE B N 1
ATOM 5413 C CA . ILE B 1 205 ? 18.156 12.484 -9.133 1 98.38 205 ILE B CA 1
ATOM 5414 C C . ILE B 1 205 ? 18.578 13.742 -9.891 1 98.38 205 ILE B C 1
ATOM 5416 O O . ILE B 1 205 ? 17.766 14.648 -10.094 1 98.38 205 ILE B O 1
ATOM 5420 N N . CYS B 1 206 ? 19.812 13.766 -10.328 1 98.25 206 CYS B N 1
ATOM 5421 C CA . CYS B 1 206 ? 20.344 14.93 -11.031 1 98.25 206 CYS B CA 1
ATOM 5422 C C . CYS B 1 206 ? 19.625 15.141 -12.359 1 98.25 206 CYS B C 1
ATOM 5424 O O . CYS B 1 206 ? 19.344 16.281 -12.734 1 98.25 206 CYS B O 1
ATOM 5426 N N . LYS B 1 207 ? 19.406 14.039 -13.023 1 98 207 LYS B N 1
ATOM 5427 C CA . LYS B 1 207 ? 18.656 14.133 -14.266 1 98 207 LYS B CA 1
ATOM 5428 C C . LYS B 1 207 ? 17.281 14.758 -14.039 1 98 207 LYS B C 1
ATOM 5430 O O . LYS B 1 207 ? 16.875 15.648 -14.789 1 98 207 LYS B O 1
ATOM 5435 N N . GLU B 1 208 ? 16.562 14.32 -13 1 97.5 208 GLU B N 1
ATOM 5436 C CA . GLU B 1 208 ? 15.25 14.836 -12.672 1 97.5 208 GLU B CA 1
ATOM 5437 C C . GLU B 1 208 ? 15.312 16.312 -12.266 1 97.5 208 GLU B C 1
ATOM 5439 O O . GLU B 1 208 ? 14.438 17.094 -12.625 1 97.5 208 GLU B O 1
ATOM 5444 N N . ALA B 1 209 ? 16.344 16.688 -11.57 1 97.25 209 ALA B N 1
ATOM 5445 C CA . ALA B 1 209 ? 16.469 18.047 -11.031 1 97.25 209 ALA B CA 1
ATOM 5446 C C . ALA B 1 209 ? 17.078 18.984 -12.07 1 97.25 209 ALA B C 1
ATOM 5448 O O . ALA B 1 209 ? 17.016 20.203 -11.922 1 97.25 209 ALA B O 1
ATOM 5449 N N . GLY B 1 210 ? 17.672 18.484 -13.117 1 96.81 210 GLY B N 1
ATOM 5450 C CA . GLY B 1 210 ? 18.297 19.297 -14.156 1 96.81 210 GLY B CA 1
ATOM 5451 C C . GLY B 1 210 ? 19.625 19.891 -13.727 1 96.81 210 GLY B C 1
ATOM 5452 O O . GLY B 1 210 ? 19.906 21.062 -14.031 1 96.81 210 GLY B O 1
ATOM 5453 N N . VAL B 1 211 ? 20.422 19.172 -12.992 1 97.31 211 VAL B N 1
ATOM 5454 C CA . VAL B 1 211 ? 21.719 19.656 -12.547 1 97.31 211 VAL B CA 1
ATOM 5455 C C . VAL B 1 211 ? 22.781 18.594 -12.781 1 97.31 211 VAL B C 1
ATOM 5457 O O . VAL B 1 211 ? 22.453 17.438 -13.062 1 97.31 211 VAL B O 1
ATOM 5460 N N . SER B 1 212 ? 24.031 18.984 -12.742 1 97 212 SER B N 1
ATOM 5461 C CA . SER B 1 212 ? 25.141 18.031 -12.836 1 97 212 SER B CA 1
ATOM 5462 C C . SER B 1 212 ? 25.531 17.516 -11.453 1 97 212 SER B C 1
ATOM 5464 O O . SER B 1 212 ? 25.516 18.281 -10.477 1 97 212 SER B O 1
ATOM 5466 N N . ALA B 1 213 ? 26.016 16.266 -11.375 1 97.5 213 ALA B N 1
ATOM 5467 C CA . ALA B 1 213 ? 26.438 15.664 -10.109 1 97.5 213 ALA B CA 1
ATOM 5468 C C . ALA B 1 213 ? 27.594 16.453 -9.492 1 97.5 213 ALA B C 1
ATOM 5470 O O . ALA B 1 213 ? 27.688 16.547 -8.266 1 97.5 213 ALA B O 1
ATOM 5471 N N . GLU B 1 214 ? 28.375 17.016 -10.32 1 96.62 214 GLU B N 1
ATOM 5472 C CA . GLU B 1 214 ? 29.547 17.75 -9.852 1 96.62 214 GLU B CA 1
ATOM 5473 C C . GLU B 1 214 ? 29.141 19 -9.07 1 96.62 214 GLU B C 1
ATOM 5475 O O . GLU B 1 214 ? 29.875 19.453 -8.195 1 96.62 214 GLU B O 1
ATOM 5480 N N . SER B 1 215 ? 28.016 19.469 -9.391 1 97 215 SER B N 1
ATOM 5481 C CA . SER B 1 215 ? 27.562 20.703 -8.758 1 97 215 SER B CA 1
ATOM 5482 C C . SER B 1 215 ? 26.891 20.438 -7.414 1 97 215 SER B C 1
ATOM 5484 O O . SER B 1 215 ? 26.672 21.359 -6.621 1 97 215 SER B O 1
ATOM 5486 N N . VAL B 1 216 ? 26.594 19.156 -7.109 1 97.62 216 VAL B N 1
ATOM 5487 C CA . VAL B 1 216 ? 25.812 18.812 -5.922 1 97.62 216 VAL B CA 1
ATOM 5488 C C . VAL B 1 216 ? 26.734 18.75 -4.707 1 97.62 216 VAL B C 1
ATOM 5490 O O . VAL B 1 216 ? 27.672 17.938 -4.672 1 97.62 216 VAL B O 1
ATOM 5493 N N . LEU B 1 217 ? 26.469 19.625 -3.775 1 96.06 217 LEU B N 1
ATOM 5494 C CA . LEU B 1 217 ? 27.234 19.641 -2.535 1 96.06 217 LEU B CA 1
ATOM 5495 C C . LEU B 1 217 ? 26.625 18.703 -1.502 1 96.06 217 LEU B C 1
ATOM 5497 O O . LEU B 1 217 ? 27.344 18.062 -0.74 1 96.06 217 LEU B O 1
ATOM 5501 N N . ASP B 1 218 ? 25.297 18.703 -1.417 1 96.5 218 ASP B N 1
ATOM 5502 C CA . ASP B 1 218 ? 24.562 17.875 -0.456 1 96.5 218 ASP B CA 1
ATOM 5503 C C . ASP B 1 218 ? 23.125 17.641 -0.906 1 96.5 218 ASP B C 1
ATOM 5505 O O . ASP B 1 218 ? 22.672 18.25 -1.876 1 96.5 218 ASP B O 1
ATOM 5509 N N . MET B 1 219 ? 22.5 16.672 -0.212 1 96.75 219 MET B N 1
ATOM 5510 C CA . MET B 1 219 ? 21.109 16.406 -0.552 1 96.75 219 MET B CA 1
ATOM 5511 C C . MET B 1 219 ? 20.328 15.961 0.682 1 96.75 219 MET B C 1
ATOM 5513 O O . MET B 1 219 ? 20.906 15.438 1.634 1 96.75 219 MET B O 1
ATOM 5517 N N . ASP B 1 220 ? 19.016 16.281 0.793 1 97.25 220 ASP B N 1
ATOM 5518 C CA . ASP B 1 220 ? 18 15.789 1.72 1 97.25 220 ASP B CA 1
ATOM 5519 C C . ASP B 1 220 ? 16.906 15.016 0.98 1 97.25 220 ASP B C 1
ATOM 5521 O O . ASP B 1 220 ? 16.109 15.602 0.244 1 97.25 220 ASP B O 1
ATOM 5525 N N . CYS B 1 221 ? 16.891 13.711 1.216 1 98 221 CYS B N 1
ATOM 5526 C CA . CYS B 1 221 ? 15.984 12.875 0.449 1 98 221 CYS B CA 1
ATOM 5527 C C . CYS B 1 221 ? 15.094 12.047 1.373 1 98 221 CYS B C 1
ATOM 5529 O O . CYS B 1 221 ? 15.562 11.523 2.385 1 98 221 CYS B O 1
ATOM 5531 N N . TYR B 1 222 ? 13.852 11.984 1.009 1 98.56 222 TYR B N 1
ATOM 5532 C CA . TYR B 1 222 ? 12.875 11.227 1.775 1 98.56 222 TYR B CA 1
ATOM 5533 C C . TYR B 1 222 ? 12.164 10.203 0.895 1 98.56 222 TYR B C 1
ATOM 5535 O O . TYR B 1 222 ? 11.82 10.492 -0.255 1 98.56 222 TYR B O 1
ATOM 5543 N N . LEU B 1 223 ? 12.008 8.961 1.441 1 98.56 223 LEU B N 1
ATOM 5544 C CA . LEU B 1 223 ? 11.148 7.973 0.787 1 98.56 223 LEU B CA 1
ATOM 5545 C C . LEU B 1 223 ? 9.68 8.289 1.024 1 98.56 223 LEU B C 1
ATOM 5547 O O . LEU B 1 223 ? 9.32 8.883 2.045 1 98.56 223 LEU B O 1
ATOM 5551 N N . TYR B 1 224 ? 8.844 7.93 0.047 1 98.25 224 TYR B N 1
ATOM 5552 C CA . TYR B 1 224 ? 7.406 8.094 0.216 1 98.25 224 TYR B CA 1
ATOM 5553 C C . TYR B 1 224 ? 6.641 7.07 -0.618 1 98.25 224 TYR B C 1
ATOM 5555 O O . TYR B 1 224 ? 7.203 6.453 -1.524 1 98.25 224 TYR B O 1
ATOM 5563 N N . ASP B 1 225 ? 5.406 6.785 -0.211 1 97.19 225 ASP B N 1
ATOM 5564 C CA . ASP B 1 225 ? 4.461 5.965 -0.968 1 97.19 225 ASP B CA 1
ATOM 5565 C C . ASP B 1 225 ? 3.9 6.738 -2.16 1 97.19 225 ASP B C 1
ATOM 5567 O O . ASP B 1 225 ? 3.162 7.707 -1.984 1 97.19 225 ASP B O 1
ATOM 5571 N N . PRO B 1 226 ? 4.195 6.262 -3.406 1 95.44 226 PRO B N 1
ATOM 5572 C CA . PRO B 1 226 ? 3.738 7.02 -4.578 1 95.44 226 PRO B CA 1
ATOM 5573 C C . PRO B 1 226 ? 2.289 6.715 -4.945 1 95.44 226 PRO B C 1
ATOM 5575 O O . PRO B 1 226 ? 1.758 7.289 -5.902 1 95.44 226 PRO B O 1
ATOM 5578 N N . THR B 1 227 ? 1.595 5.758 -4.246 1 95.19 227 THR B N 1
ATOM 5579 C CA . THR B 1 227 ? 0.169 5.555 -4.48 1 95.19 227 THR B CA 1
ATOM 5580 C C . THR B 1 227 ? -0.597 6.867 -4.32 1 95.19 227 THR B C 1
ATOM 5582 O O . THR B 1 227 ? -0.533 7.504 -3.27 1 95.19 227 THR B O 1
ATOM 5585 N N . PRO B 1 228 ? -1.327 7.266 -5.332 1 95.94 228 PRO B N 1
ATOM 5586 C CA . PRO B 1 228 ? -1.975 8.578 -5.281 1 95.94 228 PRO B CA 1
ATOM 5587 C C . PRO B 1 228 ? -3.045 8.664 -4.195 1 95.94 228 PRO B C 1
ATOM 5589 O O . PRO B 1 228 ? -3.771 7.699 -3.959 1 95.94 228 PRO B O 1
ATOM 5592 N N . ALA B 1 229 ? -3.105 9.852 -3.564 1 97.94 229 ALA B N 1
ATOM 5593 C CA . ALA B 1 229 ? -4.258 10.141 -2.713 1 97.94 229 ALA B CA 1
ATOM 5594 C C . ALA B 1 229 ? -5.566 9.898 -3.459 1 97.94 229 ALA B C 1
ATOM 5596 O O . ALA B 1 229 ? -5.676 10.211 -4.645 1 97.94 229 ALA B O 1
ATOM 5597 N N . THR B 1 230 ? -6.602 9.391 -2.715 1 96.94 230 THR B N 1
ATOM 5598 C CA . THR B 1 230 ? -7.82 9.023 -3.43 1 96.94 230 THR B CA 1
ATOM 5599 C C . THR B 1 230 ? -9.039 9.133 -2.514 1 96.94 230 THR B C 1
ATOM 5601 O O . THR B 1 230 ? -8.906 9.102 -1.289 1 96.94 230 THR B O 1
ATOM 5604 N N . ILE B 1 231 ? -10.195 9.398 -3.152 1 97.12 231 ILE B N 1
ATOM 5605 C CA . ILE B 1 231 ? -11.477 9.305 -2.467 1 97.12 231 ILE B CA 1
ATOM 5606 C C . ILE B 1 231 ? -11.93 7.852 -2.412 1 97.12 231 ILE B C 1
ATOM 5608 O O . ILE B 1 231 ? -11.773 7.109 -3.383 1 97.12 231 ILE B O 1
ATOM 5612 N N . GLY B 1 232 ? -12.445 7.48 -1.244 1 96.25 232 GLY B N 1
ATOM 5613 C CA . GLY B 1 232 ? -12.891 6.102 -1.094 1 96.25 232 GLY B CA 1
ATOM 5614 C C . GLY B 1 232 ? -14.133 5.969 -0.238 1 96.25 232 GLY B C 1
ATOM 5615 O O . GLY B 1 232 ? -14.703 6.973 0.205 1 96.25 232 GLY B O 1
ATOM 5616 N N . GLY B 1 233 ? -14.5 4.656 0.051 1 96.56 233 GLY B N 1
ATOM 5617 C CA . GLY B 1 233 ? -15.727 4.359 0.782 1 96.56 233 GLY B CA 1
ATOM 5618 C C . GLY B 1 233 ? -16.922 4.145 -0.122 1 96.56 233 GLY B C 1
ATOM 5619 O O . GLY B 1 233 ? -16.922 4.566 -1.279 1 96.56 233 GLY B O 1
ATOM 5620 N N . ILE B 1 234 ? -17.906 3.586 0.426 1 95.94 234 ILE B N 1
ATOM 5621 C CA . ILE B 1 234 ? -19.078 3.197 -0.352 1 95.94 234 ILE B CA 1
ATOM 5622 C C . ILE B 1 234 ? -19.797 4.445 -0.877 1 95.94 234 ILE B C 1
ATOM 5624 O O . ILE B 1 234 ? -20.344 4.434 -1.979 1 95.94 234 ILE B O 1
ATOM 5628 N N . HIS B 1 235 ? -19.703 5.535 -0.169 1 95.12 235 HIS B N 1
ATOM 5629 C CA . HIS B 1 235 ? -20.359 6.777 -0.553 1 95.12 235 HIS B CA 1
ATOM 5630 C C . HIS B 1 235 ? -19.344 7.887 -0.792 1 95.12 235 HIS B C 1
ATOM 5632 O O . HIS B 1 235 ? -19.656 9.07 -0.619 1 95.12 235 HIS B O 1
ATOM 5638 N N . ASP B 1 236 ? -18.141 7.484 -1.08 1 95.38 236 ASP B N 1
ATOM 5639 C CA . ASP B 1 236 ? -17.078 8.445 -1.342 1 95.38 236 ASP B CA 1
ATOM 5640 C C . ASP B 1 236 ? -16.906 9.406 -0.164 1 95.38 236 ASP B C 1
ATOM 5642 O O . ASP B 1 236 ? -16.781 10.617 -0.354 1 95.38 236 ASP B O 1
ATOM 5646 N N . GLU B 1 237 ? -16.875 8.914 1.006 1 95.75 237 GLU B N 1
ATOM 5647 C CA . GLU B 1 237 ? -16.891 9.758 2.193 1 95.75 237 GLU B CA 1
ATOM 5648 C C . GLU B 1 237 ? -15.523 9.797 2.863 1 95.75 237 GLU B C 1
ATOM 5650 O O . GLU B 1 237 ? -15.344 10.477 3.879 1 95.75 237 GLU B O 1
ATOM 5655 N N . PHE B 1 238 ? -14.547 9.031 2.277 1 98.25 238 PHE B N 1
ATOM 5656 C CA . PHE B 1 238 ? -13.227 8.969 2.895 1 98.25 238 PHE B CA 1
ATOM 5657 C C . PHE B 1 238 ? -12.164 9.484 1.937 1 98.25 238 PHE B C 1
ATOM 5659 O O . PHE B 1 238 ? -12.383 9.547 0.725 1 98.25 238 PHE B O 1
ATOM 5666 N N . ILE B 1 239 ? -11.086 9.922 2.475 1 98.44 239 ILE B N 1
ATOM 5667 C CA . ILE B 1 239 ? -9.836 10.172 1.767 1 98.44 239 ILE B CA 1
ATOM 5668 C C . ILE B 1 239 ? -8.758 9.219 2.277 1 98.44 239 ILE B C 1
ATOM 5670 O O . ILE B 1 239 ? -8.562 9.078 3.488 1 98.44 239 ILE B O 1
ATOM 5674 N N . PHE B 1 240 ? -8.141 8.477 1.367 1 98.31 240 PHE B N 1
ATOM 5675 C CA . PHE B 1 240 ? -6.996 7.629 1.674 1 98.31 240 PHE B CA 1
ATOM 5676 C C . PHE B 1 240 ? -5.707 8.234 1.127 1 98.31 240 PHE B C 1
ATOM 5678 O O . PHE B 1 240 ? -5.629 8.57 -0.056 1 98.31 240 PHE B O 1
ATOM 5685 N N . SER B 1 241 ? -4.719 8.43 1.943 1 98.25 241 SER B N 1
ATOM 5686 C CA . SER B 1 241 ? -3.438 8.984 1.514 1 98.25 241 SER B CA 1
ATOM 5687 C C . SER B 1 241 ? -2.398 8.906 2.627 1 98.25 241 SER B C 1
ATOM 5689 O O . SER B 1 241 ? -2.734 8.602 3.775 1 98.25 241 SER B O 1
ATOM 5691 N N . GLY B 1 242 ? -1.175 9.094 2.17 1 97 242 GLY B N 1
ATOM 5692 C CA . GLY B 1 242 ? -0.164 9.422 3.162 1 97 242 GLY B CA 1
ATOM 5693 C C . GLY B 1 242 ? -0.167 10.891 3.553 1 97 242 GLY B C 1
ATOM 5694 O O . GLY B 1 242 ? -0.722 11.727 2.838 1 97 242 GLY B O 1
ATOM 5695 N N . LYS B 1 243 ? 0.329 11.156 4.746 1 98.31 243 LYS B N 1
ATOM 5696 C CA . LYS B 1 243 ? 0.692 12.492 5.215 1 98.31 243 LYS B CA 1
ATOM 5697 C C . LYS B 1 243 ? -0.549 13.328 5.512 1 98.31 243 LYS B C 1
ATOM 5699 O O . LYS B 1 243 ? -0.478 14.555 5.566 1 98.31 243 LYS B O 1
ATOM 5704 N N . ILE B 1 244 ? -1.75 12.625 5.641 1 98.62 244 ILE B N 1
ATOM 5705 C CA . ILE B 1 244 ? -2.906 13.383 6.109 1 98.62 244 ILE B CA 1
ATOM 5706 C C . ILE B 1 244 ? -2.539 14.156 7.371 1 98.62 244 ILE B C 1
ATOM 5708 O O . ILE B 1 244 ? -2.906 15.328 7.516 1 98.62 244 ILE B O 1
ATOM 5712 N N . ASP B 1 245 ? -1.856 13.508 8.266 1 97.94 245 ASP B N 1
ATOM 5713 C CA . ASP B 1 245 ? -1.168 14.172 9.367 1 97.94 245 ASP B CA 1
ATOM 5714 C C . ASP B 1 245 ? 0.133 14.812 8.891 1 97.94 245 ASP B C 1
ATOM 5716 O O . ASP B 1 245 ? 1.085 14.117 8.539 1 97.94 245 ASP B O 1
ATOM 5720 N N . ASN B 1 246 ? 0.288 16.031 8.766 1 98.19 246 ASN B N 1
ATOM 5721 C CA . ASN B 1 246 ? -0.648 17.094 9.125 1 98.19 246 ASN B CA 1
ATOM 5722 C C . ASN B 1 246 ? -1.011 17.953 7.914 1 98.19 246 ASN B C 1
ATOM 5724 O O . ASN B 1 246 ? -1.385 19.109 8.07 1 98.19 246 ASN B O 1
ATOM 5728 N N . LEU B 1 247 ? -0.816 17.375 6.746 1 98.75 247 LEU B N 1
ATOM 5729 C CA . LEU B 1 247 ? -1.015 18.188 5.547 1 98.75 247 LEU B CA 1
ATOM 5730 C C . LEU B 1 247 ? -2.486 18.547 5.367 1 98.75 247 LEU B C 1
ATOM 5732 O O . LEU B 1 247 ? -2.82 19.484 4.652 1 98.75 247 LEU B O 1
ATOM 5736 N N . SER B 1 248 ? -3.365 17.797 6.023 1 98.75 248 SER B N 1
ATOM 5737 C CA . SER B 1 248 ? -4.773 18.188 6.016 1 98.75 248 SER B CA 1
ATOM 5738 C C . SER B 1 248 ? -4.973 19.547 6.664 1 98.75 248 SER B C 1
ATOM 5740 O O . SER B 1 248 ? -5.629 20.422 6.094 1 98.75 248 SER B O 1
ATOM 5742 N N . MET B 1 249 ? -4.348 19.719 7.805 1 98.75 249 MET B N 1
ATOM 5743 C CA . MET B 1 249 ? -4.516 20.984 8.523 1 98.75 249 MET B CA 1
ATOM 5744 C C . MET B 1 249 ? -3.721 22.094 7.852 1 98.75 249 MET B C 1
ATOM 5746 O O . MET B 1 249 ? -4.145 23.25 7.859 1 98.75 249 MET B O 1
ATOM 5750 N N . THR B 1 250 ? -2.586 21.719 7.289 1 98.81 250 THR B N 1
ATOM 5751 C CA . THR B 1 250 ? -1.852 22.688 6.477 1 98.81 250 THR B CA 1
ATOM 5752 C C . THR B 1 250 ? -2.719 23.203 5.336 1 98.81 250 THR B C 1
ATOM 5754 O O . THR B 1 250 ? -2.799 24.406 5.105 1 98.81 250 THR B O 1
ATOM 5757 N N . TYR B 1 251 ? -3.354 22.297 4.68 1 98.81 251 TYR B N 1
ATOM 5758 C CA . TYR B 1 251 ? -4.246 22.656 3.582 1 98.81 251 TYR B CA 1
ATOM 5759 C C . TYR B 1 251 ? -5.402 23.516 4.078 1 98.81 251 TYR B C 1
ATOM 5761 O O . TYR B 1 251 ? -5.727 24.531 3.473 1 98.81 251 TYR B O 1
ATOM 5769 N N . CYS B 1 252 ? -6.059 23.094 5.133 1 98.75 252 CYS B N 1
ATOM 5770 C CA . CYS B 1 252 ? -7.199 23.828 5.68 1 98.75 252 CYS B CA 1
ATOM 5771 C C . CYS B 1 252 ? -6.797 25.234 6.117 1 98.75 252 CYS B C 1
ATOM 5773 O O . CYS B 1 252 ? -7.516 26.188 5.855 1 98.75 252 CYS B O 1
ATOM 5775 N N . GLY B 1 253 ? -5.664 25.312 6.828 1 98.81 253 GLY B N 1
ATOM 5776 C CA . GLY B 1 253 ? -5.176 26.625 7.242 1 98.81 253 GLY B CA 1
ATOM 5777 C C . GLY B 1 253 ? -4.898 27.562 6.078 1 98.81 253 GLY B C 1
ATOM 5778 O O . GLY B 1 253 ? -5.293 28.719 6.105 1 98.81 253 GLY B O 1
ATOM 5779 N N . LEU B 1 254 ? -4.223 27.047 5.055 1 98.81 254 LEU B N 1
ATOM 5780 C CA . LEU B 1 254 ? -3.877 27.828 3.881 1 98.81 254 LEU B CA 1
ATOM 5781 C C . LEU B 1 254 ? -5.129 28.328 3.168 1 98.81 254 LEU B C 1
ATOM 5783 O O . LEU B 1 254 ? -5.25 29.516 2.863 1 98.81 254 LEU B O 1
ATOM 5787 N N . HIS B 1 255 ? -6.008 27.453 2.963 1 98.69 255 HIS B N 1
ATOM 5788 C CA . HIS B 1 255 ? -7.172 27.828 2.164 1 98.69 255 HIS B CA 1
ATOM 5789 C C . HIS B 1 255 ? -8.148 28.672 2.971 1 98.69 255 HIS B C 1
ATOM 5791 O O . HIS B 1 255 ? -8.797 29.578 2.426 1 98.69 255 HIS B O 1
ATOM 5797 N N . GLY B 1 256 ? -8.289 28.375 4.266 1 98.69 256 GLY B N 1
ATOM 5798 C CA . GLY B 1 256 ? -9.039 29.297 5.105 1 98.69 256 GLY B CA 1
ATOM 5799 C C . GLY B 1 256 ? -8.445 30.688 5.125 1 98.69 256 GLY B C 1
ATOM 5800 O O . GLY B 1 256 ? -9.18 31.688 5.129 1 98.69 256 GLY B O 1
ATOM 5801 N N . PHE B 1 257 ? -7.148 30.766 5.16 1 98.62 257 PHE B N 1
ATOM 5802 C CA . PHE B 1 257 ? -6.418 32.031 5.148 1 98.62 257 PHE B CA 1
ATOM 5803 C C . PHE B 1 257 ? -6.699 32.812 3.869 1 98.62 257 PHE B C 1
ATOM 5805 O O . PHE B 1 257 ? -7.098 33.969 3.918 1 98.62 257 PHE B O 1
ATOM 5812 N N . LEU B 1 258 ? -6.57 32.156 2.762 1 98.44 258 LEU B N 1
ATOM 5813 C CA . LEU B 1 258 ? -6.762 32.812 1.465 1 98.44 258 LEU B CA 1
ATOM 5814 C C . LEU B 1 258 ? -8.219 33.219 1.274 1 98.44 258 LEU B C 1
ATOM 5816 O O . LEU B 1 258 ? -8.492 34.312 0.79 1 98.44 258 LEU B O 1
ATOM 5820 N N . GLN B 1 259 ? -9.102 32.375 1.696 1 97.81 259 GLN B N 1
ATOM 5821 C CA . GLN B 1 259 ? -10.523 32.656 1.533 1 97.81 259 GLN B CA 1
ATOM 5822 C C . GLN B 1 259 ? -10.945 33.844 2.422 1 97.81 259 GLN B C 1
ATOM 5824 O O . GLN B 1 259 ? -11.828 34.594 2.061 1 97.81 259 GLN B O 1
ATOM 5829 N N . SER B 1 260 ? -10.312 33.969 3.529 1 97.56 260 SER B N 1
ATOM 5830 C CA . SER B 1 260 ? -10.641 35.062 4.457 1 97.56 260 SER B CA 1
ATOM 5831 C C . SER B 1 260 ? -10.328 36.406 3.861 1 97.56 260 SER B C 1
ATOM 5833 O O . SER B 1 260 ? -10.82 37.438 4.34 1 97.56 260 SER B O 1
ATOM 5835 N N . LEU B 1 261 ? -9.578 36.469 2.828 1 96.38 261 LEU B N 1
ATOM 5836 C CA . LEU B 1 261 ? -9.117 37.719 2.234 1 96.38 261 LEU B CA 1
ATOM 5837 C C . LEU B 1 261 ? -9.984 38.094 1.037 1 96.38 261 LEU B C 1
ATOM 5839 O O . LEU B 1 261 ? -9.828 39.188 0.482 1 96.38 261 LEU B O 1
ATOM 5843 N N . GLU B 1 262 ? -10.859 37.281 0.65 1 94.38 262 GLU B N 1
ATOM 5844 C CA . GLU B 1 262 ? -11.648 37.469 -0.563 1 94.38 262 GLU B CA 1
ATOM 5845 C C . GLU B 1 262 ? -12.617 38.656 -0.395 1 94.38 262 GLU B C 1
ATOM 5847 O O . GLU B 1 262 ? -12.93 39.344 -1.36 1 94.38 262 GLU B O 1
ATOM 5852 N N . GLN B 1 263 ? -13.109 38.812 0.826 1 92.88 263 GLN B N 1
ATOM 5853 C CA . GLN B 1 263 ? -14.023 39.906 1.128 1 92.88 263 GLN B CA 1
ATOM 5854 C C . GLN B 1 263 ? -13.5 40.75 2.291 1 92.88 263 GLN B C 1
ATOM 5856 O O . GLN B 1 263 ? -12.906 40.219 3.23 1 92.88 263 GLN B O 1
ATOM 5861 N N . PRO B 1 264 ? -13.789 42 2.121 1 90.25 264 PRO B N 1
ATOM 5862 C CA . PRO B 1 264 ? -13.352 42.875 3.23 1 90.25 264 PRO B CA 1
ATOM 5863 C C . PRO B 1 264 ? -14.094 42.562 4.531 1 90.25 264 PRO B C 1
ATOM 5865 O O . PRO B 1 264 ? -15.25 42.125 4.5 1 90.25 264 PRO B O 1
ATOM 5868 N N . VAL B 1 265 ? -13.359 42.719 5.602 1 90.38 265 VAL B N 1
ATOM 5869 C CA . VAL B 1 265 ? -13.938 42.594 6.934 1 90.38 265 VAL B CA 1
ATOM 5870 C C . VAL B 1 265 ? -14.148 43.969 7.547 1 90.38 265 VAL B C 1
ATOM 5872 O O . VAL B 1 265 ? -13.344 44.875 7.336 1 90.38 265 VAL B O 1
ATOM 5875 N N . ALA B 1 266 ? -15.289 44.031 8.258 1 85 266 ALA B N 1
ATOM 5876 C CA . ALA B 1 266 ? -15.523 45.281 8.969 1 85 266 ALA B CA 1
ATOM 5877 C C . ALA B 1 266 ? -14.547 45.469 10.125 1 85 266 ALA B C 1
ATOM 5879 O O . ALA B 1 266 ? -14.234 44.5 10.828 1 85 266 ALA B O 1
ATOM 5880 N N . ASP B 1 267 ? -13.961 46.656 10.406 1 86.38 267 ASP B N 1
ATOM 5881 C CA . ASP B 1 267 ? -13.031 46.938 11.492 1 86.38 267 ASP B CA 1
ATOM 5882 C C . ASP B 1 267 ? -11.812 46 11.43 1 86.38 267 ASP B C 1
ATOM 5884 O O . ASP B 1 267 ? -11.492 45.344 12.406 1 86.38 267 ASP B O 1
ATOM 5888 N N . ASP B 1 268 ? -11.25 46 10.336 1 93.25 268 ASP B N 1
ATOM 5889 C CA . ASP B 1 268 ? -10.141 45.094 10.039 1 93.25 268 ASP B CA 1
ATOM 5890 C C . ASP B 1 268 ? -8.852 45.562 10.711 1 93.25 268 ASP B C 1
ATOM 5892 O O . ASP B 1 268 ? -7.891 45.938 10.031 1 93.25 268 ASP B O 1
ATOM 5896 N N . HIS B 1 269 ? -8.773 45.438 12.039 1 95.25 269 HIS B N 1
ATOM 5897 C CA . HIS B 1 269 ? -7.637 45.969 12.797 1 95.25 269 HIS B CA 1
ATOM 5898 C C . HIS B 1 269 ? -6.66 44.844 13.164 1 95.25 269 HIS B C 1
ATOM 5900 O O . HIS B 1 269 ? -5.598 45.125 13.727 1 95.25 269 HIS B O 1
ATOM 5906 N N . MET B 1 270 ? -6.941 43.656 12.805 1 96.62 270 MET B N 1
ATOM 5907 C CA . MET B 1 270 ? -6.102 42.5 13.18 1 96.62 270 MET B CA 1
ATOM 5908 C C . MET B 1 270 ? -5.09 42.188 12.078 1 96.62 270 MET B C 1
ATOM 5910 O O . MET B 1 270 ? -5.277 42.594 10.922 1 96.62 270 MET B O 1
ATOM 5914 N N . VAL B 1 271 ? -3.98 41.531 12.484 1 98.19 271 VAL B N 1
ATOM 5915 C CA . VAL B 1 271 ? -3.105 40.875 11.539 1 98.19 271 VAL B CA 1
ATOM 5916 C C . VAL B 1 271 ? -3.469 39.375 11.461 1 98.19 271 VAL B C 1
ATOM 5918 O O . VAL B 1 271 ? -3.572 38.719 12.492 1 98.19 271 VAL B O 1
ATOM 5921 N N . ARG B 1 272 ? -3.754 38.875 10.273 1 98.5 272 ARG B N 1
ATOM 5922 C CA . ARG B 1 272 ? -3.973 37.469 10.062 1 98.5 272 ARG B CA 1
ATOM 5923 C C . ARG B 1 272 ? -2.668 36.75 9.719 1 98.5 272 ARG B C 1
ATOM 5925 O O . ARG B 1 272 ? -1.929 37.188 8.836 1 98.5 272 ARG B O 1
ATOM 5932 N N . VAL B 1 273 ? -2.398 35.625 10.43 1 98.81 273 VAL B N 1
ATOM 5933 C CA . VAL B 1 273 ? -1.108 34.969 10.258 1 98.81 273 VAL B CA 1
ATOM 5934 C C . VAL B 1 273 ? -1.318 33.469 10.008 1 98.81 273 VAL B C 1
ATOM 5936 O O . VAL B 1 273 ? -2.053 32.812 10.75 1 98.81 273 VAL B O 1
ATOM 5939 N N . LEU B 1 274 ? -0.767 32.938 8.93 1 98.88 274 LEU B N 1
ATOM 5940 C CA . LEU B 1 274 ? -0.589 31.516 8.695 1 98.88 274 LEU B CA 1
ATOM 5941 C C . LEU B 1 274 ? 0.85 31.094 8.977 1 98.88 274 LEU B C 1
ATOM 5943 O O . LEU B 1 274 ? 1.78 31.594 8.336 1 98.88 274 LEU B O 1
ATOM 5947 N N . ALA B 1 275 ? 1.016 30.266 9.961 1 98.81 275 ALA B N 1
ATOM 5948 C CA . ALA B 1 275 ? 2.338 29.766 10.336 1 98.81 275 ALA B CA 1
ATOM 5949 C C . ALA B 1 275 ? 2.439 28.266 10.109 1 98.81 275 ALA B C 1
ATOM 5951 O O . ALA B 1 275 ? 1.795 27.469 10.812 1 98.81 275 ALA B O 1
ATOM 5952 N N . LEU B 1 276 ? 3.24 27.875 9.148 1 98.81 276 LEU B N 1
ATOM 5953 C CA . LEU B 1 276 ? 3.486 26.469 8.844 1 98.81 276 LEU B CA 1
ATOM 5954 C C . LEU B 1 276 ? 4.902 26.062 9.242 1 98.81 276 LEU B C 1
ATOM 5956 O O . LEU B 1 276 ? 5.871 26.438 8.578 1 98.81 276 LEU B O 1
ATOM 5960 N N . PHE B 1 277 ? 5 25.25 10.25 1 98.44 277 PHE B N 1
ATOM 5961 C CA . PHE B 1 277 ? 6.297 24.906 10.828 1 98.44 277 PHE B CA 1
ATOM 5962 C C . PHE B 1 277 ? 6.797 23.562 10.312 1 98.44 277 PHE B C 1
ATOM 5964 O O . PHE B 1 277 ? 5.996 22.719 9.922 1 98.44 277 PHE B O 1
ATOM 5971 N N . ASP B 1 278 ? 8.078 23.406 10.281 1 97.5 278 ASP B N 1
ATOM 5972 C CA . ASP B 1 278 ? 8.727 22.109 10.125 1 97.5 278 ASP B CA 1
ATOM 5973 C C . ASP B 1 278 ? 9.125 21.516 11.477 1 97.5 278 ASP B C 1
ATOM 5975 O O . ASP B 1 278 ? 9.031 22.203 12.5 1 97.5 278 ASP B O 1
ATOM 5979 N N . HIS B 1 279 ? 9.43 20.219 11.492 1 95.88 279 HIS B N 1
ATOM 5980 C CA . HIS B 1 279 ? 10.07 19.5 12.586 1 95.88 279 HIS B CA 1
ATOM 5981 C C . HIS B 1 279 ? 9.117 19.312 13.758 1 95.88 279 HIS B C 1
ATOM 5983 O O . HIS B 1 279 ? 9.555 19.172 14.906 1 95.88 279 HIS B O 1
ATOM 5989 N N . GLU B 1 280 ? 7.844 19.422 13.516 1 95.06 280 GLU B N 1
ATOM 5990 C CA . GLU B 1 280 ? 6.906 19.062 14.578 1 95.06 280 GLU B CA 1
ATOM 5991 C C . GLU B 1 280 ? 7.035 17.594 14.953 1 95.06 280 GLU B C 1
ATOM 5993 O O . GLU B 1 280 ? 6.996 17.234 16.141 1 95.06 280 GLU B O 1
ATOM 5998 N N . GLU B 1 281 ? 7.273 16.734 13.992 1 93.88 281 GLU B N 1
ATOM 5999 C CA . GLU B 1 281 ? 7.281 15.297 14.203 1 93.88 281 GLU B CA 1
ATOM 6000 C C . GLU B 1 281 ? 8.531 14.852 14.961 1 93.88 281 GLU B C 1
ATOM 6002 O O . GLU B 1 281 ? 8.617 13.711 15.406 1 93.88 281 GLU B O 1
ATOM 6007 N N . ILE B 1 282 ? 9.453 15.805 15.016 1 92.5 282 ILE B N 1
ATOM 6008 C CA . ILE B 1 282 ? 10.688 15.438 15.711 1 92.5 282 ILE B CA 1
ATOM 6009 C C . ILE B 1 282 ? 10.914 16.391 16.891 1 92.5 282 ILE B C 1
ATOM 6011 O O . ILE B 1 282 ? 12.055 16.578 17.328 1 92.5 282 ILE B O 1
ATOM 6015 N N . GLY B 1 283 ? 9.898 17.172 17.359 1 89.06 283 GLY B N 1
ATOM 6016 C CA . GLY B 1 283 ? 9.984 17.859 18.641 1 89.06 283 GLY B CA 1
ATOM 6017 C C . GLY B 1 283 ? 9.906 19.375 18.516 1 89.06 283 GLY B C 1
ATOM 6018 O O . GLY B 1 283 ? 9.781 20.078 19.516 1 89.06 283 GLY B O 1
ATOM 6019 N N . SER B 1 284 ? 10.133 20 17.297 1 91.94 284 SER B N 1
ATOM 6020 C CA . SER B 1 284 ? 9.875 21.406 16.984 1 91.94 284 SER B CA 1
ATOM 6021 C C . SER B 1 284 ? 11.023 22.297 17.453 1 91.94 284 SER B C 1
ATOM 6023 O O . SER B 1 284 ? 11.047 23.484 17.172 1 91.94 284 SER B O 1
ATOM 6025 N N . ALA B 1 285 ? 12.008 21.781 18.234 1 89.56 285 ALA B N 1
ATOM 6026 C CA . ALA B 1 285 ? 13.117 22.578 18.766 1 89.56 285 ALA B CA 1
ATOM 6027 C C . ALA B 1 285 ? 14.203 22.766 17.703 1 89.56 285 ALA B C 1
ATOM 6029 O O . ALA B 1 285 ? 15.297 22.203 17.828 1 89.56 285 ALA B O 1
ATOM 6030 N N . SER B 1 286 ? 13.922 23.547 16.766 1 90.5 286 SER B N 1
ATOM 6031 C CA . SER B 1 286 ? 14.844 23.781 15.664 1 90.5 286 SER B CA 1
ATOM 6032 C C . SER B 1 286 ? 14.617 25.156 15.047 1 90.5 286 SER B C 1
ATOM 6034 O O . SER B 1 286 ? 13.68 25.875 15.414 1 90.5 286 SER B O 1
ATOM 6036 N N . LEU B 1 287 ? 15.445 25.562 14.133 1 90 287 LEU B N 1
ATOM 6037 C CA . LEU B 1 287 ? 15.375 26.812 13.375 1 90 287 LEU B CA 1
ATOM 6038 C C . LEU B 1 287 ? 14.023 26.953 12.695 1 90 287 LEU B C 1
ATOM 6040 O O . LEU B 1 287 ? 13.469 28.047 12.625 1 90 287 LEU B O 1
ATOM 6044 N N . ALA B 1 288 ? 13.508 25.844 12.203 1 92.56 288 ALA B N 1
ATOM 6045 C CA . ALA B 1 288 ? 12.297 25.859 11.391 1 92.56 288 ALA B CA 1
ATOM 6046 C C . ALA B 1 288 ? 11.094 25.344 12.172 1 92.56 288 ALA B C 1
ATOM 6048 O O . ALA B 1 288 ? 9.992 25.234 11.633 1 92.56 288 ALA B O 1
ATOM 6049 N N . GLY B 1 289 ? 11.312 25.078 13.461 1 94.62 289 GLY B N 1
ATOM 6050 C CA . GLY B 1 289 ? 10.266 24.5 14.289 1 94.62 289 GLY B CA 1
ATOM 6051 C C . GLY B 1 289 ? 9.484 25.547 15.07 1 94.62 289 GLY B C 1
ATOM 6052 O O . GLY B 1 289 ? 9.836 26.719 15.062 1 94.62 289 GLY B O 1
ATOM 6053 N N . ALA B 1 290 ? 8.516 25.078 15.75 1 94.81 290 ALA B N 1
ATOM 6054 C CA . ALA B 1 290 ? 7.574 25.953 16.438 1 94.81 290 ALA B CA 1
ATOM 6055 C C . ALA B 1 290 ? 8.219 26.609 17.656 1 94.81 290 ALA B C 1
ATOM 6057 O O . ALA B 1 290 ? 7.723 27.625 18.156 1 94.81 290 ALA B O 1
ATOM 6058 N N . GLU B 1 291 ? 9.266 26.094 18.078 1 92.44 291 GLU B N 1
ATOM 6059 C CA . GLU B 1 291 ? 9.953 26.703 19.203 1 92.44 291 GLU B CA 1
ATOM 6060 C C . GLU B 1 291 ? 10.93 27.781 18.75 1 92.44 291 GLU B C 1
ATOM 6062 O O . GLU B 1 291 ? 11.648 28.359 19.562 1 92.44 291 GLU B O 1
ATOM 6067 N N . SER B 1 292 ? 10.891 27.984 17.5 1 91.19 292 SER B N 1
ATOM 6068 C CA . SER B 1 292 ? 11.727 29.062 16.969 1 91.19 292 SER B CA 1
ATOM 6069 C C . SER B 1 292 ? 11.133 30.422 17.281 1 91.19 292 SER B C 1
ATOM 6071 O O . SER B 1 292 ? 10.117 30.531 17.969 1 91.19 292 SER B O 1
ATOM 6073 N N . THR B 1 293 ? 11.758 31.5 16.734 1 91.44 293 THR B N 1
ATOM 6074 C CA . THR B 1 293 ? 11.375 32.875 17.047 1 91.44 293 THR B CA 1
ATOM 6075 C C . THR B 1 293 ? 10.516 33.469 15.938 1 91.44 293 THR B C 1
ATOM 6077 O O . THR B 1 293 ? 10.344 34.688 15.867 1 91.44 293 THR B O 1
ATOM 6080 N N . SER B 1 294 ? 10.039 32.656 15.094 1 92.56 294 SER B N 1
ATOM 6081 C CA . SER B 1 294 ? 9.391 33.156 13.883 1 92.56 294 SER B CA 1
ATOM 6082 C C . SER B 1 294 ? 8.164 34 14.211 1 92.56 294 SER B C 1
ATOM 6084 O O . SER B 1 294 ? 8.016 35.125 13.695 1 92.56 294 SER B O 1
ATOM 6086 N N . LEU B 1 295 ? 7.285 33.5 15.055 1 95.44 295 LEU B N 1
ATOM 6087 C CA . LEU B 1 295 ? 6.07 34.25 15.383 1 95.44 295 LEU B CA 1
ATOM 6088 C C . LEU B 1 295 ? 6.398 35.5 16.188 1 95.44 295 LEU B C 1
ATOM 6090 O O . LEU B 1 295 ? 5.797 36.562 15.977 1 95.44 295 LEU B O 1
ATOM 6094 N N . ARG B 1 296 ? 7.281 35.375 17.078 1 93.12 296 ARG B N 1
ATOM 6095 C CA . ARG B 1 296 ? 7.715 36.531 17.859 1 93.12 296 ARG B CA 1
ATOM 6096 C C . ARG B 1 296 ? 8.289 37.625 16.938 1 93.12 296 ARG B C 1
ATOM 6098 O O . ARG B 1 296 ? 8.086 38.812 17.188 1 93.12 296 ARG B O 1
ATOM 6105 N N . THR B 1 297 ? 9.023 37.188 16 1 92.38 297 THR B N 1
ATOM 6106 C CA . THR B 1 297 ? 9.602 38.125 15.031 1 92.38 297 THR B CA 1
ATOM 6107 C C . THR B 1 297 ? 8.5 38.906 14.312 1 92.38 297 THR B C 1
ATOM 6109 O O . THR B 1 297 ? 8.594 40.125 14.172 1 92.38 297 THR B O 1
ATOM 6112 N N . ILE B 1 298 ? 7.504 38.281 13.867 1 95.25 298 ILE B N 1
ATOM 6113 C CA . ILE B 1 298 ? 6.398 38.906 13.164 1 95.25 298 ILE B CA 1
ATOM 6114 C C . ILE B 1 298 ? 5.73 39.938 14.094 1 95.25 298 ILE B C 1
ATOM 6116 O O . ILE B 1 298 ? 5.516 41.094 13.711 1 95.25 298 ILE B O 1
ATOM 6120 N N . ILE B 1 299 ? 5.438 39.531 15.297 1 95.94 299 ILE B N 1
ATOM 6121 C CA . ILE B 1 299 ? 4.719 40.406 16.234 1 95.94 299 ILE B CA 1
ATOM 6122 C C . ILE B 1 299 ? 5.574 41.594 16.609 1 95.94 299 ILE B C 1
ATOM 6124 O O . ILE B 1 299 ? 5.09 42.75 16.609 1 95.94 299 ILE B O 1
ATOM 6128 N N . SER B 1 300 ? 6.816 41.375 16.828 1 94.38 300 SER B N 1
ATOM 6129 C CA . SER B 1 300 ? 7.715 42.469 17.219 1 94.38 300 SER B CA 1
ATOM 6130 C C . SER B 1 300 ? 7.926 43.438 16.078 1 94.38 300 SER B C 1
ATOM 6132 O O . SER B 1 300 ? 7.949 44.656 16.297 1 94.38 300 SER B O 1
ATOM 6134 N N . GLN B 1 301 ? 8.102 42.969 14.898 1 93.88 301 GLN B N 1
ATOM 6135 C CA . GLN B 1 301 ? 8.352 43.812 13.75 1 93.88 301 GLN B CA 1
ATOM 6136 C C . GLN B 1 301 ? 7.125 44.656 13.414 1 93.88 301 GLN B C 1
ATOM 6138 O O . GLN B 1 301 ? 7.254 45.844 13.023 1 93.88 301 GLN B O 1
ATOM 6143 N N . LEU B 1 302 ? 5.98 44.156 13.602 1 94.81 302 LEU B N 1
ATOM 6144 C CA . LEU B 1 302 ? 4.77 44.875 13.203 1 94.81 302 LEU B CA 1
ATOM 6145 C C . LEU B 1 302 ? 4.289 45.781 14.328 1 94.81 302 LEU B C 1
ATOM 6147 O O . LEU B 1 302 ? 3.826 46.906 14.07 1 94.81 302 LEU B O 1
ATOM 6151 N N . SER B 1 303 ? 4.402 45.312 15.539 1 94.56 303 SER B N 1
ATOM 6152 C CA . SER B 1 303 ? 3.844 46.062 16.672 1 94.56 303 SER B CA 1
ATOM 6153 C C . SER B 1 303 ? 4.883 47 17.281 1 94.56 303 SER B C 1
ATOM 6155 O O . SER B 1 303 ? 4.527 47.969 17.953 1 94.56 303 SER B O 1
ATOM 6157 N N . GLY B 1 304 ? 6.113 46.719 17.031 1 92.88 304 GLY B N 1
ATOM 6158 C CA . GLY B 1 304 ? 7.16 47.344 17.828 1 92.88 304 GLY B CA 1
ATOM 6159 C C . GLY B 1 304 ? 7.371 46.688 19.172 1 92.88 304 GLY B C 1
ATOM 6160 O O . GLY B 1 304 ? 6.414 46.25 19.812 1 92.88 304 GLY B O 1
ATOM 6161 N N . GLU B 1 305 ? 8.57 46.75 19.609 1 92.5 305 GLU B N 1
ATOM 6162 C CA . GLU B 1 305 ? 8.945 46.031 20.828 1 92.5 305 GLU B CA 1
ATOM 6163 C C . GLU B 1 305 ? 8.156 46.531 22.031 1 92.5 305 GLU B C 1
ATOM 6165 O O . GLU B 1 305 ? 7.863 45.75 22.953 1 92.5 305 GLU B O 1
ATOM 6170 N N . SER B 1 306 ? 7.789 47.75 22.031 1 94.94 306 SER B N 1
ATOM 6171 C CA . SER B 1 306 ? 7.125 48.344 23.172 1 94.94 306 SER B CA 1
ATOM 6172 C C . SER B 1 306 ? 5.664 47.906 23.266 1 94.94 306 SER B C 1
ATOM 6174 O O . SER B 1 306 ? 5.039 48 24.312 1 94.94 306 SER B O 1
ATOM 6176 N N . ASN B 1 307 ? 5.145 47.375 22.188 1 95.69 307 ASN B N 1
ATOM 6177 C CA . ASN B 1 307 ? 3.721 47.062 22.141 1 95.69 307 ASN B CA 1
ATOM 6178 C C . ASN B 1 307 ? 3.484 45.562 22.047 1 95.69 307 ASN B C 1
ATOM 6180 O O . ASN B 1 307 ? 2.357 45.125 21.812 1 95.69 307 ASN B O 1
ATOM 6184 N N . VAL B 1 308 ? 4.516 44.781 22.266 1 95.25 308 VAL B N 1
ATOM 6185 C CA . VAL B 1 308 ? 4.434 43.344 22.047 1 95.25 308 VAL B CA 1
ATOM 6186 C C . VAL B 1 308 ? 3.488 42.719 23.078 1 95.25 308 VAL B C 1
ATOM 6188 O O . VAL B 1 308 ? 2.67 41.875 22.734 1 95.25 308 VAL B O 1
ATOM 6191 N N . SER B 1 309 ? 3.627 43.125 24.266 1 94.38 309 SER B N 1
ATOM 6192 C CA . SER B 1 309 ? 2.803 42.531 25.328 1 94.38 309 SER B CA 1
ATOM 6193 C C . SER B 1 309 ? 1.319 42.781 25.062 1 94.38 309 SER B C 1
ATOM 6195 O O . SER B 1 309 ? 0.503 41.875 25.234 1 94.38 309 SER B O 1
ATOM 6197 N N . GLN B 1 310 ? 0.959 44 24.688 1 93.94 310 GLN B N 1
ATOM 6198 C CA . GLN B 1 310 ? -0.424 44.312 24.359 1 93.94 310 GLN B CA 1
ATOM 6199 C C . GLN B 1 310 ? -0.914 43.531 23.156 1 93.94 310 GLN B C 1
ATOM 6201 O O . GLN B 1 310 ? -2.039 43.031 23.156 1 93.94 310 GLN B O 1
ATOM 6206 N N . ALA B 1 311 ? -0.063 43.438 22.188 1 96.5 311 ALA B N 1
ATOM 6207 C CA . ALA B 1 311 ? -0.421 42.719 20.969 1 96.5 311 ALA B CA 1
ATOM 6208 C C . ALA B 1 311 ? -0.734 41.25 21.281 1 96.5 311 ALA B C 1
ATOM 6210 O O . ALA B 1 311 ? -1.724 40.688 20.797 1 96.5 311 ALA B O 1
ATOM 6211 N N . ILE B 1 312 ? 0.079 40.656 22.109 1 95.62 312 ILE B N 1
ATOM 6212 C CA . ILE B 1 312 ? -0.063 39.25 22.438 1 95.62 312 ILE B CA 1
ATOM 6213 C C . ILE B 1 312 ? -1.377 39.031 23.188 1 95.62 312 ILE B C 1
ATOM 6215 O O . ILE B 1 312 ? -2.086 38.031 22.922 1 95.62 312 ILE B O 1
ATOM 6219 N N . ARG B 1 313 ? -1.714 39.875 24.062 1 93.44 313 ARG B N 1
ATOM 6220 C CA . ARG B 1 313 ? -2.92 39.75 24.859 1 93.44 313 ARG B CA 1
ATOM 6221 C C . ARG B 1 313 ? -4.172 39.875 24 1 93.44 313 ARG B C 1
ATOM 6223 O O . ARG B 1 313 ? -5.246 39.406 24.391 1 93.44 313 ARG B O 1
ATOM 6230 N N . LYS B 1 314 ? -3.998 40.5 22.859 1 95.19 314 LYS B N 1
ATOM 6231 C CA . LYS B 1 314 ? -5.121 40.656 21.938 1 95.19 314 LYS B CA 1
ATOM 6232 C C . LYS B 1 314 ? -5.098 39.594 20.844 1 95.19 314 LYS B C 1
ATOM 6234 O O . LYS B 1 314 ? -5.902 39.625 19.906 1 95.19 314 LYS B O 1
ATOM 6239 N N . SER B 1 315 ? -4.199 38.656 20.984 1 97.31 315 SER B N 1
ATOM 6240 C CA . SER B 1 315 ? -3.988 37.656 19.938 1 97.31 315 SER B CA 1
ATOM 6241 C C . SER B 1 315 ? -4.59 36.312 20.328 1 97.31 315 SER B C 1
ATOM 6243 O O . SER B 1 315 ? -4.883 36.062 21.5 1 97.31 315 SER B O 1
ATOM 6245 N N . PHE B 1 316 ? -4.836 35.438 19.344 1 97.75 316 PHE B N 1
ATOM 6246 C CA . PHE B 1 316 ? -5.344 34.062 19.484 1 97.75 316 PHE B CA 1
ATOM 6247 C C . PHE B 1 316 ? -4.621 33.125 18.547 1 97.75 316 PHE B C 1
ATOM 6249 O O . PHE B 1 316 ? -4.363 33.469 17.391 1 97.75 316 PHE B O 1
ATOM 6256 N N . LEU B 1 317 ? -4.238 31.984 19.109 1 98.44 317 LEU B N 1
ATOM 6257 C CA . LEU B 1 317 ? -3.59 30.953 18.328 1 98.44 317 LEU B CA 1
ATOM 6258 C C . LEU B 1 317 ? -4.516 29.75 18.141 1 98.44 317 LEU B C 1
ATOM 6260 O O . LEU B 1 317 ? -4.957 29.141 19.125 1 98.44 317 LEU B O 1
ATOM 6264 N N . LEU B 1 318 ? -4.863 29.516 16.953 1 98.69 318 LEU B N 1
ATOM 6265 C CA . LEU B 1 318 ? -5.496 28.266 16.562 1 98.69 318 LEU B CA 1
ATOM 6266 C C . LEU B 1 318 ? -4.457 27.25 16.094 1 98.69 318 LEU B C 1
ATOM 6268 O O . LEU B 1 318 ? -3.953 27.344 14.977 1 98.69 318 LEU B O 1
ATOM 6272 N N . SER B 1 319 ? -4.129 26.328 16.969 1 98.62 319 SER B N 1
ATOM 6273 C CA . SER B 1 319 ? -3.197 25.25 16.641 1 98.62 319 SER B CA 1
ATOM 6274 C C . SER B 1 319 ? -3.893 24.156 15.844 1 98.62 319 SER B C 1
ATOM 6276 O O . SER B 1 319 ? -4.652 23.359 16.406 1 98.62 319 SER B O 1
ATOM 6278 N N . TYR B 1 320 ? -3.605 24.109 14.539 1 98.5 320 TYR B N 1
ATOM 6279 C CA . TYR B 1 320 ? -4.219 23.156 13.617 1 98.5 320 TYR B CA 1
ATOM 6280 C C . TYR B 1 320 ? -3.383 21.891 13.5 1 98.5 320 TYR B C 1
ATOM 6282 O O . TYR B 1 320 ? -2.393 21.859 12.766 1 98.5 320 TYR B O 1
ATOM 6290 N N . ASP B 1 321 ? -3.805 20.859 14.156 1 98.19 321 ASP B N 1
ATOM 6291 C CA . ASP B 1 321 ? -3.189 19.547 14.172 1 98.19 321 ASP B CA 1
ATOM 6292 C C . ASP B 1 321 ? -4.246 18.438 14.234 1 98.19 321 ASP B C 1
ATOM 6294 O O . ASP B 1 321 ? -5.211 18.547 15 1 98.19 321 ASP B O 1
ATOM 6298 N N . VAL B 1 322 ? -4.066 17.406 13.5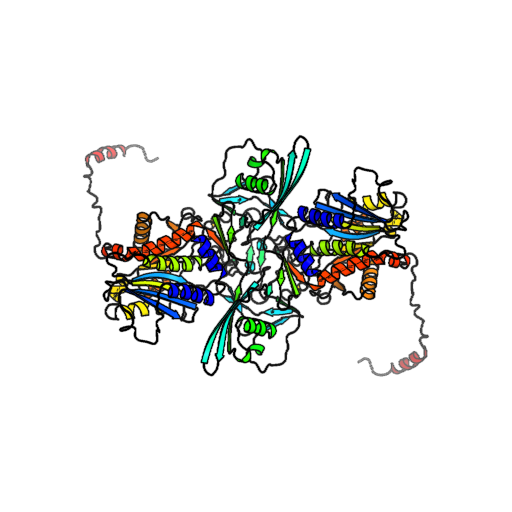08 1 98.06 322 VAL B N 1
ATOM 6299 C CA . VAL B 1 322 ? -5.082 16.375 13.391 1 98.06 322 VAL B CA 1
ATOM 6300 C C . VAL B 1 322 ? -5.297 15.703 14.742 1 98.06 322 VAL B C 1
ATOM 6302 O O . VAL B 1 322 ? -4.445 15.797 15.633 1 98.06 322 VAL B O 1
ATOM 6305 N N . SER B 1 323 ? -6.469 15.125 14.859 1 96.69 323 SER B N 1
ATOM 6306 C CA . SER B 1 323 ? -6.828 14.352 16.047 1 96.69 323 SER B CA 1
ATOM 6307 C C . SER B 1 323 ? -7.137 12.906 15.68 1 96.69 323 SER B C 1
ATOM 6309 O O . SER B 1 323 ? -7.156 12.539 14.5 1 96.69 323 SER B O 1
ATOM 6311 N N . HIS B 1 324 ? -7.371 12.07 16.75 1 96.06 324 HIS B N 1
ATOM 6312 C CA . HIS B 1 324 ? -7.672 10.664 16.531 1 96.06 324 HIS B CA 1
ATOM 6313 C C . HIS B 1 324 ? -9.172 10.438 16.359 1 96.06 324 HIS B C 1
ATOM 6315 O O . HIS B 1 324 ? -9.953 10.773 17.25 1 96.06 324 HIS B O 1
ATOM 6321 N N . ALA B 1 325 ? -9.531 9.852 15.266 1 97.44 325 ALA B N 1
ATOM 6322 C CA . ALA B 1 325 ? -10.906 9.367 15.133 1 97.44 325 ALA B CA 1
ATOM 6323 C C . ALA B 1 325 ? -11.102 8.062 15.891 1 97.44 325 ALA B C 1
ATOM 6325 O O . ALA B 1 325 ? -10.148 7.297 16.078 1 97.44 325 ALA B O 1
ATOM 6326 N N . PHE B 1 326 ? -12.328 7.84 16.266 1 95.88 326 PHE B N 1
ATOM 6327 C CA . PHE B 1 326 ? -12.688 6.586 16.922 1 95.88 326 PHE B CA 1
ATOM 6328 C C . PHE B 1 326 ? -12.477 5.41 15.977 1 95.88 326 PHE B C 1
ATOM 6330 O O . PHE B 1 326 ? -12.969 5.418 14.844 1 95.88 326 PHE B O 1
ATOM 6337 N N . ASN B 1 327 ? -11.711 4.484 16.391 1 95.19 327 ASN B N 1
ATOM 6338 C CA . ASN B 1 327 ? -11.523 3.217 15.695 1 95.19 327 ASN B CA 1
ATOM 6339 C C . ASN B 1 327 ? -12.359 2.104 16.312 1 95.19 327 ASN B C 1
ATOM 6341 O O . ASN B 1 327 ? -12.047 1.635 17.422 1 95.19 327 ASN B O 1
ATOM 6345 N N . PRO B 1 328 ? -13.359 1.634 15.641 1 94.19 328 PRO B N 1
ATOM 6346 C CA . PRO B 1 328 ? -14.242 0.625 16.234 1 94.19 328 PRO B CA 1
ATOM 6347 C C . PRO B 1 328 ? -13.516 -0.691 16.516 1 94.19 328 PRO B C 1
ATOM 6349 O O . PRO B 1 328 ? -13.984 -1.487 17.344 1 94.19 328 PRO B O 1
ATOM 6352 N N . GLU B 1 329 ? -12.43 -0.961 15.883 1 93.62 329 GLU B N 1
ATOM 6353 C CA . GLU B 1 329 ? -11.656 -2.178 16.125 1 93.62 329 GLU B CA 1
ATOM 6354 C C . GLU B 1 329 ? -10.898 -2.096 17.438 1 93.62 329 GLU B C 1
ATOM 6356 O O . GLU B 1 329 ? -10.438 -3.115 17.969 1 93.62 329 GLU B O 1
ATOM 6361 N N . TYR B 1 330 ? -10.727 -0.944 17.906 1 94 330 TYR B N 1
ATOM 6362 C CA . TYR B 1 330 ? -9.984 -0.674 19.141 1 94 330 TYR B CA 1
ATOM 6363 C C . TYR B 1 330 ? -10.797 0.205 20.078 1 94 330 TYR B C 1
ATOM 6365 O O . TYR B 1 330 ? -10.312 1.229 20.562 1 94 330 TYR B O 1
ATOM 6373 N N . SER B 1 331 ? -11.922 -0.22 20.391 1 91.12 331 SER B N 1
ATOM 6374 C CA . SER B 1 331 ? -12.891 0.6 21.109 1 91.12 331 SER B CA 1
ATOM 6375 C C . SER B 1 331 ? -12.391 0.941 22.516 1 91.12 331 SER B C 1
ATOM 6377 O O . SER B 1 331 ? -12.789 1.956 23.078 1 91.12 331 SER B O 1
ATOM 6379 N N . ASP B 1 332 ? -11.5 0.158 23.016 1 91.19 332 ASP B N 1
ATOM 6380 C CA . ASP B 1 332 ? -11.023 0.346 24.391 1 91.19 332 ASP B CA 1
ATOM 6381 C C . ASP B 1 332 ? -9.906 1.388 24.438 1 91.19 332 ASP B C 1
ATOM 6383 O O . ASP B 1 332 ? -9.445 1.761 25.516 1 91.19 332 ASP B O 1
ATOM 6387 N N . LYS B 1 333 ? -9.555 2.012 23.328 1 92.5 333 LYS B N 1
ATOM 6388 C CA . LYS B 1 333 ? -8.422 2.928 23.297 1 92.5 333 LYS B CA 1
ATOM 6389 C C . LYS B 1 333 ? -8.891 4.379 23.25 1 92.5 333 LYS B C 1
ATOM 6391 O O . LYS B 1 333 ? -8.078 5.297 23.125 1 92.5 333 LYS B O 1
ATOM 6396 N N . THR B 1 334 ? -10.094 4.617 23.359 1 90.94 334 THR B N 1
ATOM 6397 C CA . THR B 1 334 ? -10.656 5.965 23.375 1 90.94 334 THR B CA 1
ATOM 6398 C C . THR B 1 334 ? -11.578 6.152 24.578 1 90.94 334 THR B C 1
ATOM 6400 O O . THR B 1 334 ? -12.25 5.211 25.016 1 90.94 334 THR B O 1
ATOM 6403 N N . GLU B 1 335 ? -11.562 7.387 25.172 1 90.81 335 GLU B N 1
ATOM 6404 C CA . GLU B 1 335 ? -12.508 7.715 26.234 1 90.81 335 GLU B CA 1
ATOM 6405 C C . GLU B 1 335 ? -13.945 7.641 25.734 1 90.81 335 GLU B C 1
ATOM 6407 O O . GLU B 1 335 ? -14.289 8.234 24.719 1 90.81 335 GLU B O 1
ATOM 6412 N N . SER B 1 336 ? -14.805 7.02 26.375 1 90.06 336 SER B N 1
ATOM 6413 C CA . SER B 1 336 ? -16.109 6.562 25.891 1 90.06 336 SER B CA 1
ATOM 6414 C C . SER B 1 336 ? -17.016 7.738 25.531 1 90.06 336 SER B C 1
ATOM 6416 O O . SER B 1 336 ? -17.828 7.641 24.609 1 90.06 336 SER B O 1
ATOM 6418 N N . ASN B 1 337 ? -16.844 8.883 26.188 1 91.12 337 ASN B N 1
ATOM 6419 C CA . ASN B 1 337 ? -17.734 10.016 25.938 1 91.12 337 ASN B CA 1
ATOM 6420 C C . ASN B 1 337 ? -17.109 11.023 24.984 1 91.12 337 ASN B C 1
ATOM 6422 O O . ASN B 1 337 ? -17.719 12.047 24.656 1 91.12 337 ASN B O 1
ATOM 6426 N N . HIS B 1 338 ? -15.961 10.75 24.578 1 94.06 338 HIS B N 1
ATOM 6427 C CA . HIS B 1 338 ? -15.234 11.695 23.734 1 94.06 338 HIS B CA 1
ATOM 6428 C C . HIS B 1 338 ? -14.773 11.047 22.438 1 94.06 338 HIS B C 1
ATOM 6430 O O . HIS B 1 338 ? -13.648 11.281 21.984 1 94.06 338 HIS B O 1
ATOM 6436 N N . ARG B 1 339 ? -15.625 10.133 21.938 1 93.62 339 ARG B N 1
ATOM 6437 C CA . ARG B 1 339 ? -15.328 9.5 20.656 1 93.62 339 ARG B CA 1
ATOM 6438 C C . ARG B 1 339 ? -15.562 10.469 19.5 1 93.62 339 ARG B C 1
ATOM 6440 O O . ARG B 1 339 ? -16.672 10.969 19.312 1 93.62 339 ARG B O 1
ATOM 6447 N N . CYS B 1 340 ? -14.531 10.758 18.797 1 96.38 340 CYS B N 1
ATOM 6448 C CA . CYS B 1 340 ? -14.648 11.617 17.625 1 96.38 340 CYS B CA 1
ATOM 6449 C C . CYS B 1 340 ? -14.875 10.789 16.375 1 96.38 340 CYS B C 1
ATOM 6451 O O . CYS B 1 340 ? -14.242 9.758 16.172 1 96.38 340 CYS B O 1
ATOM 6453 N N . ILE B 1 341 ? -15.766 11.18 15.547 1 96.75 341 ILE B N 1
ATOM 6454 C CA . ILE B 1 341 ? -16.203 10.414 14.383 1 96.75 341 ILE B CA 1
ATOM 6455 C C . ILE B 1 341 ? -15.852 11.164 13.109 1 96.75 341 ILE B C 1
ATOM 6457 O O . ILE B 1 341 ? -15.977 12.391 13.047 1 96.75 341 ILE B O 1
ATOM 6461 N N . LEU B 1 342 ? -15.391 10.43 12.102 1 97.88 342 LEU B N 1
ATOM 6462 C CA . LEU B 1 342 ? -15.102 11.031 10.805 1 97.88 342 LEU B CA 1
ATOM 6463 C C . LEU B 1 342 ? -16.344 11.711 10.234 1 97.88 342 LEU B C 1
ATOM 6465 O O . LEU B 1 342 ? -17.453 11.188 10.359 1 97.88 342 LEU B O 1
ATOM 6469 N N . ASN B 1 343 ? -16.125 12.836 9.609 1 97.69 343 ASN B N 1
ATOM 6470 C CA . ASN B 1 343 ? -17.141 13.609 8.898 1 97.69 343 ASN B CA 1
ATOM 6471 C C . ASN B 1 343 ? -18.156 14.219 9.852 1 97.69 343 ASN B C 1
ATOM 6473 O O . ASN B 1 343 ? -19.234 14.648 9.43 1 97.69 343 ASN B O 1
ATOM 6477 N N . LYS B 1 344 ? -17.844 14.273 11.117 1 97 344 LYS B N 1
ATOM 6478 C CA . LYS B 1 344 ? -18.703 14.93 12.086 1 97 344 LYS B CA 1
ATOM 6479 C C . LYS B 1 344 ? -18.078 16.219 12.594 1 97 344 LYS B C 1
ATOM 6481 O O . LYS B 1 344 ? -18.453 16.734 13.656 1 97 344 LYS B O 1
ATOM 6486 N N . GLY B 1 345 ? -17.078 16.703 11.867 1 96.75 345 GLY B N 1
ATOM 6487 C CA . GLY B 1 345 ? -16.531 18.031 12.141 1 96.75 345 GLY B CA 1
ATOM 6488 C C . GLY B 1 345 ? -15.148 18 12.766 1 96.75 345 GLY B C 1
ATOM 6489 O O . GLY B 1 345 ? -14.609 16.922 13.031 1 96.75 345 GLY B O 1
ATOM 6490 N N . VAL B 1 346 ? -14.609 19.188 12.984 1 98.06 346 VAL B N 1
ATOM 6491 C CA . VAL B 1 346 ? -13.281 19.391 13.562 1 98.06 346 VAL B CA 1
ATOM 6492 C C . VAL B 1 346 ? -13.312 19.078 15.055 1 98.06 346 VAL B C 1
ATOM 6494 O O . VAL B 1 346 ? -14.352 19.219 15.703 1 98.06 346 VAL B O 1
ATOM 6497 N N . VAL B 1 347 ? -12.133 18.625 15.547 1 98.25 347 VAL B N 1
ATOM 6498 C CA . VAL B 1 347 ? -12.016 18.219 16.938 1 98.25 347 VAL B CA 1
ATOM 6499 C C . VAL B 1 347 ? -11.227 19.25 17.734 1 98.25 347 VAL B C 1
ATOM 6501 O O . VAL B 1 347 ? -10.133 19.641 17.328 1 98.25 347 VAL B O 1
ATOM 6504 N N . MET B 1 348 ? -11.812 19.688 18.766 1 97.81 348 MET B N 1
ATOM 6505 C CA . MET B 1 348 ? -11.094 20.469 19.766 1 97.81 348 MET B CA 1
ATOM 6506 C C . MET B 1 348 ? -10.523 19.578 20.859 1 97.81 348 MET B C 1
ATOM 6508 O O . MET B 1 348 ? -11.266 18.844 21.531 1 97.81 348 MET B O 1
ATOM 6512 N N . SER B 1 349 ? -9.242 19.641 21.062 1 96.69 349 SER B N 1
ATOM 6513 C CA . SER B 1 349 ? -8.562 18.688 21.953 1 96.69 349 SER B CA 1
ATOM 6514 C C . SER B 1 349 ? -8.227 19.344 23.297 1 96.69 349 SER B C 1
ATOM 6516 O O . SER B 1 349 ? -7.719 20.453 23.344 1 96.69 349 SER B O 1
ATOM 6518 N N . PHE B 1 350 ? -8.523 18.625 24.359 1 94.38 350 PHE B N 1
ATOM 6519 C CA . PHE B 1 350 ? -8.258 19.062 25.719 1 94.38 350 PHE B CA 1
ATOM 6520 C C . PHE B 1 350 ? -7.246 18.141 26.406 1 94.38 350 PHE B C 1
ATOM 6522 O O . PHE B 1 350 ? -7.195 16.953 26.109 1 94.38 350 PHE B O 1
ATOM 6529 N N . ALA B 1 351 ? -6.402 18.719 27.234 1 92.69 351 ALA B N 1
ATOM 6530 C CA . ALA B 1 351 ? -5.504 17.969 28.109 1 92.69 351 ALA B CA 1
ATOM 6531 C C . ALA B 1 351 ? -5.184 18.75 29.375 1 92.69 351 ALA B C 1
ATOM 6533 O O . ALA B 1 351 ? -4.57 19.828 29.312 1 92.69 351 ALA B O 1
ATOM 6534 N N . ALA B 1 352 ? -5.473 18.172 30.5 1 86.31 352 ALA B N 1
ATOM 6535 C CA . ALA B 1 352 ? -5.172 18.828 31.766 1 86.31 352 ALA B CA 1
ATOM 6536 C C . ALA B 1 352 ? -3.664 18.938 31.984 1 86.31 352 ALA B C 1
ATOM 6538 O O . ALA B 1 352 ? -3.199 19.828 32.719 1 86.31 352 ALA B O 1
ATOM 6539 N N . SER B 1 353 ? -2.939 18.109 31.312 1 85.25 353 SER B N 1
ATOM 6540 C CA . SER B 1 353 ? -1.482 18.094 31.391 1 85.25 353 SER B CA 1
ATOM 6541 C C . SER B 1 353 ? -0.875 19.266 30.625 1 85.25 353 SER B C 1
ATOM 6543 O O . SER B 1 353 ? 0.321 19.531 30.75 1 85.25 353 SER B O 1
ATOM 6545 N N . GLN B 1 354 ? -1.66 19.891 29.734 1 87.62 354 GLN B N 1
ATOM 6546 C CA . GLN B 1 354 ? -1.269 21 28.891 1 87.62 354 GLN B CA 1
ATOM 6547 C C . GLN B 1 354 ? -0.475 20.516 27.672 1 87.62 354 GLN B C 1
ATOM 6549 O O . GLN B 1 354 ? 0.2 21.312 27.016 1 87.62 354 GLN B O 1
ATOM 6554 N N . ASN B 1 355 ? -0.56 19.234 27.5 1 89.62 355 ASN B N 1
ATOM 6555 C CA . ASN B 1 355 ? -0.058 18.75 26.219 1 89.62 355 ASN B CA 1
ATOM 6556 C C . ASN B 1 355 ? -0.909 19.25 25.047 1 89.62 355 ASN B C 1
ATOM 6558 O O . ASN B 1 355 ? -0.493 19.172 23.891 1 89.62 355 ASN B O 1
ATOM 6562 N N . MET B 1 356 ? -2.033 19.609 25.438 1 93.25 356 MET B N 1
ATOM 6563 C CA . MET B 1 356 ? -2.877 20.469 24.594 1 93.25 356 MET B CA 1
ATOM 6564 C C . MET B 1 356 ? -3.164 21.797 25.281 1 93.25 356 MET B C 1
ATOM 6566 O O . MET B 1 356 ? -3.387 21.828 26.5 1 93.25 356 MET B O 1
ATOM 6570 N N . ALA B 1 357 ? -3.246 22.797 24.5 1 94.62 357 ALA B N 1
ATOM 6571 C CA . ALA B 1 357 ? -3.264 24.125 25.109 1 94.62 357 ALA B CA 1
ATOM 6572 C C . ALA B 1 357 ? -4.691 24.641 25.25 1 94.62 357 ALA B C 1
ATOM 6574 O O . ALA B 1 357 ? -4.91 25.734 25.797 1 94.62 357 ALA B O 1
ATOM 6575 N N . THR B 1 358 ? -5.633 23.906 24.812 1 95.31 358 THR B N 1
ATOM 6576 C CA . THR B 1 358 ? -7.02 24.344 24.891 1 95.31 358 THR B CA 1
ATOM 6577 C C . THR B 1 358 ? -7.445 24.547 26.344 1 95.31 358 THR B C 1
ATOM 6579 O O . THR B 1 358 ? -7.227 23.672 27.188 1 95.31 358 THR B O 1
ATOM 6582 N N . SER B 1 359 ? -7.949 25.688 26.625 1 92.19 359 SER B N 1
ATOM 6583 C CA . SER B 1 359 ? -8.523 26.047 27.922 1 92.19 359 SER B CA 1
ATOM 6584 C C . SER B 1 359 ? -10 26.422 27.781 1 92.19 359 SER B C 1
ATOM 6586 O O . SER B 1 359 ? -10.523 26.5 26.672 1 92.19 359 SER B O 1
ATOM 6588 N N . ALA B 1 360 ? -10.625 26.656 28.953 1 90.94 360 ALA B N 1
ATOM 6589 C CA . ALA B 1 360 ? -12.047 27 28.922 1 90.94 360 ALA B CA 1
ATOM 6590 C C . ALA B 1 360 ? -12.273 28.281 28.125 1 90.94 360 ALA B C 1
ATOM 6592 O O . ALA B 1 360 ? -13.195 28.359 27.312 1 90.94 360 ALA B O 1
ATOM 6593 N N . PRO B 1 361 ? -11.484 29.312 28.297 1 90.94 361 PRO B N 1
ATOM 6594 C CA . PRO B 1 361 ? -11.695 30.531 27.516 1 90.94 361 PRO B CA 1
ATOM 6595 C C . PRO B 1 361 ? -11.492 30.312 26.016 1 90.94 361 PRO B C 1
ATOM 6597 O O . PRO B 1 361 ? -12.312 30.766 25.219 1 90.94 361 PRO B O 1
ATOM 6600 N N . SER B 1 362 ? -10.375 29.656 25.703 1 95.25 362 SER B N 1
ATOM 6601 C CA . SER B 1 362 ? -10.133 29.453 24.281 1 95.25 362 SER B CA 1
ATOM 6602 C C . SER B 1 362 ? -11.18 28.531 23.672 1 95.25 362 SER B C 1
ATOM 6604 O O . SER B 1 362 ? -11.578 28.719 22.516 1 95.25 362 SER B O 1
ATOM 6606 N N . ALA B 1 363 ? -11.602 27.547 24.422 1 96 363 ALA B N 1
ATOM 6607 C CA . ALA B 1 363 ? -12.68 26.656 23.969 1 96 363 ALA B CA 1
ATOM 6608 C C . ALA B 1 363 ? -13.969 27.438 23.734 1 96 363 ALA B C 1
ATOM 6610 O O . ALA B 1 363 ? -14.703 27.156 22.781 1 96 363 ALA B O 1
ATOM 6611 N N . ALA B 1 364 ? -14.273 28.344 24.625 1 94 364 ALA B N 1
ATOM 6612 C CA . ALA B 1 364 ? -15.477 29.172 24.5 1 94 364 ALA B CA 1
ATOM 6613 C C . ALA B 1 364 ? -15.461 29.984 23.203 1 94 364 ALA B C 1
ATOM 6615 O O . ALA B 1 364 ? -16.484 30.125 22.531 1 94 364 ALA B O 1
ATOM 6616 N N . VAL B 1 365 ? -14.352 30.516 22.906 1 94.38 365 VAL B N 1
ATOM 6617 C CA . VAL B 1 365 ? -14.195 31.266 21.672 1 94.38 365 VAL B CA 1
ATOM 6618 C C . VAL B 1 365 ? -14.516 30.375 20.469 1 94.38 365 VAL B C 1
ATOM 6620 O O . VAL B 1 365 ? -15.289 30.766 19.594 1 94.38 365 VAL B O 1
ATOM 6623 N N . MET B 1 366 ? -13.938 29.188 20.469 1 97.31 366 MET B N 1
ATOM 6624 C CA . MET B 1 366 ? -14.133 28.281 19.344 1 97.31 366 MET B CA 1
ATOM 6625 C C . MET B 1 366 ? -15.594 27.828 19.266 1 97.31 366 MET B C 1
ATOM 6627 O O . MET B 1 366 ? -16.156 27.734 18.172 1 97.31 366 MET B O 1
ATOM 6631 N N . ARG B 1 367 ? -16.156 27.531 20.359 1 96.31 367 ARG B N 1
ATOM 6632 C CA . ARG B 1 367 ? -17.562 27.109 20.375 1 96.31 367 ARG B CA 1
ATOM 6633 C C . ARG B 1 367 ? -18.453 28.234 19.875 1 96.31 367 ARG B C 1
ATOM 6635 O O . ARG B 1 367 ? -19.422 27.984 19.141 1 96.31 367 ARG B O 1
ATOM 6642 N N . TYR B 1 368 ? -18.219 29.469 20.312 1 95.81 368 TYR B N 1
ATOM 6643 C CA . TYR B 1 368 ? -18.984 30.625 19.859 1 95.81 368 TYR B CA 1
ATOM 6644 C C . TYR B 1 368 ? -18.859 30.781 18.344 1 95.81 368 TYR B C 1
ATOM 6646 O O . TYR B 1 368 ? -19.859 30.953 17.641 1 95.81 368 TYR B O 1
ATOM 6654 N N . LEU B 1 369 ? -17.656 30.766 17.906 1 97 369 LEU B N 1
ATOM 6655 C CA . LEU B 1 369 ? -17.359 30.922 16.484 1 97 369 LEU B CA 1
ATOM 6656 C C . LEU B 1 369 ? -18.078 29.859 15.672 1 97 369 LEU B C 1
ATOM 6658 O O . LEU B 1 369 ? -18.719 30.156 14.656 1 97 369 LEU B O 1
ATOM 6662 N N . CYS B 1 370 ? -17.984 28.578 16.078 1 97.56 370 CYS B N 1
ATOM 6663 C CA . CYS B 1 370 ? -18.562 27.469 15.328 1 97.56 370 CYS B CA 1
ATOM 6664 C C . CYS B 1 370 ? -20.094 27.516 15.391 1 97.56 370 CYS B C 1
ATOM 6666 O O . CYS B 1 370 ? -20.766 27.219 14.406 1 97.56 370 CYS B O 1
ATOM 6668 N N . LYS B 1 371 ? -20.625 27.844 16.516 1 96.31 371 LYS B N 1
ATOM 6669 C CA . LYS B 1 371 ? -22.062 28 16.656 1 96.31 371 LYS B CA 1
ATOM 6670 C C . LYS B 1 371 ? -22.594 29.094 15.711 1 96.31 371 LYS B C 1
ATOM 6672 O O . LYS B 1 371 ? -23.562 28.875 14.992 1 96.31 371 LYS B O 1
ATOM 6677 N N . LYS B 1 372 ? -21.984 30.234 15.758 1 96.12 372 LYS B N 1
ATOM 6678 C CA . LYS B 1 372 ? -22.391 31.375 14.938 1 96.12 372 LYS B CA 1
ATOM 6679 C C . LYS B 1 372 ? -22.391 31.016 13.453 1 96.12 372 LYS B C 1
ATOM 6681 O O . LYS B 1 372 ? -23.234 31.484 12.695 1 96.12 372 LYS B O 1
ATOM 6686 N N . ASN B 1 373 ? -21.484 30.234 13.031 1 97.56 373 ASN B N 1
ATOM 6687 C CA . ASN B 1 373 ? -21.312 29.906 11.617 1 97.56 373 ASN B CA 1
ATOM 6688 C C . ASN B 1 373 ? -21.891 28.547 11.281 1 97.56 373 ASN B C 1
ATOM 6690 O O . ASN B 1 373 ? -21.719 28.047 10.164 1 97.56 373 ASN B O 1
ATOM 6694 N N . ARG B 1 374 ? -22.484 27.812 12.156 1 97.5 374 ARG B N 1
ATOM 6695 C CA . ARG B 1 374 ? -23.109 26.5 11.984 1 97.5 374 ARG B CA 1
ATOM 6696 C C . ARG B 1 374 ? -22.094 25.469 11.516 1 97.5 374 ARG B C 1
ATOM 6698 O O . ARG B 1 374 ? -22.328 24.766 10.523 1 97.5 374 ARG B O 1
ATOM 6705 N N . LEU B 1 375 ? -21.016 25.516 12.203 1 97.81 375 LEU B N 1
ATOM 6706 C CA . LEU B 1 375 ? -19.953 24.547 11.914 1 97.81 375 LEU B CA 1
ATOM 6707 C C . LEU B 1 375 ? -19.859 23.5 13.008 1 97.81 375 LEU B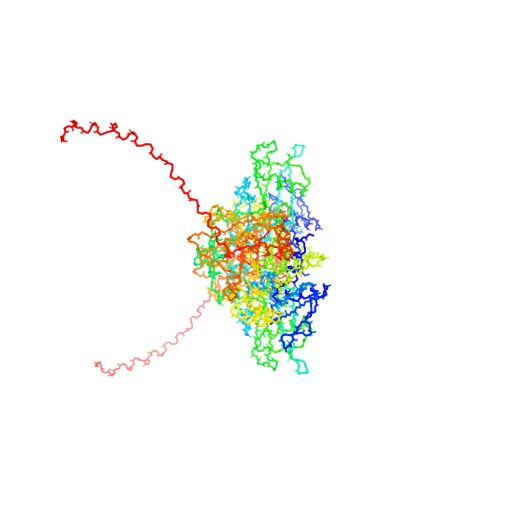 C 1
ATOM 6709 O O . LEU B 1 375 ? -20 23.812 14.195 1 97.81 375 LEU B O 1
ATOM 6713 N N . ASP B 1 376 ? -19.625 22.25 12.625 1 96.31 376 ASP B N 1
ATOM 6714 C CA . ASP B 1 376 ? -19.578 21.141 13.562 1 96.31 376 ASP B CA 1
ATOM 6715 C C . ASP B 1 376 ? -18.234 21.094 14.289 1 96.31 376 ASP B C 1
ATOM 6717 O O . ASP B 1 376 ? -17.172 21.25 13.672 1 96.31 376 ASP B O 1
ATOM 6721 N N . LEU B 1 377 ? -18.328 20.938 15.57 1 97.25 377 LEU B N 1
ATOM 6722 C CA . LEU B 1 377 ? -17.172 20.875 16.438 1 97.25 377 LEU B CA 1
ATOM 6723 C C . LEU B 1 377 ? -17.297 19.719 17.438 1 97.25 377 LEU B C 1
ATOM 6725 O O . LEU B 1 377 ? -18.328 19.562 18.078 1 97.25 377 LEU B O 1
ATOM 6729 N N . GLN B 1 378 ? -16.25 18.859 17.453 1 97.56 378 GLN B N 1
ATOM 6730 C CA . GLN B 1 378 ? -16.172 17.75 18.406 1 97.56 378 GLN B CA 1
ATOM 6731 C C . GLN B 1 378 ? -15.148 18.047 19.516 1 97.56 378 GLN B C 1
ATOM 6733 O O . GLN B 1 378 ? -14.398 19.031 19.422 1 97.56 378 GLN B O 1
ATOM 6738 N N . SER B 1 379 ? -15.195 17.312 20.609 1 96.94 379 SER B N 1
ATOM 6739 C CA . SER B 1 379 ? -14.242 17.453 21.719 1 96.94 379 SER B CA 1
ATOM 6740 C C . SER B 1 379 ? -13.539 16.125 22 1 96.94 379 SER B C 1
ATOM 6742 O O . SER B 1 379 ? -14.156 15.07 21.953 1 96.94 379 SER B O 1
ATOM 6744 N N . SER B 1 380 ? -12.297 16.25 22.266 1 95.31 380 SER B N 1
ATOM 6745 C CA . SER B 1 380 ? -11.539 15.039 22.578 1 95.31 380 SER B CA 1
ATOM 6746 C C . SER B 1 380 ? -10.695 15.227 23.828 1 95.31 380 SER B C 1
ATOM 6748 O O . SER B 1 380 ? -10.195 16.312 24.094 1 95.31 380 SER B O 1
ATOM 6750 N N . VAL B 1 381 ? -10.625 14.203 24.625 1 93.5 381 VAL B N 1
ATOM 6751 C CA . VAL B 1 381 ? -9.688 14.047 25.734 1 93.5 381 VAL B CA 1
ATOM 6752 C C . VAL B 1 381 ? -9.141 12.617 25.75 1 93.5 381 VAL B C 1
ATOM 6754 O O . VAL B 1 381 ? -9.859 11.672 25.422 1 93.5 381 VAL B O 1
ATOM 6757 N N . LYS B 1 382 ? -7.945 12.477 26 1 89.56 382 LYS B N 1
ATOM 6758 C CA . LYS B 1 382 ? -7.367 11.141 26.062 1 89.56 382 LYS B CA 1
ATOM 6759 C C . LYS B 1 382 ? -7.867 10.383 27.297 1 89.56 382 LYS B C 1
ATOM 6761 O O . LYS B 1 382 ? -8.281 10.992 28.281 1 89.56 382 LYS B O 1
ATOM 6766 N N . LYS B 1 383 ? -7.723 9.062 27.172 1 89.69 383 LYS B N 1
ATOM 6767 C CA . LYS B 1 383 ? -7.914 8.266 28.375 1 89.69 383 LYS B CA 1
ATOM 6768 C C . LYS B 1 383 ? -6.824 8.555 29.406 1 89.69 383 LYS B C 1
ATOM 6770 O O . LYS B 1 383 ? -5.664 8.766 29.031 1 89.69 383 LYS B O 1
ATOM 6775 N N . GLN B 1 384 ? -7.203 8.391 30.672 1 87.12 384 GLN B N 1
ATOM 6776 C CA . GLN B 1 384 ? -6.27 8.734 31.734 1 87.12 384 GLN B CA 1
ATOM 6777 C C . GLN B 1 384 ? -5.109 7.746 31.797 1 87.12 384 GLN B C 1
ATOM 6779 O O . GLN B 1 384 ? -4.051 8.055 32.344 1 87.12 384 GLN B O 1
ATOM 6784 N N . ASP B 1 385 ? -5.371 6.594 31.25 1 87.62 385 ASP B N 1
ATOM 6785 C CA . ASP B 1 385 ? -4.336 5.566 31.328 1 87.62 385 ASP B CA 1
ATOM 6786 C C . ASP B 1 385 ? -3.568 5.457 30.016 1 87.62 385 ASP B C 1
ATOM 6788 O O . ASP B 1 385 ? -2.936 4.434 29.75 1 87.62 385 ASP B O 1
ATOM 6792 N N . MET B 1 386 ? -3.729 6.41 29.172 1 87 386 MET B N 1
ATOM 6793 C CA . MET B 1 386 ? -3.027 6.426 27.891 1 87 386 MET B CA 1
ATOM 6794 C C . MET B 1 386 ? -2.096 7.629 27.797 1 87 386 MET B C 1
ATOM 6796 O O . MET B 1 386 ? -2.324 8.648 28.438 1 87 386 MET B O 1
ATOM 6800 N N . ARG B 1 387 ? -1.042 7.387 26.984 1 81.06 387 ARG B N 1
ATOM 6801 C CA . ARG B 1 387 ? -0.138 8.5 26.719 1 81.06 387 ARG B CA 1
ATOM 6802 C C . ARG B 1 387 ? -0.764 9.484 25.734 1 81.06 387 ARG B C 1
ATOM 6804 O O . ARG B 1 387 ? -1.586 9.102 24.891 1 81.06 387 ARG B O 1
ATOM 6811 N N . GLU B 1 388 ? -0.322 10.664 25.953 1 76.25 388 GLU B N 1
ATOM 6812 C CA . GLU B 1 388 ? -0.873 11.727 25.125 1 76.25 388 GLU B CA 1
ATOM 6813 C C . GLU B 1 388 ? 0.183 12.289 24.172 1 76.25 388 GLU B C 1
ATOM 6815 O O . GLU B 1 388 ? 1.362 12.367 24.531 1 76.25 388 GLU B O 1
ATOM 6820 N N . GLY B 1 389 ? -0.177 12.602 23 1 82.19 389 GLY B N 1
ATOM 6821 C CA . GLY B 1 389 ? 0.676 13.375 22.109 1 82.19 389 GLY B CA 1
ATOM 6822 C C . GLY B 1 389 ? 0.588 14.867 22.359 1 82.19 389 GLY B C 1
ATOM 6823 O O . GLY B 1 389 ? 0.013 15.305 23.344 1 82.19 389 GLY B O 1
ATOM 6824 N N . SER B 1 390 ? 1.339 15.57 21.531 1 89.25 390 SER B N 1
ATOM 6825 C CA . SER B 1 390 ? 1.289 17.016 21.609 1 89.25 390 SER B CA 1
ATOM 6826 C C . SER B 1 390 ? 1.279 17.641 20.219 1 89.25 390 SER B C 1
ATOM 6828 O O . SER B 1 390 ? 1.203 16.938 19.203 1 89.25 390 SER B O 1
ATOM 6830 N N . THR B 1 391 ? 1.126 18.938 20.188 1 93.62 391 THR B N 1
ATOM 6831 C CA . THR B 1 391 ? 1.118 19.719 18.953 1 93.62 391 THR B CA 1
ATOM 6832 C C . THR B 1 391 ? 2.064 20.906 19.047 1 93.62 391 THR B C 1
ATOM 6834 O O . THR B 1 391 ? 2.82 21.031 20.016 1 93.62 391 THR B O 1
ATOM 6837 N N . VAL B 1 392 ? 2.041 21.703 18.031 1 95.62 392 VAL B N 1
ATOM 6838 C CA . VAL B 1 392 ? 2.82 22.938 18.078 1 95.62 392 VAL B CA 1
ATOM 6839 C C . VAL B 1 392 ? 2.162 23.938 19.031 1 95.62 392 VAL B C 1
ATOM 6841 O O . VAL B 1 392 ? 2.807 24.875 19.5 1 95.62 392 VAL B O 1
ATOM 6844 N N . GLY B 1 393 ? 0.944 23.719 19.375 1 95.38 393 GLY B N 1
ATOM 6845 C CA . GLY B 1 393 ? 0.148 24.641 20.172 1 95.38 393 GLY B CA 1
ATOM 6846 C C . GLY B 1 393 ? 0.75 24.922 21.531 1 95.38 393 GLY B C 1
ATOM 6847 O O . GLY B 1 393 ? 1.082 26.078 21.844 1 95.38 393 GLY B O 1
ATOM 6848 N N . PRO B 1 394 ? 0.944 23.906 22.297 1 93.88 394 PRO B N 1
ATOM 6849 C CA . PRO B 1 394 ? 1.508 24.109 23.641 1 93.88 394 PRO B CA 1
ATOM 6850 C C . PRO B 1 394 ? 2.879 24.781 23.609 1 93.88 394 PRO B C 1
ATOM 6852 O O . PRO B 1 394 ? 3.189 25.609 24.469 1 93.88 394 PRO B O 1
ATOM 6855 N N . ARG B 1 395 ? 3.635 24.453 22.609 1 92.88 395 ARG B N 1
ATOM 6856 C CA . ARG B 1 395 ? 4.961 25.062 22.5 1 92.88 395 ARG B CA 1
ATOM 6857 C C . ARG B 1 395 ? 4.867 26.562 22.234 1 92.88 395 ARG B C 1
ATOM 6859 O O . ARG B 1 395 ? 5.535 27.344 22.906 1 92.88 395 ARG B O 1
ATOM 6866 N N . ILE B 1 396 ? 4.055 26.891 21.344 1 95.38 396 ILE B N 1
ATOM 6867 C CA . ILE B 1 396 ? 3.898 28.297 20.969 1 95.38 396 ILE B CA 1
ATOM 6868 C C . ILE B 1 396 ? 3.219 29.062 22.094 1 95.38 396 ILE B C 1
ATOM 6870 O O . ILE B 1 396 ? 3.621 30.188 22.422 1 95.38 396 ILE B O 1
ATOM 6874 N N . SER B 1 397 ? 2.195 28.469 22.656 1 94.06 397 SER B N 1
ATOM 6875 C CA . SER B 1 397 ? 1.459 29.094 23.75 1 94.06 397 SER B CA 1
ATOM 6876 C C . SER B 1 397 ? 2.383 29.422 24.906 1 94.06 397 SER B C 1
ATOM 6878 O O . SER B 1 397 ? 2.275 30.5 25.5 1 94.06 397 SER B O 1
ATOM 6880 N N . THR B 1 398 ? 3.256 28.547 25.234 1 91.12 398 THR B N 1
ATOM 6881 C CA . THR B 1 398 ? 4.195 28.719 26.344 1 91.12 398 THR B CA 1
ATOM 6882 C C . THR B 1 398 ? 5.199 29.828 26.031 1 91.12 398 THR B C 1
ATOM 6884 O O . THR B 1 398 ? 5.48 30.688 26.859 1 91.12 398 THR B O 1
ATOM 6887 N N . GLN B 1 399 ? 5.672 29.844 24.875 1 91.38 399 GLN B N 1
ATOM 6888 C CA . GLN B 1 399 ? 6.719 30.781 24.484 1 91.38 399 GLN B CA 1
ATOM 6889 C C . GLN B 1 399 ? 6.164 32.188 24.344 1 91.38 399 GLN B C 1
ATOM 6891 O O . GLN B 1 399 ? 6.816 33.156 24.734 1 91.38 399 GLN B O 1
ATOM 6896 N N . LEU B 1 400 ? 4.988 32.312 23.797 1 93.19 400 LEU B N 1
ATOM 6897 C CA . LEU B 1 400 ? 4.434 33.625 23.484 1 93.19 400 LEU B CA 1
ATOM 6898 C C . LEU B 1 400 ? 3.471 34.062 24.578 1 93.19 400 LEU B C 1
ATOM 6900 O O . LEU B 1 400 ? 3.211 35.25 24.719 1 93.19 400 LEU B O 1
ATOM 6904 N N . GLY B 1 401 ? 2.943 33.125 25.328 1 92.88 401 GLY B N 1
ATOM 6905 C CA . GLY B 1 401 ? 1.88 33.469 26.266 1 92.88 401 GLY B CA 1
ATOM 6906 C C . GLY B 1 401 ? 0.579 33.844 25.578 1 92.88 401 GLY B C 1
ATOM 6907 O O . GLY B 1 401 ? -0.107 34.781 26 1 92.88 401 GLY B O 1
ATOM 6908 N N . VAL B 1 402 ? 0.243 33.219 24.578 1 95.25 402 VAL B N 1
ATOM 6909 C CA . VAL B 1 402 ? -0.93 33.562 23.781 1 95.25 402 VAL B CA 1
ATOM 6910 C C . VAL B 1 402 ? -2.049 32.562 24.062 1 95.25 402 VAL B C 1
ATOM 6912 O O . VAL B 1 402 ? -1.794 31.375 24.234 1 95.25 402 VAL B O 1
ATOM 6915 N N . LEU B 1 403 ? -3.311 33.062 24.141 1 94.88 403 LEU B N 1
ATOM 6916 C CA . LEU B 1 403 ? -4.473 32.188 24.25 1 94.88 403 LEU B CA 1
ATOM 6917 C C . LEU B 1 403 ? -4.547 31.234 23.062 1 94.88 403 LEU B C 1
ATOM 6919 O O . LEU B 1 403 ? -4.438 31.656 21.906 1 94.88 403 LEU B O 1
ATOM 6923 N N . THR B 1 404 ? -4.734 29.891 23.344 1 97.44 404 THR B N 1
ATOM 6924 C CA . THR B 1 404 ? -4.551 28.906 22.297 1 97.44 404 THR B CA 1
ATOM 6925 C C . THR B 1 404 ? -5.641 27.828 22.359 1 97.44 404 THR B C 1
ATOM 6927 O O . THR B 1 404 ? -6.027 27.406 23.453 1 97.44 404 THR B O 1
ATOM 6930 N N . ALA B 1 405 ? -6.176 27.453 21.25 1 98.12 405 ALA B N 1
ATOM 6931 C CA . ALA B 1 405 ? -7.023 26.281 21.094 1 98.12 405 ALA B CA 1
ATOM 6932 C C . ALA B 1 405 ? -6.398 25.281 20.125 1 98.12 405 ALA B C 1
ATOM 6934 O O . ALA B 1 405 ? -5.977 25.641 19.031 1 98.12 405 ALA B O 1
ATOM 6935 N N . ASP B 1 406 ? -6.312 24.031 20.547 1 98.31 406 ASP B N 1
ATOM 6936 C CA . ASP B 1 406 ? -5.855 22.938 19.703 1 98.31 406 ASP B CA 1
ATOM 6937 C C . ASP B 1 406 ? -7.031 22.281 18.984 1 98.31 406 ASP B C 1
ATOM 6939 O O . ASP B 1 406 ? -7.895 21.672 19.625 1 98.31 406 ASP B O 1
ATOM 6943 N N . CYS B 1 407 ? -7 22.422 17.641 1 98.38 407 CYS B N 1
ATOM 6944 C CA . CYS B 1 407 ? -8.086 21.875 16.844 1 98.38 407 CYS B CA 1
ATOM 6945 C C . CYS B 1 407 ? -7.547 21.172 15.602 1 98.38 407 CYS B C 1
ATOM 6947 O O . CYS B 1 407 ? -6.484 21.531 15.094 1 98.38 407 CYS B O 1
ATOM 6949 N N . GLY B 1 408 ? -8.266 20.203 15.102 1 98.19 408 GLY B N 1
ATOM 6950 C CA . GLY B 1 408 ? -7.945 19.531 13.852 1 98.19 408 GLY B CA 1
ATOM 6951 C C . GLY B 1 408 ? -8.945 18.453 13.477 1 98.19 408 GLY B C 1
ATOM 6952 O O . GLY B 1 408 ? -9.711 17.984 14.32 1 98.19 408 GLY B O 1
ATOM 6953 N N . ILE B 1 409 ? -8.938 18.094 12.242 1 98.5 409 ILE B N 1
ATOM 6954 C CA . ILE B 1 409 ? -9.867 17.062 11.789 1 98.5 409 ILE B CA 1
ATOM 6955 C C . ILE B 1 409 ? -9.477 15.719 12.391 1 98.5 409 ILE B C 1
ATOM 6957 O O . ILE B 1 409 ? -8.305 15.484 12.703 1 98.5 409 ILE B O 1
ATOM 6961 N N . PRO B 1 410 ? -10.477 14.844 12.602 1 98.12 410 PRO B N 1
ATOM 6962 C CA . PRO B 1 410 ? -10.133 13.484 13.039 1 98.12 410 PRO B CA 1
ATOM 6963 C C . PRO B 1 410 ? -9.633 12.602 11.898 1 98.12 410 PRO B C 1
ATOM 6965 O O . PRO B 1 410 ? -10.047 12.781 10.75 1 98.12 410 PRO B O 1
ATOM 6968 N N . GLN B 1 411 ? -8.781 11.695 12.211 1 98.12 411 GLN B N 1
ATOM 6969 C CA . GLN B 1 411 ? -8.305 10.734 11.219 1 98.12 411 GLN B CA 1
ATOM 6970 C C . GLN B 1 411 ? -8.023 9.375 11.867 1 98.12 411 GLN B C 1
ATOM 6972 O O . GLN B 1 411 ? -7.934 9.273 13.086 1 98.12 411 GLN B O 1
ATOM 6977 N N . LEU B 1 412 ? -7.98 8.336 11.055 1 97.75 412 LEU B N 1
ATOM 6978 C CA . LEU B 1 412 ? -7.582 6.992 11.445 1 97.75 412 LEU B CA 1
ATOM 6979 C C . LEU B 1 412 ? -6.207 6.648 10.891 1 97.75 412 LEU B C 1
ATOM 6981 O O . LEU B 1 412 ? -5.781 7.211 9.883 1 97.75 412 LEU B O 1
ATOM 6985 N N . ALA B 1 413 ? -5.512 5.762 11.594 1 97.44 413 ALA B N 1
ATOM 6986 C CA . ALA B 1 413 ? -4.223 5.219 11.164 1 97.44 413 ALA B CA 1
ATOM 6987 C C . ALA B 1 413 ? -3.146 6.301 11.172 1 97.44 413 ALA B C 1
ATOM 6989 O O . ALA B 1 413 ? -2.26 6.301 10.312 1 97.44 413 ALA B O 1
ATOM 6990 N N . MET B 1 414 ? -3.23 7.215 12.148 1 96.88 414 MET B N 1
ATOM 6991 C CA . MET B 1 414 ? -2.266 8.305 12.266 1 96.88 414 MET B CA 1
ATOM 6992 C C . MET B 1 414 ? -0.841 7.766 12.336 1 96.88 414 MET B C 1
ATOM 6994 O O . MET B 1 414 ? -0.58 6.781 13.023 1 96.88 414 MET B O 1
ATOM 6998 N N . HIS B 1 415 ? 0.083 8.367 11.602 1 96.69 415 HIS B N 1
ATOM 6999 C CA . HIS B 1 415 ? 1.517 8.102 11.555 1 96.69 415 HIS B CA 1
ATOM 7000 C C . HIS B 1 415 ? 1.818 6.836 10.758 1 96.69 415 HIS B C 1
ATOM 7002 O O . HIS B 1 415 ? 2.941 6.328 10.797 1 96.69 415 HIS B O 1
ATOM 7008 N N . SER B 1 416 ? 0.852 6.266 10.102 1 97.38 416 SER B N 1
ATOM 7009 C CA . SER B 1 416 ? 1.08 5.23 9.102 1 97.38 416 SER B CA 1
ATOM 7010 C C . SER B 1 416 ? 1.554 5.836 7.781 1 97.38 416 SER B C 1
ATOM 7012 O O . SER B 1 416 ? 1.436 7.047 7.57 1 97.38 416 SER B O 1
ATOM 7014 N N . ILE B 1 417 ? 2.154 4.98 6.945 1 97.31 417 ILE B N 1
ATOM 7015 C CA . ILE B 1 417 ? 2.545 5.449 5.617 1 97.31 417 ILE B CA 1
ATOM 7016 C C . ILE B 1 417 ? 1.303 5.836 4.82 1 97.31 417 ILE B C 1
ATOM 7018 O O . ILE B 1 417 ? 1.38 6.652 3.898 1 97.31 417 ILE B O 1
ATOM 7022 N N . ARG B 1 418 ? 0.142 5.262 5.195 1 97.88 418 ARG B N 1
ATOM 7023 C CA . ARG B 1 418 ? -1.144 5.598 4.594 1 97.88 418 ARG B CA 1
ATOM 7024 C C . ARG B 1 418 ? -2.225 5.754 5.656 1 97.88 418 ARG B C 1
ATOM 7026 O O . ARG B 1 418 ? -2.354 4.91 6.547 1 97.88 418 ARG B O 1
ATOM 7033 N N . GLU B 1 419 ? -2.969 6.812 5.555 1 98.44 419 GLU B N 1
ATOM 7034 C CA . GLU B 1 419 ? -3.938 7.242 6.559 1 98.44 419 GLU B CA 1
ATOM 7035 C C . GLU B 1 419 ? -5.32 7.445 5.941 1 98.44 419 GLU B C 1
ATOM 7037 O O . GLU B 1 419 ? -5.492 7.289 4.734 1 98.44 419 GLU B O 1
ATOM 7042 N N . MET B 1 420 ? -6.297 7.688 6.879 1 98.12 420 MET B N 1
ATOM 7043 C CA . MET B 1 420 ? -7.688 7.824 6.449 1 98.12 420 MET B CA 1
ATOM 7044 C C . MET B 1 420 ? -8.367 8.977 7.176 1 98.12 420 MET B C 1
ATOM 7046 O O . MET B 1 420 ? -8.219 9.133 8.391 1 98.12 420 MET B O 1
ATOM 7050 N N . CYS B 1 421 ? -9.031 9.859 6.414 1 98.56 421 CYS B N 1
ATOM 7051 C CA . CYS B 1 421 ? -9.844 10.898 7.023 1 98.56 421 CYS B CA 1
ATOM 7052 C C . CYS B 1 421 ? -11.148 11.102 6.258 1 98.56 421 CYS B C 1
ATOM 7054 O O . CYS B 1 421 ? -11.406 10.406 5.273 1 98.56 421 CYS B O 1
ATOM 7056 N N . GLY B 1 422 ? -12.039 11.938 6.789 1 98.31 422 GLY B N 1
ATOM 7057 C CA . GLY B 1 422 ? -13.32 12.203 6.16 1 98.31 422 GLY B CA 1
ATOM 7058 C C . GLY B 1 422 ? -13.258 13.312 5.125 1 98.31 422 GLY B C 1
ATOM 7059 O O . GLY B 1 422 ? -12.555 14.305 5.312 1 98.31 422 GLY B O 1
ATOM 7060 N N . THR B 1 423 ? -14.062 13.141 4.051 1 97.81 423 THR B N 1
ATOM 7061 C CA . THR B 1 423 ? -14.102 14.141 2.988 1 97.81 423 THR B CA 1
ATOM 7062 C C . THR B 1 423 ? -14.75 15.43 3.482 1 97.81 423 THR B C 1
ATOM 7064 O O . THR B 1 423 ? -14.297 16.531 3.152 1 97.81 423 THR B O 1
ATOM 7067 N N . LYS B 1 424 ? -15.773 15.383 4.316 1 97.56 424 LYS B N 1
ATOM 7068 C CA . LYS B 1 424 ? -16.5 16.547 4.793 1 97.56 424 LYS B CA 1
ATOM 7069 C C . LYS B 1 424 ? -15.695 17.328 5.828 1 97.56 424 LYS B C 1
ATOM 7071 O O . LYS B 1 424 ? -15.852 18.547 5.961 1 97.56 424 LYS B O 1
ATOM 7076 N N . ASP B 1 425 ? -14.875 16.625 6.473 1 98.38 425 ASP B N 1
ATOM 7077 C CA . ASP B 1 425 ? -14.094 17.266 7.527 1 98.38 425 ASP B CA 1
ATOM 7078 C C . ASP B 1 425 ? -13.133 18.297 6.949 1 98.38 425 ASP B C 1
ATOM 7080 O O . ASP B 1 425 ? -12.859 19.312 7.59 1 98.38 425 ASP B O 1
ATOM 7084 N N . ILE B 1 426 ? -12.648 18.047 5.758 1 98.44 426 ILE B N 1
ATOM 7085 C CA . ILE B 1 426 ? -11.734 18.984 5.121 1 98.44 426 ILE B CA 1
ATOM 7086 C C . ILE B 1 426 ? -12.453 20.312 4.871 1 98.44 426 ILE B C 1
ATOM 7088 O O . ILE B 1 426 ? -11.898 21.375 5.145 1 98.44 426 ILE B O 1
ATOM 7092 N N . GLU B 1 427 ? -13.625 20.219 4.383 1 97.69 427 GLU B N 1
ATOM 7093 C CA . GLU B 1 427 ? -14.414 21.422 4.145 1 97.69 427 GLU B CA 1
ATOM 7094 C C . GLU B 1 427 ? -14.672 22.188 5.445 1 97.69 427 GLU B C 1
ATOM 7096 O O . GLU B 1 427 ? -14.539 23.406 5.496 1 97.69 427 GLU B O 1
ATOM 7101 N N . THR B 1 428 ? -15.008 21.469 6.434 1 98.25 428 THR B N 1
ATOM 7102 C CA . THR B 1 428 ? -15.258 22.078 7.73 1 98.25 428 THR B CA 1
ATOM 7103 C C . THR B 1 428 ? -14 22.766 8.266 1 98.25 428 THR B C 1
ATOM 7105 O O . THR B 1 428 ? -14.062 23.859 8.82 1 98.25 428 THR B O 1
ATOM 7108 N N . GLY B 1 429 ? -12.883 22.078 8.148 1 98.56 429 GLY B N 1
ATOM 7109 C CA . GLY B 1 429 ? -11.625 22.672 8.594 1 98.56 429 GLY B CA 1
ATOM 7110 C C . GLY B 1 429 ? -11.297 23.969 7.902 1 98.56 429 GLY B C 1
ATOM 7111 O O . GLY B 1 429 ? -10.852 24.922 8.547 1 98.56 429 GLY B O 1
ATOM 7112 N N . VAL B 1 430 ? -11.539 24 6.625 1 98.69 430 VAL B N 1
ATOM 7113 C CA . VAL B 1 430 ? -11.289 25.219 5.859 1 98.69 430 VAL B CA 1
ATOM 7114 C C . VAL B 1 430 ? -12.219 26.328 6.336 1 98.69 430 VAL B C 1
ATOM 7116 O O . VAL B 1 430 ? -11.781 27.453 6.551 1 98.69 430 VAL B O 1
ATOM 7119 N N . LYS B 1 431 ? -13.461 26.047 6.547 1 98.69 431 LYS B N 1
ATOM 7120 C CA . LYS B 1 431 ? -14.461 27.031 6.926 1 98.69 431 LYS B CA 1
ATOM 7121 C C . LYS B 1 431 ? -14.195 27.578 8.328 1 98.69 431 LYS B C 1
ATOM 7123 O O . LYS B 1 431 ? -14.422 28.766 8.586 1 98.69 431 LYS B O 1
ATOM 7128 N N . ILE B 1 432 ? -13.734 26.734 9.188 1 98.69 432 ILE B N 1
ATOM 7129 C CA . ILE B 1 432 ? -13.43 27.188 10.547 1 98.69 432 ILE B CA 1
ATOM 7130 C C . ILE B 1 432 ? -12.258 28.156 10.516 1 98.69 432 ILE B C 1
ATOM 7132 O O . ILE B 1 432 ? -12.297 29.203 11.156 1 98.69 432 ILE B O 1
ATOM 7136 N N . ALA B 1 433 ? -11.234 27.812 9.781 1 98.69 433 ALA B N 1
ATOM 7137 C CA . ALA B 1 433 ? -10.102 28.734 9.656 1 98.69 433 ALA B CA 1
ATOM 7138 C C . ALA B 1 433 ? -10.539 30.062 9.055 1 98.69 433 ALA B C 1
ATOM 7140 O O . ALA B 1 433 ? -10.133 31.125 9.531 1 98.69 433 ALA B O 1
ATOM 7141 N N . GLU B 1 434 ? -11.328 30 8.023 1 98.56 434 GLU B N 1
ATOM 7142 C CA . GLU B 1 434 ? -11.828 31.219 7.391 1 98.56 434 GLU B CA 1
ATOM 7143 C C . GLU B 1 434 ? -12.594 32.094 8.391 1 98.56 434 GLU B C 1
ATOM 7145 O O . GLU B 1 434 ? -12.344 33.281 8.508 1 98.56 434 GLU B O 1
ATOM 7150 N N . ALA B 1 435 ? -13.5 31.469 9.078 1 98.25 435 ALA B N 1
ATOM 7151 C CA . ALA B 1 435 ? -14.32 32.188 10.055 1 98.25 435 ALA B CA 1
ATOM 7152 C C . ALA B 1 435 ? -13.445 32.781 11.156 1 98.25 435 ALA B C 1
ATOM 7154 O O . ALA B 1 435 ? -13.672 33.906 11.578 1 98.25 435 ALA B O 1
ATOM 7155 N N . PHE B 1 436 ? -12.508 32.062 11.609 1 98.31 436 PHE B N 1
ATOM 7156 C CA . PHE B 1 436 ? -11.602 32.5 12.664 1 98.31 436 PHE B CA 1
ATOM 7157 C C . PHE B 1 436 ? -10.867 33.75 12.242 1 98.31 436 PHE B C 1
ATOM 7159 O O . PHE B 1 436 ? -10.867 34.75 12.969 1 98.31 436 PHE B O 1
ATOM 7166 N N . TYR B 1 437 ? -10.312 33.688 11.047 1 98.25 437 TYR B N 1
ATOM 7167 C CA . TYR B 1 437 ? -9.547 34.812 10.555 1 98.25 437 TYR B CA 1
ATOM 7168 C C . TYR B 1 437 ? -10.438 36.062 10.422 1 98.25 437 TYR B C 1
ATOM 7170 O O . TYR B 1 437 ? -10 37.188 10.68 1 98.25 437 TYR B O 1
ATOM 7178 N N . ARG B 1 438 ? -11.641 35.875 10.094 1 97.5 438 ARG B N 1
ATOM 7179 C CA . ARG B 1 438 ? -12.531 36.969 9.781 1 97.5 438 ARG B CA 1
ATOM 7180 C C . ARG B 1 438 ? -13.148 37.562 11.055 1 97.5 438 ARG B C 1
ATOM 7182 O O . ARG B 1 438 ? -13.453 38.75 11.125 1 97.5 438 ARG B O 1
ATOM 7189 N N . GLU B 1 439 ? -13.273 36.75 12.086 1 96.81 439 GLU B N 1
ATOM 7190 C CA . GLU B 1 439 ? -14.172 37.188 13.148 1 96.81 439 GLU B CA 1
ATOM 7191 C C . GLU B 1 439 ? -13.422 37.375 14.461 1 96.81 439 GLU B C 1
ATOM 7193 O O . GLU B 1 439 ? -13.945 37.969 15.398 1 96.81 439 GLU B O 1
ATOM 7198 N N . TRP B 1 440 ? -12.203 36.938 14.602 1 96.5 440 TRP B N 1
ATOM 7199 C CA . TRP B 1 440 ? -11.477 37.031 15.867 1 96.5 440 TRP B CA 1
ATOM 7200 C C . TRP B 1 440 ? -11.438 38.5 16.344 1 96.5 440 TRP B C 1
ATOM 7202 O O . TRP B 1 440 ? -11.617 38.781 17.531 1 96.5 440 TRP B O 1
ATOM 7212 N N . GLY B 1 441 ? -11.188 39.469 15.414 1 94.69 441 GLY B N 1
ATOM 7213 C CA . GLY B 1 441 ? -11.141 40.875 15.797 1 94.69 441 GLY B CA 1
ATOM 7214 C C . GLY B 1 441 ? -12.383 41.344 16.531 1 94.69 441 GLY B C 1
ATOM 7215 O O . GLY B 1 441 ? -12.289 42.031 17.547 1 94.69 441 GLY B O 1
ATOM 7216 N N . THR B 1 442 ? -13.477 40.938 16.047 1 93.94 442 THR B N 1
ATOM 7217 C CA . THR B 1 442 ? -14.742 41.312 16.656 1 93.94 442 THR B CA 1
ATOM 7218 C C . THR B 1 442 ? -14.938 40.594 17.984 1 93.94 442 THR B C 1
ATOM 7220 O O . THR B 1 442 ? -15.391 41.188 18.969 1 93.94 442 THR B O 1
ATOM 7223 N N . ILE B 1 443 ? -14.578 39.312 18.031 1 93.75 443 ILE B N 1
ATOM 7224 C CA . ILE B 1 443 ? -14.727 38.531 19.25 1 93.75 443 ILE B CA 1
ATOM 7225 C C . ILE B 1 443 ? -13.828 39.094 20.359 1 93.75 443 ILE B C 1
ATOM 7227 O O . ILE B 1 443 ? -14.25 39.219 21.5 1 93.75 443 ILE B O 1
ATOM 7231 N N . GLU B 1 444 ? -12.633 39.375 20 1 92.31 444 GLU B N 1
ATOM 7232 C CA . GLU B 1 444 ? -11.648 39.906 20.953 1 92.31 444 GLU B CA 1
ATOM 7233 C C . GLU B 1 444 ? -12.148 41.188 21.625 1 92.31 444 GLU B C 1
ATOM 7235 O O . GLU B 1 444 ? -12.016 41.344 22.844 1 92.31 444 GLU B O 1
ATOM 7240 N N . LYS B 1 445 ? -12.742 42.094 20.922 1 89.31 445 LYS B N 1
ATOM 7241 C CA . LYS B 1 445 ? -13.227 43.344 21.453 1 89.31 445 LYS B CA 1
ATOM 7242 C C . LYS B 1 445 ? -14.352 43.125 22.469 1 89.31 445 LYS B C 1
ATOM 7244 O O . LYS B 1 445 ? -14.516 43.906 23.391 1 89.31 445 LYS B O 1
ATOM 7249 N N . ASN B 1 446 ? -15.016 42.125 22.266 1 87.62 446 ASN B N 1
ATOM 7250 C CA . ASN B 1 446 ? -16.188 41.844 23.109 1 87.62 446 ASN B CA 1
ATOM 7251 C C . ASN B 1 446 ? -15.875 40.844 24.219 1 87.62 446 ASN B C 1
ATOM 7253 O O . ASN B 1 446 ? -16.766 40.469 24.984 1 87.62 446 ASN B O 1
ATOM 7257 N N . MET B 1 447 ? -14.672 40.375 24.281 1 85.06 447 MET B N 1
ATOM 7258 C CA . MET B 1 447 ? -14.266 39.406 25.281 1 85.06 447 MET B CA 1
ATOM 7259 C C . MET B 1 447 ? -13.641 40.094 26.5 1 85.06 447 MET B C 1
ATOM 7261 O O . MET B 1 447 ? -12.672 40.812 26.359 1 85.06 447 MET B O 1
ATOM 7265 N N . LYS B 1 448 ? -14.242 40.062 27.641 1 75.81 448 LYS B N 1
ATOM 7266 C CA . LYS B 1 448 ? -13.734 40.656 28.875 1 75.81 448 LYS B CA 1
ATOM 7267 C C . LYS B 1 448 ? -13.195 39.594 29.812 1 75.81 448 LYS B C 1
ATOM 7269 O O . LYS B 1 448 ? -13.719 39.406 30.922 1 75.81 448 LYS B O 1
ATOM 7274 N N . LEU B 1 449 ? -12.336 38.719 29.312 1 62.12 449 LEU B N 1
ATOM 7275 C CA . LEU B 1 449 ? -11.836 37.625 30.141 1 62.12 449 LEU B CA 1
ATOM 7276 C C . LEU B 1 449 ? -10.766 38.125 31.109 1 62.12 449 LEU B C 1
ATOM 7278 O O . LEU B 1 449 ? -9.828 38.812 30.688 1 62.12 449 LEU B O 1
ATOM 7282 N N . GLY B 1 450 ? -10.836 37.812 32.438 1 55.47 45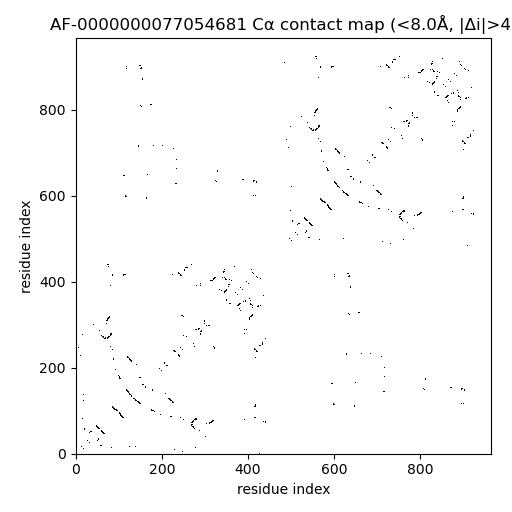0 GLY B N 1
ATOM 7283 C CA . GLY B 1 450 ? -9.867 38.062 33.5 1 55.47 450 GLY B CA 1
ATOM 7284 C C . GLY B 1 450 ? -9.883 39.531 33.938 1 55.47 450 GLY B C 1
ATOM 7285 O O . GLY B 1 450 ? -9.18 39.875 34.906 1 55.47 450 GLY B O 1
ATOM 7286 N N . GLU B 1 451 ? -10.398 40.438 33.062 1 59.06 451 GLU B N 1
ATOM 7287 C CA . GLU B 1 451 ? -10.344 41.812 33.469 1 59.06 451 GLU B CA 1
ATOM 7288 C C . GLU B 1 451 ? -11.375 42.125 34.531 1 59.06 451 GLU B C 1
ATOM 7290 O O . GLU B 1 451 ? -11.133 43 35.406 1 59.06 451 GLU B O 1
ATOM 7295 N N . GLU B 1 452 ? -12.531 41.469 34.406 1 54.12 452 GLU B N 1
ATOM 7296 C CA . GLU B 1 452 ? -13.547 41.656 35.438 1 54.12 452 GLU B CA 1
ATOM 7297 C C . GLU B 1 452 ? -14.109 40.312 35.906 1 54.12 452 GLU B C 1
ATOM 7299 O O . GLU B 1 452 ? -14.438 39.469 35.094 1 54.12 452 GLU B O 1
ATOM 7304 N N . PHE B 1 453 ? -13.516 39.844 37 1 48.62 453 PHE B N 1
ATOM 7305 C CA . PHE B 1 453 ? -14.156 38.688 37.594 1 48.62 453 PHE B CA 1
ATOM 7306 C C . PHE B 1 453 ? -15.586 39 38 1 48.62 453 PHE B C 1
ATOM 7308 O O . PHE B 1 453 ? -15.812 39.906 38.844 1 48.62 453 PHE B O 1
ATOM 7315 N N . TRP B 1 454 ? -16.422 38.75 37.094 1 44.59 454 TRP B N 1
ATOM 7316 C CA . TRP B 1 454 ? -17.781 38.812 37.625 1 44.59 454 TRP B CA 1
ATOM 7317 C C . TRP B 1 454 ? -18.094 37.531 38.406 1 44.59 454 TRP B C 1
ATOM 7319 O O . TRP B 1 454 ? -18.094 36.438 37.875 1 44.59 454 TRP B O 1
ATOM 7329 N N . ILE B 1 455 ? -17.672 37.562 39.531 1 38.28 455 ILE B N 1
ATOM 7330 C CA . ILE B 1 455 ? -18.016 36.438 40.406 1 38.28 455 ILE B CA 1
ATOM 7331 C C . ILE B 1 455 ? -19.516 36.375 40.625 1 38.28 455 ILE B C 1
ATOM 7333 O O . ILE B 1 455 ? -20.109 37.344 41.125 1 38.28 455 ILE B O 1
ATOM 7337 N N . VAL B 1 456 ? -20.141 35.75 39.719 1 40.56 456 VAL B N 1
ATOM 7338 C CA . VAL B 1 456 ? -21.516 35.469 40.125 1 40.56 456 VAL B CA 1
ATOM 7339 C C . VAL B 1 456 ? -21.531 34.594 41.375 1 40.56 456 VAL B C 1
ATOM 7341 O O . VAL B 1 456 ? -21.141 33.406 41.312 1 40.56 456 VAL B O 1
ATOM 7344 N N . CYS B 1 457 ? -21.156 35.188 42.375 1 34.47 457 CYS B N 1
ATOM 7345 C CA . CYS B 1 457 ? -21.328 34.5 43.625 1 34.47 457 CYS B CA 1
ATOM 7346 C C . CYS B 1 457 ? -22.781 34.156 43.875 1 34.47 457 CYS B C 1
ATOM 7348 O O . CYS B 1 457 ? -23.641 35.031 43.906 1 34.47 457 CYS B O 1
ATOM 7350 N N . PHE B 1 458 ? -23.156 32.969 43.406 1 39.62 458 PHE B N 1
ATOM 7351 C CA . PHE B 1 458 ? -24.469 32.5 43.844 1 39.62 458 PHE B CA 1
ATOM 7352 C C . PHE B 1 458 ? -24.656 32.75 45.344 1 39.62 458 PHE B C 1
ATOM 7354 O O . PHE B 1 458 ? -23.922 32.188 46.156 1 39.62 458 PHE B O 1
ATOM 7361 N N . HIS B 1 459 ? -24.906 33.969 45.781 1 36.09 459 HIS B N 1
ATOM 7362 C CA . HIS B 1 459 ? -25.391 34.188 47.125 1 36.09 459 HIS B CA 1
ATOM 7363 C C . HIS B 1 459 ? -26.469 33.188 47.5 1 36.09 459 HIS B C 1
ATOM 7365 O O . HIS B 1 459 ? -27.484 33.062 46.812 1 36.09 459 HIS B O 1
ATOM 7371 N N . THR B 1 460 ? -26.062 32.062 48.031 1 38.75 460 THR B N 1
ATOM 7372 C CA . THR B 1 460 ? -27.047 31.203 48.688 1 38.75 460 THR B CA 1
ATOM 7373 C C . THR B 1 460 ? -28.047 32.031 49.5 1 38.75 460 THR B C 1
ATOM 7375 O O . THR B 1 460 ? -27.656 32.75 50.406 1 38.75 460 THR B O 1
ATOM 7378 N N . PHE B 1 461 ? -29.031 32.562 48.906 1 36.34 461 PHE B N 1
ATOM 7379 C CA . PHE B 1 461 ? -30.141 33.031 49.719 1 36.34 461 PHE B CA 1
ATOM 7380 C C . PHE B 1 461 ? -30.484 32.062 50.812 1 36.34 461 PHE B C 1
ATOM 7382 O O . PHE B 1 461 ? -30.688 30.859 50.562 1 36.34 461 PHE B O 1
ATOM 7389 N N . ALA B 1 462 ? -29.984 32.312 52.031 1 35.44 462 ALA B N 1
ATOM 7390 C CA . ALA B 1 462 ? -30.375 31.656 53.25 1 35.44 462 ALA B CA 1
ATOM 7391 C C . ALA B 1 462 ? -31.891 31.453 53.312 1 35.44 462 ALA B C 1
ATOM 7393 O O . ALA B 1 462 ? -32.656 32.406 53.406 1 35.44 462 ALA B O 1
ATOM 7394 N N . ILE B 1 463 ? -32.438 30.516 52.625 1 34.97 463 ILE B N 1
ATOM 7395 C CA . ILE B 1 463 ? -33.812 30.141 52.844 1 34.97 463 ILE B CA 1
ATOM 7396 C C . ILE B 1 463 ? -34.062 29.969 54.344 1 34.97 463 ILE B C 1
ATOM 7398 O O . ILE B 1 463 ? -33.312 29.266 55.031 1 34.97 463 ILE B O 1
ATOM 7402 N N . PRO B 1 464 ? -34.75 30.844 55.062 1 35.56 464 PRO B N 1
ATOM 7403 C CA . PRO B 1 464 ? -35.094 30.781 56.5 1 35.56 464 PRO B CA 1
ATOM 7404 C C . PRO B 1 464 ? -35.531 29.391 56.938 1 35.56 464 PRO B C 1
ATOM 7406 O O . PRO B 1 464 ? -36.375 28.766 56.281 1 35.56 464 PRO B O 1
ATOM 7409 N N . PHE B 1 465 ? -34.594 28.609 57.438 1 33.16 465 PHE B N 1
ATOM 7410 C CA . PHE B 1 465 ? -34.875 27.312 58.062 1 33.16 465 PHE B CA 1
ATOM 7411 C C . PHE B 1 465 ? -36.031 27.453 59.062 1 33.16 465 PHE B C 1
ATOM 7413 O O . PHE B 1 465 ? -35.938 28.266 60 1 33.16 465 PHE B O 1
ATOM 7420 N N . PHE B 1 466 ? -37.312 27.375 58.656 1 30.41 466 PHE B N 1
ATOM 7421 C CA . PHE B 1 466 ? -38.438 27.266 59.531 1 30.41 466 PHE B CA 1
ATOM 7422 C C . PHE B 1 466 ? -38.156 26.281 60.688 1 30.41 466 PHE B C 1
ATOM 7424 O O . PHE B 1 466 ? -37.812 25.125 60.438 1 30.41 466 PHE B O 1
ATOM 7431 N N . GLY B 1 467 ? -37.594 26.703 61.875 1 29.53 467 GLY B N 1
ATOM 7432 C CA . GLY B 1 467 ? -37.281 26.188 63.188 1 29.53 467 GLY B CA 1
ATOM 7433 C C . GLY B 1 467 ? -38.344 25.25 63.75 1 29.53 467 GLY B C 1
ATOM 7434 O O . GLY B 1 467 ? -38.188 24.719 64.875 1 29.53 467 GLY B O 1
ATOM 7435 N N . GLY B 1 468 ? -39.594 25.359 63.25 1 28.22 468 GLY B N 1
ATOM 7436 C CA . GLY B 1 468 ? -40.656 24.859 64.125 1 28.22 468 GLY B CA 1
ATOM 7437 C C . GLY B 1 468 ? -40.594 23.359 64.312 1 28.22 468 GLY B C 1
ATOM 7438 O O . GLY B 1 468 ? -41.219 22.812 65.25 1 28.22 468 GLY B O 1
ATOM 7439 N N . PHE B 1 469 ? -40.25 22.625 63.188 1 27.23 469 PHE B N 1
ATOM 7440 C CA . PHE B 1 469 ? -40.688 21.234 63.281 1 27.23 469 PHE B CA 1
ATOM 7441 C C . PHE B 1 469 ? -39.75 20.406 64.125 1 27.23 469 PHE B C 1
ATOM 7443 O O . PHE B 1 469 ? -39.844 19.172 64.188 1 27.23 469 PHE B O 1
ATOM 7450 N N . LEU B 1 470 ? -38.688 21.031 64.75 1 28.66 470 LEU B N 1
ATOM 7451 C CA . LEU B 1 470 ? -37.844 20.125 65.5 1 28.66 470 LEU B CA 1
ATOM 7452 C C . LEU B 1 470 ? -38.562 19.656 66.75 1 28.66 470 LEU B C 1
ATOM 7454 O O . LEU B 1 470 ? -37.969 18.891 67.562 1 28.66 470 LEU B O 1
ATOM 7458 N N . SER B 1 471 ? -39.594 20.453 67.125 1 27.14 471 SER B N 1
ATOM 7459 C CA . SER B 1 471 ? -40.125 20.172 68.438 1 27.14 471 SER B CA 1
ATOM 7460 C C . SER B 1 471 ? -40.656 18.75 68.562 1 27.14 471 SER B C 1
ATOM 7462 O O . SER B 1 471 ? -40.906 18.25 69.625 1 27.14 471 SER B O 1
ATOM 7464 N N . ALA B 1 472 ? -41.25 18.344 67.438 1 27.31 472 ALA B N 1
ATOM 7465 C CA . ALA B 1 472 ? -42.125 17.203 67.688 1 27.31 472 ALA B CA 1
ATOM 7466 C C . ALA B 1 472 ? -41.312 15.945 68 1 27.31 472 ALA B C 1
ATOM 7468 O O . ALA B 1 472 ? -41.844 14.953 68.5 1 27.31 472 ALA B O 1
ATOM 7469 N N . ILE B 1 473 ? -40.031 15.93 67.375 1 27.45 473 ILE B N 1
ATOM 7470 C CA . ILE B 1 473 ? -39.562 14.555 67.438 1 27.45 473 ILE B CA 1
ATOM 7471 C C . ILE B 1 473 ? -39.031 14.25 68.812 1 27.45 473 ILE B C 1
ATOM 7473 O O . ILE B 1 473 ? -38.531 13.148 69.062 1 27.45 473 ILE B O 1
ATOM 7477 N N . ASP B 1 474 ? -38.906 15.32 69.688 1 25.3 474 ASP B N 1
ATOM 7478 C CA . ASP B 1 474 ? -38.219 14.953 70.875 1 25.3 474 ASP B CA 1
ATOM 7479 C C . ASP B 1 474 ? -38.969 13.852 71.625 1 25.3 474 ASP B C 1
ATOM 7481 O O . ASP B 1 474 ? -38.438 13.211 72.562 1 25.3 474 ASP B O 1
ATOM 7485 N N . GLN B 1 475 ? -40.312 14.039 71.562 1 25.59 475 GLN B N 1
ATOM 7486 C CA . GLN B 1 475 ? -40.969 13.367 72.688 1 25.59 475 GLN B CA 1
ATOM 7487 C C . GLN B 1 475 ? -40.844 11.852 72.562 1 25.59 475 GLN B C 1
ATOM 7489 O O . GLN B 1 475 ? -41.188 11.117 73.5 1 25.59 475 GLN B O 1
ATOM 7494 N N . VAL B 1 476 ? -40.906 11.398 71.25 1 27.34 476 VAL B N 1
ATOM 7495 C CA . VAL B 1 476 ? -41.281 9.984 71.25 1 27.34 476 VAL B CA 1
ATOM 7496 C C . VAL B 1 476 ? -40.094 9.125 71.625 1 27.34 476 VAL B C 1
ATOM 7498 O O . VAL B 1 476 ? -39.594 8.32 70.875 1 27.34 476 VAL B O 1
ATOM 7501 N N . ASN B 1 477 ? -39.062 9.742 72.312 1 24.8 477 ASN B N 1
ATOM 7502 C CA . ASN B 1 477 ? -37.844 9.008 72.625 1 24.8 477 ASN B CA 1
ATOM 7503 C C . ASN B 1 477 ? -38.156 7.82 73.562 1 24.8 477 ASN B C 1
ATOM 7505 O O . ASN B 1 477 ? -37.25 7.203 74.125 1 24.8 477 ASN B O 1
ATOM 7509 N N . ASN B 1 478 ? -39.281 7.914 74.25 1 24.28 478 ASN B N 1
ATOM 7510 C CA . ASN B 1 478 ? -39.281 7.223 75.562 1 24.28 478 ASN B CA 1
ATOM 7511 C C . ASN B 1 478 ? -39.094 5.715 75.375 1 24.28 478 ASN B C 1
ATOM 7513 O O . ASN B 1 478 ? -38.469 5.059 76.188 1 24.28 478 ASN B O 1
ATOM 7517 N N . SER B 1 479 ? -40.031 4.977 74.812 1 21.97 479 SER B N 1
ATOM 7518 C CA . SER B 1 479 ? -40.406 3.754 75.5 1 21.97 479 SER B CA 1
ATOM 7519 C C . SER B 1 479 ? -39.5 2.59 75.125 1 21.97 479 SER B C 1
ATOM 7521 O O . SER B 1 479 ? -39.5 1.554 75.812 1 21.97 479 SER B O 1
ATOM 7523 N N . VAL B 1 480 ? -39.219 2.352 73.75 1 25.72 480 VAL B N 1
ATOM 7524 C CA . VAL B 1 480 ? -38.969 0.917 73.75 1 25.72 480 VAL B CA 1
ATOM 7525 C C . VAL B 1 480 ? -37.562 0.642 74.375 1 25.72 480 VAL B C 1
ATOM 7527 O O . VAL B 1 480 ? -36.594 1.303 74 1 25.72 480 VAL B O 1
ATOM 7530 N N . PRO B 1 481 ? -37.469 -0.134 75.375 1 22.67 481 PRO B N 1
ATOM 7531 C CA . PRO B 1 481 ? -36.438 -0.639 76.25 1 22.67 481 PRO B CA 1
ATOM 7532 C C . PRO B 1 481 ? -35.25 -1.236 75.5 1 22.67 481 PRO B C 1
ATOM 7534 O O . PRO B 1 481 ? -35.406 -1.662 74.312 1 22.67 481 PRO B O 1
ATOM 7537 N N . PHE B 1 482 ? -34.031 -0.76 75.812 1 21.06 482 PHE B N 1
ATOM 7538 C CA . PHE B 1 482 ? -32.656 -1.215 75.562 1 21.06 482 PHE B CA 1
ATOM 7539 C C . PHE B 1 482 ? -32.562 -2.734 75.625 1 21.06 482 PHE B C 1
ATOM 7541 O O . PHE B 1 482 ? -31.969 -3.275 76.562 1 21.06 482 PHE B O 1
ATOM 7548 N N . VAL B 1 483 ? -33.406 -3.627 75.188 1 17.61 483 VAL B N 1
ATOM 7549 C CA . VAL B 1 483 ? -32.781 -4.941 75.25 1 17.61 483 VAL B CA 1
ATOM 7550 C C . VAL B 1 483 ? -31.625 -5.016 74.25 1 17.61 483 VAL B C 1
ATOM 7552 O O . VAL B 1 483 ? -31.75 -4.602 73.125 1 17.61 483 VAL B O 1
#

Sequence (966 aa):
MSATGFIDFLRKTPTQFHVVKTCIQQLQAAGFTRLSEKEVWDDKVQPNGRYFFTRNETSLFAFCVGKEFQKGDGFAIVAAHTDSPSLKLKPISKQESKGHLMLGVEMYGGGKFYTWADRDLSLAGRLICEKEGRIETKIFDLHKALCFIPSLAIHLSDEKERKGDRVEFNKETQLLPIFGLGSLDEKESEVDIYNRHPKELVDLICKEAGVSAESVLDMDCYLYDPTPATIGGIHDEFIFSGKIDNLSMTYCGLHGFLQSLEQPVADDHMVRVLALFDHEEIGSASLAGAESTSLRTIISQLSGESNVSQAIRKSFLLSYDVSHAFNPEYSDKTESNHRCILNKGVVMSFAASQNMATSAPSAAVMRYLCKKNRLDLQSSVKKQDMREGSTVGPRISTQLGVLTADCGIPQLAMHSIREMCGTKDIETGVKIAEAFYREWGTIEKNMKLGEEFWIVCFHTFAIPFFGGFLSAIDQVNNSVPFVMSATGFIDFLRKTPTQFHVVKTCIQQLQAAGFTRLSEKEVWDDKVQPNGRYFFTRNETSLFAFCVGKEFQKGDGFAIVAAHTDSPSLKLKPISKQESKGHLMLGVEMYGGGKFYTWADRDLSLAGRLICEKEGRIETKIFDLHKALCFIPSLAIHLSDEKERKGDRVEFNKETQLLPIFGLGSLDEKESEVDIYNRHPKELVDLICKEAGVSAESVLDMDCYLYDPTPATIGGIHDEFIFSGKIDNLSMTYCGLHGFLQSLEQPVADDHMVRVLALFDHEEIGSASLAGAESTSLRTIISQLSGESNVSQAIRKSFLLSYDVSHAFNPEYSDKTESNHRCILNKGVVMSFAASQNMATSAPSAAVMRYLCKKNRLDLQSSVKKQDMREGSTVGPRISTQLGVLTADCGIPQLAMHSIREMCGTKDIETGVKIAEAFYREWGTIEKNMKLGEEFWIVCFHTFAIPFFGGFLSAIDQVNNSVPFV

Organism: Blastocystis hominis (NCBI:txid12968)

Secondary structure (DSSP, 8-state):
-HHHHHHHHHHT-SSHHHHHHHHHHHHHHTT-EE--TTS--TTT--TT-EEEEEETTTEEEEEEE-TT--TT--EEEEEEE----EEEEEEEEEEEETTEEEEEEEEESS--GGGGSSSEEEEEEEEEEEETTEEEEEEEE--S--EE-PPPPGGGS-TTGGGSSEEE--TTTS---EEEES----SPPSSTHHHHS-HHHHHHHHHHHT--GGGEEEEEEEEE--SPPEEESTTS-EEEES-HHHHHHHHHHHHHHHHTTSSPPTT--SEEEEEEES-TTTTS-STTSTTSSHHHHHHHHHH-GGGHHHHHHT-EEEEE--EEPP-GGGGGGS-TT----TTS-EEEEE-TTSSS---HHHHHHHHHHHHHTT--EEEEE--TTS-----HHHHHHHHHT-EEEEEE-EEESTTSSSEEEEHHHHHHHHHHHHHHHHHHHHHHHH--TTTS--------------GGGGGGGGGGGS-S---/-HHHHHHHHHHT-SSHHHHHHHHHHHHHHTT-EE--TTS--TTT--TT-EEEEEETTTEEEEEEE-TT--TT--EEEEEEE----EEEEEEEEEEEETTEEEEEEEEESS--GGGGSSSEEEEEEEEEEEETTEEEEEEEE--S--EE-PPPPGGGS-TTGGGSSEEE--TTTS---EEEES----SPPSSTHHHHS-HHHHHHHHHHHT--GGGEEEEEEEEE--SPPEEESTTS-EEEES-HHHHHHHHHHHHHHHHTTSSPPTT--SEEEEEEES-TTTTS-STTSTTSSHHHHHHHHHH-GGGHHHHHHT-EEEEE--EEPP-GGGGGGS-TT----TTS-EEEEE-TTSSS---HHHHHHHHHHHHHTT--EEEEE--TTS-----HHHHHHHHHT-EEEEEE-EEESTTSSSEEEEHHHHHHHHHHHHHHHHHHHHHHHT--TTTS---------------GGGGGGGGGGS-S---

Radius of gyration: 35.81 Å; Cα contacts (8 Å, |Δi|>4): 2166; chains: 2; bounding box: 107×107×111 Å